Protein 5IX9 (pdb70)

Sequence (76 aa):
GNAIGFITKLDGSVTVQSINGQERVLKLGDPIFFGETVLTGGSGSVTIAFVDGTDVVIGGDSIVEMTDEIYNTGDNGNAIGFITKLDGSVTVQSINGQERVLKLGDPIFFGETVLTGGSGSVTIAFVDGTDVVIGGDSIVEMTDEIYNTGDNGNAIGFITKLDGSVTVQSINGQERVLKLGDPIFFGETVLTGGSGSVTIAFVDGTDVVIGGDSIVEMTDEIYNTGDNGNAIGFITKLDGSVTVQSINGQERVLKLGDPIFFGETVLTGGSGSVTIAFVDGTDVVIGGDSIVEMTDEIYNTGDNGNAIGFITKLDGSVTVQSINGQERVLKLGDPIFFGETVLTGGSGSVTIAFVDGTDVVIGGDSIVEMTDEIYNTGDNGNAIGFITKLDGSVTVQSINGQERVLKLGDPIFFGETVLTGGSGSVTIAFVDGTDVVIGGDSIVEMTDEIYNTGDNGNAIGFITKLDGSVTVQSINGQERVLKLGDPIFFGETVLTGGSGSVTIAFVDGTDVVIGGDSIVEMTDEIYNTGDNGNAIGFITKLDGSVTVQSINGQERVLKLGDPIFFGETVLTGGSGSVTIAFVDGTDVVIGGDSIVEMTDEIYNTGDNGNAIGFITKLDGSVTVQSINGQERVLKLGDPIFFGETVLTGGSGSVTIAFVDGTDVVIGGDSIVEMTDEIYNTGDNGNAIGFITKLDGSVTVQSINGQERVLKLGDPIFFGETVLTGGSGSVTIAFVDGTDVVIGGDSIVEMTDEIYNTGDNGNAIGFITKLDGSVTVQSINGQERVLKLGDPIFFGETVLTGGSGSVTIAFVDGTDVVIGGDSIVEMTDEIYNTGDNGNAIGFITKLDGSVTVQSINGQERVLKLGDPIFFGETVLTGGSGSVTIAFVDGTDVVIGGDSIVEMTDEIYNTGDNGNAIGFITKLDGSVTVQSINGQERVLKLGDPIFFGETVLTGGSGSVTIAFVDGTDVVIGGDSIVEMTDEIYNTGDNGNAIGFITKLDGSVTVQSINGQERVLKLGDPIFFGETVLTGGSGSVTIAFVDGTDVVIGGDSIVEMTDEIYNTGDNGNAIGFITKLDGSVTVQSINGQERVLKLGDPIFFGETVLTGGSGSVTIAFVDGTDVVIGGDSIVEMTDEIYNTGDNGNAIGFITKLDGSVTVQSINGQERVLKLGDPIFFGETVLTGGSGSVTIAFVDGTDVVIGGDSIVEMTDEIYNTGDNGNAIGFITKLDGSVTVQSINGQERVLKLGDPIFFGETVLTGGSGSVTIAFVDGTDVVIGGDSIVEMTDEIYNTGDNGNAIGFITKLDGSVTVQSINGQERVLKLGDPIFFGETVLTGGSGSVTIAFVDGTDVVIGGDSIVEMTDEIYNTGDNGNAIGFITKLDGSVTVQSINGQERVLKLGDPIFFGETVLTGGSGSVTIAFVDGTDVVIGGDSIVEMTDEIYNTGDNGNAIGFITKLDGSVTVQSINGQERVLKLGDPIFFGETVLTGGSGSVTIAFVDGTDVVIGGDSIVEMTDEIYNTGDN

Foldseek 3Di:
DDFFWFWQDWDAFKWKQAPVRDIDGHDHRDTDDAFIKMAAADQTKTWTQTPLRRIDMAGHRGIGTRYCVNVVHDND

InterPro domains:
  IPR013783 Immunoglobulin-like fold [G3DSA:2.60.40.10] (187-290)
  IPR013783 Immunoglobulin-like fold [G3DSA:2.60.40.10] (291-393)
  IPR013783 Immunoglobulin-like fold [G3DSA:2.60.40.10] (394-494)
  IPR013783 Immunoglobulin-like fold [G3DSA:2.60.40.10] (497-598)
  IPR047777 LapA-like, retention module [NF033682] (15-150)
  IPR049826 Ig-like Ice domain [NF012196] (190-263)
  IPR049826 Ig-like Ice domain [NF012196] (267-366)
  IPR049826 Ig-like Ice domain [NF012196] (369-468)
  IPR049826 Ig-like Ice domain [NF012196] (473-572)

Radius of gyration: 11.15 Å; Cα contacts (8 Å, |Δi|>4): 189; chains: 1; bounding box: 34×25×19 Å

Secondary structure (DSSP, 8-state):
--EEEEEEEEEEEEEEE-TTS-EEE--TTPEEETT-EEEEEEEEEEEEEETTS---EE-SS-EEE--TTTS--S--

B-factor: mean 0.63, std 0.87, range [0.08, 7.51]

Structure (mmCIF, N/CA/C/O backbone):
data_5IX9
#
_entry.id   5IX9
#
loop_
_atom_site.group_PDB
_atom_site.id
_atom_site.type_symbol
_atom_site.label_atom_id
_atom_site.label_alt_id
_atom_site.label_comp_id
_atom_site.label_asym_id
_atom_site.label_entity_id
_atom_site.label_seq_id
_atom_site.pdbx_PDB_ins_code
_atom_site.Cartn_x
_atom_site.Cartn_y
_atom_site.Cartn_z
_atom_site.occupancy
_atom_site.B_iso_or_equiv
_atom_site.auth_seq_id
_atom_site.auth_comp_id
_atom_site.auth_asym_id
_atom_site.auth_atom_id
_atom_site.pdbx_PDB_model_num
ATOM 1 N N . GLY A 1 12 ? 7.680 10.967 -7.101 1.00 1.49 1 GLY A N 1
ATOM 2 C CA . GLY A 1 12 ? 7.801 9.841 -6.146 1.00 1.01 1 GLY A CA 1
ATOM 3 C C . GLY A 1 12 ? 8.209 8.562 -6.838 1.00 0.96 1 GLY A C 1
ATOM 4 O O . GLY A 1 12 ? 7.805 8.314 -7.974 1.00 1.71 1 GLY A O 1
ATOM 8 N N . ASN A 1 13 ? 9.012 7.752 -6.165 1.00 0.45 2 ASN A N 1
ATOM 9 C CA . ASN A 1 13 ? 9.480 6.497 -6.736 1.00 0.32 2 ASN A CA 1
ATOM 10 C C . ASN A 1 13 ? 8.671 5.345 -6.176 1.00 0.22 2 ASN A C 1
ATOM 11 O O . ASN A 1 13 ? 8.257 5.369 -5.014 1.00 0.22 2 ASN A O 1
ATOM 22 N N . ALA A 1 14 ? 8.435 4.346 -7.009 1.00 0.18 3 ALA A N 1
ATOM 23 C CA . ALA A 1 14 ? 7.656 3.193 -6.610 1.00 0.14 3 ALA A CA 1
ATOM 24 C C . ALA A 1 14 ? 8.489 2.269 -5.737 1.00 0.15 3 ALA A C 1
ATOM 25 O O . ALA A 1 14 ? 9.474 1.682 -6.184 1.00 0.24 3 ALA A O 1
ATOM 32 N N . ILE A 1 15 ? 8.076 2.151 -4.491 1.00 0.10 4 ILE A N 1
ATOM 33 C CA . ILE A 1 15 ? 8.841 1.446 -3.481 1.00 0.10 4 ILE A CA 1
ATOM 34 C C . ILE A 1 15 ? 8.398 -0.010 -3.361 1.00 0.09 4 ILE A C 1
ATOM 35 O O . ILE A 1 15 ? 9.082 -0.832 -2.750 1.00 0.11 4 ILE A O 1
ATOM 51 N N . GLY A 1 16 ? 7.248 -0.322 -3.935 1.00 0.09 5 GLY A N 1
ATOM 52 C CA . GLY A 1 16 ? 6.740 -1.677 -3.886 1.00 0.09 5 GLY A CA 1
ATOM 53 C C . GLY A 1 16 ? 5.571 -1.870 -4.812 1.00 0.08 5 GLY A C 1
ATOM 54 O O . GLY A 1 16 ? 5.130 -0.923 -5.459 1.00 0.10 5 GLY A O 1
ATOM 58 N N . PHE A 1 17 ? 5.069 -3.090 -4.877 1.00 0.08 6 PHE A N 1
ATOM 59 C CA . PHE A 1 17 ? 4.014 -3.435 -5.814 1.00 0.08 6 PHE A CA 1
ATOM 60 C C . PHE A 1 17 ? 3.044 -4.430 -5.194 1.00 0.09 6 PHE A C 1
ATOM 61 O O . PHE A 1 17 ? 3.415 -5.220 -4.326 1.00 0.10 6 PHE A O 1
ATOM 78 N N . ILE A 1 18 ? 1.803 -4.378 -5.639 1.00 0.09 7 ILE A N 1
ATOM 79 C CA . ILE A 1 18 ? 0.751 -5.236 -5.092 1.00 0.09 7 ILE A CA 1
ATOM 80 C C . ILE A 1 18 ? 0.831 -6.645 -5.656 1.00 0.11 7 ILE A C 1
ATOM 81 O O . ILE A 1 18 ? 0.792 -6.838 -6.871 1.00 0.14 7 ILE A O 1
ATOM 97 N N . THR A 1 19 ? 0.923 -7.624 -4.769 1.00 0.12 8 THR A N 1
ATOM 98 C CA . THR A 1 19 ? 0.961 -9.023 -5.174 1.00 0.15 8 THR A CA 1
ATOM 99 C C . THR A 1 19 ? -0.295 -9.756 -4.708 1.00 0.16 8 THR A C 1
ATOM 100 O O . THR A 1 19 ? -0.722 -10.743 -5.311 1.00 0.20 8 THR A O 1
ATOM 111 N N . LYS A 1 20 ? -0.888 -9.249 -3.640 1.00 0.15 9 LYS A N 1
ATOM 112 C CA . LYS A 1 20 ? -2.158 -9.753 -3.135 1.00 0.17 9 LYS A CA 1
ATOM 113 C C . LYS A 1 20 ? -3.028 -8.576 -2.740 1.00 0.14 9 LYS A C 1
ATOM 114 O O . LYS A 1 20 ? -2.534 -7.596 -2.197 1.00 0.17 9 LYS A O 1
ATOM 133 N N . LEU A 1 21 ? -4.306 -8.657 -3.041 1.00 0.13 10 LEU A N 1
ATOM 134 C CA . LEU A 1 21 ? -5.230 -7.604 -2.689 1.00 0.13 10 LEU A CA 1
ATOM 135 C C . LEU A 1 21 ? -6.625 -8.169 -2.518 1.00 0.13 10 LEU A C 1
ATOM 136 O O . LEU A 1 21 ? -7.015 -9.106 -3.215 1.00 0.17 10 LEU A O 1
ATOM 152 N N . ASP A 1 22 ? -7.362 -7.607 -1.580 1.00 0.14 11 ASP A N 1
ATOM 153 C CA . ASP A 1 22 ? -8.725 -8.039 -1.323 1.00 0.16 11 ASP A CA 1
ATOM 154 C C . ASP A 1 22 ? -9.530 -6.921 -0.684 1.00 0.16 11 ASP A C 1
ATOM 155 O O . ASP A 1 22 ? -8.964 -6.015 -0.068 1.00 0.19 11 ASP A O 1
ATOM 164 N N . GLY A 1 23 ? -10.846 -6.990 -0.841 1.00 0.23 12 GLY A N 1
ATOM 165 C CA . GLY A 1 23 ? -11.733 -6.032 -0.214 1.00 0.23 12 GLY A CA 1
ATOM 166 C C . GLY A 1 23 ? -11.686 -4.670 -0.873 1.00 0.20 12 GLY A C 1
ATOM 167 O O . GLY A 1 23 ? -11.328 -4.548 -2.044 1.00 0.27 12 GLY A O 1
ATOM 171 N N . SER A 1 24 ? -12.038 -3.645 -0.115 1.00 0.18 13 SER A N 1
ATOM 172 C CA . SER A 1 24 ? -12.043 -2.287 -0.624 1.00 0.18 13 SER A CA 1
ATOM 173 C C . SER A 1 24 ? -10.773 -1.583 -0.180 1.00 0.15 13 SER A C 1
ATOM 174 O O . SER A 1 24 ? -10.449 -1.569 1.009 1.00 0.19 13 SER A O 1
ATOM 182 N N . VAL A 1 25 ? -10.041 -1.028 -1.132 1.00 0.13 14 VAL A N 1
ATOM 183 C CA . VAL A 1 25 ? -8.773 -0.385 -0.828 1.00 0.12 14 VAL A CA 1
ATOM 184 C C . VAL A 1 25 ? -8.591 0.904 -1.632 1.00 0.11 14 VAL A C 1
ATOM 185 O O . VAL A 1 25 ? -9.156 1.074 -2.715 1.00 0.13 14 VAL A O 1
ATOM 198 N N . THR A 1 26 ? -7.815 1.802 -1.061 1.00 0.10 15 THR A N 1
ATOM 199 C CA . THR A 1 26 ? -7.488 3.084 -1.661 1.00 0.10 15 THR A CA 1
ATOM 200 C C . THR A 1 26 ? -6.123 3.531 -1.160 1.00 0.10 15 THR A C 1
ATOM 201 O O . THR A 1 26 ? -5.656 3.034 -0.143 1.00 0.10 15 THR A O 1
ATOM 212 N N . VAL A 1 27 ? -5.461 4.418 -1.877 1.00 0.10 16 VAL A N 1
ATOM 213 C CA . VAL A 1 27 ? -4.206 4.970 -1.402 1.00 0.11 16 VAL A CA 1
ATOM 214 C C . VAL A 1 27 ? -4.211 6.487 -1.556 1.00 0.11 16 VAL A C 1
ATOM 215 O O . VAL A 1 27 ? -4.601 7.019 -2.587 1.00 0.12 16 VAL A O 1
ATOM 228 N N . GLN A 1 28 ? -3.829 7.176 -0.507 1.00 0.12 17 GLN A N 1
ATOM 229 C CA . GLN A 1 28 ? -3.755 8.620 -0.531 1.00 0.12 17 GLN A CA 1
ATOM 230 C C . GLN A 1 28 ? -2.331 9.047 -0.803 1.00 0.13 17 GLN A C 1
ATOM 231 O O . GLN A 1 28 ? -1.498 9.070 0.101 1.00 0.13 17 GLN A O 1
ATOM 245 N N . SER A 1 29 ? -2.057 9.380 -2.049 1.00 0.16 18 SER A N 1
ATOM 246 C CA . SER A 1 29 ? -0.728 9.800 -2.454 1.00 0.21 18 SER A CA 1
ATOM 247 C C . SER A 1 29 ? -0.343 11.080 -1.711 1.00 0.24 18 SER A C 1
ATOM 248 O O . SER A 1 29 ? -1.175 11.681 -1.041 1.00 0.25 18 SER A O 1
ATOM 256 N N . ILE A 1 30 ? 0.913 11.499 -1.842 1.00 0.29 19 ILE A N 1
ATOM 257 C CA . ILE A 1 30 ? 1.458 12.586 -1.017 1.00 0.33 19 ILE A CA 1
ATOM 258 C C . ILE A 1 30 ? 0.808 13.947 -1.282 1.00 0.40 19 ILE A C 1
ATOM 259 O O . ILE A 1 30 ? 1.160 14.938 -0.644 1.00 0.59 19 ILE A O 1
ATOM 275 N N . ASN A 1 31 ? -0.128 13.999 -2.222 1.00 0.40 20 ASN A N 1
ATOM 276 C CA . ASN A 1 31 ? -0.912 15.210 -2.454 1.00 0.46 20 ASN A CA 1
ATOM 277 C C . ASN A 1 31 ? -2.253 15.097 -1.745 1.00 0.40 20 ASN A C 1
ATOM 278 O O . ASN A 1 31 ? -3.074 16.010 -1.783 1.00 0.49 20 ASN A O 1
ATOM 289 N N . GLY A 1 32 ? -2.466 13.950 -1.116 1.00 0.31 21 GLY A N 1
ATOM 290 C CA . GLY A 1 32 ? -3.723 13.669 -0.456 1.00 0.29 21 GLY A CA 1
ATOM 291 C C . GLY A 1 32 ? -4.741 13.167 -1.446 1.00 0.27 21 GLY A C 1
ATOM 292 O O . GLY A 1 32 ? -5.938 13.121 -1.171 1.00 0.32 21 GLY A O 1
ATOM 296 N N . GLN A 1 33 ? -4.241 12.793 -2.612 1.00 0.26 22 GLN A N 1
ATOM 297 C CA . GLN A 1 33 ? -5.068 12.273 -3.677 1.00 0.25 22 GLN A CA 1
ATOM 298 C C . GLN A 1 33 ? -5.303 10.785 -3.490 1.00 0.19 22 GLN A C 1
ATOM 299 O O . GLN A 1 33 ? -4.357 9.995 -3.487 1.00 0.18 22 GLN A O 1
ATOM 313 N N . GLU A 1 34 ? -6.560 10.409 -3.321 1.00 0.21 23 GLU A N 1
ATOM 314 C CA . GLU A 1 34 ? -6.907 9.022 -3.093 1.00 0.16 23 GLU A CA 1
ATOM 315 C C . GLU A 1 34 ? -7.057 8.287 -4.415 1.00 0.19 23 GLU A C 1
ATOM 316 O O . GLU A 1 34 ? -7.942 8.589 -5.219 1.00 0.28 23 GLU A O 1
ATOM 328 N N . ARG A 1 35 ? -6.159 7.352 -4.635 1.00 0.21 24 ARG A N 1
ATOM 329 C CA . ARG A 1 35 ? -6.167 6.511 -5.816 1.00 0.30 24 ARG A CA 1
ATOM 330 C C . ARG A 1 35 ? -6.639 5.115 -5.439 1.00 0.27 24 ARG A C 1
ATOM 331 O O . ARG A 1 35 ? -6.273 4.599 -4.387 1.00 0.33 24 ARG A O 1
ATOM 352 N N . VAL A 1 36 ? -7.467 4.515 -6.276 1.00 0.26 25 VAL A N 1
ATOM 353 C CA . VAL A 1 36 ? -7.922 3.159 -6.018 1.00 0.25 25 VAL A CA 1
ATOM 354 C C . VAL A 1 36 ? -6.806 2.186 -6.347 1.00 0.23 25 VAL A C 1
ATOM 355 O O . VAL A 1 36 ? -6.061 2.384 -7.308 1.00 0.32 25 VAL A O 1
ATOM 368 N N . LEU A 1 37 ? -6.668 1.157 -5.542 1.00 0.16 26 LEU A N 1
ATOM 369 C CA . LEU A 1 37 ? -5.613 0.192 -5.766 1.00 0.15 26 LEU A CA 1
ATOM 370 C C . LEU A 1 37 ? -6.157 -1.114 -6.304 1.00 0.15 26 LEU A C 1
ATOM 371 O O . LEU A 1 37 ? -7.264 -1.540 -5.964 1.00 0.28 26 LEU A O 1
ATOM 387 N N . LYS A 1 38 ? -5.366 -1.721 -7.165 1.00 0.30 27 LYS A N 1
ATOM 388 C CA . LYS A 1 38 ? -5.673 -3.008 -7.754 1.00 0.27 27 LYS A CA 1
ATOM 389 C C . LYS A 1 38 ? -4.399 -3.832 -7.754 1.00 0.21 27 LYS A C 1
ATOM 390 O O . LYS A 1 38 ? -3.326 -3.289 -7.493 1.00 0.26 27 LYS A O 1
ATOM 409 N N . LEU A 1 39 ? -4.485 -5.121 -8.046 1.00 0.19 28 LEU A N 1
ATOM 410 C CA . LEU A 1 39 ? -3.284 -5.942 -8.051 1.00 0.16 28 LEU A CA 1
ATOM 411 C C . LEU A 1 39 ? -2.310 -5.421 -9.090 1.00 0.18 28 LEU A C 1
ATOM 412 O O . LEU A 1 39 ? -2.711 -5.030 -10.191 1.00 0.21 28 LEU A O 1
ATOM 428 N N . GLY A 1 40 ? -1.040 -5.424 -8.750 1.00 0.19 29 GLY A N 1
ATOM 429 C CA . GLY A 1 40 ? -0.042 -4.999 -9.692 1.00 0.21 29 GLY A CA 1
ATOM 430 C C . GLY A 1 40 ? 0.126 -3.493 -9.741 1.00 0.19 29 GLY A C 1
ATOM 431 O O . GLY A 1 40 ? 0.808 -2.976 -10.628 1.00 0.24 29 GLY A O 1
ATOM 435 N N . ASP A 1 41 ? -0.499 -2.775 -8.808 1.00 0.19 30 ASP A N 1
ATOM 436 C CA . ASP A 1 41 ? -0.314 -1.330 -8.746 1.00 0.16 30 ASP A CA 1
ATOM 437 C C . ASP A 1 41 ? 0.966 -1.015 -7.989 1.00 0.13 30 ASP A C 1
ATOM 438 O O . ASP A 1 41 ? 1.392 -1.780 -7.117 1.00 0.16 30 ASP A O 1
ATOM 447 N N . PRO A 1 42 ? 1.629 0.079 -8.366 1.00 0.12 31 PRO A N 1
ATOM 448 C CA . PRO A 1 42 ? 2.842 0.523 -7.709 1.00 0.12 31 PRO A CA 1
ATOM 449 C C . PRO A 1 42 ? 2.579 1.357 -6.464 1.00 0.13 31 PRO A C 1
ATOM 450 O O . PRO A 1 42 ? 1.800 2.311 -6.483 1.00 0.22 31 PRO A O 1
ATOM 461 N N . ILE A 1 43 ? 3.253 0.998 -5.391 1.00 0.10 32 ILE A N 1
ATOM 462 C CA . ILE A 1 43 ? 3.200 1.754 -4.160 1.00 0.11 32 ILE A CA 1
ATOM 463 C C . ILE A 1 43 ? 4.380 2.699 -4.105 1.00 0.11 32 ILE A C 1
ATOM 464 O O . ILE A 1 43 ? 5.496 2.328 -4.450 1.00 0.12 32 ILE A O 1
ATOM 480 N N . PHE A 1 44 ? 4.127 3.911 -3.678 1.00 0.12 33 PHE A N 1
ATOM 481 C CA . PHE A 1 44 ? 5.150 4.938 -3.628 1.00 0.13 33 PHE A CA 1
ATOM 482 C C . PHE A 1 44 ? 5.345 5.399 -2.189 1.00 0.12 33 PHE A C 1
ATOM 483 O O . PHE A 1 44 ? 4.457 5.239 -1.347 1.00 0.14 33 PHE A O 1
ATOM 500 N N . PHE A 1 45 ? 6.512 5.957 -1.910 1.00 0.11 34 PHE A N 1
ATOM 501 C CA . PHE A 1 45 ? 6.871 6.334 -0.551 1.00 0.11 34 PHE A CA 1
ATOM 502 C C . PHE A 1 45 ? 6.107 7.579 -0.124 1.00 0.11 34 PHE A C 1
ATOM 503 O O . PHE A 1 45 ? 6.278 8.650 -0.708 1.00 0.18 34 PHE A O 1
ATOM 520 N N . GLY A 1 46 ? 5.258 7.432 0.885 1.00 0.10 35 GLY A N 1
ATOM 521 C CA . GLY A 1 46 ? 4.542 8.572 1.415 1.00 0.12 35 GLY A CA 1
ATOM 522 C C . GLY A 1 46 ? 3.034 8.473 1.260 1.00 0.10 35 GLY A C 1
ATOM 523 O O . GLY A 1 46 ? 2.309 9.344 1.749 1.00 0.17 35 GLY A O 1
ATOM 527 N N . GLU A 1 47 ? 2.541 7.427 0.597 1.00 0.12 36 GLU A N 1
ATOM 528 C CA . GLU A 1 47 ? 1.101 7.321 0.367 1.00 0.11 36 GLU A CA 1
ATOM 529 C C . GLU A 1 47 ? 0.404 6.685 1.560 1.00 0.11 36 GLU A C 1
ATOM 530 O O . GLU A 1 47 ? 0.974 5.858 2.266 1.00 0.16 36 GLU A O 1
ATOM 542 N N . THR A 1 48 ? -0.833 7.087 1.772 1.00 0.11 37 THR A N 1
ATOM 543 C CA . THR A 1 48 ? -1.631 6.615 2.889 1.00 0.12 37 THR A CA 1
ATOM 544 C C . THR A 1 48 ? -2.668 5.600 2.422 1.00 0.11 37 THR A C 1
ATOM 545 O O . THR A 1 48 ? -3.646 5.963 1.787 1.00 0.12 37 THR A O 1
ATOM 556 N N . VAL A 1 49 ? -2.473 4.338 2.749 1.00 0.12 38 VAL A N 1
ATOM 557 C CA . VAL A 1 49 ? -3.373 3.304 2.271 1.00 0.12 38 VAL A CA 1
ATOM 558 C C . VAL A 1 49 ? -4.624 3.236 3.142 1.00 0.13 38 VAL A C 1
ATOM 559 O O . VAL A 1 49 ? -4.546 3.251 4.372 1.00 0.16 38 VAL A O 1
ATOM 572 N N . LEU A 1 50 ? -5.765 3.176 2.482 1.00 0.15 39 LEU A N 1
ATOM 573 C CA . LEU A 1 50 ? -7.060 3.170 3.136 1.00 0.15 39 LEU A CA 1
ATOM 574 C C . LEU A 1 50 ? -7.832 1.920 2.747 1.00 0.17 39 LEU A C 1
ATOM 575 O O . LEU A 1 50 ? -8.288 1.797 1.610 1.00 0.27 39 LEU A O 1
ATOM 591 N N . THR A 1 51 ? -7.964 0.991 3.672 1.00 0.14 40 THR A N 1
ATOM 592 C CA . THR A 1 51 ? -8.706 -0.227 3.407 1.00 0.16 40 THR A CA 1
ATOM 593 C C . THR A 1 51 ? -10.061 -0.161 4.086 1.00 0.18 40 THR A C 1
ATOM 594 O O . THR A 1 51 ? -10.223 0.522 5.095 1.00 0.22 40 THR A O 1
ATOM 605 N N . GLY A 1 52 ? -11.030 -0.850 3.525 1.00 0.22 41 GLY A N 1
ATOM 606 C CA . GLY A 1 52 ? -12.354 -0.867 4.096 1.00 0.27 41 GLY A CA 1
ATOM 607 C C . GLY A 1 52 ? -12.893 -2.269 4.245 1.00 0.43 41 GLY A C 1
ATOM 608 O O . GLY A 1 52 ? -12.751 -3.087 3.336 1.00 0.90 41 GLY A O 1
ATOM 612 N N . GLY A 1 53 ? -13.482 -2.542 5.402 1.00 0.55 42 GLY A N 1
ATOM 613 C CA . GLY A 1 53 ? -14.098 -3.829 5.667 1.00 0.61 42 GLY A CA 1
ATOM 614 C C . GLY A 1 53 ? -13.149 -5.000 5.497 1.00 0.85 42 GLY A C 1
ATOM 615 O O . GLY A 1 53 ? -12.229 -5.184 6.293 1.00 1.79 42 GLY A O 1
ATOM 619 N N . SER A 1 54 ? -13.353 -5.772 4.437 1.00 0.67 43 SER A N 1
ATOM 620 C CA . SER A 1 54 ? -12.599 -6.998 4.216 1.00 0.80 43 SER A CA 1
ATOM 621 C C . SER A 1 54 ? -11.335 -6.730 3.397 1.00 0.74 43 SER A C 1
ATOM 622 O O . SER A 1 54 ? -10.859 -7.598 2.666 1.00 1.24 43 SER A O 1
ATOM 630 N N . GLY A 1 55 ? -10.803 -5.523 3.524 1.00 0.41 44 GLY A N 1
ATOM 631 C CA . GLY A 1 55 ? -9.581 -5.167 2.829 1.00 0.35 44 GLY A CA 1
ATOM 632 C C . GLY A 1 55 ? -8.382 -5.968 3.318 1.00 0.44 44 GLY A C 1
ATOM 633 O O . GLY A 1 55 ? -8.212 -6.166 4.518 1.00 0.89 44 GLY A O 1
ATOM 637 N N . SER A 1 56 ? -7.586 -6.481 2.390 1.00 0.22 45 SER A N 1
ATOM 638 C CA . SER A 1 56 ? -6.328 -7.144 2.718 1.00 0.25 45 SER A CA 1
ATOM 639 C C . SER A 1 56 ? -5.375 -7.007 1.540 1.00 0.27 45 SER A C 1
ATOM 640 O O . SER A 1 56 ? -5.693 -7.420 0.433 1.00 0.49 45 SER A O 1
ATOM 648 N N . VAL A 1 57 ? -4.219 -6.418 1.765 1.00 0.15 46 VAL A N 1
ATOM 649 C CA . VAL A 1 57 ? -3.306 -6.123 0.666 1.00 0.13 46 VAL A CA 1
ATOM 650 C C . VAL A 1 57 ? -1.885 -6.540 1.007 1.00 0.14 46 VAL A C 1
ATOM 651 O O . VAL A 1 57 ? -1.429 -6.352 2.130 1.00 0.25 46 VAL A O 1
ATOM 664 N N . THR A 1 58 ? -1.199 -7.104 0.032 1.00 0.14 47 THR A N 1
ATOM 665 C CA . THR A 1 58 ? 0.196 -7.457 0.169 1.00 0.14 47 THR A CA 1
ATOM 666 C C . THR A 1 58 ? 1.040 -6.607 -0.765 1.00 0.12 47 THR A C 1
ATOM 667 O O . THR A 1 58 ? 0.966 -6.741 -1.990 1.00 0.12 47 THR A O 1
ATOM 678 N N . ILE A 1 59 ? 1.819 -5.722 -0.180 1.00 0.10 48 ILE A N 1
ATOM 679 C CA . ILE A 1 59 ? 2.705 -4.867 -0.939 1.00 0.10 48 ILE A CA 1
ATOM 680 C C . ILE A 1 59 ? 4.119 -5.407 -0.895 1.00 0.10 48 ILE A C 1
ATOM 681 O O . ILE A 1 59 ? 4.825 -5.267 0.103 1.00 0.13 48 ILE A O 1
ATOM 697 N N . ALA A 1 60 ? 4.512 -6.049 -1.973 1.00 0.09 49 ALA A N 1
ATOM 698 C CA . ALA A 1 60 ? 5.850 -6.580 -2.092 1.00 0.10 49 ALA A CA 1
ATOM 699 C C . ALA A 1 60 ? 6.810 -5.455 -2.440 1.00 0.09 49 ALA A C 1
ATOM 700 O O . ALA A 1 60 ? 6.787 -4.925 -3.553 1.00 0.11 49 ALA A O 1
ATOM 707 N N . PHE A 1 61 ? 7.625 -5.071 -1.474 1.00 0.09 50 PHE A N 1
ATOM 708 C CA . PHE A 1 61 ? 8.551 -3.967 -1.649 1.00 0.10 50 PHE A CA 1
ATOM 709 C C . PHE A 1 61 ? 9.675 -4.337 -2.592 1.00 0.12 50 PHE A C 1
ATOM 710 O O . PHE A 1 61 ? 10.093 -5.495 -2.678 1.00 0.16 50 PHE A O 1
ATOM 727 N N . VAL A 1 62 ? 10.167 -3.330 -3.286 1.00 0.11 51 VAL A N 1
ATOM 728 C CA . VAL A 1 62 ? 11.126 -3.516 -4.356 1.00 0.14 51 VAL A CA 1
ATOM 729 C C . VAL A 1 62 ? 12.533 -3.775 -3.798 1.00 0.16 51 VAL A C 1
ATOM 730 O O . VAL A 1 62 ? 13.495 -3.948 -4.548 1.00 0.25 51 VAL A O 1
ATOM 743 N N . ASP A 1 63 ? 12.637 -3.806 -2.472 1.00 0.17 52 ASP A N 1
ATOM 744 C CA . ASP A 1 63 ? 13.897 -4.129 -1.805 1.00 0.21 52 ASP A CA 1
ATOM 745 C C . ASP A 1 63 ? 14.003 -5.630 -1.553 1.00 0.24 52 ASP A C 1
ATOM 746 O O . ASP A 1 63 ? 15.097 -6.168 -1.384 1.00 0.33 52 ASP A O 1
ATOM 755 N N . GLY A 1 64 ? 12.859 -6.305 -1.541 1.00 0.21 53 GLY A N 1
ATOM 756 C CA . GLY A 1 64 ? 12.846 -7.733 -1.288 1.00 0.26 53 GLY A CA 1
ATOM 757 C C . GLY A 1 64 ? 11.874 -8.127 -0.192 1.00 0.24 53 GLY A C 1
ATOM 758 O O . GLY A 1 64 ? 11.501 -9.295 -0.079 1.00 0.27 53 GLY A O 1
ATOM 762 N N . THR A 1 65 ? 11.467 -7.160 0.617 1.00 0.22 54 THR A N 1
ATOM 763 C CA . THR A 1 65 ? 10.511 -7.406 1.690 1.00 0.22 54 THR A CA 1
ATOM 764 C C . THR A 1 65 ? 9.077 -7.332 1.176 1.00 0.19 54 THR A C 1
ATOM 765 O O . THR A 1 65 ? 8.844 -6.959 0.027 1.00 0.25 54 THR A O 1
ATOM 776 N N . ASP A 1 66 ? 8.122 -7.706 2.018 1.00 0.21 55 ASP A N 1
ATOM 777 C CA . ASP A 1 66 ? 6.708 -7.585 1.679 1.00 0.19 55 ASP A CA 1
ATOM 778 C C . ASP A 1 66 ? 5.979 -6.890 2.820 1.00 0.25 55 ASP A C 1
ATOM 779 O O . ASP A 1 66 ? 6.598 -6.497 3.810 1.00 0.44 55 ASP A O 1
ATOM 788 N N . VAL A 1 67 ? 4.673 -6.741 2.681 1.00 0.16 56 VAL A N 1
ATOM 789 C CA . VAL A 1 67 ? 3.860 -6.113 3.710 1.00 0.21 56 VAL A CA 1
ATOM 790 C C . VAL A 1 67 ? 2.406 -6.501 3.527 1.00 0.22 56 VAL A C 1
ATOM 791 O O . VAL A 1 67 ? 1.971 -6.779 2.412 1.00 0.30 56 VAL A O 1
ATOM 804 N N . VAL A 1 68 ? 1.665 -6.529 4.617 1.00 0.17 57 VAL A N 1
ATOM 805 C CA . VAL A 1 68 ? 0.255 -6.861 4.559 1.00 0.20 57 VAL A CA 1
ATOM 806 C C . VAL A 1 68 ? -0.579 -5.812 5.290 1.00 0.21 57 VAL A C 1
ATOM 807 O O . VAL A 1 68 ? -0.258 -5.402 6.408 1.00 0.30 57 VAL A O 1
ATOM 820 N N . ILE A 1 69 ? -1.628 -5.353 4.630 1.00 0.18 58 ILE A N 1
ATOM 821 C CA . ILE A 1 69 ? -2.506 -4.344 5.191 1.00 0.22 58 ILE A CA 1
ATOM 822 C C . ILE A 1 69 ? -3.830 -4.977 5.588 1.00 0.29 58 ILE A C 1
ATOM 823 O O . ILE A 1 69 ? -4.376 -5.797 4.848 1.00 0.32 58 ILE A O 1
ATOM 839 N N . GLY A 1 70 ? -4.332 -4.597 6.756 1.00 0.35 59 GLY A N 1
ATOM 840 C CA . GLY A 1 70 ? -5.578 -5.148 7.245 1.00 0.43 59 GLY A CA 1
ATOM 841 C C . GLY A 1 70 ? -6.789 -4.494 6.616 1.00 0.50 59 GLY A C 1
ATOM 842 O O . GLY A 1 70 ? -6.673 -3.793 5.613 1.00 1.02 59 GLY A O 1
ATOM 846 N N . GLY A 1 71 ? -7.950 -4.696 7.221 1.00 0.35 60 GLY A N 1
ATOM 847 C CA . GLY A 1 71 ? -9.188 -4.222 6.640 1.00 0.36 60 GLY A CA 1
ATOM 848 C C . GLY A 1 71 ? -9.820 -3.150 7.485 1.00 0.33 60 GLY A C 1
ATOM 849 O O . GLY A 1 71 ? -9.765 -3.219 8.716 1.00 0.40 60 GLY A O 1
ATOM 853 N N . ASP A 1 72 ? -10.417 -2.158 6.825 1.00 0.28 61 ASP A N 1
ATOM 854 C CA . ASP A 1 72 ? -10.933 -0.972 7.505 1.00 0.31 61 ASP A CA 1
ATOM 855 C C . ASP A 1 72 ? -9.801 -0.311 8.292 1.00 0.29 61 ASP A C 1
ATOM 856 O O . ASP A 1 72 ? -10.004 0.311 9.331 1.00 0.43 61 ASP A O 1
ATOM 865 N N . SER A 1 73 ? -8.593 -0.474 7.767 1.00 0.22 62 SER A N 1
ATOM 866 C CA . SER A 1 73 ? -7.396 0.060 8.387 1.00 0.26 62 SER A CA 1
ATOM 867 C C . SER A 1 73 ? -6.797 1.173 7.534 1.00 0.22 62 SER A C 1
ATOM 868 O O . SER A 1 73 ? -7.121 1.308 6.352 1.00 0.23 62 SER A O 1
ATOM 876 N N . ILE A 1 74 ? -5.923 1.959 8.142 1.00 0.20 63 ILE A N 1
ATOM 877 C CA . ILE A 1 74 ? -5.250 3.050 7.449 1.00 0.19 63 ILE A CA 1
ATOM 878 C C . ILE A 1 74 ? -3.790 3.120 7.888 1.00 0.24 63 ILE A C 1
ATOM 879 O O . ILE A 1 74 ? -3.496 3.152 9.083 1.00 0.38 63 ILE A O 1
ATOM 895 N N . VAL A 1 75 ? -2.883 3.132 6.924 1.00 0.15 64 VAL A N 1
ATOM 896 C CA . VAL A 1 75 ? -1.460 3.140 7.218 1.00 0.18 64 VAL A CA 1
ATOM 897 C C . VAL A 1 75 ? -0.710 3.900 6.130 1.00 0.15 64 VAL A C 1
ATOM 898 O O . VAL A 1 75 ? -1.087 3.850 4.961 1.00 0.13 64 VAL A O 1
ATOM 911 N N . GLU A 1 76 ? 0.326 4.624 6.512 1.00 0.18 65 GLU A N 1
ATOM 912 C CA . GLU A 1 76 ? 1.076 5.409 5.552 1.00 0.16 65 GLU A CA 1
ATOM 913 C C . GLU A 1 76 ? 2.389 4.718 5.215 1.00 0.13 65 GLU A C 1
ATOM 914 O O . GLU A 1 76 ? 3.104 4.252 6.104 1.00 0.15 65 GLU A O 1
ATOM 926 N N . MET A 1 77 ? 2.687 4.650 3.925 1.00 0.12 66 MET A N 1
ATOM 927 C CA . MET A 1 77 ? 3.886 3.978 3.438 1.00 0.14 66 MET A CA 1
ATOM 928 C C . MET A 1 77 ? 5.132 4.762 3.835 1.00 0.13 66 MET A C 1
ATOM 929 O O . MET A 1 77 ? 5.597 5.629 3.094 1.00 0.17 66 MET A O 1
ATOM 943 N N . THR A 1 78 ? 5.658 4.450 5.008 1.00 0.13 67 THR A N 1
ATOM 944 C CA . THR A 1 78 ? 6.793 5.160 5.562 1.00 0.14 67 THR A CA 1
ATOM 945 C C . THR A 1 78 ? 8.009 4.244 5.703 1.00 0.15 67 THR A C 1
ATOM 946 O O . THR A 1 78 ? 8.044 3.157 5.127 1.00 0.16 67 THR A O 1
ATOM 957 N N . ASP A 1 79 ? 8.996 4.684 6.472 1.00 0.18 68 ASP A N 1
ATOM 958 C CA . ASP A 1 79 ? 10.226 3.921 6.660 1.00 0.23 68 ASP A CA 1
ATOM 959 C C . ASP A 1 79 ? 9.972 2.654 7.467 1.00 0.25 68 ASP A C 1
ATOM 960 O O . ASP A 1 79 ? 10.503 1.590 7.149 1.00 0.34 68 ASP A O 1
ATOM 969 N N . GLU A 1 80 ? 9.146 2.766 8.506 1.00 0.29 69 GLU A N 1
ATOM 970 C CA . GLU A 1 80 ? 8.779 1.609 9.315 1.00 0.39 69 GLU A CA 1
ATOM 971 C C . GLU A 1 80 ? 8.059 0.578 8.464 1.00 0.35 69 GLU A C 1
ATOM 972 O O . GLU A 1 80 ? 8.130 -0.628 8.711 1.00 0.49 69 GLU A O 1
ATOM 984 N N . ILE A 1 81 ? 7.371 1.082 7.462 1.00 0.21 70 ILE A N 1
ATOM 985 C CA . ILE A 1 81 ? 6.683 0.265 6.489 1.00 0.18 70 ILE A CA 1
ATOM 986 C C . ILE A 1 81 ? 7.676 -0.394 5.535 1.00 0.18 70 ILE A C 1
ATOM 987 O O . ILE A 1 81 ? 7.675 -1.611 5.347 1.00 0.24 70 ILE A O 1
ATOM 1003 N N . TYR A 1 82 ? 8.528 0.422 4.952 1.00 0.16 71 TYR A N 1
ATOM 1004 C CA . TYR A 1 82 ? 9.478 -0.044 3.963 1.00 0.17 71 TYR A CA 1
ATOM 1005 C C . TYR A 1 82 ? 10.877 -0.120 4.565 1.00 0.27 71 TYR A C 1
ATOM 1006 O O . TYR A 1 82 ? 11.707 0.772 4.374 1.00 0.31 71 TYR A O 1
ATOM 1024 N N . ASN A 1 83 ? 11.120 -1.191 5.306 1.00 0.40 72 ASN A N 1
ATOM 1025 C CA . ASN A 1 83 ? 12.429 -1.446 5.882 1.00 0.53 72 ASN A CA 1
ATOM 1026 C C . ASN A 1 83 ? 13.363 -1.994 4.815 1.00 0.46 72 ASN A C 1
ATOM 1027 O O . ASN A 1 83 ? 13.231 -3.142 4.388 1.00 0.61 72 ASN A O 1
ATOM 1038 N N . THR A 1 84 ? 14.290 -1.164 4.371 1.00 0.40 73 THR A N 1
ATOM 1039 C CA . THR A 1 84 ? 15.219 -1.544 3.326 1.00 0.42 73 THR A CA 1
ATOM 1040 C C . THR A 1 84 ? 16.374 -2.363 3.891 1.00 0.58 73 THR A C 1
ATOM 1041 O O . THR A 1 84 ? 16.969 -2.001 4.908 1.00 0.69 73 THR A O 1
ATOM 1052 N N . GLY A 1 85 ? 16.668 -3.481 3.237 1.00 0.69 74 GLY A N 1
ATOM 1053 C CA . GLY A 1 85 ? 17.726 -4.355 3.695 1.00 0.90 74 GLY A CA 1
ATOM 1054 C C . GLY A 1 85 ? 19.082 -3.938 3.173 1.00 1.46 74 GLY A C 1
ATOM 1055 O O . GLY A 1 85 ? 20.070 -3.976 3.904 1.00 1.91 74 GLY A O 1
ATOM 1059 N N . ASP A 1 86 ? 19.133 -3.532 1.910 1.00 2.07 75 ASP A N 1
ATOM 1060 C CA . ASP A 1 86 ? 20.388 -3.099 1.307 1.00 3.16 75 ASP A CA 1
ATOM 1061 C C . ASP A 1 86 ? 20.681 -1.654 1.685 1.00 3.74 75 ASP A C 1
ATOM 1062 O O . ASP A 1 86 ? 21.460 -1.388 2.600 1.00 4.38 75 ASP A O 1
ATOM 1071 N N . ASN A 1 87 ? 20.031 -0.723 0.999 1.00 4.05 76 ASN A N 1
ATOM 1072 C CA . ASN A 1 87 ? 20.190 0.693 1.281 1.00 5.07 76 ASN A CA 1
ATOM 1073 C C . ASN A 1 87 ? 19.137 1.495 0.539 1.00 5.95 76 ASN A C 1
ATOM 1074 O O . ASN A 1 87 ? 19.483 2.181 -0.444 1.00 6.53 76 ASN A O 1
ATOM 1085 N N . GLY A 1 12 ? 9.894 10.359 -4.032 1.00 1.49 1 GLY A N 2
ATOM 1086 C CA . GLY A 1 12 ? 8.733 9.484 -4.319 1.00 1.01 1 GLY A CA 2
ATOM 1087 C C . GLY A 1 12 ? 9.163 8.103 -4.768 1.00 0.96 1 GLY A C 2
ATOM 1088 O O . GLY A 1 12 ? 9.653 7.312 -3.957 1.00 1.71 1 GLY A O 2
ATOM 1092 N N . ASN A 1 13 ? 8.982 7.827 -6.064 1.00 0.45 2 ASN A N 2
ATOM 1093 C CA . ASN A 1 13 ? 9.345 6.541 -6.676 1.00 0.32 2 ASN A CA 2
ATOM 1094 C C . ASN A 1 13 ? 8.440 5.416 -6.195 1.00 0.22 2 ASN A C 2
ATOM 1095 O O . ASN A 1 13 ? 7.946 5.428 -5.065 1.00 0.22 2 ASN A O 2
ATOM 1106 N N . ALA A 1 14 ? 8.204 4.452 -7.070 1.00 0.18 3 ALA A N 2
ATOM 1107 C CA . ALA A 1 14 ? 7.411 3.290 -6.719 1.00 0.14 3 ALA A CA 2
ATOM 1108 C C . ALA A 1 14 ? 8.255 2.322 -5.907 1.00 0.15 3 ALA A C 2
ATOM 1109 O O . ALA A 1 14 ? 9.180 1.692 -6.421 1.00 0.24 3 ALA A O 2
ATOM 1116 N N . ILE A 1 15 ? 7.926 2.218 -4.636 1.00 0.10 4 ILE A N 2
ATOM 1117 C CA . ILE A 1 15 ? 8.745 1.505 -3.671 1.00 0.10 4 ILE A CA 2
ATOM 1118 C C . ILE A 1 15 ? 8.317 0.048 -3.521 1.00 0.09 4 ILE A C 2
ATOM 1119 O O . ILE A 1 15 ? 9.036 -0.767 -2.939 1.00 0.11 4 ILE A O 2
ATOM 1135 N N . GLY A 1 16 ? 7.146 -0.276 -4.039 1.00 0.09 5 GLY A N 2
ATOM 1136 C CA . GLY A 1 16 ? 6.647 -1.632 -3.947 1.00 0.09 5 GLY A CA 2
ATOM 1137 C C . GLY A 1 16 ? 5.463 -1.845 -4.845 1.00 0.08 5 GLY A C 2
ATOM 1138 O O . GLY A 1 16 ? 5.006 -0.907 -5.494 1.00 0.10 5 GLY A O 2
ATOM 1142 N N . PHE A 1 17 ? 4.969 -3.070 -4.891 1.00 0.08 6 PHE A N 2
ATOM 1143 C CA . PHE A 1 17 ? 3.894 -3.419 -5.804 1.00 0.08 6 PHE A CA 2
ATOM 1144 C C . PHE A 1 17 ? 2.940 -4.415 -5.164 1.00 0.09 6 PHE A C 2
ATOM 1145 O O . PHE A 1 17 ? 3.332 -5.212 -4.312 1.00 0.10 6 PHE A O 2
ATOM 1162 N N . ILE A 1 18 ? 1.689 -4.353 -5.575 1.00 0.09 7 ILE A N 2
ATOM 1163 C CA . ILE A 1 18 ? 0.652 -5.215 -5.017 1.00 0.09 7 ILE A CA 2
ATOM 1164 C C . ILE A 1 18 ? 0.735 -6.617 -5.608 1.00 0.11 7 ILE A C 2
ATOM 1165 O O . ILE A 1 18 ? 0.671 -6.788 -6.822 1.00 0.14 7 ILE A O 2
ATOM 1181 N N . THR A 1 19 ? 0.873 -7.617 -4.751 1.00 0.12 8 THR A N 2
ATOM 1182 C CA . THR A 1 19 ? 0.931 -9.001 -5.208 1.00 0.15 8 THR A CA 2
ATOM 1183 C C . THR A 1 19 ? -0.267 -9.791 -4.695 1.00 0.16 8 THR A C 2
ATOM 1184 O O . THR A 1 19 ? -0.634 -10.827 -5.251 1.00 0.20 8 THR A O 2
ATOM 1195 N N . LYS A 1 20 ? -0.871 -9.286 -3.634 1.00 0.15 9 LYS A N 2
ATOM 1196 C CA . LYS A 1 20 ? -2.119 -9.826 -3.125 1.00 0.17 9 LYS A CA 2
ATOM 1197 C C . LYS A 1 20 ? -2.993 -8.669 -2.681 1.00 0.14 9 LYS A C 2
ATOM 1198 O O . LYS A 1 20 ? -2.497 -7.701 -2.120 1.00 0.17 9 LYS A O 2
ATOM 1217 N N . LEU A 1 21 ? -4.278 -8.746 -2.957 1.00 0.13 10 LEU A N 2
ATOM 1218 C CA . LEU A 1 21 ? -5.184 -7.683 -2.587 1.00 0.13 10 LEU A CA 2
ATOM 1219 C C . LEU A 1 21 ? -6.585 -8.229 -2.403 1.00 0.13 10 LEU A C 2
ATOM 1220 O O . LEU A 1 21 ? -6.983 -9.174 -3.086 1.00 0.17 10 LEU A O 2
ATOM 1236 N N . ASP A 1 22 ? -7.321 -7.649 -1.474 1.00 0.14 11 ASP A N 2
ATOM 1237 C CA . ASP A 1 22 ? -8.680 -8.086 -1.214 1.00 0.16 11 ASP A CA 2
ATOM 1238 C C . ASP A 1 22 ? -9.549 -6.913 -0.795 1.00 0.16 11 ASP A C 2
ATOM 1239 O O . ASP A 1 22 ? -9.042 -5.924 -0.271 1.00 0.19 11 ASP A O 2
ATOM 1248 N N . GLY A 1 23 ? -10.845 -7.028 -1.048 1.00 0.23 12 GLY A N 2
ATOM 1249 C CA . GLY A 1 23 ? -11.803 -6.067 -0.537 1.00 0.23 12 GLY A CA 2
ATOM 1250 C C . GLY A 1 23 ? -11.686 -4.694 -1.167 1.00 0.20 12 GLY A C 2
ATOM 1251 O O . GLY A 1 23 ? -11.295 -4.562 -2.328 1.00 0.27 12 GLY A O 2
ATOM 1255 N N . SER A 1 24 ? -12.024 -3.674 -0.394 1.00 0.18 13 SER A N 2
ATOM 1256 C CA . SER A 1 24 ? -12.013 -2.311 -0.865 1.00 0.18 13 SER A CA 2
ATOM 1257 C C . SER A 1 24 ? -10.749 -1.610 -0.395 1.00 0.15 13 SER A C 2
ATOM 1258 O O . SER A 1 24 ? -10.454 -1.595 0.801 1.00 0.19 13 SER A O 2
ATOM 1266 N N . VAL A 1 25 ? -9.988 -1.057 -1.325 1.00 0.13 14 VAL A N 2
ATOM 1267 C CA . VAL A 1 25 ? -8.753 -0.377 -0.972 1.00 0.12 14 VAL A CA 2
ATOM 1268 C C . VAL A 1 25 ? -8.602 0.947 -1.723 1.00 0.11 14 VAL A C 2
ATOM 1269 O O . VAL A 1 25 ? -9.125 1.129 -2.824 1.00 0.13 14 VAL A O 2
ATOM 1282 N N . THR A 1 26 ? -7.885 1.855 -1.099 1.00 0.10 15 THR A N 2
ATOM 1283 C CA . THR A 1 26 ? -7.613 3.175 -1.640 1.00 0.10 15 THR A CA 2
ATOM 1284 C C . THR A 1 26 ? -6.268 3.648 -1.114 1.00 0.10 15 THR A C 2
ATOM 1285 O O . THR A 1 26 ? -5.799 3.143 -0.102 1.00 0.10 15 THR A O 2
ATOM 1296 N N . VAL A 1 27 ? -5.627 4.575 -1.799 1.00 0.10 16 VAL A N 2
ATOM 1297 C CA . VAL A 1 27 ? -4.399 5.144 -1.278 1.00 0.11 16 VAL A CA 2
ATOM 1298 C C . VAL A 1 27 ? -4.385 6.659 -1.442 1.00 0.11 16 VAL A C 2
ATOM 1299 O O . VAL A 1 27 ? -4.774 7.192 -2.479 1.00 0.12 16 VAL A O 2
ATOM 1312 N N . GLN A 1 28 ? -3.980 7.337 -0.386 1.00 0.12 17 GLN A N 2
ATOM 1313 C CA . GLN A 1 28 ? -3.849 8.781 -0.373 1.00 0.12 17 GLN A CA 2
ATOM 1314 C C . GLN A 1 28 ? -2.396 9.161 -0.567 1.00 0.13 17 GLN A C 2
ATOM 1315 O O . GLN A 1 28 ? -1.605 9.067 0.363 1.00 0.13 17 GLN A O 2
ATOM 1329 N N . SER A 1 29 ? -2.046 9.588 -1.768 1.00 0.16 18 SER A N 2
ATOM 1330 C CA . SER A 1 29 ? -0.657 9.876 -2.095 1.00 0.21 18 SER A CA 2
ATOM 1331 C C . SER A 1 29 ? -0.094 10.996 -1.214 1.00 0.24 18 SER A C 2
ATOM 1332 O O . SER A 1 29 ? -0.812 11.552 -0.382 1.00 0.25 18 SER A O 2
ATOM 1340 N N . ILE A 1 30 ? 1.174 11.342 -1.394 1.00 0.29 19 ILE A N 2
ATOM 1341 C CA . ILE A 1 30 ? 1.774 12.429 -0.620 1.00 0.33 19 ILE A CA 2
ATOM 1342 C C . ILE A 1 30 ? 1.030 13.742 -0.846 1.00 0.40 19 ILE A C 2
ATOM 1343 O O . ILE A 1 30 ? 1.048 14.636 -0.001 1.00 0.59 19 ILE A O 2
ATOM 1359 N N . ASN A 1 31 ? 0.364 13.839 -1.987 1.00 0.40 20 ASN A N 2
ATOM 1360 C CA . ASN A 1 31 ? -0.438 15.008 -2.320 1.00 0.46 20 ASN A CA 2
ATOM 1361 C C . ASN A 1 31 ? -1.763 14.971 -1.576 1.00 0.40 20 ASN A C 2
ATOM 1362 O O . ASN A 1 31 ? -2.462 15.976 -1.470 1.00 0.49 20 ASN A O 2
ATOM 1373 N N . GLY A 1 32 ? -2.103 13.799 -1.069 1.00 0.31 21 GLY A N 2
ATOM 1374 C CA . GLY A 1 32 ? -3.372 13.615 -0.395 1.00 0.29 21 GLY A CA 2
ATOM 1375 C C . GLY A 1 32 ? -4.420 13.114 -1.351 1.00 0.27 21 GLY A C 2
ATOM 1376 O O . GLY A 1 32 ? -5.602 13.016 -1.013 1.00 0.32 21 GLY A O 2
ATOM 1380 N N . GLN A 1 33 ? -3.975 12.793 -2.557 1.00 0.26 22 GLN A N 2
ATOM 1381 C CA . GLN A 1 33 ? -4.855 12.304 -3.598 1.00 0.25 22 GLN A CA 2
ATOM 1382 C C . GLN A 1 33 ? -5.198 10.840 -3.368 1.00 0.19 22 GLN A C 2
ATOM 1383 O O . GLN A 1 33 ? -4.320 9.978 -3.392 1.00 0.18 22 GLN A O 2
ATOM 1397 N N . GLU A 1 34 ? -6.470 10.572 -3.130 1.00 0.21 23 GLU A N 2
ATOM 1398 C CA . GLU A 1 34 ? -6.941 9.210 -2.964 1.00 0.16 23 GLU A CA 2
ATOM 1399 C C . GLU A 1 34 ? -7.165 8.566 -4.324 1.00 0.19 23 GLU A C 2
ATOM 1400 O O . GLU A 1 34 ? -7.965 9.045 -5.129 1.00 0.28 23 GLU A O 2
ATOM 1412 N N . ARG A 1 35 ? -6.429 7.505 -4.585 1.00 0.21 24 ARG A N 2
ATOM 1413 C CA . ARG A 1 35 ? -6.617 6.728 -5.792 1.00 0.30 24 ARG A CA 2
ATOM 1414 C C . ARG A 1 35 ? -6.969 5.305 -5.408 1.00 0.27 24 ARG A C 2
ATOM 1415 O O . ARG A 1 35 ? -6.856 4.925 -4.243 1.00 0.33 24 ARG A O 2
ATOM 1436 N N . VAL A 1 36 ? -7.377 4.524 -6.381 1.00 0.26 25 VAL A N 2
ATOM 1437 C CA . VAL A 1 36 ? -7.774 3.154 -6.120 1.00 0.25 25 VAL A CA 2
ATOM 1438 C C . VAL A 1 36 ? -6.611 2.228 -6.405 1.00 0.23 25 VAL A C 2
ATOM 1439 O O . VAL A 1 36 ? -5.815 2.472 -7.313 1.00 0.32 25 VAL A O 2
ATOM 1452 N N . LEU A 1 37 ? -6.493 1.184 -5.617 1.00 0.16 26 LEU A N 2
ATOM 1453 C CA . LEU A 1 37 ? -5.420 0.234 -5.807 1.00 0.15 26 LEU A CA 2
ATOM 1454 C C . LEU A 1 37 ? -5.955 -1.102 -6.259 1.00 0.15 26 LEU A C 2
ATOM 1455 O O . LEU A 1 37 ? -7.138 -1.402 -6.096 1.00 0.28 26 LEU A O 2
ATOM 1471 N N . LYS A 1 38 ? -5.073 -1.897 -6.832 1.00 0.30 27 LYS A N 2
ATOM 1472 C CA . LYS A 1 38 ? -5.424 -3.218 -7.336 1.00 0.27 27 LYS A CA 2
ATOM 1473 C C . LYS A 1 38 ? -4.166 -4.051 -7.455 1.00 0.21 27 LYS A C 2
ATOM 1474 O O . LYS A 1 38 ? -3.078 -3.555 -7.181 1.00 0.26 27 LYS A O 2
ATOM 1493 N N . LEU A 1 39 ? -4.294 -5.310 -7.843 1.00 0.19 28 LEU A N 2
ATOM 1494 C CA . LEU A 1 39 ? -3.117 -6.153 -7.959 1.00 0.16 28 LEU A CA 2
ATOM 1495 C C . LEU A 1 39 ? -2.178 -5.591 -9.010 1.00 0.18 28 LEU A C 2
ATOM 1496 O O . LEU A 1 39 ? -2.622 -5.055 -10.030 1.00 0.21 28 LEU A O 2
ATOM 1512 N N . GLY A 1 40 ? -0.890 -5.706 -8.764 1.00 0.19 29 GLY A N 2
ATOM 1513 C CA . GLY A 1 40 ? 0.075 -5.240 -9.724 1.00 0.21 29 GLY A CA 2
ATOM 1514 C C . GLY A 1 40 ? 0.200 -3.731 -9.731 1.00 0.19 29 GLY A C 2
ATOM 1515 O O . GLY A 1 40 ? 0.880 -3.162 -10.585 1.00 0.24 29 GLY A O 2
ATOM 1519 N N . ASP A 1 41 ? -0.467 -3.073 -8.788 1.00 0.19 30 ASP A N 2
ATOM 1520 C CA . ASP A 1 41 ? -0.391 -1.624 -8.677 1.00 0.16 30 ASP A CA 2
ATOM 1521 C C . ASP A 1 41 ? 0.819 -1.208 -7.853 1.00 0.13 30 ASP A C 2
ATOM 1522 O O . ASP A 1 41 ? 1.218 -1.891 -6.909 1.00 0.16 30 ASP A O 2
ATOM 1531 N N . PRO A 1 42 ? 1.448 -0.114 -8.271 1.00 0.12 31 PRO A N 2
ATOM 1532 C CA . PRO A 1 42 ? 2.637 0.431 -7.623 1.00 0.12 31 PRO A CA 2
ATOM 1533 C C . PRO A 1 42 ? 2.336 1.236 -6.366 1.00 0.13 31 PRO A C 2
ATOM 1534 O O . PRO A 1 42 ? 1.439 2.075 -6.345 1.00 0.22 31 PRO A O 2
ATOM 1545 N N . ILE A 1 43 ? 3.113 0.979 -5.331 1.00 0.10 32 ILE A N 2
ATOM 1546 C CA . ILE A 1 43 ? 3.062 1.757 -4.110 1.00 0.11 32 ILE A CA 2
ATOM 1547 C C . ILE A 1 43 ? 4.207 2.749 -4.102 1.00 0.11 32 ILE A C 2
ATOM 1548 O O . ILE A 1 43 ? 5.331 2.410 -4.461 1.00 0.12 32 ILE A O 2
ATOM 1564 N N . PHE A 1 44 ? 3.919 3.963 -3.699 1.00 0.12 33 PHE A N 2
ATOM 1565 C CA . PHE A 1 44 ? 4.915 5.017 -3.669 1.00 0.13 33 PHE A CA 2
ATOM 1566 C C . PHE A 1 44 ? 5.149 5.477 -2.235 1.00 0.12 33 PHE A C 2
ATOM 1567 O O . PHE A 1 44 ? 4.272 5.349 -1.375 1.00 0.14 33 PHE A O 2
ATOM 1584 N N . PHE A 1 45 ? 6.345 5.989 -1.975 1.00 0.11 34 PHE A N 2
ATOM 1585 C CA . PHE A 1 45 ? 6.752 6.350 -0.623 1.00 0.11 34 PHE A CA 2
ATOM 1586 C C . PHE A 1 45 ? 6.009 7.588 -0.146 1.00 0.11 34 PHE A C 2
ATOM 1587 O O . PHE A 1 45 ? 6.192 8.681 -0.685 1.00 0.18 34 PHE A O 2
ATOM 1604 N N . GLY A 1 46 ? 5.180 7.415 0.869 1.00 0.10 35 GLY A N 2
ATOM 1605 C CA . GLY A 1 46 ? 4.451 8.533 1.418 1.00 0.12 35 GLY A CA 2
ATOM 1606 C C . GLY A 1 46 ? 2.955 8.433 1.208 1.00 0.10 35 GLY A C 2
ATOM 1607 O O . GLY A 1 46 ? 2.214 9.325 1.621 1.00 0.17 35 GLY A O 2
ATOM 1611 N N . GLU A 1 47 ? 2.491 7.361 0.575 1.00 0.12 36 GLU A N 2
ATOM 1612 C CA . GLU A 1 47 ? 1.060 7.220 0.338 1.00 0.11 36 GLU A CA 2
ATOM 1613 C C . GLU A 1 47 ? 0.375 6.620 1.558 1.00 0.11 36 GLU A C 2
ATOM 1614 O O . GLU A 1 47 ? 0.956 5.823 2.283 1.00 0.16 36 GLU A O 2
ATOM 1626 N N . THR A 1 48 ? -0.857 7.023 1.769 1.00 0.11 37 THR A N 2
ATOM 1627 C CA . THR A 1 48 ? -1.640 6.594 2.910 1.00 0.12 37 THR A CA 2
ATOM 1628 C C . THR A 1 48 ? -2.710 5.603 2.479 1.00 0.11 37 THR A C 2
ATOM 1629 O O . THR A 1 48 ? -3.695 5.983 1.858 1.00 0.12 37 THR A O 2
ATOM 1640 N N . VAL A 1 49 ? -2.523 4.340 2.804 1.00 0.12 38 VAL A N 2
ATOM 1641 C CA . VAL A 1 49 ? -3.430 3.313 2.323 1.00 0.12 38 VAL A CA 2
ATOM 1642 C C . VAL A 1 49 ? -4.679 3.244 3.187 1.00 0.13 38 VAL A C 2
ATOM 1643 O O . VAL A 1 49 ? -4.603 3.116 4.408 1.00 0.16 38 VAL A O 2
ATOM 1656 N N . LEU A 1 50 ? -5.819 3.349 2.530 1.00 0.15 39 LEU A N 2
ATOM 1657 C CA . LEU A 1 50 ? -7.117 3.288 3.175 1.00 0.15 39 LEU A CA 2
ATOM 1658 C C . LEU A 1 50 ? -7.841 2.035 2.733 1.00 0.17 39 LEU A C 2
ATOM 1659 O O . LEU A 1 50 ? -8.301 1.950 1.592 1.00 0.27 39 LEU A O 2
ATOM 1675 N N . THR A 1 51 ? -7.931 1.057 3.608 1.00 0.14 40 THR A N 2
ATOM 1676 C CA . THR A 1 51 ? -8.640 -0.157 3.278 1.00 0.16 40 THR A CA 2
ATOM 1677 C C . THR A 1 51 ? -10.015 -0.148 3.925 1.00 0.18 40 THR A C 2
ATOM 1678 O O . THR A 1 51 ? -10.253 0.566 4.901 1.00 0.22 40 THR A O 2
ATOM 1689 N N . GLY A 1 52 ? -10.913 -0.924 3.362 1.00 0.22 41 GLY A N 2
ATOM 1690 C CA . GLY A 1 52 ? -12.247 -1.033 3.895 1.00 0.27 41 GLY A CA 2
ATOM 1691 C C . GLY A 1 52 ? -12.750 -2.454 3.849 1.00 0.43 41 GLY A C 2
ATOM 1692 O O . GLY A 1 52 ? -12.498 -3.176 2.882 1.00 0.90 41 GLY A O 2
ATOM 1696 N N . GLY A 1 53 ? -13.443 -2.857 4.901 1.00 0.55 42 GLY A N 2
ATOM 1697 C CA . GLY A 1 53 ? -13.968 -4.203 4.985 1.00 0.61 42 GLY A CA 2
ATOM 1698 C C . GLY A 1 53 ? -12.878 -5.253 4.977 1.00 0.85 42 GLY A C 2
ATOM 1699 O O . GLY A 1 53 ? -11.991 -5.235 5.827 1.00 1.79 42 GLY A O 2
ATOM 1703 N N . SER A 1 54 ? -12.922 -6.154 4.007 1.00 0.67 43 SER A N 2
ATOM 1704 C CA . SER A 1 54 ? -11.949 -7.233 3.927 1.00 0.80 43 SER A CA 2
ATOM 1705 C C . SER A 1 54 ? -10.705 -6.789 3.161 1.00 0.74 43 SER A C 2
ATOM 1706 O O . SER A 1 54 ? -10.000 -7.613 2.582 1.00 1.24 43 SER A O 2
ATOM 1714 N N . GLY A 1 55 ? -10.453 -5.483 3.161 1.00 0.41 44 GLY A N 2
ATOM 1715 C CA . GLY A 1 55 ? -9.310 -4.932 2.458 1.00 0.35 44 GLY A CA 2
ATOM 1716 C C . GLY A 1 55 ? -7.988 -5.506 2.943 1.00 0.44 44 GLY A C 2
ATOM 1717 O O . GLY A 1 55 ? -7.414 -5.019 3.905 1.00 0.89 44 GLY A O 2
ATOM 1721 N N . SER A 1 56 ? -7.506 -6.537 2.264 1.00 0.22 45 SER A N 2
ATOM 1722 C CA . SER A 1 56 ? -6.295 -7.239 2.670 1.00 0.25 45 SER A CA 2
ATOM 1723 C C . SER A 1 56 ? -5.270 -7.153 1.555 1.00 0.27 45 SER A C 2
ATOM 1724 O O . SER A 1 56 ? -5.452 -7.736 0.492 1.00 0.49 45 SER A O 2
ATOM 1732 N N . VAL A 1 57 ? -4.197 -6.440 1.793 1.00 0.15 46 VAL A N 2
ATOM 1733 C CA . VAL A 1 57 ? -3.274 -6.108 0.720 1.00 0.13 46 VAL A CA 2
ATOM 1734 C C . VAL A 1 57 ? -1.845 -6.511 1.056 1.00 0.14 46 VAL A C 2
ATOM 1735 O O . VAL A 1 57 ? -1.338 -6.200 2.127 1.00 0.25 46 VAL A O 2
ATOM 1748 N N . THR A 1 58 ? -1.211 -7.203 0.129 1.00 0.14 47 THR A N 2
ATOM 1749 C CA . THR A 1 58 ? 0.183 -7.573 0.248 1.00 0.14 47 THR A CA 2
ATOM 1750 C C . THR A 1 58 ? 1.019 -6.731 -0.696 1.00 0.12 47 THR A C 2
ATOM 1751 O O . THR A 1 58 ? 0.946 -6.884 -1.920 1.00 0.12 47 THR A O 2
ATOM 1762 N N . ILE A 1 59 ? 1.783 -5.828 -0.126 1.00 0.10 48 ILE A N 2
ATOM 1763 C CA . ILE A 1 59 ? 2.665 -4.986 -0.900 1.00 0.10 48 ILE A CA 2
ATOM 1764 C C . ILE A 1 59 ? 4.071 -5.551 -0.885 1.00 0.10 48 ILE A C 2
ATOM 1765 O O . ILE A 1 59 ? 4.772 -5.487 0.125 1.00 0.13 48 ILE A O 2
ATOM 1781 N N . ALA A 1 60 ? 4.456 -6.138 -1.999 1.00 0.09 49 ALA A N 2
ATOM 1782 C CA . ALA A 1 60 ? 5.797 -6.648 -2.155 1.00 0.10 49 ALA A CA 2
ATOM 1783 C C . ALA A 1 60 ? 6.729 -5.497 -2.488 1.00 0.09 49 ALA A C 2
ATOM 1784 O O . ALA A 1 60 ? 6.703 -4.966 -3.600 1.00 0.11 49 ALA A O 2
ATOM 1791 N N . PHE A 1 61 ? 7.522 -5.088 -1.518 1.00 0.09 50 PHE A N 2
ATOM 1792 C CA . PHE A 1 61 ? 8.423 -3.969 -1.701 1.00 0.10 50 PHE A CA 2
ATOM 1793 C C . PHE A 1 61 ? 9.562 -4.340 -2.623 1.00 0.12 50 PHE A C 2
ATOM 1794 O O . PHE A 1 61 ? 10.035 -5.476 -2.636 1.00 0.16 50 PHE A O 2
ATOM 1811 N N . VAL A 1 62 ? 10.003 -3.352 -3.377 1.00 0.11 51 VAL A N 2
ATOM 1812 C CA . VAL A 1 62 ? 10.967 -3.545 -4.442 1.00 0.14 51 VAL A CA 2
ATOM 1813 C C . VAL A 1 62 ? 12.374 -3.820 -3.888 1.00 0.16 51 VAL A C 2
ATOM 1814 O O . VAL A 1 62 ? 13.339 -3.963 -4.640 1.00 0.25 51 VAL A O 2
ATOM 1827 N N . ASP A 1 63 ? 12.478 -3.888 -2.563 1.00 0.17 52 ASP A N 2
ATOM 1828 C CA . ASP A 1 63 ? 13.746 -4.201 -1.903 1.00 0.21 52 ASP A CA 2
ATOM 1829 C C . ASP A 1 63 ? 13.836 -5.695 -1.606 1.00 0.24 52 ASP A C 2
ATOM 1830 O O . ASP A 1 63 ? 14.923 -6.243 -1.430 1.00 0.33 52 ASP A O 2
ATOM 1839 N N . GLY A 1 64 ? 12.683 -6.354 -1.573 1.00 0.21 53 GLY A N 2
ATOM 1840 C CA . GLY A 1 64 ? 12.649 -7.770 -1.260 1.00 0.26 53 GLY A CA 2
ATOM 1841 C C . GLY A 1 64 ? 11.726 -8.087 -0.100 1.00 0.24 53 GLY A C 2
ATOM 1842 O O . GLY A 1 64 ? 11.332 -9.237 0.092 1.00 0.27 53 GLY A O 2
ATOM 1846 N N . THR A 1 65 ? 11.383 -7.070 0.676 1.00 0.22 54 THR A N 2
ATOM 1847 C CA . THR A 1 65 ? 10.479 -7.233 1.806 1.00 0.22 54 THR A CA 2
ATOM 1848 C C . THR A 1 65 ? 9.023 -7.192 1.348 1.00 0.19 54 THR A C 2
ATOM 1849 O O . THR A 1 65 ? 8.717 -6.628 0.300 1.00 0.25 54 THR A O 2
ATOM 1860 N N . ASP A 1 66 ? 8.129 -7.799 2.122 1.00 0.21 55 ASP A N 2
ATOM 1861 C CA . ASP A 1 66 ? 6.704 -7.797 1.787 1.00 0.19 55 ASP A CA 2
ATOM 1862 C C . ASP A 1 66 ? 5.886 -7.420 3.010 1.00 0.25 55 ASP A C 2
ATOM 1863 O O . ASP A 1 66 ? 6.226 -7.803 4.131 1.00 0.44 55 ASP A O 2
ATOM 1872 N N . VAL A 1 67 ? 4.814 -6.675 2.805 1.00 0.16 56 VAL A N 2
ATOM 1873 C CA . VAL A 1 67 ? 3.940 -6.285 3.893 1.00 0.21 56 VAL A CA 2
ATOM 1874 C C . VAL A 1 67 ? 2.508 -6.698 3.632 1.00 0.22 56 VAL A C 2
ATOM 1875 O O . VAL A 1 67 ? 2.151 -7.084 2.519 1.00 0.30 56 VAL A O 2
ATOM 1888 N N . VAL A 1 68 ? 1.695 -6.595 4.663 1.00 0.17 57 VAL A N 2
ATOM 1889 C CA . VAL A 1 68 ? 0.284 -6.911 4.553 1.00 0.20 57 VAL A CA 2
ATOM 1890 C C . VAL A 1 68 ? -0.548 -5.887 5.320 1.00 0.21 57 VAL A C 2
ATOM 1891 O O . VAL A 1 68 ? -0.218 -5.515 6.448 1.00 0.30 57 VAL A O 2
ATOM 1904 N N . ILE A 1 69 ? -1.599 -5.402 4.684 1.00 0.18 58 ILE A N 2
ATOM 1905 C CA . ILE A 1 69 ? -2.473 -4.412 5.284 1.00 0.22 58 ILE A CA 2
ATOM 1906 C C . ILE A 1 69 ? -3.790 -5.059 5.687 1.00 0.29 58 ILE A C 2
ATOM 1907 O O . ILE A 1 69 ? -4.351 -5.855 4.931 1.00 0.32 58 ILE A O 2
ATOM 1923 N N . GLY A 1 70 ? -4.267 -4.728 6.880 1.00 0.35 59 GLY A N 2
ATOM 1924 C CA . GLY A 1 70 ? -5.538 -5.252 7.336 1.00 0.43 59 GLY A CA 2
ATOM 1925 C C . GLY A 1 70 ? -6.698 -4.468 6.770 1.00 0.50 59 GLY A C 2
ATOM 1926 O O . GLY A 1 70 ? -6.496 -3.481 6.070 1.00 1.02 59 GLY A O 2
ATOM 1930 N N . GLY A 1 71 ? -7.906 -4.883 7.105 1.00 0.35 60 GLY A N 2
ATOM 1931 C CA . GLY A 1 71 ? -9.088 -4.314 6.502 1.00 0.36 60 GLY A CA 2
ATOM 1932 C C . GLY A 1 71 ? -9.661 -3.210 7.344 1.00 0.33 60 GLY A C 2
ATOM 1933 O O . GLY A 1 71 ? -9.515 -3.222 8.569 1.00 0.40 60 GLY A O 2
ATOM 1937 N N . ASP A 1 72 ? -10.318 -2.259 6.688 1.00 0.28 61 ASP A N 2
ATOM 1938 C CA . ASP A 1 72 ? -10.76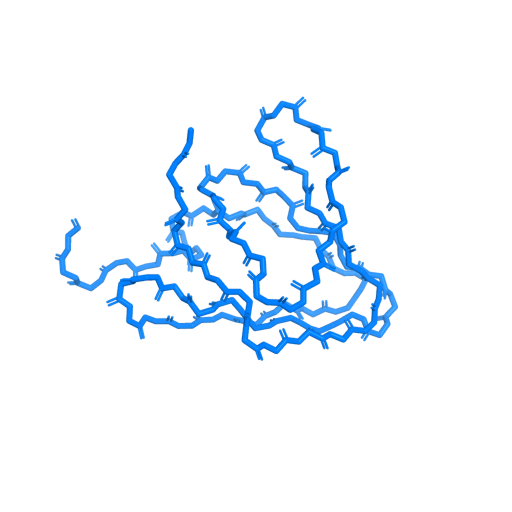9 -1.028 7.338 1.00 0.31 61 ASP A CA 2
ATOM 1939 C C . ASP A 1 72 ? -9.611 -0.366 8.099 1.00 0.29 61 ASP A C 2
ATOM 1940 O O . ASP A 1 72 ? -9.812 0.323 9.098 1.00 0.43 61 ASP A O 2
ATOM 1949 N N . SER A 1 73 ? -8.397 -0.593 7.617 1.00 0.22 62 SER A N 2
ATOM 1950 C CA . SER A 1 73 ? -7.213 -0.019 8.232 1.00 0.26 62 SER A CA 2
ATOM 1951 C C . SER A 1 73 ? -6.680 1.142 7.399 1.00 0.22 62 SER A C 2
ATOM 1952 O O . SER A 1 73 ? -7.007 1.282 6.219 1.00 0.23 62 SER A O 2
ATOM 1960 N N . ILE A 1 74 ? -5.858 1.967 8.027 1.00 0.20 63 ILE A N 2
ATOM 1961 C CA . ILE A 1 74 ? -5.230 3.101 7.366 1.00 0.19 63 ILE A CA 2
ATOM 1962 C C . ILE A 1 74 ? -3.779 3.214 7.818 1.00 0.24 63 ILE A C 2
ATOM 1963 O O . ILE A 1 74 ? -3.499 3.306 9.014 1.00 0.38 63 ILE A O 2
ATOM 1979 N N . VAL A 1 75 ? -2.857 3.187 6.868 1.00 0.15 64 VAL A N 2
ATOM 1980 C CA . VAL A 1 75 ? -1.440 3.250 7.188 1.00 0.18 64 VAL A CA 2
ATOM 1981 C C . VAL A 1 75 ? -0.668 3.986 6.095 1.00 0.15 64 VAL A C 2
ATOM 1982 O O . VAL A 1 75 ? -0.921 3.797 4.904 1.00 0.13 64 VAL A O 2
ATOM 1995 N N . GLU A 1 76 ? 0.249 4.850 6.504 1.00 0.18 65 GLU A N 2
ATOM 1996 C CA . GLU A 1 76 ? 1.061 5.604 5.565 1.00 0.16 65 GLU A CA 2
ATOM 1997 C C . GLU A 1 76 ? 2.352 4.855 5.258 1.00 0.13 65 GLU A C 2
ATOM 1998 O O . GLU A 1 76 ? 3.036 4.374 6.166 1.00 0.15 65 GLU A O 2
ATOM 2010 N N . MET A 1 77 ? 2.663 4.746 3.973 1.00 0.12 66 MET A N 2
ATOM 2011 C CA . MET A 1 77 ? 3.850 4.034 3.510 1.00 0.14 66 MET A CA 2
ATOM 2012 C C . MET A 1 77 ? 5.112 4.823 3.841 1.00 0.13 66 MET A C 2
ATOM 2013 O O . MET A 1 77 ? 5.575 5.635 3.041 1.00 0.17 66 MET A O 2
ATOM 2027 N N . THR A 1 78 ? 5.658 4.579 5.021 1.00 0.13 67 THR A N 2
ATOM 2028 C CA . THR A 1 78 ? 6.840 5.280 5.478 1.00 0.14 67 THR A CA 2
ATOM 2029 C C . THR A 1 78 ? 8.039 4.342 5.538 1.00 0.15 67 THR A C 2
ATOM 2030 O O . THR A 1 78 ? 7.987 3.229 5.012 1.00 0.16 67 THR A O 2
ATOM 2041 N N . ASP A 1 79 ? 9.107 4.779 6.189 1.00 0.18 68 ASP A N 2
ATOM 2042 C CA . ASP A 1 79 ? 10.306 3.959 6.333 1.00 0.23 68 ASP A CA 2
ATOM 2043 C C . ASP A 1 79 ? 10.053 2.833 7.333 1.00 0.25 68 ASP A C 2
ATOM 2044 O O . ASP A 1 79 ? 10.648 1.757 7.242 1.00 0.34 68 ASP A O 2
ATOM 2053 N N . GLU A 1 80 ? 9.143 3.077 8.276 1.00 0.29 69 GLU A N 2
ATOM 2054 C CA . GLU A 1 80 ? 8.718 2.048 9.216 1.00 0.39 69 GLU A CA 2
ATOM 2055 C C . GLU A 1 80 ? 7.992 0.938 8.471 1.00 0.35 69 GLU A C 2
ATOM 2056 O O . GLU A 1 80 ? 8.010 -0.229 8.864 1.00 0.49 69 GLU A O 2
ATOM 2068 N N . ILE A 1 81 ? 7.354 1.334 7.390 1.00 0.21 70 ILE A N 2
ATOM 2069 C CA . ILE A 1 81 ? 6.660 0.420 6.507 1.00 0.18 70 ILE A CA 2
ATOM 2070 C C . ILE A 1 81 ? 7.641 -0.266 5.560 1.00 0.18 70 ILE A C 2
ATOM 2071 O O . ILE A 1 81 ? 7.703 -1.497 5.484 1.00 0.24 70 ILE A O 2
ATOM 2087 N N . TYR A 1 82 ? 8.411 0.542 4.862 1.00 0.16 71 TYR A N 2
ATOM 2088 C CA . TYR A 1 82 ? 9.366 0.056 3.884 1.00 0.17 71 TYR A CA 2
ATOM 2089 C C . TYR A 1 82 ? 10.752 -0.005 4.505 1.00 0.27 71 TYR A C 2
ATOM 2090 O O . TYR A 1 82 ? 11.577 0.882 4.310 1.00 0.31 71 TYR A O 2
ATOM 2108 N N . ASN A 1 83 ? 10.990 -1.055 5.268 1.00 0.40 72 ASN A N 2
ATOM 2109 C CA . ASN A 1 83 ? 12.285 -1.264 5.893 1.00 0.53 72 ASN A CA 2
ATOM 2110 C C . ASN A 1 83 ? 13.256 -1.866 4.885 1.00 0.46 72 ASN A C 2
ATOM 2111 O O . ASN A 1 83 ? 13.240 -3.072 4.634 1.00 0.61 72 ASN A O 2
ATOM 2122 N N . THR A 1 84 ? 14.086 -1.019 4.300 1.00 0.40 73 THR A N 2
ATOM 2123 C CA . THR A 1 84 ? 15.041 -1.452 3.297 1.00 0.42 73 THR A CA 2
ATOM 2124 C C . THR A 1 84 ? 16.164 -2.274 3.921 1.00 0.58 73 THR A C 2
ATOM 2125 O O . THR A 1 84 ? 16.696 -1.922 4.976 1.00 0.69 73 THR A O 2
ATOM 2136 N N . GLY A 1 85 ? 16.504 -3.381 3.278 1.00 0.69 74 GLY A N 2
ATOM 2137 C CA . GLY A 1 85 ? 17.583 -4.210 3.764 1.00 0.90 74 GLY A CA 2
ATOM 2138 C C . GLY A 1 85 ? 17.207 -5.675 3.838 1.00 1.46 74 GLY A C 2
ATOM 2139 O O . GLY A 1 85 ? 17.528 -6.349 4.816 1.00 1.91 74 GLY A O 2
ATOM 2143 N N . ASP A 1 86 ? 16.512 -6.165 2.817 1.00 2.07 75 ASP A N 2
ATOM 2144 C CA . ASP A 1 86 ? 16.180 -7.588 2.737 1.00 3.16 75 ASP A CA 2
ATOM 2145 C C . ASP A 1 86 ? 17.448 -8.410 2.563 1.00 3.74 75 ASP A C 2
ATOM 2146 O O . ASP A 1 86 ? 17.581 -9.504 3.115 1.00 4.38 75 ASP A O 2
ATOM 2155 N N . ASN A 1 87 ? 18.380 -7.872 1.793 1.00 4.05 76 ASN A N 2
ATOM 2156 C CA . ASN A 1 87 ? 19.674 -8.489 1.614 1.00 5.07 76 ASN A CA 2
ATOM 2157 C C . ASN A 1 87 ? 20.652 -7.939 2.643 1.00 5.95 76 ASN A C 2
ATOM 2158 O O . ASN A 1 87 ? 20.826 -8.577 3.702 1.00 6.53 76 ASN A O 2
ATOM 2169 N N . GLY A 1 12 ? 9.906 10.011 -3.218 1.00 1.49 1 GLY A N 3
ATOM 2170 C CA . GLY A 1 12 ? 8.831 9.315 -3.963 1.00 1.01 1 GLY A CA 3
ATOM 2171 C C . GLY A 1 12 ? 9.282 7.966 -4.469 1.00 0.96 1 GLY A C 3
ATOM 2172 O O . GLY A 1 12 ? 9.745 7.138 -3.684 1.00 1.71 1 GLY A O 3
ATOM 2176 N N . ASN A 1 13 ? 9.150 7.754 -5.781 1.00 0.45 2 ASN A N 3
ATOM 2177 C CA . ASN A 1 13 ? 9.556 6.504 -6.436 1.00 0.32 2 ASN A CA 3
ATOM 2178 C C . ASN A 1 13 ? 8.640 5.356 -6.033 1.00 0.22 2 ASN A C 3
ATOM 2179 O O . ASN A 1 13 ? 8.039 5.365 -4.956 1.00 0.22 2 ASN A O 3
ATOM 2190 N N . ALA A 1 14 ? 8.518 4.375 -6.910 1.00 0.18 3 ALA A N 3
ATOM 2191 C CA . ALA A 1 14 ? 7.725 3.201 -6.611 1.00 0.14 3 ALA A CA 3
ATOM 2192 C C . ALA A 1 14 ? 8.536 2.233 -5.769 1.00 0.15 3 ALA A C 3
ATOM 2193 O O . ALA A 1 14 ? 9.493 1.618 -6.239 1.00 0.24 3 ALA A O 3
ATOM 2200 N N . ILE A 1 15 ? 8.139 2.117 -4.519 1.00 0.10 4 ILE A N 3
ATOM 2201 C CA . ILE A 1 15 ? 8.903 1.386 -3.527 1.00 0.10 4 ILE A CA 3
ATOM 2202 C C . ILE A 1 15 ? 8.415 -0.053 -3.384 1.00 0.09 4 ILE A C 3
ATOM 2203 O O . ILE A 1 15 ? 9.071 -0.883 -2.756 1.00 0.11 4 ILE A O 3
ATOM 2219 N N . GLY A 1 16 ? 7.260 -0.339 -3.960 1.00 0.09 5 GLY A N 3
ATOM 2220 C CA . GLY A 1 16 ? 6.726 -1.684 -3.917 1.00 0.09 5 GLY A CA 3
ATOM 2221 C C . GLY A 1 16 ? 5.581 -1.857 -4.871 1.00 0.08 5 GLY A C 3
ATOM 2222 O O . GLY A 1 16 ? 5.206 -0.916 -5.565 1.00 0.10 5 GLY A O 3
ATOM 2226 N N . PHE A 1 17 ? 5.031 -3.056 -4.920 1.00 0.08 6 PHE A N 3
ATOM 2227 C CA . PHE A 1 17 ? 3.966 -3.367 -5.857 1.00 0.08 6 PHE A CA 3
ATOM 2228 C C . PHE A 1 17 ? 2.969 -4.328 -5.231 1.00 0.09 6 PHE A C 3
ATOM 2229 O O . PHE A 1 17 ? 3.319 -5.112 -4.348 1.00 0.10 6 PHE A O 3
ATOM 2246 N N . ILE A 1 18 ? 1.727 -4.263 -5.680 1.00 0.09 7 ILE A N 3
ATOM 2247 C CA . ILE A 1 18 ? 0.683 -5.138 -5.158 1.00 0.09 7 ILE A CA 3
ATOM 2248 C C . ILE A 1 18 ? 0.768 -6.520 -5.790 1.00 0.11 7 ILE A C 3
ATOM 2249 O O . ILE A 1 18 ? 0.700 -6.657 -7.013 1.00 0.14 7 ILE A O 3
ATOM 2265 N N . THR A 1 19 ? 0.914 -7.539 -4.957 1.00 0.12 8 THR A N 3
ATOM 2266 C CA . THR A 1 19 ? 0.993 -8.909 -5.439 1.00 0.15 8 THR A CA 3
ATOM 2267 C C . THR A 1 19 ? -0.191 -9.729 -4.946 1.00 0.16 8 THR A C 3
ATOM 2268 O O . THR A 1 19 ? -0.544 -10.753 -5.529 1.00 0.20 8 THR A O 3
ATOM 2279 N N . LYS A 1 20 ? -0.802 -9.259 -3.872 1.00 0.15 9 LYS A N 3
ATOM 2280 C CA . LYS A 1 20 ? -2.030 -9.841 -3.363 1.00 0.17 9 LYS A CA 3
ATOM 2281 C C . LYS A 1 20 ? -2.920 -8.715 -2.870 1.00 0.14 9 LYS A C 3
ATOM 2282 O O . LYS A 1 20 ? -2.421 -7.714 -2.360 1.00 0.17 9 LYS A O 3
ATOM 2301 N N . LEU A 1 21 ? -4.216 -8.860 -3.035 1.00 0.13 10 LEU A N 3
ATOM 2302 C CA . LEU A 1 21 ? -5.144 -7.815 -2.654 1.00 0.13 10 LEU A CA 3
ATOM 2303 C C . LEU A 1 21 ? -6.545 -8.376 -2.450 1.00 0.13 10 LEU A C 3
ATOM 2304 O O . LEU A 1 21 ? -6.945 -9.332 -3.113 1.00 0.17 10 LEU A O 3
ATOM 2320 N N . ASP A 1 22 ? -7.271 -7.788 -1.509 1.00 0.14 11 ASP A N 3
ATOM 2321 C CA . ASP A 1 22 ? -8.633 -8.216 -1.209 1.00 0.16 11 ASP A CA 3
ATOM 2322 C C . ASP A 1 22 ? -9.447 -7.067 -0.629 1.00 0.16 11 ASP A C 3
ATOM 2323 O O . ASP A 1 22 ? -8.892 -6.160 -0.001 1.00 0.19 11 ASP A O 3
ATOM 2332 N N . GLY A 1 23 ? -10.755 -7.111 -0.839 1.00 0.23 12 GLY A N 3
ATOM 2333 C CA . GLY A 1 23 ? -11.646 -6.156 -0.214 1.00 0.23 12 GLY A CA 3
ATOM 2334 C C . GLY A 1 23 ? -11.609 -4.794 -0.868 1.00 0.20 12 GLY A C 3
ATOM 2335 O O . GLY A 1 23 ? -11.268 -4.664 -2.046 1.00 0.27 12 GLY A O 3
ATOM 2339 N N . SER A 1 24 ? -11.948 -3.774 -0.095 1.00 0.18 13 SER A N 3
ATOM 2340 C CA . SER A 1 24 ? -12.022 -2.424 -0.598 1.00 0.18 13 SER A CA 3
ATOM 2341 C C . SER A 1 24 ? -10.800 -1.640 -0.150 1.00 0.15 13 SER A C 3
ATOM 2342 O O . SER A 1 24 ? -10.538 -1.525 1.050 1.00 0.19 13 SER A O 3
ATOM 2350 N N . VAL A 1 25 ? -10.036 -1.129 -1.106 1.00 0.13 14 VAL A N 3
ATOM 2351 C CA . VAL A 1 25 ? -8.805 -0.428 -0.783 1.00 0.12 14 VAL A CA 3
ATOM 2352 C C . VAL A 1 25 ? -8.631 0.828 -1.639 1.00 0.11 14 VAL A C 3
ATOM 2353 O O . VAL A 1 25 ? -9.132 0.923 -2.762 1.00 0.13 14 VAL A O 3
ATOM 2366 N N . THR A 1 26 ? -7.926 1.783 -1.074 1.00 0.10 15 THR A N 3
ATOM 2367 C CA . THR A 1 26 ? -7.605 3.042 -1.726 1.00 0.10 15 THR A CA 3
ATOM 2368 C C . THR A 1 26 ? -6.279 3.542 -1.180 1.00 0.10 15 THR A C 3
ATOM 2369 O O . THR A 1 26 ? -5.851 3.093 -0.124 1.00 0.10 15 THR A O 3
ATOM 2380 N N . VAL A 1 27 ? -5.597 4.419 -1.892 1.00 0.10 16 VAL A N 3
ATOM 2381 C CA . VAL A 1 27 ? -4.388 5.010 -1.346 1.00 0.11 16 VAL A CA 3
ATOM 2382 C C . VAL A 1 27 ? -4.384 6.521 -1.542 1.00 0.11 16 VAL A C 3
ATOM 2383 O O . VAL A 1 27 ? -4.773 7.027 -2.593 1.00 0.12 16 VAL A O 3
ATOM 2396 N N . GLN A 1 28 ? -3.988 7.222 -0.501 1.00 0.12 17 GLN A N 3
ATOM 2397 C CA . GLN A 1 28 ? -3.880 8.668 -0.519 1.00 0.12 17 GLN A CA 3
ATOM 2398 C C . GLN A 1 28 ? -2.436 9.072 -0.699 1.00 0.13 17 GLN A C 3
ATOM 2399 O O . GLN A 1 28 ? -1.656 9.018 0.244 1.00 0.13 17 GLN A O 3
ATOM 2413 N N . SER A 1 29 ? -2.076 9.473 -1.902 1.00 0.16 18 SER A N 3
ATOM 2414 C CA . SER A 1 29 ? -0.703 9.849 -2.181 1.00 0.21 18 SER A CA 3
ATOM 2415 C C . SER A 1 29 ? -0.299 11.067 -1.343 1.00 0.24 18 SER A C 3
ATOM 2416 O O . SER A 1 29 ? -1.153 11.660 -0.687 1.00 0.25 18 SER A O 3
ATOM 2424 N N . ILE A 1 30 ? 0.974 11.443 -1.358 1.00 0.29 19 ILE A N 3
ATOM 2425 C CA . ILE A 1 30 ? 1.463 12.512 -0.475 1.00 0.33 19 ILE A CA 3
ATOM 2426 C C . ILE A 1 30 ? 0.665 13.811 -0.619 1.00 0.40 19 ILE A C 3
ATOM 2427 O O . ILE A 1 30 ? 0.469 14.537 0.354 1.00 0.59 19 ILE A O 3
ATOM 2443 N N . ASN A 1 31 ? 0.188 14.088 -1.825 1.00 0.40 20 ASN A N 3
ATOM 2444 C CA . ASN A 1 31 ? -0.587 15.298 -2.081 1.00 0.46 20 ASN A CA 3
ATOM 2445 C C . ASN A 1 31 ? -2.042 15.137 -1.636 1.00 0.40 20 ASN A C 3
ATOM 2446 O O . ASN A 1 31 ? -2.828 16.082 -1.690 1.00 0.49 20 ASN A O 3
ATOM 2457 N N . GLY A 1 32 ? -2.396 13.935 -1.200 1.00 0.31 21 GLY A N 3
ATOM 2458 C CA . GLY A 1 32 ? -3.714 13.694 -0.641 1.00 0.29 21 GLY A CA 3
ATOM 2459 C C . GLY A 1 32 ? -4.676 13.138 -1.659 1.00 0.27 21 GLY A C 3
ATOM 2460 O O . GLY A 1 32 ? -5.889 13.113 -1.437 1.00 0.32 21 GLY A O 3
ATOM 2464 N N . GLN A 1 33 ? -4.137 12.677 -2.770 1.00 0.26 22 GLN A N 3
ATOM 2465 C CA . GLN A 1 33 ? -4.952 12.149 -3.847 1.00 0.25 22 GLN A CA 3
ATOM 2466 C C . GLN A 1 33 ? -5.247 10.673 -3.626 1.00 0.19 22 GLN A C 3
ATOM 2467 O O . GLN A 1 33 ? -4.337 9.845 -3.595 1.00 0.18 22 GLN A O 3
ATOM 2481 N N . GLU A 1 34 ? -6.521 10.358 -3.460 1.00 0.21 23 GLU A N 3
ATOM 2482 C CA . GLU A 1 34 ? -6.955 8.987 -3.252 1.00 0.16 23 GLU A CA 3
ATOM 2483 C C . GLU A 1 34 ? -7.124 8.276 -4.588 1.00 0.19 23 GLU A C 3
ATOM 2484 O O . GLU A 1 34 ? -7.941 8.679 -5.420 1.00 0.28 23 GLU A O 3
ATOM 2496 N N . ARG A 1 35 ? -6.337 7.233 -4.802 1.00 0.21 24 ARG A N 3
ATOM 2497 C CA . ARG A 1 35 ? -6.444 6.434 -6.013 1.00 0.30 24 ARG A CA 3
ATOM 2498 C C . ARG A 1 35 ? -6.796 5.004 -5.653 1.00 0.27 24 ARG A C 3
ATOM 2499 O O . ARG A 1 35 ? -6.720 4.611 -4.487 1.00 0.33 24 ARG A O 3
ATOM 2520 N N . VAL A 1 36 ? -7.157 4.229 -6.654 1.00 0.26 25 VAL A N 3
ATOM 2521 C CA . VAL A 1 36 ? -7.594 2.864 -6.430 1.00 0.25 25 VAL A CA 3
ATOM 2522 C C . VAL A 1 36 ? -6.433 1.905 -6.594 1.00 0.23 25 VAL A C 3
ATOM 2523 O O . VAL A 1 36 ? -5.640 2.018 -7.534 1.00 0.32 25 VAL A O 3
ATOM 2536 N N . LEU A 1 37 ? -6.321 0.975 -5.673 1.00 0.16 26 LEU A N 3
ATOM 2537 C CA . LEU A 1 37 ? -5.270 -0.016 -5.746 1.00 0.15 26 LEU A CA 3
ATOM 2538 C C . LEU A 1 37 ? -5.825 -1.335 -6.234 1.00 0.15 26 LEU A C 3
ATOM 2539 O O . LEU A 1 37 ? -6.729 -1.915 -5.635 1.00 0.28 26 LEU A O 3
ATOM 2555 N N . LYS A 1 38 ? -5.311 -1.756 -7.360 1.00 0.30 27 LYS A N 3
ATOM 2556 C CA . LYS A 1 38 ? -5.613 -3.040 -7.940 1.00 0.27 27 LYS A CA 3
ATOM 2557 C C . LYS A 1 38 ? -4.345 -3.866 -7.915 1.00 0.21 27 LYS A C 3
ATOM 2558 O O . LYS A 1 38 ? -3.296 -3.367 -7.496 1.00 0.26 27 LYS A O 3
ATOM 2577 N N . LEU A 1 39 ? -4.409 -5.108 -8.344 1.00 0.19 28 LEU A N 3
ATOM 2578 C CA . LEU A 1 39 ? -3.203 -5.912 -8.354 1.00 0.16 28 LEU A CA 3
ATOM 2579 C C . LEU A 1 39 ? -2.241 -5.363 -9.384 1.00 0.18 28 LEU A C 3
ATOM 2580 O O . LEU A 1 39 ? -2.634 -5.057 -10.512 1.00 0.21 28 LEU A O 3
ATOM 2596 N N . GLY A 1 40 ? -0.989 -5.242 -9.007 1.00 0.19 29 GLY A N 3
ATOM 2597 C CA . GLY A 1 40 ? -0.007 -4.780 -9.944 1.00 0.21 29 GLY A CA 3
ATOM 2598 C C . GLY A 1 40 ? 0.252 -3.296 -9.828 1.00 0.19 29 GLY A C 3
ATOM 2599 O O . GLY A 1 40 ? 1.214 -2.788 -10.405 1.00 0.24 29 GLY A O 3
ATOM 2603 N N . ASP A 1 41 ? -0.605 -2.586 -9.090 1.00 0.19 30 ASP A N 3
ATOM 2604 C CA . ASP A 1 41 ? -0.370 -1.167 -8.855 1.00 0.16 30 ASP A CA 3
ATOM 2605 C C . ASP A 1 41 ? 0.854 -0.986 -7.982 1.00 0.13 30 ASP A C 3
ATOM 2606 O O . ASP A 1 41 ? 1.091 -1.754 -7.047 1.00 0.16 30 ASP A O 3
ATOM 2615 N N . PRO A 1 42 ? 1.658 0.021 -8.296 1.00 0.12 31 PRO A N 3
ATOM 2616 C CA . PRO A 1 42 ? 2.880 0.315 -7.567 1.00 0.12 31 PRO A CA 3
ATOM 2617 C C . PRO A 1 42 ? 2.618 1.202 -6.356 1.00 0.13 31 PRO A C 3
ATOM 2618 O O . PRO A 1 42 ? 1.748 2.066 -6.387 1.00 0.22 31 PRO A O 3
ATOM 2629 N N . ILE A 1 43 ? 3.357 0.971 -5.289 1.00 0.10 32 ILE A N 3
ATOM 2630 C CA . ILE A 1 43 ? 3.264 1.790 -4.101 1.00 0.11 32 ILE A CA 3
ATOM 2631 C C . ILE A 1 43 ? 4.412 2.779 -4.073 1.00 0.11 32 ILE A C 3
ATOM 2632 O O . ILE A 1 43 ? 5.541 2.435 -4.407 1.00 0.12 32 ILE A O 3
ATOM 2648 N N . PHE A 1 44 ? 4.117 3.998 -3.684 1.00 0.12 33 PHE A N 3
ATOM 2649 C CA . PHE A 1 44 ? 5.118 5.046 -3.630 1.00 0.13 33 PHE A CA 3
ATOM 2650 C C . PHE A 1 44 ? 5.337 5.478 -2.185 1.00 0.12 33 PHE A C 3
ATOM 2651 O O . PHE A 1 44 ? 4.427 5.400 -1.356 1.00 0.14 33 PHE A O 3
ATOM 2668 N N . PHE A 1 45 ? 6.554 5.914 -1.884 1.00 0.11 34 PHE A N 3
ATOM 2669 C CA . PHE A 1 45 ? 6.922 6.270 -0.518 1.00 0.11 34 PHE A CA 3
ATOM 2670 C C . PHE A 1 45 ? 6.184 7.529 -0.073 1.00 0.11 34 PHE A C 3
ATOM 2671 O O . PHE A 1 45 ? 6.467 8.629 -0.555 1.00 0.18 34 PHE A O 3
ATOM 2688 N N . GLY A 1 46 ? 5.241 7.363 0.843 1.00 0.10 35 GLY A N 3
ATOM 2689 C CA . GLY A 1 46 ? 4.520 8.501 1.371 1.00 0.12 35 GLY A CA 3
ATOM 2690 C C . GLY A 1 46 ? 3.013 8.395 1.213 1.00 0.10 35 GLY A C 3
ATOM 2691 O O . GLY A 1 46 ? 2.282 9.262 1.691 1.00 0.17 35 GLY A O 3
ATOM 2695 N N . GLU A 1 47 ? 2.529 7.344 0.554 1.00 0.12 36 GLU A N 3
ATOM 2696 C CA . GLU A 1 47 ? 1.092 7.224 0.326 1.00 0.11 36 GLU A CA 3
ATOM 2697 C C . GLU A 1 47 ? 0.392 6.643 1.549 1.00 0.11 36 GLU A C 3
ATOM 2698 O O . GLU A 1 47 ? 0.972 5.876 2.309 1.00 0.16 36 GLU A O 3
ATOM 2710 N N . THR A 1 48 ? -0.856 7.027 1.725 1.00 0.11 37 THR A N 3
ATOM 2711 C CA . THR A 1 48 ? -1.654 6.616 2.863 1.00 0.12 37 THR A CA 3
ATOM 2712 C C . THR A 1 48 ? -2.728 5.623 2.439 1.00 0.11 37 THR A C 3
ATOM 2713 O O . THR A 1 48 ? -3.706 5.997 1.803 1.00 0.12 37 THR A O 3
ATOM 2724 N N . VAL A 1 49 ? -2.560 4.366 2.799 1.00 0.12 38 VAL A N 3
ATOM 2725 C CA . VAL A 1 49 ? -3.486 3.339 2.357 1.00 0.12 38 VAL A CA 3
ATOM 2726 C C . VAL A 1 49 ? -4.757 3.362 3.190 1.00 0.13 38 VAL A C 3
ATOM 2727 O O . VAL A 1 49 ? -4.718 3.500 4.411 1.00 0.16 38 VAL A O 3
ATOM 2740 N N . LEU A 1 50 ? -5.874 3.230 2.506 1.00 0.15 39 LEU A N 3
ATOM 2741 C CA . LEU A 1 50 ? -7.186 3.282 3.116 1.00 0.15 39 LEU A CA 3
ATOM 2742 C C . LEU A 1 50 ? -7.949 2.006 2.798 1.00 0.17 39 LEU A C 3
ATOM 2743 O O . LEU A 1 50 ? -8.498 1.859 1.706 1.00 0.27 39 LEU A O 3
ATOM 2759 N N . THR A 1 51 ? -7.971 1.075 3.729 1.00 0.14 40 THR A N 3
ATOM 2760 C CA . THR A 1 51 ? -8.684 -0.170 3.511 1.00 0.16 40 THR A CA 3
ATOM 2761 C C . THR A 1 51 ? -10.025 -0.136 4.221 1.00 0.18 40 THR A C 3
ATOM 2762 O O . THR A 1 51 ? -10.209 0.589 5.199 1.00 0.22 40 THR A O 3
ATOM 2773 N N . GLY A 1 52 ? -10.960 -0.898 3.698 1.00 0.22 41 GLY A N 3
ATOM 2774 C CA . GLY A 1 52 ? -12.272 -0.989 4.290 1.00 0.27 41 GLY A CA 3
ATOM 2775 C C . GLY A 1 52 ? -12.571 -2.389 4.769 1.00 0.43 41 GLY A C 3
ATOM 2776 O O . GLY A 1 52 ? -11.651 -3.145 5.086 1.00 0.90 41 GLY A O 3
ATOM 2780 N N . GLY A 1 53 ? -13.846 -2.738 4.808 1.00 0.55 42 GLY A N 3
ATOM 2781 C CA . GLY A 1 53 ? -14.246 -4.047 5.281 1.00 0.61 42 GLY A CA 3
ATOM 2782 C C . GLY A 1 53 ? -13.676 -5.162 4.432 1.00 0.85 42 GLY A C 3
ATOM 2783 O O . GLY A 1 53 ? -13.750 -5.112 3.201 1.00 1.79 42 GLY A O 3
ATOM 2787 N N . SER A 1 54 ? -13.087 -6.153 5.097 1.00 0.67 43 SER A N 3
ATOM 2788 C CA . SER A 1 54 ? -12.466 -7.296 4.433 1.00 0.80 43 SER A CA 3
ATOM 2789 C C . SER A 1 54 ? -11.281 -6.855 3.575 1.00 0.74 43 SER A C 3
ATOM 2790 O O . SER A 1 54 ? -10.853 -7.569 2.670 1.00 1.24 43 SER A O 3
ATOM 2798 N N . GLY A 1 55 ? -10.754 -5.671 3.864 1.00 0.41 44 GLY A N 3
ATOM 2799 C CA . GLY A 1 55 ? -9.599 -5.182 3.149 1.00 0.35 44 GLY A CA 3
ATOM 2800 C C . GLY A 1 55 ? -8.346 -5.960 3.510 1.00 0.44 44 GLY A C 3
ATOM 2801 O O . GLY A 1 55 ? -8.102 -6.237 4.683 1.00 0.89 44 GLY A O 3
ATOM 2805 N N . SER A 1 56 ? -7.590 -6.366 2.504 1.00 0.22 45 SER A N 3
ATOM 2806 C CA . SER A 1 56 ? -6.316 -7.041 2.708 1.00 0.25 45 SER A CA 3
ATOM 2807 C C . SER A 1 56 ? -5.418 -6.777 1.512 1.00 0.27 45 SER A C 3
ATOM 2808 O O . SER A 1 56 ? -5.868 -6.847 0.380 1.00 0.49 45 SER A O 3
ATOM 2816 N N . VAL A 1 57 ? -4.165 -6.445 1.749 1.00 0.15 46 VAL A N 3
ATOM 2817 C CA . VAL A 1 57 ? -3.264 -6.112 0.648 1.00 0.13 46 VAL A CA 3
ATOM 2818 C C . VAL A 1 57 ? -1.849 -6.570 0.947 1.00 0.14 46 VAL A C 3
ATOM 2819 O O . VAL A 1 57 ? -1.327 -6.319 2.027 1.00 0.25 46 VAL A O 3
ATOM 2832 N N . THR A 1 58 ? -1.236 -7.234 -0.015 1.00 0.14 47 THR A N 3
ATOM 2833 C CA . THR A 1 58 ? 0.154 -7.622 0.085 1.00 0.14 47 THR A CA 3
ATOM 2834 C C . THR A 1 58 ? 1.001 -6.754 -0.828 1.00 0.12 47 THR A C 3
ATOM 2835 O O . THR A 1 58 ? 0.961 -6.890 -2.057 1.00 0.12 47 THR A O 3
ATOM 2846 N N . ILE A 1 59 ? 1.735 -5.840 -0.227 1.00 0.10 48 ILE A N 3
ATOM 2847 C CA . ILE A 1 59 ? 2.627 -4.979 -0.967 1.00 0.10 48 ILE A CA 3
ATOM 2848 C C . ILE A 1 59 ? 4.031 -5.539 -0.939 1.00 0.10 48 ILE A C 3
ATOM 2849 O O . ILE A 1 59 ? 4.732 -5.457 0.070 1.00 0.13 48 ILE A O 3
ATOM 2865 N N . ALA A 1 60 ? 4.417 -6.139 -2.043 1.00 0.09 49 ALA A N 3
ATOM 2866 C CA . ALA A 1 60 ? 5.753 -6.666 -2.188 1.00 0.10 49 ALA A CA 3
ATOM 2867 C C . ALA A 1 60 ? 6.709 -5.526 -2.494 1.00 0.09 49 ALA A C 3
ATOM 2868 O O . ALA A 1 60 ? 6.704 -4.979 -3.599 1.00 0.11 49 ALA A O 3
ATOM 2875 N N . PHE A 1 61 ? 7.504 -5.153 -1.508 1.00 0.09 50 PHE A N 3
ATOM 2876 C CA . PHE A 1 61 ? 8.424 -4.046 -1.654 1.00 0.10 50 PHE A CA 3
ATOM 2877 C C . PHE A 1 61 ? 9.570 -4.413 -2.574 1.00 0.12 50 PHE A C 3
ATOM 2878 O O . PHE A 1 61 ? 10.016 -5.562 -2.624 1.00 0.16 50 PHE A O 3
ATOM 2895 N N . VAL A 1 62 ? 10.033 -3.414 -3.298 1.00 0.11 51 VAL A N 3
ATOM 2896 C CA . VAL A 1 62 ? 10.980 -3.605 -4.375 1.00 0.14 51 VAL A CA 3
ATOM 2897 C C . VAL A 1 62 ? 12.370 -3.969 -3.843 1.00 0.16 51 VAL A C 3
ATOM 2898 O O . VAL A 1 62 ? 13.238 -4.411 -4.598 1.00 0.25 51 VAL A O 3
ATOM 2911 N N . ASP A 1 63 ? 12.563 -3.804 -2.536 1.00 0.17 52 ASP A N 3
ATOM 2912 C CA . ASP A 1 63 ? 13.833 -4.145 -1.899 1.00 0.21 52 ASP A CA 3
ATOM 2913 C C . ASP A 1 63 ? 13.932 -5.647 -1.663 1.00 0.24 52 ASP A C 3
ATOM 2914 O O . ASP A 1 63 ? 15.025 -6.195 -1.524 1.00 0.33 52 ASP A O 3
ATOM 2923 N N . GLY A 1 64 ? 12.784 -6.316 -1.640 1.00 0.21 53 GLY A N 3
ATOM 2924 C CA . GLY A 1 64 ? 12.770 -7.745 -1.403 1.00 0.26 53 GLY A CA 3
ATOM 2925 C C . GLY A 1 64 ? 11.846 -8.141 -0.270 1.00 0.24 53 GLY A C 3
ATOM 2926 O O . GLY A 1 64 ? 11.604 -9.326 -0.045 1.00 0.27 53 GLY A O 3
ATOM 2930 N N . THR A 1 65 ? 11.335 -7.152 0.453 1.00 0.22 54 THR A N 3
ATOM 2931 C CA . THR A 1 65 ? 10.412 -7.405 1.547 1.00 0.22 54 THR A CA 3
ATOM 2932 C C . THR A 1 65 ? 8.967 -7.394 1.054 1.00 0.19 54 THR A C 3
ATOM 2933 O O . THR A 1 65 ? 8.707 -7.118 -0.117 1.00 0.25 54 THR A O 3
ATOM 2944 N N . ASP A 1 66 ? 8.031 -7.707 1.940 1.00 0.21 55 ASP A N 3
ATOM 2945 C CA . ASP A 1 66 ? 6.614 -7.666 1.606 1.00 0.19 55 ASP A CA 3
ATOM 2946 C C . ASP A 1 66 ? 5.801 -7.378 2.856 1.00 0.25 55 ASP A C 3
ATOM 2947 O O . ASP A 1 66 ? 6.197 -7.746 3.963 1.00 0.44 55 ASP A O 3
ATOM 2956 N N . VAL A 1 67 ? 4.683 -6.698 2.683 1.00 0.16 56 VAL A N 3
ATOM 2957 C CA . VAL A 1 67 ? 3.821 -6.353 3.793 1.00 0.21 56 VAL A CA 3
ATOM 2958 C C . VAL A 1 67 ? 2.389 -6.744 3.519 1.00 0.22 56 VAL A C 3
ATOM 2959 O O . VAL A 1 67 ? 2.014 -7.017 2.380 1.00 0.30 56 VAL A O 3
ATOM 2972 N N . VAL A 1 68 ? 1.595 -6.743 4.568 1.00 0.17 57 VAL A N 3
ATOM 2973 C CA . VAL A 1 68 ? 0.186 -7.054 4.447 1.00 0.20 57 VAL A CA 3
ATOM 2974 C C . VAL A 1 68 ? -0.648 -6.066 5.254 1.00 0.21 57 VAL A C 3
ATOM 2975 O O . VAL A 1 68 ? -0.376 -5.804 6.430 1.00 0.30 57 VAL A O 3
ATOM 2988 N N . ILE A 1 69 ? -1.637 -5.491 4.596 1.00 0.18 58 ILE A N 3
ATOM 2989 C CA . ILE A 1 69 ? -2.505 -4.510 5.214 1.00 0.22 58 ILE A CA 3
ATOM 2990 C C . ILE A 1 69 ? -3.823 -5.158 5.610 1.00 0.29 58 ILE A C 3
ATOM 2991 O O . ILE A 1 69 ? -4.356 -5.990 4.873 1.00 0.32 58 ILE A O 3
ATOM 3007 N N . GLY A 1 70 ? -4.328 -4.790 6.778 1.00 0.35 59 GLY A N 3
ATOM 3008 C CA . GLY A 1 70 ? -5.595 -5.316 7.235 1.00 0.43 59 GLY A CA 3
ATOM 3009 C C . GLY A 1 70 ? -6.766 -4.518 6.699 1.00 0.50 59 GLY A C 3
ATOM 3010 O O . GLY A 1 70 ? -6.636 -3.803 5.704 1.00 1.02 59 GLY A O 3
ATOM 3014 N N . GLY A 1 71 ? -7.895 -4.601 7.376 1.00 0.35 60 GLY A N 3
ATOM 3015 C CA . GLY A 1 71 ? -9.108 -4.002 6.874 1.00 0.36 60 GLY A CA 3
ATOM 3016 C C . GLY A 1 71 ? -9.577 -2.874 7.755 1.00 0.33 60 GLY A C 3
ATOM 3017 O O . GLY A 1 71 ? -9.353 -2.899 8.968 1.00 0.40 60 GLY A O 3
ATOM 3021 N N . ASP A 1 72 ? -10.221 -1.889 7.143 1.00 0.28 61 ASP A N 3
ATOM 3022 C CA . ASP A 1 72 ? -10.636 -0.675 7.845 1.00 0.31 61 ASP A CA 3
ATOM 3023 C C . ASP A 1 72 ? -9.415 -0.006 8.487 1.00 0.29 61 ASP A C 3
ATOM 3024 O O . ASP A 1 72 ? -9.509 0.686 9.500 1.00 0.43 61 ASP A O 3
ATOM 3033 N N . SER A 1 73 ? -8.256 -0.237 7.882 1.00 0.22 62 SER A N 3
ATOM 3034 C CA . SER A 1 73 ? -7.014 0.327 8.377 1.00 0.26 62 SER A CA 3
ATOM 3035 C C . SER A 1 73 ? -6.558 1.480 7.490 1.00 0.22 62 SER A C 3
ATOM 3036 O O . SER A 1 73 ? -6.956 1.577 6.324 1.00 0.23 62 SER A O 3
ATOM 3044 N N . ILE A 1 74 ? -5.737 2.351 8.052 1.00 0.20 63 ILE A N 3
ATOM 3045 C CA . ILE A 1 74 ? -5.221 3.509 7.343 1.00 0.19 63 ILE A CA 3
ATOM 3046 C C . ILE A 1 74 ? -3.781 3.751 7.763 1.00 0.24 63 ILE A C 3
ATOM 3047 O O . ILE A 1 74 ? -3.519 4.205 8.878 1.00 0.38 63 ILE A O 3
ATOM 3063 N N . VAL A 1 75 ? -2.852 3.431 6.884 1.00 0.15 64 VAL A N 3
ATOM 3064 C CA . VAL A 1 75 ? -1.442 3.524 7.211 1.00 0.18 64 VAL A CA 3
ATOM 3065 C C . VAL A 1 75 ? -0.666 4.211 6.110 1.00 0.15 64 VAL A C 3
ATOM 3066 O O . VAL A 1 75 ? -0.987 4.078 4.930 1.00 0.13 64 VAL A O 3
ATOM 3079 N N . GLU A 1 76 ? 0.355 4.946 6.501 1.00 0.18 65 GLU A N 3
ATOM 3080 C CA . GLU A 1 76 ? 1.165 5.670 5.542 1.00 0.16 65 GLU A CA 3
ATOM 3081 C C . GLU A 1 76 ? 2.442 4.903 5.243 1.00 0.13 65 GLU A C 3
ATOM 3082 O O . GLU A 1 76 ? 3.131 4.444 6.157 1.00 0.15 65 GLU A O 3
ATOM 3094 N N . MET A 1 77 ? 2.732 4.759 3.959 1.00 0.12 66 MET A N 3
ATOM 3095 C CA . MET A 1 77 ? 3.906 4.024 3.501 1.00 0.14 66 MET A CA 3
ATOM 3096 C C . MET A 1 77 ? 5.179 4.774 3.875 1.00 0.13 66 MET A C 3
ATOM 3097 O O . MET A 1 77 ? 5.681 5.593 3.107 1.00 0.17 66 MET A O 3
ATOM 3111 N N . THR A 1 78 ? 5.687 4.484 5.062 1.00 0.13 67 THR A N 3
ATOM 3112 C CA . THR A 1 78 ? 6.835 5.180 5.605 1.00 0.14 67 THR A CA 3
ATOM 3113 C C . THR A 1 78 ? 8.015 4.231 5.796 1.00 0.15 67 THR A C 3
ATOM 3114 O O . THR A 1 78 ? 8.003 3.108 5.291 1.00 0.16 67 THR A O 3
ATOM 3125 N N . ASP A 1 79 ? 9.026 4.683 6.527 1.00 0.18 68 ASP A N 3
ATOM 3126 C CA . ASP A 1 79 ? 10.213 3.874 6.801 1.00 0.23 68 ASP A CA 3
ATOM 3127 C C . ASP A 1 79 ? 9.847 2.644 7.624 1.00 0.25 68 ASP A C 3
ATOM 3128 O O . ASP A 1 79 ? 10.366 1.552 7.398 1.00 0.34 68 ASP A O 3
ATOM 3137 N N . GLU A 1 80 ? 8.926 2.828 8.564 1.00 0.29 69 GLU A N 3
ATOM 3138 C CA . GLU A 1 80 ? 8.432 1.733 9.395 1.00 0.39 69 GLU A CA 3
ATOM 3139 C C . GLU A 1 80 ? 7.735 0.685 8.541 1.00 0.35 69 GLU A C 3
ATOM 3140 O O . GLU A 1 80 ? 7.708 -0.501 8.870 1.00 0.49 69 GLU A O 3
ATOM 3152 N N . ILE A 1 81 ? 7.182 1.145 7.444 1.00 0.21 70 ILE A N 3
ATOM 3153 C CA . ILE A 1 81 ? 6.500 0.290 6.496 1.00 0.18 70 ILE A CA 3
ATOM 3154 C C . ILE A 1 81 ? 7.494 -0.387 5.560 1.00 0.18 70 ILE A C 3
ATOM 3155 O O . ILE A 1 81 ? 7.486 -1.607 5.393 1.00 0.24 70 ILE A O 3
ATOM 3171 N N . TYR A 1 82 ? 8.353 0.415 4.968 1.00 0.16 71 TYR A N 3
ATOM 3172 C CA . TYR A 1 82 ? 9.320 -0.071 4.005 1.00 0.17 71 TYR A CA 3
ATOM 3173 C C . TYR A 1 82 ? 10.689 -0.172 4.655 1.00 0.27 71 TYR A C 3
ATOM 3174 O O . TYR A 1 82 ? 11.510 0.742 4.559 1.00 0.31 71 TYR A O 3
ATOM 3192 N N . ASN A 1 83 ? 10.914 -1.282 5.338 1.00 0.40 72 ASN A N 3
ATOM 3193 C CA . ASN A 1 83 ? 12.209 -1.558 5.943 1.00 0.53 72 ASN A CA 3
ATOM 3194 C C . ASN A 1 83 ? 13.227 -1.893 4.859 1.00 0.46 72 ASN A C 3
ATOM 3195 O O . ASN A 1 83 ? 13.286 -3.022 4.371 1.00 0.61 72 ASN A O 3
ATOM 3206 N N . THR A 1 84 ? 14.012 -0.902 4.476 1.00 0.40 73 THR A N 3
ATOM 3207 C CA . THR A 1 84 ? 15.006 -1.076 3.434 1.00 0.42 73 THR A CA 3
ATOM 3208 C C . THR A 1 84 ? 16.262 -1.740 3.986 1.00 0.58 73 THR A C 3
ATOM 3209 O O . THR A 1 84 ? 16.819 -1.297 4.993 1.00 0.69 73 THR A O 3
ATOM 3220 N N . GLY A 1 85 ? 16.693 -2.809 3.336 1.00 0.69 74 GLY A N 3
ATOM 3221 C CA . GLY A 1 85 ? 17.864 -3.525 3.787 1.00 0.90 74 GLY A CA 3
ATOM 3222 C C . GLY A 1 85 ? 18.690 -4.040 2.633 1.00 1.46 74 GLY A C 3
ATOM 3223 O O . GLY A 1 85 ? 18.706 -5.240 2.359 1.00 1.91 74 GLY A O 3
ATOM 3227 N N . ASP A 1 86 ? 19.367 -3.131 1.949 1.00 2.07 75 ASP A N 3
ATOM 3228 C CA . ASP A 1 86 ? 20.201 -3.490 0.812 1.00 3.16 75 ASP A CA 3
ATOM 3229 C C . ASP A 1 86 ? 21.583 -3.922 1.284 1.00 3.74 75 ASP A C 3
ATOM 3230 O O . ASP A 1 86 ? 22.460 -3.089 1.524 1.00 4.38 75 ASP A O 3
ATOM 3239 N N . ASN A 1 87 ? 21.761 -5.222 1.445 1.00 4.05 76 ASN A N 3
ATOM 3240 C CA . ASN A 1 87 ? 23.027 -5.776 1.879 1.00 5.07 76 ASN A CA 3
ATOM 3241 C C . ASN A 1 87 ? 24.040 -5.741 0.743 1.00 5.95 76 ASN A C 3
ATOM 3242 O O . ASN A 1 87 ? 23.803 -6.414 -0.284 1.00 6.53 76 ASN A O 3
ATOM 3253 N N . GLY A 1 12 ? 9.428 10.719 -4.504 1.00 1.49 1 GLY A N 4
ATOM 3254 C CA . GLY A 1 12 ? 9.104 9.333 -4.098 1.00 1.01 1 GLY A CA 4
ATOM 3255 C C . GLY A 1 12 ? 8.934 8.418 -5.288 1.00 0.96 1 GLY A C 4
ATOM 3256 O O . GLY A 1 12 ? 8.103 8.666 -6.162 1.00 1.71 1 GLY A O 4
ATOM 3260 N N . ASN A 1 13 ? 9.730 7.366 -5.332 1.00 0.45 2 ASN A N 4
ATOM 3261 C CA . ASN A 1 13 ? 9.627 6.373 -6.390 1.00 0.32 2 ASN A CA 4
ATOM 3262 C C . ASN A 1 13 ? 8.759 5.219 -5.939 1.00 0.22 2 ASN A C 4
ATOM 3263 O O . ASN A 1 13 ? 8.309 5.180 -4.792 1.00 0.22 2 ASN A O 4
ATOM 3274 N N . ALA A 1 14 ? 8.503 4.298 -6.850 1.00 0.18 3 ALA A N 4
ATOM 3275 C CA . ALA A 1 14 ? 7.700 3.133 -6.540 1.00 0.14 3 ALA A CA 4
ATOM 3276 C C . ALA A 1 14 ? 8.492 2.172 -5.671 1.00 0.15 3 ALA A C 4
ATOM 3277 O O . ALA A 1 14 ? 9.442 1.534 -6.123 1.00 0.24 3 ALA A O 4
ATOM 3284 N N . ILE A 1 15 ? 8.081 2.082 -4.422 1.00 0.10 4 ILE A N 4
ATOM 3285 C CA . ILE A 1 15 ? 8.823 1.368 -3.403 1.00 0.10 4 ILE A CA 4
ATOM 3286 C C . ILE A 1 15 ? 8.371 -0.081 -3.299 1.00 0.09 4 ILE A C 4
ATOM 3287 O O . ILE A 1 15 ? 9.030 -0.906 -2.670 1.00 0.11 4 ILE A O 4
ATOM 3303 N N . GLY A 1 16 ? 7.241 -0.381 -3.907 1.00 0.09 5 GLY A N 4
ATOM 3304 C CA . GLY A 1 16 ? 6.726 -1.727 -3.885 1.00 0.09 5 GLY A CA 4
ATOM 3305 C C . GLY A 1 16 ? 5.559 -1.882 -4.814 1.00 0.08 5 GLY A C 4
ATOM 3306 O O . GLY A 1 16 ? 5.147 -0.919 -5.455 1.00 0.10 5 GLY A O 4
ATOM 3310 N N . PHE A 1 17 ? 5.029 -3.086 -4.893 1.00 0.08 6 PHE A N 4
ATOM 3311 C CA . PHE A 1 17 ? 3.976 -3.392 -5.840 1.00 0.08 6 PHE A CA 4
ATOM 3312 C C . PHE A 1 17 ? 2.997 -4.389 -5.241 1.00 0.09 6 PHE A C 4
ATOM 3313 O O . PHE A 1 17 ? 3.367 -5.208 -4.399 1.00 0.10 6 PHE A O 4
ATOM 3330 N N . ILE A 1 18 ? 1.752 -4.307 -5.670 1.00 0.09 7 ILE A N 4
ATOM 3331 C CA . ILE A 1 18 ? 0.691 -5.143 -5.116 1.00 0.09 7 ILE A CA 4
ATOM 3332 C C . ILE A 1 18 ? 0.756 -6.564 -5.659 1.00 0.11 7 ILE A C 4
ATOM 3333 O O . ILE A 1 18 ? 0.726 -6.775 -6.872 1.00 0.14 7 ILE A O 4
ATOM 3349 N N . THR A 1 19 ? 0.838 -7.535 -4.764 1.00 0.12 8 THR A N 4
ATOM 3350 C CA . THR A 1 19 ? 0.830 -8.933 -5.162 1.00 0.15 8 THR A CA 4
ATOM 3351 C C . THR A 1 19 ? -0.404 -9.645 -4.612 1.00 0.16 8 THR A C 4
ATOM 3352 O O . THR A 1 19 ? -0.836 -10.668 -5.148 1.00 0.20 8 THR A O 4
ATOM 3363 N N . LYS A 1 20 ? -0.973 -9.086 -3.551 1.00 0.15 9 LYS A N 4
ATOM 3364 C CA . LYS A 1 20 ? -2.263 -9.536 -3.042 1.00 0.17 9 LYS A CA 4
ATOM 3365 C C . LYS A 1 20 ? -3.127 -8.344 -2.753 1.00 0.14 9 LYS A C 4
ATOM 3366 O O . LYS A 1 20 ? -2.633 -7.309 -2.318 1.00 0.17 9 LYS A O 4
ATOM 3385 N N . LEU A 1 21 ? -4.405 -8.488 -2.993 1.00 0.13 10 LEU A N 4
ATOM 3386 C CA . LEU A 1 21 ? -5.343 -7.429 -2.714 1.00 0.13 10 LEU A CA 4
ATOM 3387 C C . LEU A 1 21 ? -6.734 -7.996 -2.519 1.00 0.13 10 LEU A C 4
ATOM 3388 O O . LEU A 1 21 ? -7.133 -8.940 -3.205 1.00 0.17 10 LEU A O 4
ATOM 3404 N N . ASP A 1 22 ? -7.459 -7.424 -1.575 1.00 0.14 11 ASP A N 4
ATOM 3405 C CA . ASP A 1 22 ? -8.789 -7.906 -1.249 1.00 0.16 11 ASP A CA 4
ATOM 3406 C C . ASP A 1 22 ? -9.631 -6.795 -0.644 1.00 0.16 11 ASP A C 4
ATOM 3407 O O . ASP A 1 22 ? -9.094 -5.816 -0.120 1.00 0.19 11 ASP A O 4
ATOM 3416 N N . GLY A 1 23 ? -10.945 -6.965 -0.710 1.00 0.23 12 GLY A N 4
ATOM 3417 C CA . GLY A 1 23 ? -11.856 -6.030 -0.087 1.00 0.23 12 GLY A CA 4
ATOM 3418 C C . GLY A 1 23 ? -11.868 -4.677 -0.760 1.00 0.20 12 GLY A C 4
ATOM 3419 O O . GLY A 1 23 ? -11.803 -4.581 -1.990 1.00 0.27 12 GLY A O 4
ATOM 3423 N N . SER A 1 24 ? -11.945 -3.636 0.046 1.00 0.18 13 SER A N 4
ATOM 3424 C CA . SER A 1 24 ? -11.996 -2.278 -0.456 1.00 0.18 13 SER A CA 4
ATOM 3425 C C . SER A 1 24 ? -10.716 -1.553 -0.074 1.00 0.15 13 SER A C 4
ATOM 3426 O O . SER A 1 24 ? -10.362 -1.496 1.105 1.00 0.19 13 SER A O 4
ATOM 3434 N N . VAL A 1 25 ? -10.001 -1.031 -1.063 1.00 0.13 14 VAL A N 4
ATOM 3435 C CA . VAL A 1 25 ? -8.731 -0.371 -0.798 1.00 0.12 14 VAL A CA 4
ATOM 3436 C C . VAL A 1 25 ? -8.604 0.934 -1.582 1.00 0.11 14 VAL A C 4
ATOM 3437 O O . VAL A 1 25 ? -9.188 1.105 -2.655 1.00 0.13 14 VAL A O 4
ATOM 3450 N N . THR A 1 26 ? -7.835 1.840 -1.019 1.00 0.10 15 THR A N 4
ATOM 3451 C CA . THR A 1 26 ? -7.575 3.147 -1.596 1.00 0.10 15 THR A CA 4
ATOM 3452 C C . THR A 1 26 ? -6.204 3.620 -1.144 1.00 0.10 15 THR A C 4
ATOM 3453 O O . THR A 1 26 ? -5.689 3.123 -0.147 1.00 0.10 15 THR A O 4
ATOM 3464 N N . VAL A 1 27 ? -5.596 4.542 -1.866 1.00 0.10 16 VAL A N 4
ATOM 3465 C CA . VAL A 1 27 ? -4.350 5.126 -1.397 1.00 0.11 16 VAL A CA 4
ATOM 3466 C C . VAL A 1 27 ? -4.347 6.634 -1.597 1.00 0.11 16 VAL A C 4
ATOM 3467 O O . VAL A 1 27 ? -4.776 7.141 -2.631 1.00 0.12 16 VAL A O 4
ATOM 3480 N N . GLN A 1 28 ? -3.900 7.330 -0.572 1.00 0.12 17 GLN A N 4
ATOM 3481 C CA . GLN A 1 28 ? -3.771 8.773 -0.589 1.00 0.12 17 GLN A CA 4
ATOM 3482 C C . GLN A 1 28 ? -2.316 9.153 -0.772 1.00 0.13 17 GLN A C 4
ATOM 3483 O O . GLN A 1 28 ? -1.542 9.126 0.180 1.00 0.13 17 GLN A O 4
ATOM 3497 N N . SER A 1 29 ? -1.943 9.497 -1.993 1.00 0.16 18 SER A N 4
ATOM 3498 C CA . SER A 1 29 ? -0.563 9.852 -2.292 1.00 0.21 18 SER A CA 4
ATOM 3499 C C . SER A 1 29 ? -0.128 11.071 -1.474 1.00 0.24 18 SER A C 4
ATOM 3500 O O . SER A 1 29 ? -0.950 11.662 -0.775 1.00 0.25 18 SER A O 4
ATOM 3508 N N . ILE A 1 30 ? 1.137 11.456 -1.544 1.00 0.29 19 ILE A N 4
ATOM 3509 C CA . ILE A 1 30 ? 1.634 12.547 -0.700 1.00 0.33 19 ILE A CA 4
ATOM 3510 C C . ILE A 1 30 ? 0.879 13.855 -0.948 1.00 0.40 19 ILE A C 4
ATOM 3511 O O . ILE A 1 30 ? 0.750 14.693 -0.052 1.00 0.59 19 ILE A O 4
ATOM 3527 N N . ASN A 1 31 ? 0.363 14.009 -2.159 1.00 0.40 20 ASN A N 4
ATOM 3528 C CA . ASN A 1 31 ? -0.425 15.183 -2.522 1.00 0.46 20 ASN A CA 4
ATOM 3529 C C . ASN A 1 31 ? -1.845 15.085 -1.960 1.00 0.40 20 ASN A C 4
ATOM 3530 O O . ASN A 1 31 ? -2.615 16.042 -2.021 1.00 0.49 20 ASN A O 4
ATOM 3541 N N . GLY A 1 32 ? -2.186 13.919 -1.428 1.00 0.31 21 GLY A N 4
ATOM 3542 C CA . GLY A 1 32 ? -3.472 13.732 -0.777 1.00 0.29 21 GLY A CA 4
ATOM 3543 C C . GLY A 1 32 ? -4.497 13.121 -1.698 1.00 0.27 21 GLY A C 4
ATOM 3544 O O . GLY A 1 32 ? -5.655 12.937 -1.322 1.00 0.32 21 GLY A O 4
ATOM 3548 N N . GLN A 1 33 ? -4.069 12.797 -2.905 1.00 0.26 22 GLN A N 4
ATOM 3549 C CA . GLN A 1 33 ? -4.954 12.212 -3.894 1.00 0.25 22 GLN A CA 4
ATOM 3550 C C . GLN A 1 33 ? -5.243 10.753 -3.581 1.00 0.19 22 GLN A C 4
ATOM 3551 O O . GLN A 1 33 ? -4.324 9.936 -3.482 1.00 0.18 22 GLN A O 4
ATOM 3565 N N . GLU A 1 34 ? -6.518 10.437 -3.423 1.00 0.21 23 GLU A N 4
ATOM 3566 C CA . GLU A 1 34 ? -6.950 9.075 -3.165 1.00 0.16 23 GLU A CA 4
ATOM 3567 C C . GLU A 1 34 ? -7.290 8.375 -4.473 1.00 0.19 23 GLU A C 4
ATOM 3568 O O . GLU A 1 34 ? -8.111 8.859 -5.254 1.00 0.28 23 GLU A O 4
ATOM 3580 N N . ARG A 1 35 ? -6.634 7.254 -4.725 1.00 0.21 24 ARG A N 4
ATOM 3581 C CA . ARG A 1 35 ? -6.939 6.446 -5.894 1.00 0.30 24 ARG A CA 4
ATOM 3582 C C . ARG A 1 35 ? -7.301 5.043 -5.459 1.00 0.27 24 ARG A C 4
ATOM 3583 O O . ARG A 1 35 ? -7.055 4.654 -4.314 1.00 0.33 24 ARG A O 4
ATOM 3604 N N . VAL A 1 36 ? -7.864 4.281 -6.374 1.00 0.26 25 VAL A N 4
ATOM 3605 C CA . VAL A 1 36 ? -8.199 2.898 -6.088 1.00 0.25 25 VAL A CA 4
ATOM 3606 C C . VAL A 1 36 ? -7.019 2.019 -6.442 1.00 0.23 25 VAL A C 4
ATOM 3607 O O . VAL A 1 36 ? -6.390 2.192 -7.489 1.00 0.32 25 VAL A O 4
ATOM 3620 N N . LEU A 1 37 ? -6.694 1.107 -5.557 1.00 0.16 26 LEU A N 4
ATOM 3621 C CA . LEU A 1 37 ? -5.563 0.234 -5.784 1.00 0.15 26 LEU A CA 4
ATOM 3622 C C . LEU A 1 37 ? -6.005 -1.091 -6.349 1.00 0.15 26 LEU A C 4
ATOM 3623 O O . LEU A 1 37 ? -7.136 -1.532 -6.135 1.00 0.28 26 LEU A O 4
ATOM 3639 N N . LYS A 1 38 ? -5.102 -1.713 -7.079 1.00 0.30 27 LYS A N 4
ATOM 3640 C CA . LYS A 1 38 ? -5.392 -2.963 -7.760 1.00 0.27 27 LYS A CA 4
ATOM 3641 C C . LYS A 1 38 ? -4.177 -3.850 -7.664 1.00 0.21 27 LYS A C 4
ATOM 3642 O O . LYS A 1 38 ? -3.160 -3.440 -7.117 1.00 0.26 27 LYS A O 4
ATOM 3661 N N . LEU A 1 39 ? -4.256 -5.051 -8.194 1.00 0.19 28 LEU A N 4
ATOM 3662 C CA . LEU A 1 39 ? -3.098 -5.916 -8.167 1.00 0.16 28 LEU A CA 4
ATOM 3663 C C . LEU A 1 39 ? -2.066 -5.397 -9.145 1.00 0.18 28 LEU A C 4
ATOM 3664 O O . LEU A 1 39 ? -2.416 -4.869 -10.200 1.00 0.21 28 LEU A O 4
ATOM 3680 N N . GLY A 1 40 ? -0.804 -5.527 -8.796 1.00 0.19 29 GLY A N 4
ATOM 3681 C CA . GLY A 1 40 ? 0.243 -5.091 -9.684 1.00 0.21 29 GLY A CA 4
ATOM 3682 C C . GLY A 1 40 ? 0.456 -3.591 -9.631 1.00 0.19 29 GLY A C 4
ATOM 3683 O O . GLY A 1 40 ? 1.389 -3.070 -10.248 1.00 0.24 29 GLY A O 4
ATOM 3687 N N . ASP A 1 41 ? -0.407 -2.892 -8.896 1.00 0.19 30 ASP A N 4
ATOM 3688 C CA . ASP A 1 41 ? -0.294 -1.447 -8.761 1.00 0.16 30 ASP A CA 4
ATOM 3689 C C . ASP A 1 41 ? 0.917 -1.093 -7.911 1.00 0.13 30 ASP A C 4
ATOM 3690 O O . ASP A 1 41 ? 1.282 -1.815 -6.982 1.00 0.16 30 ASP A O 4
ATOM 3699 N N . PRO A 1 42 ? 1.588 -0.009 -8.283 1.00 0.12 31 PRO A N 4
ATOM 3700 C CA . PRO A 1 42 ? 2.831 0.424 -7.659 1.00 0.12 31 PRO A CA 4
ATOM 3701 C C . PRO A 1 42 ? 2.620 1.324 -6.440 1.00 0.13 31 PRO A C 4
ATOM 3702 O O . PRO A 1 42 ? 1.907 2.323 -6.500 1.00 0.22 31 PRO A O 4
ATOM 3713 N N . ILE A 1 43 ? 3.261 0.972 -5.344 1.00 0.10 32 ILE A N 4
ATOM 3714 C CA . ILE A 1 43 ? 3.203 1.767 -4.135 1.00 0.11 32 ILE A CA 4
ATOM 3715 C C . ILE A 1 43 ? 4.375 2.725 -4.096 1.00 0.11 32 ILE A C 4
ATOM 3716 O O . ILE A 1 43 ? 5.498 2.352 -4.415 1.00 0.12 32 ILE A O 4
ATOM 3732 N N . PHE A 1 44 ? 4.106 3.949 -3.708 1.00 0.12 33 PHE A N 4
ATOM 3733 C CA . PHE A 1 44 ? 5.130 4.977 -3.644 1.00 0.13 33 PHE A CA 4
ATOM 3734 C C . PHE A 1 44 ? 5.337 5.409 -2.194 1.00 0.12 33 PHE A C 4
ATOM 3735 O O . PHE A 1 44 ? 4.422 5.324 -1.372 1.00 0.14 33 PHE A O 4
ATOM 3752 N N . PHE A 1 45 ? 6.548 5.853 -1.881 1.00 0.11 34 PHE A N 4
ATOM 3753 C CA . PHE A 1 45 ? 6.896 6.226 -0.514 1.00 0.11 34 PHE A CA 4
ATOM 3754 C C . PHE A 1 45 ? 6.154 7.489 -0.101 1.00 0.11 34 PHE A C 4
ATOM 3755 O O . PHE A 1 45 ? 6.388 8.567 -0.650 1.00 0.18 34 PHE A O 4
ATOM 3772 N N . GLY A 1 46 ? 5.261 7.353 0.866 1.00 0.10 35 GLY A N 4
ATOM 3773 C CA . GLY A 1 46 ? 4.543 8.503 1.365 1.00 0.12 35 GLY A CA 4
ATOM 3774 C C . GLY A 1 46 ? 3.046 8.423 1.147 1.00 0.10 35 GLY A C 4
ATOM 3775 O O . GLY A 1 46 ? 2.322 9.342 1.523 1.00 0.17 35 GLY A O 4
ATOM 3779 N N . GLU A 1 47 ? 2.558 7.341 0.549 1.00 0.12 36 GLU A N 4
ATOM 3780 C CA . GLU A 1 47 ? 1.128 7.245 0.279 1.00 0.11 36 GLU A CA 4
ATOM 3781 C C . GLU A 1 47 ? 0.393 6.631 1.461 1.00 0.11 36 GLU A C 4
ATOM 3782 O O . GLU A 1 47 ? 0.926 5.785 2.173 1.00 0.16 36 GLU A O 4
ATOM 3794 N N . THR A 1 48 ? -0.825 7.083 1.665 1.00 0.11 37 THR A N 4
ATOM 3795 C CA . THR A 1 48 ? -1.640 6.661 2.787 1.00 0.12 37 THR A CA 4
ATOM 3796 C C . THR A 1 48 ? -2.704 5.664 2.343 1.00 0.11 37 THR A C 4
ATOM 3797 O O . THR A 1 48 ? -3.674 6.033 1.693 1.00 0.12 37 THR A O 4
ATOM 3808 N N . VAL A 1 49 ? -2.536 4.408 2.704 1.00 0.12 38 VAL A N 4
ATOM 3809 C CA . VAL A 1 49 ? -3.449 3.372 2.248 1.00 0.12 38 VAL A CA 4
ATOM 3810 C C . VAL A 1 49 ? -4.682 3.305 3.139 1.00 0.13 38 VAL A C 4
ATOM 3811 O O . VAL A 1 49 ? -4.580 3.259 4.366 1.00 0.16 38 VAL A O 4
ATOM 3824 N N . LEU A 1 50 ? -5.838 3.314 2.502 1.00 0.15 39 LEU A N 4
ATOM 3825 C CA . LEU A 1 50 ? -7.117 3.260 3.186 1.00 0.15 39 LEU A CA 4
ATOM 3826 C C . LEU A 1 50 ? -7.835 1.969 2.821 1.00 0.17 39 LEU A C 4
ATOM 3827 O O . LEU A 1 50 ? -8.271 1.800 1.682 1.00 0.27 39 LEU A O 4
ATOM 3843 N N . THR A 1 51 ? -7.939 1.055 3.766 1.00 0.14 40 THR A N 4
ATOM 3844 C CA . THR A 1 51 ? -8.631 -0.198 3.521 1.00 0.16 40 THR A CA 4
ATOM 3845 C C . THR A 1 51 ? -9.954 -0.209 4.260 1.00 0.18 40 THR A C 4
ATOM 3846 O O . THR A 1 51 ? -10.082 0.376 5.336 1.00 0.22 40 THR A O 4
ATOM 3857 N N . GLY A 1 52 ? -10.940 -0.850 3.674 1.00 0.22 41 GLY A N 4
ATOM 3858 C CA . GLY A 1 52 ? -12.237 -0.938 4.293 1.00 0.27 41 GLY A CA 4
ATOM 3859 C C . GLY A 1 52 ? -12.700 -2.367 4.420 1.00 0.43 41 GLY A C 4
ATOM 3860 O O . GLY A 1 52 ? -12.351 -3.207 3.588 1.00 0.90 41 GLY A O 4
ATOM 3864 N N . GLY A 1 53 ? -13.453 -2.640 5.475 1.00 0.55 42 GLY A N 4
ATOM 3865 C CA . GLY A 1 53 ? -14.014 -3.958 5.694 1.00 0.61 42 GLY A CA 4
ATOM 3866 C C . GLY A 1 53 ? -12.978 -5.066 5.709 1.00 0.85 42 GLY A C 4
ATOM 3867 O O . GLY A 1 53 ? -12.130 -5.129 6.601 1.00 1.79 42 GLY A O 4
ATOM 3871 N N . SER A 1 54 ? -13.038 -5.922 4.701 1.00 0.67 43 SER A N 4
ATOM 3872 C CA . SER A 1 54 ? -12.175 -7.091 4.626 1.00 0.80 43 SER A CA 4
ATOM 3873 C C . SER A 1 54 ? -10.966 -6.818 3.732 1.00 0.74 43 SER A C 4
ATOM 3874 O O . SER A 1 54 ? -10.487 -7.704 3.023 1.00 1.24 43 SER A O 4
ATOM 3882 N N . GLY A 1 55 ? -10.495 -5.578 3.765 1.00 0.41 44 GLY A N 4
ATOM 3883 C CA . GLY A 1 55 ? -9.316 -5.201 3.013 1.00 0.35 44 GLY A CA 4
ATOM 3884 C C . GLY A 1 55 ? -8.100 -6.030 3.394 1.00 0.44 44 GLY A C 4
ATOM 3885 O O . GLY A 1 55 ? -7.856 -6.272 4.573 1.00 0.89 44 GLY A O 4
ATOM 3889 N N . SER A 1 56 ? -7.369 -6.513 2.401 1.00 0.22 45 SER A N 4
ATOM 3890 C CA . SER A 1 56 ? -6.121 -7.231 2.628 1.00 0.25 45 SER A CA 4
ATOM 3891 C C . SER A 1 56 ? -5.218 -7.068 1.420 1.00 0.27 45 SER A C 4
ATOM 3892 O O . SER A 1 56 ? -5.614 -7.373 0.305 1.00 0.49 45 SER A O 4
ATOM 3900 N N . VAL A 1 57 ? -4.015 -6.585 1.635 1.00 0.15 46 VAL A N 4
ATOM 3901 C CA . VAL A 1 57 ? -3.127 -6.251 0.525 1.00 0.13 46 VAL A CA 4
ATOM 3902 C C . VAL A 1 57 ? -1.695 -6.630 0.844 1.00 0.14 46 VAL A C 4
ATOM 3903 O O . VAL A 1 57 ? -1.166 -6.253 1.884 1.00 0.25 46 VAL A O 4
ATOM 3916 N N . THR A 1 58 ? -1.077 -7.370 -0.052 1.00 0.14 47 THR A N 4
ATOM 3917 C CA . THR A 1 58 ? 0.326 -7.690 0.064 1.00 0.14 47 THR A CA 4
ATOM 3918 C C . THR A 1 58 ? 1.130 -6.795 -0.863 1.00 0.12 47 THR A C 4
ATOM 3919 O O . THR A 1 58 ? 1.066 -6.924 -2.086 1.00 0.12 47 THR A O 4
ATOM 3930 N N . ILE A 1 59 ? 1.844 -5.861 -0.272 1.00 0.10 48 ILE A N 4
ATOM 3931 C CA . ILE A 1 59 ? 2.714 -4.981 -1.018 1.00 0.10 48 ILE A CA 4
ATOM 3932 C C . ILE A 1 59 ? 4.131 -5.519 -1.004 1.00 0.10 48 ILE A C 4
ATOM 3933 O O . ILE A 1 59 ? 4.849 -5.406 -0.008 1.00 0.13 48 ILE A O 4
ATOM 3949 N N . ALA A 1 60 ? 4.511 -6.140 -2.101 1.00 0.09 49 ALA A N 4
ATOM 3950 C CA . ALA A 1 60 ? 5.849 -6.665 -2.252 1.00 0.10 49 ALA A CA 4
ATOM 3951 C C . ALA A 1 60 ? 6.797 -5.532 -2.597 1.00 0.09 49 ALA A C 4
ATOM 3952 O O . ALA A 1 60 ? 6.822 -5.046 -3.731 1.00 0.11 49 ALA A O 4
ATOM 3959 N N . PHE A 1 61 ? 7.550 -5.096 -1.603 1.00 0.09 50 PHE A N 4
ATOM 3960 C CA . PHE A 1 61 ? 8.471 -3.988 -1.768 1.00 0.10 50 PHE A CA 4
ATOM 3961 C C . PHE A 1 61 ? 9.585 -4.340 -2.732 1.00 0.12 50 PHE A C 4
ATOM 3962 O O . PHE A 1 61 ? 9.958 -5.505 -2.891 1.00 0.16 50 PHE A O 4
ATOM 3979 N N . VAL A 1 62 ? 10.111 -3.312 -3.362 1.00 0.11 51 VAL A N 4
ATOM 3980 C CA . VAL A 1 62 ? 11.073 -3.461 -4.431 1.00 0.14 51 VAL A CA 4
ATOM 3981 C C . VAL A 1 62 ? 12.473 -3.750 -3.872 1.00 0.16 51 VAL A C 4
ATOM 3982 O O . VAL A 1 62 ? 13.424 -3.982 -4.618 1.00 0.25 51 VAL A O 4
ATOM 3995 N N . ASP A 1 63 ? 12.574 -3.749 -2.544 1.00 0.17 52 ASP A N 4
ATOM 3996 C CA . ASP A 1 63 ? 13.825 -4.062 -1.852 1.00 0.21 52 ASP A CA 4
ATOM 3997 C C . ASP A 1 63 ? 13.968 -5.568 -1.666 1.00 0.24 52 ASP A C 4
ATOM 3998 O O . ASP A 1 63 ? 15.069 -6.085 -1.487 1.00 0.33 52 ASP A O 4
ATOM 4007 N N . GLY A 1 64 ? 12.844 -6.269 -1.721 1.00 0.21 53 GLY A N 4
ATOM 4008 C CA . GLY A 1 64 ? 12.849 -7.696 -1.480 1.00 0.26 53 GLY A CA 4
ATOM 4009 C C . GLY A 1 64 ? 11.983 -8.078 -0.296 1.00 0.24 53 GLY A C 4
ATOM 4010 O O . GLY A 1 64 ? 11.704 -9.253 -0.074 1.00 0.27 53 GLY A O 4
ATOM 4014 N N . THR A 1 65 ? 11.562 -7.083 0.468 1.00 0.22 54 THR A N 4
ATOM 4015 C CA . THR A 1 65 ? 10.673 -7.304 1.596 1.00 0.22 54 THR A CA 4
ATOM 4016 C C . THR A 1 65 ? 9.213 -7.254 1.148 1.00 0.19 54 THR A C 4
ATOM 4017 O O . THR A 1 65 ? 8.904 -6.684 0.105 1.00 0.25 54 THR A O 4
ATOM 4028 N N . ASP A 1 66 ? 8.322 -7.869 1.916 1.00 0.21 55 ASP A N 4
ATOM 4029 C CA . ASP A 1 66 ? 6.895 -7.830 1.598 1.00 0.19 55 ASP A CA 4
ATOM 4030 C C . ASP A 1 66 ? 6.119 -7.292 2.791 1.00 0.25 55 ASP A C 4
ATOM 4031 O O . ASP A 1 66 ? 6.615 -7.304 3.918 1.00 0.44 55 ASP A O 4
ATOM 4040 N N . VAL A 1 67 ? 4.908 -6.822 2.543 1.00 0.16 56 VAL A N 4
ATOM 4041 C CA . VAL A 1 67 ? 4.070 -6.263 3.596 1.00 0.21 56 VAL A CA 4
ATOM 4042 C C . VAL A 1 67 ? 2.614 -6.629 3.355 1.00 0.22 56 VAL A C 4
ATOM 4043 O O . VAL A 1 67 ? 2.217 -6.883 2.223 1.00 0.30 56 VAL A O 4
ATOM 4056 N N . VAL A 1 68 ? 1.827 -6.668 4.415 1.00 0.17 57 VAL A N 4
ATOM 4057 C CA . VAL A 1 68 ? 0.414 -6.966 4.284 1.00 0.20 57 VAL A CA 4
ATOM 4058 C C . VAL A 1 68 ? -0.421 -5.971 5.085 1.00 0.21 57 VAL A C 4
ATOM 4059 O O . VAL A 1 68 ? -0.105 -5.651 6.233 1.00 0.30 57 VAL A O 4
ATOM 4072 N N . ILE A 1 69 ? -1.461 -5.452 4.456 1.00 0.18 58 ILE A N 4
ATOM 4073 C CA . ILE A 1 69 ? -2.337 -4.483 5.090 1.00 0.22 58 ILE A CA 4
ATOM 4074 C C . ILE A 1 69 ? -3.618 -5.159 5.556 1.00 0.29 58 ILE A C 4
ATOM 4075 O O . ILE A 1 69 ? -4.115 -6.077 4.899 1.00 0.32 58 ILE A O 4
ATOM 4091 N N . GLY A 1 70 ? -4.133 -4.720 6.698 1.00 0.35 59 GLY A N 4
ATOM 4092 C CA . GLY A 1 70 ? -5.382 -5.249 7.200 1.00 0.43 59 GLY A CA 4
ATOM 4093 C C . GLY A 1 70 ? -6.579 -4.528 6.616 1.00 0.50 59 GLY A C 4
ATOM 4094 O O . GLY A 1 70 ? -6.449 -3.787 5.643 1.00 1.02 59 GLY A O 4
ATOM 4098 N N . GLY A 1 71 ? -7.736 -4.716 7.227 1.00 0.35 60 GLY A N 4
ATOM 4099 C CA . GLY A 1 71 ? -8.960 -4.171 6.694 1.00 0.36 60 GLY A CA 4
ATOM 4100 C C . GLY A 1 71 ? -9.550 -3.144 7.623 1.00 0.33 60 GLY A C 4
ATOM 4101 O O . GLY A 1 71 ? -9.312 -3.197 8.831 1.00 0.40 60 GLY A O 4
ATOM 4105 N N . ASP A 1 72 ? -10.306 -2.202 7.063 1.00 0.28 61 ASP A N 4
ATOM 4106 C CA . ASP A 1 72 ? -10.821 -1.065 7.826 1.00 0.31 61 ASP A CA 4
ATOM 4107 C C . ASP A 1 72 ? -9.655 -0.300 8.462 1.00 0.29 61 ASP A C 4
ATOM 4108 O O . ASP A 1 72 ? -9.809 0.403 9.460 1.00 0.43 61 ASP A O 4
ATOM 4117 N N . SER A 1 73 ? -8.477 -0.443 7.866 1.00 0.22 62 SER A N 4
ATOM 4118 C CA . SER A 1 73 ? -7.268 0.156 8.404 1.00 0.26 62 SER A CA 4
ATOM 4119 C C . SER A 1 73 ? -6.776 1.298 7.525 1.00 0.22 62 SER A C 4
ATOM 4120 O O . SER A 1 73 ? -7.140 1.403 6.354 1.00 0.23 62 SER A O 4
ATOM 4128 N N . ILE A 1 74 ? -5.947 2.146 8.108 1.00 0.20 63 ILE A N 4
ATOM 4129 C CA . ILE A 1 74 ? -5.340 3.262 7.396 1.00 0.19 63 ILE A CA 4
ATOM 4130 C C . ILE A 1 74 ? -3.886 3.409 7.831 1.00 0.24 63 ILE A C 4
ATOM 4131 O O . ILE A 1 74 ? -3.598 3.512 9.026 1.00 0.38 63 ILE A O 4
ATOM 4147 N N . VAL A 1 75 ? -2.975 3.399 6.874 1.00 0.15 64 VAL A N 4
ATOM 4148 C CA . VAL A 1 75 ? -1.556 3.452 7.185 1.00 0.18 64 VAL A CA 4
ATOM 4149 C C . VAL A 1 75 ? -0.783 4.175 6.086 1.00 0.15 64 VAL A C 4
ATOM 4150 O O . VAL A 1 75 ? -1.083 4.030 4.902 1.00 0.13 64 VAL A O 4
ATOM 4163 N N . GLU A 1 76 ? 0.196 4.977 6.482 1.00 0.18 65 GLU A N 4
ATOM 4164 C CA . GLU A 1 76 ? 1.027 5.691 5.530 1.00 0.16 65 GLU A CA 4
ATOM 4165 C C . GLU A 1 76 ? 2.308 4.910 5.260 1.00 0.13 65 GLU A C 4
ATOM 4166 O O . GLU A 1 76 ? 2.963 4.431 6.189 1.00 0.15 65 GLU A O 4
ATOM 4178 N N . MET A 1 77 ? 2.639 4.769 3.981 1.00 0.12 66 MET A N 4
ATOM 4179 C CA . MET A 1 77 ? 3.823 4.023 3.556 1.00 0.14 66 MET A CA 4
ATOM 4180 C C . MET A 1 77 ? 5.095 4.781 3.929 1.00 0.13 66 MET A C 4
ATOM 4181 O O . MET A 1 77 ? 5.605 5.581 3.148 1.00 0.17 66 MET A O 4
ATOM 4195 N N . THR A 1 78 ? 5.596 4.516 5.127 1.00 0.13 67 THR A N 4
ATOM 4196 C CA . THR A 1 78 ? 6.765 5.202 5.648 1.00 0.14 67 THR A CA 4
ATOM 4197 C C . THR A 1 78 ? 7.917 4.227 5.882 1.00 0.15 67 THR A C 4
ATOM 4198 O O . THR A 1 78 ? 7.885 3.093 5.399 1.00 0.16 67 THR A O 4
ATOM 4209 N N . ASP A 1 79 ? 8.924 4.664 6.630 1.00 0.18 68 ASP A N 4
ATOM 4210 C CA . ASP A 1 79 ? 10.077 3.821 6.949 1.00 0.23 68 ASP A CA 4
ATOM 4211 C C . ASP A 1 79 ? 9.658 2.625 7.798 1.00 0.25 68 ASP A C 4
ATOM 4212 O O . ASP A 1 79 ? 10.177 1.518 7.634 1.00 0.34 68 ASP A O 4
ATOM 4221 N N . GLU A 1 80 ? 8.699 2.852 8.691 1.00 0.29 69 GLU A N 4
ATOM 4222 C CA . GLU A 1 80 ? 8.184 1.798 9.560 1.00 0.39 69 GLU A CA 4
ATOM 4223 C C . GLU A 1 80 ? 7.461 0.739 8.736 1.00 0.35 69 GLU A C 4
ATOM 4224 O O . GLU A 1 80 ? 7.300 -0.407 9.156 1.00 0.49 69 GLU A O 4
ATOM 4236 N N . ILE A 1 81 ? 7.030 1.147 7.562 1.00 0.21 70 ILE A N 4
ATOM 4237 C CA . ILE A 1 81 ? 6.385 0.265 6.615 1.00 0.18 70 ILE A CA 4
ATOM 4238 C C . ILE A 1 81 ? 7.413 -0.435 5.731 1.00 0.18 70 ILE A C 4
ATOM 4239 O O . ILE A 1 81 ? 7.475 -1.663 5.675 1.00 0.24 70 ILE A O 4
ATOM 4255 N N . TYR A 1 82 ? 8.226 0.360 5.065 1.00 0.16 71 TYR A N 4
ATOM 4256 C CA . TYR A 1 82 ? 9.162 -0.145 4.083 1.00 0.17 71 TYR A CA 4
ATOM 4257 C C . TYR A 1 82 ? 10.527 -0.357 4.719 1.00 0.27 71 TYR A C 4
ATOM 4258 O O . TYR A 1 82 ? 11.386 0.528 4.705 1.00 0.31 71 TYR A O 4
ATOM 4276 N N . ASN A 1 83 ? 10.691 -1.527 5.309 1.00 0.40 72 ASN A N 4
ATOM 4277 C CA . ASN A 1 83 ? 11.987 -1.962 5.809 1.00 0.53 72 ASN A CA 4
ATOM 4278 C C . ASN A 1 83 ? 12.957 -2.140 4.642 1.00 0.46 72 ASN A C 4
ATOM 4279 O O . ASN A 1 83 ? 12.885 -3.128 3.904 1.00 0.61 72 ASN A O 4
ATOM 4290 N N . THR A 1 84 ? 13.843 -1.173 4.469 1.00 0.40 73 THR A N 4
ATOM 4291 C CA . THR A 1 84 ? 14.776 -1.177 3.356 1.00 0.42 73 THR A CA 4
ATOM 4292 C C . THR A 1 84 ? 16.117 -1.779 3.760 1.00 0.58 73 THR A C 4
ATOM 4293 O O . THR A 1 84 ? 16.603 -1.555 4.872 1.00 0.69 73 THR A O 4
ATOM 4304 N N . GLY A 1 85 ? 16.704 -2.549 2.856 1.00 0.69 74 GLY A N 4
ATOM 4305 C CA . GLY A 1 85 ? 17.997 -3.142 3.113 1.00 0.90 74 GLY A CA 4
ATOM 4306 C C . GLY A 1 85 ? 19.103 -2.377 2.425 1.00 1.46 74 GLY A C 4
ATOM 4307 O O . GLY A 1 85 ? 20.281 -2.577 2.716 1.00 1.91 74 GLY A O 4
ATOM 4311 N N . ASP A 1 86 ? 18.716 -1.493 1.512 1.00 2.07 75 ASP A N 4
ATOM 4312 C CA . ASP A 1 86 ? 19.675 -0.674 0.782 1.00 3.16 75 ASP A CA 4
ATOM 4313 C C . ASP A 1 86 ? 20.184 0.462 1.659 1.00 3.74 75 ASP A C 4
ATOM 4314 O O . ASP A 1 86 ? 21.247 1.022 1.399 1.00 4.38 75 ASP A O 4
ATOM 4323 N N . ASN A 1 87 ? 19.414 0.783 2.700 1.00 4.05 76 ASN A N 4
ATOM 4324 C CA . ASN A 1 87 ? 19.753 1.854 3.635 1.00 5.07 76 ASN A CA 4
ATOM 4325 C C . ASN A 1 87 ? 19.808 3.198 2.923 1.00 5.95 76 ASN A C 4
ATOM 4326 O O . ASN A 1 87 ? 18.737 3.808 2.735 1.00 6.53 76 ASN A O 4
ATOM 4337 N N . GLY A 1 12 ? 8.811 10.933 -5.216 1.00 1.49 1 GLY A N 5
ATOM 4338 C CA . GLY A 1 12 ? 8.086 9.705 -4.814 1.00 1.01 1 GLY A CA 5
ATOM 4339 C C . GLY A 1 12 ? 8.216 8.607 -5.844 1.00 0.96 1 GLY A C 5
ATOM 4340 O O . GLY A 1 12 ? 7.508 8.605 -6.850 1.00 1.71 1 GLY A O 5
ATOM 4344 N N . ASN A 1 13 ? 9.126 7.677 -5.601 1.00 0.45 2 ASN A N 5
ATOM 4345 C CA . ASN A 1 13 ? 9.341 6.562 -6.515 1.00 0.32 2 ASN A CA 5
ATOM 4346 C C . ASN A 1 13 ? 8.566 5.348 -6.035 1.00 0.22 2 ASN A C 5
ATOM 4347 O O . ASN A 1 13 ? 8.196 5.264 -4.860 1.00 0.22 2 ASN A O 5
ATOM 4358 N N . ALA A 1 14 ? 8.299 4.424 -6.947 1.00 0.18 3 ALA A N 5
ATOM 4359 C CA . ALA A 1 14 ? 7.541 3.230 -6.618 1.00 0.14 3 ALA A CA 5
ATOM 4360 C C . ALA A 1 14 ? 8.384 2.278 -5.781 1.00 0.15 3 ALA A C 5
ATOM 4361 O O . ALA A 1 14 ? 9.369 1.709 -6.254 1.00 0.24 3 ALA A O 5
ATOM 4368 N N . ILE A 1 15 ? 7.976 2.120 -4.537 1.00 0.10 4 ILE A N 5
ATOM 4369 C CA . ILE A 1 15 ? 8.750 1.394 -3.545 1.00 0.10 4 ILE A CA 5
ATOM 4370 C C . ILE A 1 15 ? 8.299 -0.057 -3.421 1.00 0.09 4 ILE A C 5
ATOM 4371 O O . ILE A 1 15 ? 8.999 -0.891 -2.849 1.00 0.11 4 ILE A O 5
ATOM 4387 N N . GLY A 1 16 ? 7.125 -0.350 -3.948 1.00 0.09 5 GLY A N 5
ATOM 4388 C CA . GLY A 1 16 ? 6.583 -1.685 -3.841 1.00 0.09 5 GLY A CA 5
ATOM 4389 C C . GLY A 1 16 ? 5.443 -1.901 -4.790 1.00 0.08 5 GLY A C 5
ATOM 4390 O O . GLY A 1 16 ? 5.031 -0.974 -5.485 1.00 0.10 5 GLY A O 5
ATOM 4394 N N . PHE A 1 17 ? 4.935 -3.117 -4.824 1.00 0.08 6 PHE A N 5
ATOM 4395 C CA . PHE A 1 17 ? 3.908 -3.486 -5.778 1.00 0.08 6 PHE A CA 5
ATOM 4396 C C . PHE A 1 17 ? 2.937 -4.476 -5.163 1.00 0.09 6 PHE A C 5
ATOM 4397 O O . PHE A 1 17 ? 3.311 -5.293 -4.324 1.00 0.10 6 PHE A O 5
ATOM 4414 N N . ILE A 1 18 ? 1.693 -4.389 -5.585 1.00 0.09 7 ILE A N 5
ATOM 4415 C CA . ILE A 1 18 ? 0.641 -5.239 -5.041 1.00 0.09 7 ILE A CA 5
ATOM 4416 C C . ILE A 1 18 ? 0.713 -6.641 -5.632 1.00 0.11 7 ILE A C 5
ATOM 4417 O O . ILE A 1 18 ? 0.652 -6.811 -6.848 1.00 0.14 7 ILE A O 5
ATOM 4433 N N . THR A 1 19 ? 0.835 -7.640 -4.777 1.00 0.12 8 THR A N 5
ATOM 4434 C CA . THR A 1 19 ? 0.878 -9.022 -5.230 1.00 0.15 8 THR A CA 5
ATOM 4435 C C . THR A 1 19 ? -0.367 -9.774 -4.783 1.00 0.16 8 THR A C 5
ATOM 4436 O O . THR A 1 19 ? -0.768 -10.765 -5.390 1.00 0.20 8 THR A O 5
ATOM 4447 N N . LYS A 1 20 ? -0.983 -9.276 -3.726 1.00 0.15 9 LYS A N 5
ATOM 4448 C CA . LYS A 1 20 ? -2.234 -9.820 -3.238 1.00 0.17 9 LYS A CA 5
ATOM 4449 C C . LYS A 1 20 ? -3.116 -8.672 -2.775 1.00 0.14 9 LYS A C 5
ATOM 4450 O O . LYS A 1 20 ? -2.625 -7.721 -2.180 1.00 0.17 9 LYS A O 5
ATOM 4469 N N . LEU A 1 21 ? -4.396 -8.736 -3.079 1.00 0.13 10 LEU A N 5
ATOM 4470 C CA . LEU A 1 21 ? -5.306 -7.672 -2.710 1.00 0.13 10 LEU A CA 5
ATOM 4471 C C . LEU A 1 21 ? -6.702 -8.219 -2.468 1.00 0.13 10 LEU A C 5
ATOM 4472 O O . LEU A 1 21 ? -7.130 -9.165 -3.129 1.00 0.17 10 LEU A O 5
ATOM 4488 N N . ASP A 1 22 ? -7.399 -7.629 -1.508 1.00 0.14 11 ASP A N 5
ATOM 4489 C CA . ASP A 1 22 ? -8.732 -8.078 -1.140 1.00 0.16 11 ASP A CA 5
ATOM 4490 C C . ASP A 1 22 ? -9.541 -6.923 -0.564 1.00 0.16 11 ASP A C 5
ATOM 4491 O O . ASP A 1 22 ? -8.973 -5.978 -0.014 1.00 0.19 11 ASP A O 5
ATOM 4500 N N . GLY A 1 23 ? -10.857 -7.002 -0.691 1.00 0.23 12 GLY A N 5
ATOM 4501 C CA . GLY A 1 23 ? -11.727 -6.024 -0.069 1.00 0.23 12 GLY A CA 5
ATOM 4502 C C . GLY A 1 23 ? -11.720 -4.686 -0.776 1.00 0.20 12 GLY A C 5
ATOM 4503 O O . GLY A 1 23 ? -11.507 -4.617 -1.986 1.00 0.27 12 GLY A O 5
ATOM 4507 N N . SER A 1 24 ? -11.939 -3.622 -0.019 1.00 0.18 13 SER A N 5
ATOM 4508 C CA . SER A 1 24 ? -12.009 -2.283 -0.579 1.00 0.18 13 SER A CA 5
ATOM 4509 C C . SER A 1 24 ? -10.761 -1.507 -0.185 1.00 0.15 13 SER A C 5
ATOM 4510 O O . SER A 1 24 ? -10.444 -1.400 1.000 1.00 0.19 13 SER A O 5
ATOM 4518 N N . VAL A 1 25 ? -10.036 -0.990 -1.170 1.00 0.13 14 VAL A N 5
ATOM 4519 C CA . VAL A 1 25 ? -8.775 -0.313 -0.893 1.00 0.12 14 VAL A CA 5
ATOM 4520 C C . VAL A 1 25 ? -8.626 0.985 -1.689 1.00 0.11 14 VAL A C 5
ATOM 4521 O O . VAL A 1 25 ? -9.181 1.148 -2.777 1.00 0.13 14 VAL A O 5
ATOM 4534 N N . THR A 1 26 ? -7.865 1.894 -1.112 1.00 0.10 15 THR A N 5
ATOM 4535 C CA . THR A 1 26 ? -7.583 3.204 -1.687 1.00 0.10 15 THR A CA 5
ATOM 4536 C C . THR A 1 26 ? -6.216 3.667 -1.205 1.00 0.10 15 THR A C 5
ATOM 4537 O O . THR A 1 26 ? -5.721 3.159 -0.204 1.00 0.10 15 THR A O 5
ATOM 4548 N N . VAL A 1 27 ? -5.583 4.592 -1.907 1.00 0.10 16 VAL A N 5
ATOM 4549 C CA . VAL A 1 27 ? -4.345 5.171 -1.402 1.00 0.11 16 VAL A CA 5
ATOM 4550 C C . VAL A 1 27 ? -4.341 6.684 -1.579 1.00 0.11 16 VAL A C 5
ATOM 4551 O O . VAL A 1 27 ? -4.812 7.202 -2.588 1.00 0.12 16 VAL A O 5
ATOM 4564 N N . GLN A 1 28 ? -3.845 7.370 -0.565 1.00 0.12 17 GLN A N 5
ATOM 4565 C CA . GLN A 1 28 ? -3.714 8.814 -0.577 1.00 0.12 17 GLN A CA 5
ATOM 4566 C C . GLN A 1 28 ? -2.255 9.203 -0.708 1.00 0.13 17 GLN A C 5
ATOM 4567 O O . GLN A 1 28 ? -1.512 9.151 0.264 1.00 0.13 17 GLN A O 5
ATOM 4581 N N . SER A 1 29 ? -1.845 9.595 -1.899 1.00 0.16 18 SER A N 5
ATOM 4582 C CA . SER A 1 29 ? -0.461 9.986 -2.118 1.00 0.21 18 SER A CA 5
ATOM 4583 C C . SER A 1 29 ? -0.144 11.232 -1.283 1.00 0.24 18 SER A C 5
ATOM 4584 O O . SER A 1 29 ? -1.056 11.805 -0.697 1.00 0.25 18 SER A O 5
ATOM 4592 N N . ILE A 1 30 ? 1.113 11.663 -1.218 1.00 0.29 19 ILE A N 5
ATOM 4593 C CA . ILE A 1 30 ? 1.479 12.749 -0.299 1.00 0.33 19 ILE A CA 5
ATOM 4594 C C . ILE A 1 30 ? 0.679 14.028 -0.555 1.00 0.40 19 ILE A C 5
ATOM 4595 O O . ILE A 1 30 ? 0.415 14.796 0.369 1.00 0.59 19 ILE A O 5
ATOM 4611 N N . ASN A 1 31 ? 0.282 14.245 -1.803 1.00 0.40 20 ASN A N 5
ATOM 4612 C CA . ASN A 1 31 ? -0.571 15.384 -2.151 1.00 0.46 20 ASN A CA 5
ATOM 4613 C C . ASN A 1 31 ? -1.931 15.269 -1.474 1.00 0.40 20 ASN A C 5
ATOM 4614 O O . ASN A 1 31 ? -2.592 16.269 -1.200 1.00 0.49 20 ASN A O 5
ATOM 4625 N N . GLY A 1 32 ? -2.326 14.038 -1.195 1.00 0.31 21 GLY A N 5
ATOM 4626 C CA . GLY A 1 32 ? -3.644 13.769 -0.659 1.00 0.29 21 GLY A CA 5
ATOM 4627 C C . GLY A 1 32 ? -4.555 13.149 -1.698 1.00 0.27 21 GLY A C 5
ATOM 4628 O O . GLY A 1 32 ? -5.769 13.072 -1.509 1.00 0.32 21 GLY A O 5
ATOM 4632 N N . GLN A 1 33 ? -3.962 12.704 -2.799 1.00 0.26 22 GLN A N 5
ATOM 4633 C CA . GLN A 1 33 ? -4.717 12.103 -3.892 1.00 0.25 22 GLN A CA 5
ATOM 4634 C C . GLN A 1 33 ? -5.119 10.677 -3.553 1.00 0.19 22 GLN A C 5
ATOM 4635 O O . GLN A 1 33 ? -4.259 9.817 -3.380 1.00 0.18 22 GLN A O 5
ATOM 4649 N N . GLU A 1 34 ? -6.418 10.433 -3.467 1.00 0.21 23 GLU A N 5
ATOM 4650 C CA . GLU A 1 34 ? -6.932 9.093 -3.226 1.00 0.16 23 GLU A CA 5
ATOM 4651 C C . GLU A 1 34 ? -7.257 8.401 -4.545 1.00 0.19 23 GLU A C 5
ATOM 4652 O O . GLU A 1 34 ? -8.104 8.866 -5.312 1.00 0.28 23 GLU A O 5
ATOM 4664 N N . ARG A 1 35 ? -6.568 7.304 -4.818 1.00 0.21 24 ARG A N 5
ATOM 4665 C CA . ARG A 1 35 ? -6.858 6.500 -5.994 1.00 0.30 24 ARG A CA 5
ATOM 4666 C C . ARG A 1 35 ? -7.239 5.100 -5.559 1.00 0.27 24 ARG A C 5
ATOM 4667 O O . ARG A 1 35 ? -7.020 4.720 -4.408 1.00 0.33 24 ARG A O 5
ATOM 4688 N N . VAL A 1 36 ? -7.783 4.334 -6.480 1.00 0.26 25 VAL A N 5
ATOM 4689 C CA . VAL A 1 36 ? -8.148 2.961 -6.185 1.00 0.25 25 VAL A CA 5
ATOM 4690 C C . VAL A 1 36 ? -6.985 2.046 -6.518 1.00 0.23 25 VAL A C 5
ATOM 4691 O O . VAL A 1 36 ? -6.375 2.153 -7.586 1.00 0.32 25 VAL A O 5
ATOM 4704 N N . LEU A 1 37 ? -6.660 1.174 -5.593 1.00 0.16 26 LEU A N 5
ATOM 4705 C CA . LEU A 1 37 ? -5.541 0.280 -5.789 1.00 0.15 26 LEU A CA 5
ATOM 4706 C C . LEU A 1 37 ? -5.996 -1.038 -6.356 1.00 0.15 26 LEU A C 5
ATOM 4707 O O . LEU A 1 37 ? -7.154 -1.432 -6.208 1.00 0.28 26 LEU A O 5
ATOM 4723 N N . LYS A 1 38 ? -5.073 -1.713 -7.007 1.00 0.30 27 LYS A N 5
ATOM 4724 C CA . LYS A 1 38 ? -5.388 -2.925 -7.742 1.00 0.27 27 LYS A CA 5
ATOM 4725 C C . LYS A 1 38 ? -4.234 -3.882 -7.594 1.00 0.21 27 LYS A C 5
ATOM 4726 O O . LYS A 1 38 ? -3.231 -3.542 -6.976 1.00 0.26 27 LYS A O 5
ATOM 4745 N N . LEU A 1 39 ? -4.348 -5.063 -8.158 1.00 0.19 28 LEU A N 5
ATOM 4746 C CA . LEU A 1 39 ? -3.219 -5.963 -8.131 1.00 0.16 28 LEU A CA 5
ATOM 4747 C C . LEU A 1 39 ? -2.177 -5.466 -9.108 1.00 0.18 28 LEU A C 5
ATOM 4748 O O . LEU A 1 39 ? -2.516 -4.958 -10.181 1.00 0.21 28 LEU A O 5
ATOM 4764 N N . GLY A 1 40 ? -0.922 -5.596 -8.738 1.00 0.19 29 GLY A N 5
ATOM 4765 C CA . GLY A 1 40 ? 0.134 -5.174 -9.618 1.00 0.21 29 GLY A CA 5
ATOM 4766 C C . GLY A 1 40 ? 0.313 -3.670 -9.616 1.00 0.19 29 GLY A C 5
ATOM 4767 O O . GLY A 1 40 ? 1.109 -3.135 -10.388 1.00 0.24 29 GLY A O 5
ATOM 4771 N N . ASP A 1 41 ? -0.426 -2.983 -8.750 1.00 0.19 30 ASP A N 5
ATOM 4772 C CA . ASP A 1 41 ? -0.315 -1.536 -8.650 1.00 0.16 30 ASP A CA 5
ATOM 4773 C C . ASP A 1 41 ? 0.893 -1.145 -7.812 1.00 0.13 30 ASP A C 5
ATOM 4774 O O . ASP A 1 41 ? 1.233 -1.797 -6.824 1.00 0.16 30 ASP A O 5
ATOM 4783 N N . PRO A 1 42 ? 1.589 -0.113 -8.270 1.00 0.12 31 PRO A N 5
ATOM 4784 C CA . PRO A 1 42 ? 2.783 0.408 -7.620 1.00 0.12 31 PRO A CA 5
ATOM 4785 C C . PRO A 1 42 ? 2.482 1.251 -6.392 1.00 0.13 31 PRO A C 5
ATOM 4786 O O . PRO A 1 42 ? 1.673 2.173 -6.436 1.00 0.22 31 PRO A O 5
ATOM 4797 N N . ILE A 1 43 ? 3.168 0.941 -5.315 1.00 0.10 32 ILE A N 5
ATOM 4798 C CA . ILE A 1 43 ? 3.092 1.726 -4.103 1.00 0.11 32 ILE A CA 5
ATOM 4799 C C . ILE A 1 43 ? 4.262 2.684 -4.062 1.00 0.11 32 ILE A C 5
ATOM 4800 O O . ILE A 1 43 ? 5.387 2.308 -4.376 1.00 0.12 32 ILE A O 5
ATOM 4816 N N . PHE A 1 44 ? 3.991 3.913 -3.695 1.00 0.12 33 PHE A N 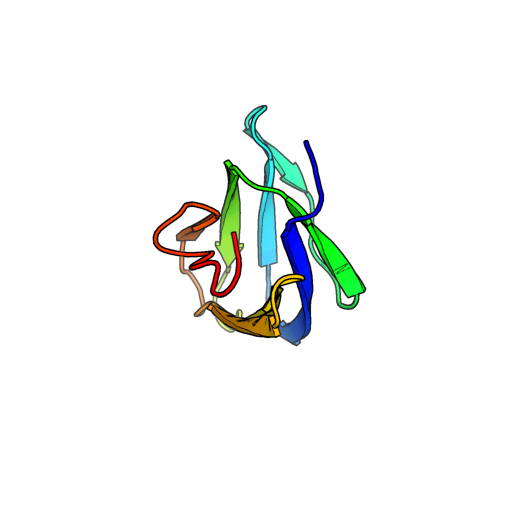5
ATOM 4817 C CA . PHE A 1 44 ? 5.017 4.935 -3.646 1.00 0.13 33 PHE A CA 5
ATOM 4818 C C . PHE A 1 44 ? 5.227 5.398 -2.209 1.00 0.12 33 PHE A C 5
ATOM 4819 O O . PHE A 1 44 ? 4.316 5.330 -1.381 1.00 0.14 33 PHE A O 5
ATOM 4836 N N . PHE A 1 45 ? 6.442 5.841 -1.915 1.00 0.11 34 PHE A N 5
ATOM 4837 C CA . PHE A 1 45 ? 6.808 6.232 -0.559 1.00 0.11 34 PHE A CA 5
ATOM 4838 C C . PHE A 1 45 ? 6.053 7.486 -0.143 1.00 0.11 34 PHE A C 5
ATOM 4839 O O . PHE A 1 45 ? 6.193 8.540 -0.766 1.00 0.18 34 PHE A O 5
ATOM 4856 N N . GLY A 1 46 ? 5.254 7.366 0.903 1.00 0.10 35 GLY A N 5
ATOM 4857 C CA . GLY A 1 46 ? 4.530 8.509 1.410 1.00 0.12 35 GLY A CA 5
ATOM 4858 C C . GLY A 1 46 ? 3.039 8.431 1.157 1.00 0.10 35 GLY A C 5
ATOM 4859 O O . GLY A 1 46 ? 2.302 9.347 1.523 1.00 0.17 35 GLY A O 5
ATOM 4863 N N . GLU A 1 47 ? 2.569 7.353 0.541 1.00 0.12 36 GLU A N 5
ATOM 4864 C CA . GLU A 1 47 ? 1.146 7.247 0.253 1.00 0.11 36 GLU A CA 5
ATOM 4865 C C . GLU A 1 47 ? 0.409 6.610 1.420 1.00 0.11 36 GLU A C 5
ATOM 4866 O O . GLU A 1 47 ? 0.944 5.760 2.123 1.00 0.16 36 GLU A O 5
ATOM 4878 N N . THR A 1 48 ? -0.812 7.053 1.621 1.00 0.11 37 THR A N 5
ATOM 4879 C CA . THR A 1 48 ? -1.622 6.639 2.749 1.00 0.12 37 THR A CA 5
ATOM 4880 C C . THR A 1 48 ? -2.688 5.645 2.311 1.00 0.11 37 THR A C 5
ATOM 4881 O O . THR A 1 48 ? -3.666 6.018 1.676 1.00 0.12 37 THR A O 5
ATOM 4892 N N . VAL A 1 49 ? -2.507 4.389 2.659 1.00 0.12 38 VAL A N 5
ATOM 4893 C CA . VAL A 1 49 ? -3.408 3.352 2.190 1.00 0.12 38 VAL A CA 5
ATOM 4894 C C . VAL A 1 49 ? -4.656 3.286 3.056 1.00 0.13 38 VAL A C 5
ATOM 4895 O O . VAL A 1 49 ? -4.580 3.109 4.272 1.00 0.16 38 VAL A O 5
ATOM 4908 N N . LEU A 1 50 ? -5.794 3.446 2.411 1.00 0.15 39 LEU A N 5
ATOM 4909 C CA . LEU A 1 50 ? -7.081 3.381 3.070 1.00 0.15 39 LEU A CA 5
ATOM 4910 C C . LEU A 1 50 ? -7.763 2.068 2.720 1.00 0.17 39 LEU A C 5
ATOM 4911 O O . LEU A 1 50 ? -8.172 1.859 1.579 1.00 0.27 39 LEU A O 5
ATOM 4927 N N . THR A 1 51 ? -7.858 1.174 3.685 1.00 0.14 40 THR A N 5
ATOM 4928 C CA . THR A 1 51 ? -8.509 -0.103 3.464 1.00 0.16 40 THR A CA 5
ATOM 4929 C C . THR A 1 51 ? -9.849 -0.131 4.175 1.00 0.18 40 THR A C 5
ATOM 4930 O O . THR A 1 51 ? -10.022 0.507 5.216 1.00 0.22 40 THR A O 5
ATOM 4941 N N . GLY A 1 52 ? -10.799 -0.850 3.608 1.00 0.22 41 GLY A N 5
ATOM 4942 C CA . GLY A 1 52 ? -12.092 -0.988 4.232 1.00 0.27 41 GLY A CA 5
ATOM 4943 C C . GLY A 1 52 ? -12.616 -2.399 4.139 1.00 0.43 41 GLY A C 5
ATOM 4944 O O . GLY A 1 52 ? -12.471 -3.050 3.102 1.00 0.90 41 GLY A O 5
ATOM 4948 N N . GLY A 1 53 ? -13.204 -2.867 5.231 1.00 0.55 42 GLY A N 5
ATOM 4949 C CA . GLY A 1 53 ? -13.773 -4.197 5.280 1.00 0.61 42 GLY A CA 5
ATOM 4950 C C . GLY A 1 53 ? -12.779 -5.281 4.926 1.00 0.85 42 GLY A C 5
ATOM 4951 O O . GLY A 1 53 ? -12.866 -5.886 3.854 1.00 1.79 42 GLY A O 5
ATOM 4955 N N . SER A 1 54 ? -11.829 -5.515 5.829 1.00 0.67 43 SER A N 5
ATOM 4956 C CA . SER A 1 54 ? -10.812 -6.543 5.641 1.00 0.80 43 SER A CA 5
ATOM 4957 C C . SER A 1 54 ? -10.075 -6.374 4.312 1.00 0.74 43 SER A C 5
ATOM 4958 O O . SER A 1 54 ? -9.791 -7.351 3.620 1.00 1.24 43 SER A O 5
ATOM 4966 N N . GLY A 1 55 ? -9.799 -5.124 3.953 1.00 0.41 44 GLY A N 5
ATOM 4967 C CA . GLY A 1 55 ? -8.962 -4.843 2.803 1.00 0.35 44 GLY A CA 5
ATOM 4968 C C . GLY A 1 55 ? -7.575 -5.440 2.968 1.00 0.44 44 GLY A C 5
ATOM 4969 O O . GLY A 1 55 ? -6.703 -4.837 3.591 1.00 0.89 44 GLY A O 5
ATOM 4973 N N . SER A 1 56 ? -7.372 -6.615 2.394 1.00 0.22 45 SER A N 5
ATOM 4974 C CA . SER A 1 56 ? -6.162 -7.389 2.626 1.00 0.25 45 SER A CA 5
ATOM 4975 C C . SER A 1 56 ? -5.228 -7.232 1.449 1.00 0.27 45 SER A C 5
ATOM 4976 O O . SER A 1 56 ? -5.487 -7.736 0.366 1.00 0.49 45 SER A O 5
ATOM 4984 N N . VAL A 1 57 ? -4.145 -6.533 1.665 1.00 0.15 46 VAL A N 5
ATOM 4985 C CA . VAL A 1 57 ? -3.284 -6.135 0.571 1.00 0.13 46 VAL A CA 5
ATOM 4986 C C . VAL A 1 57 ? -1.832 -6.462 0.866 1.00 0.14 46 VAL A C 5
ATOM 4987 O O . VAL A 1 57 ? -1.256 -5.973 1.833 1.00 0.25 46 VAL A O 5
ATOM 5000 N N . THR A 1 58 ? -1.258 -7.293 0.025 1.00 0.14 47 THR A N 5
ATOM 5001 C CA . THR A 1 58 ? 0.136 -7.650 0.127 1.00 0.14 47 THR A CA 5
ATOM 5002 C C . THR A 1 58 ? 0.965 -6.761 -0.785 1.00 0.12 47 THR A C 5
ATOM 5003 O O . THR A 1 58 ? 0.961 -6.917 -2.009 1.00 0.12 47 THR A O 5
ATOM 5014 N N . ILE A 1 59 ? 1.645 -5.815 -0.179 1.00 0.10 48 ILE A N 5
ATOM 5015 C CA . ILE A 1 59 ? 2.520 -4.921 -0.893 1.00 0.10 48 ILE A CA 5
ATOM 5016 C C . ILE A 1 59 ? 3.939 -5.451 -0.848 1.00 0.10 48 ILE A C 5
ATOM 5017 O O . ILE A 1 59 ? 4.640 -5.309 0.153 1.00 0.13 48 ILE A O 5
ATOM 5033 N N . ALA A 1 60 ? 4.336 -6.091 -1.924 1.00 0.09 49 ALA A N 5
ATOM 5034 C CA . ALA A 1 60 ? 5.673 -6.621 -2.035 1.00 0.10 49 ALA A CA 5
ATOM 5035 C C . ALA A 1 60 ? 6.625 -5.510 -2.439 1.00 0.09 49 ALA A C 5
ATOM 5036 O O . ALA A 1 60 ? 6.566 -5.003 -3.562 1.00 0.11 49 ALA A O 5
ATOM 5043 N N . PHE A 1 61 ? 7.480 -5.116 -1.516 1.00 0.09 50 PHE A N 5
ATOM 5044 C CA . PHE A 1 61 ? 8.387 -4.008 -1.741 1.00 0.10 50 PHE A CA 5
ATOM 5045 C C . PHE A 1 61 ? 9.498 -4.397 -2.692 1.00 0.12 50 PHE A C 5
ATOM 5046 O O . PHE A 1 61 ? 9.899 -5.560 -2.777 1.00 0.16 50 PHE A O 5
ATOM 5063 N N . VAL A 1 62 ? 9.994 -3.397 -3.393 1.00 0.11 51 VAL A N 5
ATOM 5064 C CA . VAL A 1 62 ? 10.974 -3.581 -4.444 1.00 0.14 51 VAL A CA 5
ATOM 5065 C C . VAL A 1 62 ? 12.344 -3.937 -3.851 1.00 0.16 51 VAL A C 5
ATOM 5066 O O . VAL A 1 62 ? 13.296 -4.250 -4.567 1.00 0.25 51 VAL A O 5
ATOM 5079 N N . ASP A 1 63 ? 12.413 -3.890 -2.528 1.00 0.17 52 ASP A N 5
ATOM 5080 C CA . ASP A 1 63 ? 13.604 -4.270 -1.775 1.00 0.21 52 ASP A CA 5
ATOM 5081 C C . ASP A 1 63 ? 13.707 -5.785 -1.647 1.00 0.24 52 ASP A C 5
ATOM 5082 O O . ASP A 1 63 ? 14.787 -6.339 -1.434 1.00 0.33 52 ASP A O 5
ATOM 5091 N N . GLY A 1 64 ? 12.576 -6.455 -1.807 1.00 0.21 53 GLY A N 5
ATOM 5092 C CA . GLY A 1 64 ? 12.520 -7.881 -1.573 1.00 0.26 53 GLY A CA 5
ATOM 5093 C C . GLY A 1 64 ? 11.739 -8.196 -0.319 1.00 0.24 53 GLY A C 5
ATOM 5094 O O . GLY A 1 64 ? 11.395 -9.348 -0.051 1.00 0.27 53 GLY A O 5
ATOM 5098 N N . THR A 1 65 ? 11.469 -7.157 0.454 1.00 0.22 54 THR A N 5
ATOM 5099 C CA . THR A 1 65 ? 10.647 -7.262 1.645 1.00 0.22 54 THR A CA 5
ATOM 5100 C C . THR A 1 65 ? 9.170 -7.187 1.267 1.00 0.19 54 THR A C 5
ATOM 5101 O O . THR A 1 65 ? 8.823 -6.632 0.229 1.00 0.25 54 THR A O 5
ATOM 5112 N N . ASP A 1 66 ? 8.299 -7.758 2.087 1.00 0.21 55 ASP A N 5
ATOM 5113 C CA . ASP A 1 66 ? 6.872 -7.751 1.783 1.00 0.19 55 ASP A CA 5
ATOM 5114 C C . ASP A 1 66 ? 6.082 -7.196 2.956 1.00 0.25 55 ASP A C 5
ATOM 5115 O O . ASP A 1 66 ? 6.549 -7.217 4.097 1.00 0.44 55 ASP A O 5
ATOM 5124 N N . VAL A 1 67 ? 4.894 -6.697 2.667 1.00 0.16 56 VAL A N 5
ATOM 5125 C CA . VAL A 1 67 ? 4.008 -6.165 3.687 1.00 0.21 56 VAL A CA 5
ATOM 5126 C C . VAL A 1 67 ? 2.580 -6.585 3.392 1.00 0.22 56 VAL A C 5
ATOM 5127 O O . VAL A 1 67 ? 2.224 -6.817 2.239 1.00 0.30 56 VAL A O 5
ATOM 5140 N N . VAL A 1 68 ? 1.769 -6.700 4.424 1.00 0.17 57 VAL A N 5
ATOM 5141 C CA . VAL A 1 68 ? 0.383 -7.083 4.248 1.00 0.20 57 VAL A CA 5
ATOM 5142 C C . VAL A 1 68 ? -0.534 -6.227 5.113 1.00 0.21 57 VAL A C 5
ATOM 5143 O O . VAL A 1 68 ? -0.263 -5.987 6.291 1.00 0.30 57 VAL A O 5
ATOM 5156 N N . ILE A 1 69 ? -1.602 -5.739 4.507 1.00 0.18 58 ILE A N 5
ATOM 5157 C CA . ILE A 1 69 ? -2.584 -4.937 5.208 1.00 0.22 58 ILE A CA 5
ATOM 5158 C C . ILE A 1 69 ? -3.786 -5.803 5.564 1.00 0.29 58 ILE A C 5
ATOM 5159 O O . ILE A 1 69 ? -4.215 -6.632 4.765 1.00 0.32 58 ILE A O 5
ATOM 5175 N N . GLY A 1 70 ? -4.300 -5.624 6.774 1.00 0.35 59 GLY A N 5
ATOM 5176 C CA . GLY A 1 70 ? -5.434 -6.406 7.230 1.00 0.43 59 GLY A CA 5
ATOM 5177 C C . GLY A 1 70 ? -6.741 -5.911 6.656 1.00 0.50 59 GLY A C 5
ATOM 5178 O O . GLY A 1 70 ? -7.533 -6.685 6.121 1.00 1.02 59 GLY A O 5
ATOM 5182 N N . GLY A 1 71 ? -6.969 -4.619 6.796 1.00 0.35 60 GLY A N 5
ATOM 5183 C CA . GLY A 1 71 ? -8.149 -3.996 6.235 1.00 0.36 60 GLY A CA 5
ATOM 5184 C C . GLY A 1 71 ? -8.825 -3.095 7.233 1.00 0.33 60 GLY A C 5
ATOM 5185 O O . GLY A 1 71 ? -8.430 -3.091 8.400 1.00 0.40 60 GLY A O 5
ATOM 5189 N N . ASP A 1 72 ? -9.845 -2.339 6.779 1.00 0.28 61 ASP A N 5
ATOM 5190 C CA . ASP A 1 72 ? -10.472 -1.287 7.594 1.00 0.31 61 ASP A CA 5
ATOM 5191 C C . ASP A 1 72 ? -9.420 -0.548 8.417 1.00 0.29 61 ASP A C 5
ATOM 5192 O O . ASP A 1 72 ? -9.572 -0.318 9.619 1.00 0.43 61 ASP A O 5
ATOM 5201 N N . SER A 1 73 ? -8.343 -0.183 7.733 1.00 0.22 62 SER A N 5
ATOM 5202 C CA . SER A 1 73 ? -7.200 0.458 8.348 1.00 0.26 62 SER A CA 5
ATOM 5203 C C . SER A 1 73 ? -6.691 1.574 7.450 1.00 0.22 62 SER A C 5
ATOM 5204 O O . SER A 1 73 ? -7.023 1.628 6.264 1.00 0.23 62 SER A O 5
ATOM 5212 N N . ILE A 1 74 ? -5.887 2.456 8.014 1.00 0.20 63 ILE A N 5
ATOM 5213 C CA . ILE A 1 74 ? -5.306 3.557 7.267 1.00 0.19 63 ILE A CA 5
ATOM 5214 C C . ILE A 1 74 ? -3.863 3.764 7.707 1.00 0.24 63 ILE A C 5
ATOM 5215 O O . ILE A 1 74 ? -3.602 4.131 8.854 1.00 0.38 63 ILE A O 5
ATOM 5231 N N . VAL A 1 75 ? -2.928 3.516 6.804 1.00 0.15 64 VAL A N 5
ATOM 5232 C CA . VAL A 1 75 ? -1.514 3.578 7.145 1.00 0.18 64 VAL A CA 5
ATOM 5233 C C . VAL A 1 75 ? -0.714 4.252 6.031 1.00 0.15 64 VAL A C 5
ATOM 5234 O O . VAL A 1 75 ? -1.009 4.082 4.849 1.00 0.13 64 VAL A O 5
ATOM 5247 N N . GLU A 1 76 ? 0.278 5.039 6.419 1.00 0.18 65 GLU A N 5
ATOM 5248 C CA . GLU A 1 76 ? 1.112 5.740 5.461 1.00 0.16 65 GLU A CA 5
ATOM 5249 C C . GLU A 1 76 ? 2.387 4.951 5.189 1.00 0.13 65 GLU A C 5
ATOM 5250 O O . GLU A 1 76 ? 3.054 4.485 6.118 1.00 0.15 65 GLU A O 5
ATOM 5262 N N . MET A 1 77 ? 2.702 4.793 3.912 1.00 0.12 66 MET A N 5
ATOM 5263 C CA . MET A 1 77 ? 3.873 4.038 3.481 1.00 0.14 66 MET A CA 5
ATOM 5264 C C . MET A 1 77 ? 5.154 4.797 3.807 1.00 0.13 66 MET A C 5
ATOM 5265 O O . MET A 1 77 ? 5.654 5.571 2.990 1.00 0.17 66 MET A O 5
ATOM 5279 N N . THR A 1 78 ? 5.681 4.571 5.001 1.00 0.13 67 THR A N 5
ATOM 5280 C CA . THR A 1 78 ? 6.896 5.230 5.447 1.00 0.14 67 THR A CA 5
ATOM 5281 C C . THR A 1 78 ? 7.993 4.203 5.704 1.00 0.15 67 THR A C 5
ATOM 5282 O O . THR A 1 78 ? 7.893 3.071 5.239 1.00 0.16 67 THR A O 5
ATOM 5293 N N . ASP A 1 79 ? 9.030 4.583 6.443 1.00 0.18 68 ASP A N 5
ATOM 5294 C CA . ASP A 1 79 ? 10.126 3.660 6.740 1.00 0.23 68 ASP A CA 5
ATOM 5295 C C . ASP A 1 79 ? 9.664 2.591 7.725 1.00 0.25 68 ASP A C 5
ATOM 5296 O O . ASP A 1 79 ? 10.157 1.465 7.716 1.00 0.34 68 ASP A O 5
ATOM 5305 N N . GLU A 1 80 ? 8.692 2.946 8.562 1.00 0.29 69 GLU A N 5
ATOM 5306 C CA . GLU A 1 80 ? 8.099 1.997 9.495 1.00 0.39 69 GLU A CA 5
ATOM 5307 C C . GLU A 1 80 ? 7.381 0.897 8.727 1.00 0.35 69 GLU A C 5
ATOM 5308 O O . GLU A 1 80 ? 7.180 -0.214 9.217 1.00 0.49 69 GLU A O 5
ATOM 5320 N N . ILE A 1 81 ? 7.000 1.237 7.516 1.00 0.21 70 ILE A N 5
ATOM 5321 C CA . ILE A 1 81 ? 6.385 0.310 6.596 1.00 0.18 70 ILE A CA 5
ATOM 5322 C C . ILE A 1 81 ? 7.443 -0.359 5.720 1.00 0.18 70 ILE A C 5
ATOM 5323 O O . ILE A 1 81 ? 7.531 -1.586 5.641 1.00 0.24 70 ILE A O 5
ATOM 5339 N N . TYR A 1 82 ? 8.251 0.469 5.087 1.00 0.16 71 TYR A N 5
ATOM 5340 C CA . TYR A 1 82 ? 9.243 0.013 4.132 1.00 0.17 71 TYR A CA 5
ATOM 5341 C C . TYR A 1 82 ? 10.650 0.218 4.680 1.00 0.27 71 TYR A C 5
ATOM 5342 O O . TYR A 1 82 ? 11.379 1.116 4.254 1.00 0.31 71 TYR A O 5
ATOM 5360 N N . ASN A 1 83 ? 11.017 -0.604 5.646 1.00 0.40 72 ASN A N 5
ATOM 5361 C CA . ASN A 1 83 ? 12.382 -0.629 6.129 1.00 0.53 72 ASN A CA 5
ATOM 5362 C C . ASN A 1 83 ? 13.185 -1.603 5.282 1.00 0.46 72 ASN A C 5
ATOM 5363 O O . ASN A 1 83 ? 13.049 -2.821 5.422 1.00 0.61 72 ASN A O 5
ATOM 5374 N N . THR A 1 84 ? 13.985 -1.057 4.381 1.00 0.40 73 THR A N 5
ATOM 5375 C CA . THR A 1 84 ? 14.719 -1.854 3.407 1.00 0.42 73 THR A CA 5
ATOM 5376 C C . THR A 1 84 ? 15.682 -2.834 4.070 1.00 0.58 73 THR A C 5
ATOM 5377 O O . THR A 1 84 ? 16.360 -2.500 5.046 1.00 0.69 73 THR A O 5
ATOM 5388 N N . GLY A 1 85 ? 15.724 -4.045 3.539 1.00 0.69 74 GLY A N 5
ATOM 5389 C CA . GLY A 1 85 ? 16.609 -5.060 4.063 1.00 0.90 74 GLY A CA 5
ATOM 5390 C C . GLY A 1 85 ? 17.845 -5.230 3.206 1.00 1.46 74 GLY A C 5
ATOM 5391 O O . GLY A 1 85 ? 18.856 -5.763 3.663 1.00 1.91 74 GLY A O 5
ATOM 5395 N N . ASP A 1 86 ? 17.768 -4.772 1.963 1.00 2.07 75 ASP A N 5
ATOM 5396 C CA . ASP A 1 86 ? 18.892 -4.867 1.041 1.00 3.16 75 ASP A CA 5
ATOM 5397 C C . ASP A 1 86 ? 19.463 -3.484 0.753 1.00 3.74 75 ASP A C 5
ATOM 5398 O O . ASP A 1 86 ? 19.157 -2.870 -0.270 1.00 4.38 75 ASP A O 5
ATOM 5407 N N . ASN A 1 87 ? 20.274 -2.986 1.673 1.00 4.05 76 ASN A N 5
ATOM 5408 C CA . ASN A 1 87 ? 20.939 -1.709 1.489 1.00 5.07 76 ASN A CA 5
ATOM 5409 C C . ASN A 1 87 ? 21.968 -1.822 0.375 1.00 5.95 76 ASN A C 5
ATOM 5410 O O . ASN A 1 87 ? 21.835 -1.111 -0.642 1.00 6.53 76 ASN A O 5
ATOM 5421 N N . GLY A 1 12 ? 7.104 10.561 -5.493 1.00 1.49 1 GLY A N 6
ATOM 5422 C CA . GLY A 1 12 ? 8.417 9.897 -5.333 1.00 1.01 1 GLY A CA 6
ATOM 5423 C C . GLY A 1 12 ? 8.545 8.685 -6.228 1.00 0.96 1 GLY A C 6
ATOM 5424 O O . GLY A 1 12 ? 7.874 8.596 -7.255 1.00 1.71 1 GLY A O 6
ATOM 5428 N N . ASN A 1 13 ? 9.398 7.748 -5.840 1.00 0.45 2 ASN A N 6
ATOM 5429 C CA . ASN A 1 13 ? 9.615 6.538 -6.622 1.00 0.32 2 ASN A CA 6
ATOM 5430 C C . ASN A 1 13 ? 8.742 5.409 -6.115 1.00 0.22 2 ASN A C 6
ATOM 5431 O O . ASN A 1 13 ? 8.322 5.405 -4.955 1.00 0.22 2 ASN A O 6
ATOM 5442 N N . ALA A 1 14 ? 8.463 4.462 -6.995 1.00 0.18 3 ALA A N 6
ATOM 5443 C CA . ALA A 1 14 ? 7.680 3.296 -6.641 1.00 0.14 3 ALA A CA 6
ATOM 5444 C C . ALA A 1 14 ? 8.513 2.355 -5.789 1.00 0.15 3 ALA A C 6
ATOM 5445 O O . ALA A 1 14 ? 9.502 1.785 -6.247 1.00 0.24 3 ALA A O 6
ATOM 5452 N N . ILE A 1 15 ? 8.103 2.207 -4.548 1.00 0.10 4 ILE A N 6
ATOM 5453 C CA . ILE A 1 15 ? 8.878 1.492 -3.551 1.00 0.10 4 ILE A CA 6
ATOM 5454 C C . ILE A 1 15 ? 8.427 0.042 -3.415 1.00 0.09 4 ILE A C 6
ATOM 5455 O O . ILE A 1 15 ? 9.129 -0.791 -2.834 1.00 0.11 4 ILE A O 6
ATOM 5471 N N . GLY A 1 16 ? 7.258 -0.256 -3.948 1.00 0.09 5 GLY A N 6
ATOM 5472 C CA . GLY A 1 16 ? 6.728 -1.600 -3.878 1.00 0.09 5 GLY A CA 6
ATOM 5473 C C . GLY A 1 16 ? 5.557 -1.778 -4.801 1.00 0.08 5 GLY A C 6
ATOM 5474 O O . GLY A 1 16 ? 5.122 -0.823 -5.439 1.00 0.10 5 GLY A O 6
ATOM 5478 N N . PHE A 1 17 ? 5.047 -2.992 -4.880 1.00 0.08 6 PHE A N 6
ATOM 5479 C CA . PHE A 1 17 ? 3.987 -3.309 -5.821 1.00 0.08 6 PHE A CA 6
ATOM 5480 C C . PHE A 1 17 ? 3.009 -4.302 -5.222 1.00 0.09 6 PHE A C 6
ATOM 5481 O O . PHE A 1 17 ? 3.377 -5.138 -4.398 1.00 0.10 6 PHE A O 6
ATOM 5498 N N . ILE A 1 18 ? 1.760 -4.192 -5.631 1.00 0.09 7 ILE A N 6
ATOM 5499 C CA . ILE A 1 18 ? 0.704 -5.059 -5.127 1.00 0.09 7 ILE A CA 6
ATOM 5500 C C . ILE A 1 18 ? 0.791 -6.445 -5.751 1.00 0.11 7 ILE A C 6
ATOM 5501 O O . ILE A 1 18 ? 0.755 -6.589 -6.972 1.00 0.14 7 ILE A O 6
ATOM 5517 N N . THR A 1 19 ? 0.902 -7.455 -4.909 1.00 0.12 8 THR A N 6
ATOM 5518 C CA . THR A 1 19 ? 0.960 -8.831 -5.375 1.00 0.15 8 THR A CA 6
ATOM 5519 C C . THR A 1 19 ? -0.265 -9.600 -4.909 1.00 0.16 8 THR A C 6
ATOM 5520 O O . THR A 1 19 ? -0.694 -10.567 -5.541 1.00 0.20 8 THR A O 6
ATOM 5531 N N . LYS A 1 20 ? -0.832 -9.148 -3.806 1.00 0.15 9 LYS A N 6
ATOM 5532 C CA . LYS A 1 20 ? -2.093 -9.672 -3.327 1.00 0.17 9 LYS A CA 6
ATOM 5533 C C . LYS A 1 20 ? -2.965 -8.510 -2.891 1.00 0.14 9 LYS A C 6
ATOM 5534 O O . LYS A 1 20 ? -2.457 -7.504 -2.398 1.00 0.17 9 LYS A O 6
ATOM 5553 N N . LEU A 1 21 ? -4.257 -8.639 -3.086 1.00 0.13 10 LEU A N 6
ATOM 5554 C CA . LEU A 1 21 ? -5.181 -7.576 -2.761 1.00 0.13 10 LEU A CA 6
ATOM 5555 C C . LEU A 1 21 ? -6.581 -8.128 -2.572 1.00 0.13 10 LEU A C 6
ATOM 5556 O O . LEU A 1 21 ? -7.005 -9.040 -3.285 1.00 0.17 10 LEU A O 6
ATOM 5572 N N . ASP A 1 22 ? -7.283 -7.585 -1.597 1.00 0.14 11 ASP A N 6
ATOM 5573 C CA . ASP A 1 22 ? -8.642 -8.000 -1.310 1.00 0.16 11 ASP A CA 6
ATOM 5574 C C . ASP A 1 22 ? -9.437 -6.886 -0.692 1.00 0.16 11 ASP A C 6
ATOM 5575 O O . ASP A 1 22 ? -8.902 -6.050 0.037 1.00 0.19 11 ASP A O 6
ATOM 5584 N N . GLY A 1 23 ? -10.709 -6.871 -1.012 1.00 0.23 12 GLY A N 6
ATOM 5585 C CA . GLY A 1 23 ? -11.622 -6.028 -0.309 1.00 0.23 12 GLY A CA 6
ATOM 5586 C C . GLY A 1 23 ? -11.652 -4.612 -0.840 1.00 0.20 12 GLY A C 6
ATOM 5587 O O . GLY A 1 23 ? -11.378 -4.376 -2.017 1.00 0.27 12 GLY A O 6
ATOM 5591 N N . SER A 1 24 ? -11.985 -3.673 0.027 1.00 0.18 13 SER A N 6
ATOM 5592 C CA . SER A 1 24 ? -12.055 -2.277 -0.341 1.00 0.18 13 SER A CA 6
ATOM 5593 C C . SER A 1 24 ? -10.741 -1.590 -0.003 1.00 0.15 13 SER A C 6
ATOM 5594 O O . SER A 1 24 ? -10.335 -1.567 1.160 1.00 0.19 13 SER A O 6
ATOM 5602 N N . VAL A 1 25 ? -10.064 -1.060 -1.012 1.00 0.13 14 VAL A N 6
ATOM 5603 C CA . VAL A 1 25 ? -8.772 -0.426 -0.795 1.00 0.12 14 VAL A CA 6
ATOM 5604 C C . VAL A 1 25 ? -8.652 0.887 -1.564 1.00 0.11 14 VAL A C 6
ATOM 5605 O O . VAL A 1 25 ? -9.268 1.083 -2.613 1.00 0.13 14 VAL A O 6
ATOM 5618 N N . THR A 1 26 ? -7.855 1.776 -1.009 1.00 0.10 15 THR A N 6
ATOM 5619 C CA . THR A 1 26 ? -7.586 3.083 -1.582 1.00 0.10 15 THR A CA 6
ATOM 5620 C C . THR A 1 26 ? -6.210 3.539 -1.137 1.00 0.10 15 THR A C 6
ATOM 5621 O O . THR A 1 26 ? -5.686 3.020 -0.158 1.00 0.10 15 THR A O 6
ATOM 5632 N N . VAL A 1 27 ? -5.601 4.465 -1.851 1.00 0.10 16 VAL A N 6
ATOM 5633 C CA . VAL A 1 27 ? -4.340 5.020 -1.390 1.00 0.11 16 VAL A CA 6
ATOM 5634 C C . VAL A 1 27 ? -4.306 6.538 -1.561 1.00 0.11 16 VAL A C 6
ATOM 5635 O O . VAL A 1 27 ? -4.711 7.072 -2.590 1.00 0.12 16 VAL A O 6
ATOM 5648 N N . GLN A 1 28 ? -3.865 7.211 -0.511 1.00 0.12 17 GLN A N 6
ATOM 5649 C CA . GLN A 1 28 ? -3.737 8.660 -0.483 1.00 0.12 17 GLN A CA 6
ATOM 5650 C C . GLN A 1 28 ? -2.280 9.051 -0.657 1.00 0.13 17 GLN A C 6
ATOM 5651 O O . GLN A 1 28 ? -1.510 9.002 0.293 1.00 0.13 17 GLN A O 6
ATOM 5665 N N . SER A 1 29 ? -1.907 9.441 -1.862 1.00 0.16 18 SER A N 6
ATOM 5666 C CA . SER A 1 29 ? -0.516 9.768 -2.157 1.00 0.21 18 SER A CA 6
ATOM 5667 C C . SER A 1 29 ? -0.033 10.960 -1.329 1.00 0.24 18 SER A C 6
ATOM 5668 O O . SER A 1 29 ? -0.804 11.535 -0.558 1.00 0.25 18 SER A O 6
ATOM 5676 N N . ILE A 1 30 ? 1.226 11.349 -1.493 1.00 0.29 19 ILE A N 6
ATOM 5677 C CA . ILE A 1 30 ? 1.774 12.473 -0.735 1.00 0.33 19 ILE A CA 6
ATOM 5678 C C . ILE A 1 30 ? 0.985 13.758 -0.982 1.00 0.40 19 ILE A C 6
ATOM 5679 O O . ILE A 1 30 ? 0.906 14.624 -0.114 1.00 0.59 19 ILE A O 6
ATOM 5695 N N . ASN A 1 31 ? 0.375 13.861 -2.159 1.00 0.40 20 ASN A N 6
ATOM 5696 C CA . ASN A 1 31 ? -0.432 15.031 -2.498 1.00 0.46 20 ASN A CA 6
ATOM 5697 C C . ASN A 1 31 ? -1.774 14.985 -1.776 1.00 0.40 20 ASN A C 6
ATOM 5698 O O . ASN A 1 31 ? -2.516 15.965 -1.757 1.00 0.49 20 ASN A O 6
ATOM 5709 N N . GLY A 1 32 ? -2.081 13.835 -1.190 1.00 0.31 21 GLY A N 6
ATOM 5710 C CA . GLY A 1 32 ? -3.345 13.658 -0.503 1.00 0.29 21 GLY A CA 6
ATOM 5711 C C . GLY A 1 32 ? -4.412 13.199 -1.460 1.00 0.27 21 GLY A C 6
ATOM 5712 O O . GLY A 1 32 ? -5.606 13.356 -1.212 1.00 0.32 21 GLY A O 6
ATOM 5716 N N . GLN A 1 33 ? -3.962 12.632 -2.566 1.00 0.26 22 GLN A N 6
ATOM 5717 C CA . GLN A 1 33 ? -4.851 12.155 -3.602 1.00 0.25 22 GLN A CA 6
ATOM 5718 C C . GLN A 1 33 ? -5.179 10.687 -3.384 1.00 0.19 22 GLN A C 6
ATOM 5719 O O . GLN A 1 33 ? -4.281 9.848 -3.338 1.00 0.18 22 GLN A O 6
ATOM 5733 N N . GLU A 1 34 ? -6.459 10.388 -3.235 1.00 0.21 23 GLU A N 6
ATOM 5734 C CA . GLU A 1 34 ? -6.906 9.024 -3.005 1.00 0.16 23 GLU A CA 6
ATOM 5735 C C . GLU A 1 34 ? -7.278 8.344 -4.318 1.00 0.19 23 GLU A C 6
ATOM 5736 O O . GLU A 1 34 ? -8.202 8.773 -5.017 1.00 0.28 23 GLU A O 6
ATOM 5748 N N . ARG A 1 35 ? -6.546 7.294 -4.654 1.00 0.21 24 ARG A N 6
ATOM 5749 C CA . ARG A 1 35 ? -6.835 6.513 -5.847 1.00 0.30 24 ARG A CA 6
ATOM 5750 C C . ARG A 1 35 ? -7.157 5.084 -5.460 1.00 0.27 24 ARG A C 6
ATOM 5751 O O . ARG A 1 35 ? -6.945 4.677 -4.316 1.00 0.33 24 ARG A O 6
ATOM 5772 N N . VAL A 1 36 ? -7.648 4.326 -6.420 1.00 0.26 25 VAL A N 6
ATOM 5773 C CA . VAL A 1 36 ? -7.960 2.927 -6.190 1.00 0.25 25 VAL A CA 6
ATOM 5774 C C . VAL A 1 36 ? -6.737 2.072 -6.488 1.00 0.23 25 VAL A C 6
ATOM 5775 O O . VAL A 1 36 ? -5.961 2.371 -7.402 1.00 0.32 25 VAL A O 6
ATOM 5788 N N . LEU A 1 37 ? -6.550 1.033 -5.702 1.00 0.16 26 LEU A N 6
ATOM 5789 C CA . LEU A 1 37 ? -5.440 0.124 -5.908 1.00 0.15 26 LEU A CA 6
ATOM 5790 C C . LEU A 1 37 ? -5.926 -1.206 -6.458 1.00 0.15 26 LEU A C 6
ATOM 5791 O O . LEU A 1 37 ? -6.849 -1.815 -5.918 1.00 0.28 26 LEU A O 6
ATOM 5807 N N . LYS A 1 38 ? -5.328 -1.622 -7.557 1.00 0.30 27 LYS A N 6
ATOM 5808 C CA . LYS A 1 38 ? -5.558 -2.943 -8.108 1.00 0.27 27 LYS A CA 6
ATOM 5809 C C . LYS A 1 38 ? -4.300 -3.775 -7.921 1.00 0.21 27 LYS A C 6
ATOM 5810 O O . LYS A 1 38 ? -3.308 -3.286 -7.375 1.00 0.26 27 LYS A O 6
ATOM 5829 N N . LEU A 1 39 ? -4.327 -5.021 -8.359 1.00 0.19 28 LEU A N 6
ATOM 5830 C CA . LEU A 1 39 ? -3.126 -5.837 -8.312 1.00 0.16 28 LEU A CA 6
ATOM 5831 C C . LEU A 1 39 ? -2.115 -5.315 -9.311 1.00 0.18 28 LEU A C 6
ATOM 5832 O O . LEU A 1 39 ? -2.482 -4.828 -10.382 1.00 0.21 28 LEU A O 6
ATOM 5848 N N . GLY A 1 40 ? -0.846 -5.417 -8.968 1.00 0.19 29 GLY A N 6
ATOM 5849 C CA . GLY A 1 40 ? 0.187 -4.989 -9.879 1.00 0.21 29 GLY A CA 6
ATOM 5850 C C . GLY A 1 40 ? 0.380 -3.485 -9.869 1.00 0.19 29 GLY A C 6
ATOM 5851 O O . GLY A 1 40 ? 1.190 -2.953 -10.631 1.00 0.24 29 GLY A O 6
ATOM 5855 N N . ASP A 1 41 ? -0.370 -2.793 -9.018 1.00 0.19 30 ASP A N 6
ATOM 5856 C CA . ASP A 1 41 ? -0.241 -1.346 -8.897 1.00 0.16 30 ASP A CA 6
ATOM 5857 C C . ASP A 1 41 ? 0.967 -0.984 -8.054 1.00 0.13 30 ASP A C 6
ATOM 5858 O O . ASP A 1 41 ? 1.298 -1.675 -7.086 1.00 0.16 30 ASP A O 6
ATOM 5867 N N . PRO A 1 42 ? 1.652 0.094 -8.436 1.00 0.12 31 PRO A N 6
ATOM 5868 C CA . PRO A 1 42 ? 2.825 0.584 -7.723 1.00 0.12 31 PRO A CA 6
ATOM 5869 C C . PRO A 1 42 ? 2.477 1.341 -6.450 1.00 0.13 31 PRO A C 6
ATOM 5870 O O . PRO A 1 42 ? 1.527 2.124 -6.415 1.00 0.22 31 PRO A O 6
ATOM 5881 N N . ILE A 1 43 ? 3.252 1.088 -5.410 1.00 0.10 32 ILE A N 6
ATOM 5882 C CA . ILE A 1 43 ? 3.183 1.855 -4.187 1.00 0.11 32 ILE A CA 6
ATOM 5883 C C . ILE A 1 43 ? 4.362 2.800 -4.136 1.00 0.11 32 ILE A C 6
ATOM 5884 O O . ILE A 1 43 ? 5.489 2.413 -4.434 1.00 0.12 32 ILE A O 6
ATOM 5900 N N . PHE A 1 44 ? 4.098 4.028 -3.768 1.00 0.12 33 PHE A N 6
ATOM 5901 C CA . PHE A 1 44 ? 5.129 5.045 -3.709 1.00 0.13 33 PHE A CA 6
ATOM 5902 C C . PHE A 1 44 ? 5.340 5.488 -2.267 1.00 0.12 33 PHE A C 6
ATOM 5903 O O . PHE A 1 44 ? 4.453 5.349 -1.421 1.00 0.14 33 PHE A O 6
ATOM 5920 N N . PHE A 1 45 ? 6.529 6.001 -1.984 1.00 0.11 34 PHE A N 6
ATOM 5921 C CA . PHE A 1 45 ? 6.897 6.378 -0.628 1.00 0.11 34 PHE A CA 6
ATOM 5922 C C . PHE A 1 45 ? 6.131 7.622 -0.201 1.00 0.11 34 PHE A C 6
ATOM 5923 O O . PHE A 1 45 ? 6.377 8.718 -0.710 1.00 0.18 34 PHE A O 6
ATOM 5940 N N . GLY A 1 46 ? 5.201 7.448 0.723 1.00 0.10 35 GLY A N 6
ATOM 5941 C CA . GLY A 1 46 ? 4.443 8.572 1.219 1.00 0.12 35 GLY A CA 6
ATOM 5942 C C . GLY A 1 46 ? 2.945 8.418 1.033 1.00 0.10 35 GLY A C 6
ATOM 5943 O O . GLY A 1 46 ? 2.184 9.308 1.415 1.00 0.17 35 GLY A O 6
ATOM 5947 N N . GLU A 1 47 ? 2.502 7.305 0.459 1.00 0.12 36 GLU A N 6
ATOM 5948 C CA . GLU A 1 47 ? 1.073 7.124 0.221 1.00 0.11 36 GLU A CA 6
ATOM 5949 C C . GLU A 1 47 ? 0.397 6.520 1.445 1.00 0.11 36 GLU A C 6
ATOM 5950 O O . GLU A 1 47 ? 0.999 5.757 2.188 1.00 0.16 36 GLU A O 6
ATOM 5962 N N . THR A 1 48 ? -0.849 6.888 1.647 1.00 0.11 37 THR A N 6
ATOM 5963 C CA . THR A 1 48 ? -1.621 6.444 2.789 1.00 0.12 37 THR A CA 6
ATOM 5964 C C . THR A 1 48 ? -2.682 5.443 2.355 1.00 0.11 37 THR A C 6
ATOM 5965 O O . THR A 1 48 ? -3.659 5.811 1.712 1.00 0.12 37 THR A O 6
ATOM 5976 N N . VAL A 1 49 ? -2.501 4.181 2.700 1.00 0.12 38 VAL A N 6
ATOM 5977 C CA . VAL A 1 49 ? -3.410 3.147 2.233 1.00 0.12 38 VAL A CA 6
ATOM 5978 C C . VAL A 1 49 ? -4.640 3.070 3.128 1.00 0.13 38 VAL A C 6
ATOM 5979 O O . VAL A 1 49 ? -4.531 3.016 4.353 1.00 0.16 38 VAL A O 6
ATOM 5992 N N . LEU A 1 50 ? -5.800 3.079 2.497 1.00 0.15 39 LEU A N 6
ATOM 5993 C CA . LEU A 1 50 ? -7.073 3.042 3.191 1.00 0.15 39 LEU A CA 6
ATOM 5994 C C . LEU A 1 50 ? -7.833 1.777 2.819 1.00 0.17 39 LEU A C 6
ATOM 5995 O O . LEU A 1 50 ? -8.315 1.647 1.695 1.00 0.27 39 LEU A O 6
ATOM 6011 N N . THR A 1 51 ? -7.922 0.843 3.747 1.00 0.14 40 THR A N 6
ATOM 6012 C CA . THR A 1 51 ? -8.695 -0.364 3.524 1.00 0.16 40 THR A CA 6
ATOM 6013 C C . THR A 1 51 ? -10.037 -0.236 4.226 1.00 0.18 40 THR A C 6
ATOM 6014 O O . THR A 1 51 ? -10.165 0.493 5.210 1.00 0.22 40 THR A O 6
ATOM 6025 N N . GLY A 1 52 ? -11.035 -0.925 3.716 1.00 0.22 41 GLY A N 6
ATOM 6026 C CA . GLY A 1 52 ? -12.357 -0.835 4.286 1.00 0.27 41 GLY A CA 6
ATOM 6027 C C . GLY A 1 52 ? -12.967 -2.190 4.540 1.00 0.43 41 GLY A C 6
ATOM 6028 O O . GLY A 1 52 ? -12.994 -3.035 3.645 1.00 0.90 41 GLY A O 6
ATOM 6032 N N . GLY A 1 53 ? -13.447 -2.383 5.762 1.00 0.55 42 GLY A N 6
ATOM 6033 C CA . GLY A 1 53 ? -14.045 -3.644 6.153 1.00 0.61 42 GLY A CA 6
ATOM 6034 C C . GLY A 1 53 ? -13.124 -4.818 5.913 1.00 0.85 42 GLY A C 6
ATOM 6035 O O . GLY A 1 53 ? -12.106 -4.969 6.588 1.00 1.79 42 GLY A O 6
ATOM 6039 N N . SER A 1 54 ? -13.460 -5.626 4.925 1.00 0.67 43 SER A N 6
ATOM 6040 C CA . SER A 1 54 ? -12.685 -6.807 4.607 1.00 0.80 43 SER A CA 6
ATOM 6041 C C . SER A 1 54 ? -11.633 -6.497 3.543 1.00 0.74 43 SER A C 6
ATOM 6042 O O . SER A 1 54 ? -11.720 -6.970 2.416 1.00 1.24 43 SER A O 6
ATOM 6050 N N . GLY A 1 55 ? -10.660 -5.675 3.915 1.00 0.41 44 GLY A N 6
ATOM 6051 C CA . GLY A 1 55 ? -9.549 -5.350 3.036 1.00 0.35 44 GLY A CA 6
ATOM 6052 C C . GLY A 1 55 ? -8.295 -6.134 3.399 1.00 0.44 44 GLY A C 6
ATOM 6053 O O . GLY A 1 55 ? -7.950 -6.220 4.573 1.00 0.89 44 GLY A O 6
ATOM 6057 N N . SER A 1 56 ? -7.630 -6.738 2.419 1.00 0.22 45 SER A N 6
ATOM 6058 C CA . SER A 1 56 ? -6.371 -7.434 2.676 1.00 0.25 45 SER A CA 6
ATOM 6059 C C . SER A 1 56 ? -5.408 -7.227 1.516 1.00 0.27 45 SER A C 6
ATOM 6060 O O . SER A 1 56 ? -5.601 -7.764 0.434 1.00 0.49 45 SER A O 6
ATOM 6068 N N . VAL A 1 57 ? -4.362 -6.470 1.745 1.00 0.15 46 VAL A N 6
ATOM 6069 C CA . VAL A 1 57 ? -3.446 -6.112 0.671 1.00 0.13 46 VAL A CA 6
ATOM 6070 C C . VAL A 1 57 ? -2.034 -6.583 0.987 1.00 0.14 46 VAL A C 6
ATOM 6071 O O . VAL A 1 57 ? -1.614 -6.573 2.138 1.00 0.25 46 VAL A O 6
ATOM 6084 N N . THR A 1 58 ? -1.320 -7.010 -0.037 1.00 0.14 47 THR A N 6
ATOM 6085 C CA . THR A 1 58 ? 0.067 -7.400 0.100 1.00 0.14 47 THR A CA 6
ATOM 6086 C C . THR A 1 58 ? 0.936 -6.546 -0.804 1.00 0.12 47 THR A C 6
ATOM 6087 O O . THR A 1 58 ? 0.863 -6.642 -2.033 1.00 0.12 47 THR A O 6
ATOM 6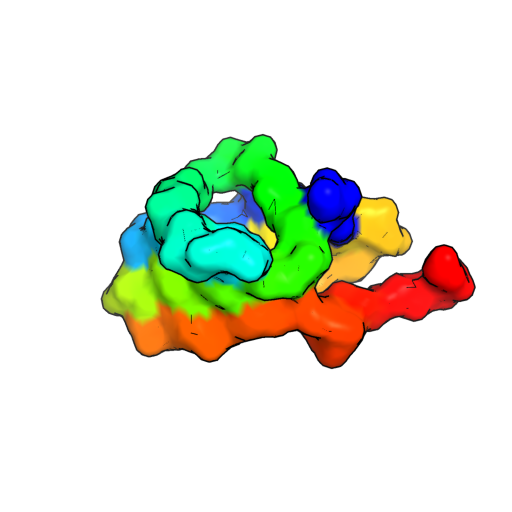098 N N . ILE A 1 59 ? 1.735 -5.696 -0.194 1.00 0.10 48 ILE A N 6
ATOM 6099 C CA . ILE A 1 59 ? 2.632 -4.844 -0.935 1.00 0.10 48 ILE A CA 6
ATOM 6100 C C . ILE A 1 59 ? 4.029 -5.427 -0.927 1.00 0.10 48 ILE A C 6
ATOM 6101 O O . ILE A 1 59 ? 4.732 -5.389 0.085 1.00 0.13 48 ILE A O 6
ATOM 6117 N N . ALA A 1 60 ? 4.404 -5.997 -2.051 1.00 0.09 49 ALA A N 6
ATOM 6118 C CA . ALA A 1 60 ? 5.724 -6.555 -2.215 1.00 0.10 49 ALA A CA 6
ATOM 6119 C C . ALA A 1 60 ? 6.708 -5.442 -2.515 1.00 0.09 49 ALA A C 6
ATOM 6120 O O . ALA A 1 60 ? 6.772 -4.941 -3.640 1.00 0.11 49 ALA A O 6
ATOM 6127 N N . PHE A 1 61 ? 7.449 -5.035 -1.503 1.00 0.09 50 PHE A N 6
ATOM 6128 C CA . PHE A 1 61 ? 8.402 -3.956 -1.651 1.00 0.10 50 PHE A CA 6
ATOM 6129 C C . PHE A 1 61 ? 9.549 -4.375 -2.533 1.00 0.12 50 PHE A C 6
ATOM 6130 O O . PHE A 1 61 ? 9.980 -5.531 -2.527 1.00 0.16 50 PHE A O 6
ATOM 6147 N N . VAL A 1 62 ? 10.050 -3.409 -3.276 1.00 0.11 51 VAL A N 6
ATOM 6148 C CA . VAL A 1 62 ? 11.065 -3.637 -4.283 1.00 0.14 51 VAL A CA 6
ATOM 6149 C C . VAL A 1 62 ? 12.419 -3.968 -3.635 1.00 0.16 51 VAL A C 6
ATOM 6150 O O . VAL A 1 62 ? 13.422 -4.172 -4.313 1.00 0.25 51 VAL A O 6
ATOM 6163 N N . ASP A 1 63 ? 12.416 -4.020 -2.307 1.00 0.17 52 ASP A N 6
ATOM 6164 C CA . ASP A 1 63 ? 13.584 -4.406 -1.516 1.00 0.21 52 ASP A CA 6
ATOM 6165 C C . ASP A 1 63 ? 13.648 -5.923 -1.366 1.00 0.24 52 ASP A C 6
ATOM 6166 O O . ASP A 1 63 ? 14.704 -6.494 -1.104 1.00 0.33 52 ASP A O 6
ATOM 6175 N N . GLY A 1 64 ? 12.509 -6.570 -1.557 1.00 0.21 53 GLY A N 6
ATOM 6176 C CA . GLY A 1 64 ? 12.423 -7.999 -1.348 1.00 0.26 53 GLY A CA 6
ATOM 6177 C C . GLY A 1 64 ? 11.556 -8.327 -0.153 1.00 0.24 53 GLY A C 6
ATOM 6178 O O . GLY A 1 64 ? 11.186 -9.479 0.067 1.00 0.27 53 GLY A O 6
ATOM 6182 N N . THR A 1 65 ? 11.244 -7.299 0.620 1.00 0.22 54 THR A N 6
ATOM 6183 C CA . THR A 1 65 ? 10.356 -7.423 1.759 1.00 0.22 54 THR A CA 6
ATOM 6184 C C . THR A 1 65 ? 8.903 -7.307 1.317 1.00 0.19 54 THR A C 6
ATOM 6185 O O . THR A 1 65 ? 8.607 -6.665 0.310 1.00 0.25 54 THR A O 6
ATOM 6196 N N . ASP A 1 66 ? 7.997 -7.934 2.052 1.00 0.21 55 ASP A N 6
ATOM 6197 C CA . ASP A 1 66 ? 6.582 -7.893 1.702 1.00 0.19 55 ASP A CA 6
ATOM 6198 C C . ASP A 1 66 ? 5.751 -7.577 2.930 1.00 0.25 55 ASP A C 6
ATOM 6199 O O . ASP A 1 66 ? 6.017 -8.093 4.016 1.00 0.44 55 ASP A O 6
ATOM 6208 N N . VAL A 1 67 ? 4.746 -6.736 2.758 1.00 0.16 56 VAL A N 6
ATOM 6209 C CA . VAL A 1 67 ? 3.873 -6.360 3.851 1.00 0.21 56 VAL A CA 6
ATOM 6210 C C . VAL A 1 67 ? 2.445 -6.773 3.585 1.00 0.22 56 VAL A C 6
ATOM 6211 O O . VAL A 1 67 ? 2.070 -7.075 2.450 1.00 0.30 56 VAL A O 6
ATOM 6224 N N . VAL A 1 68 ? 1.651 -6.765 4.633 1.00 0.17 57 VAL A N 6
ATOM 6225 C CA . VAL A 1 68 ? 0.241 -7.079 4.522 1.00 0.20 57 VAL A CA 6
ATOM 6226 C C . VAL A 1 68 ? -0.589 -6.055 5.286 1.00 0.21 57 VAL A C 6
ATOM 6227 O O . VAL A 1 68 ? -0.242 -5.658 6.399 1.00 0.30 57 VAL A O 6
ATOM 6240 N N . ILE A 1 69 ? -1.663 -5.600 4.664 1.00 0.18 58 ILE A N 6
ATOM 6241 C CA . ILE A 1 69 ? -2.532 -4.608 5.267 1.00 0.22 58 ILE A CA 6
ATOM 6242 C C . ILE A 1 69 ? -3.857 -5.243 5.659 1.00 0.29 58 ILE A C 6
ATOM 6243 O O . ILE A 1 69 ? -4.444 -6.001 4.878 1.00 0.32 58 ILE A O 6
ATOM 6259 N N . GLY A 1 70 ? -4.312 -4.955 6.872 1.00 0.35 59 GLY A N 6
ATOM 6260 C CA . GLY A 1 70 ? -5.598 -5.443 7.325 1.00 0.43 59 GLY A CA 6
ATOM 6261 C C . GLY A 1 70 ? -6.740 -4.624 6.763 1.00 0.50 59 GLY A C 6
ATOM 6262 O O . GLY A 1 70 ? -6.526 -3.776 5.899 1.00 1.02 59 GLY A O 6
ATOM 6266 N N . GLY A 1 71 ? -7.943 -4.844 7.269 1.00 0.35 60 GLY A N 6
ATOM 6267 C CA . GLY A 1 71 ? -9.114 -4.219 6.699 1.00 0.36 60 GLY A CA 6
ATOM 6268 C C . GLY A 1 71 ? -9.673 -3.150 7.602 1.00 0.33 60 GLY A C 6
ATOM 6269 O O . GLY A 1 71 ? -9.537 -3.243 8.823 1.00 0.40 60 GLY A O 6
ATOM 6273 N N . ASP A 1 72 ? -10.295 -2.135 7.002 1.00 0.28 61 ASP A N 6
ATOM 6274 C CA . ASP A 1 72 ? -10.774 -0.966 7.748 1.00 0.31 61 ASP A CA 6
ATOM 6275 C C . ASP A 1 72 ? -9.589 -0.266 8.418 1.00 0.29 61 ASP A C 6
ATOM 6276 O O . ASP A 1 72 ? -9.738 0.494 9.374 1.00 0.43 61 ASP A O 6
ATOM 6285 N N . SER A 1 73 ? -8.400 -0.534 7.893 1.00 0.22 62 SER A N 6
ATOM 6286 C CA . SER A 1 73 ? -7.175 0.013 8.449 1.00 0.26 62 SER A CA 6
ATOM 6287 C C . SER A 1 73 ? -6.619 1.111 7.550 1.00 0.22 62 SER A C 6
ATOM 6288 O O . SER A 1 73 ? -6.935 1.180 6.360 1.00 0.23 62 SER A O 6
ATOM 6296 N N . ILE A 1 74 ? -5.785 1.962 8.128 1.00 0.20 63 ILE A N 6
ATOM 6297 C CA . ILE A 1 74 ? -5.171 3.066 7.406 1.00 0.19 63 ILE A CA 6
ATOM 6298 C C . ILE A 1 74 ? -3.718 3.229 7.843 1.00 0.24 63 ILE A C 6
ATOM 6299 O O . ILE A 1 74 ? -3.433 3.367 9.036 1.00 0.38 63 ILE A O 6
ATOM 6315 N N . VAL A 1 75 ? -2.803 3.193 6.888 1.00 0.15 64 VAL A N 6
ATOM 6316 C CA . VAL A 1 75 ? -1.384 3.302 7.197 1.00 0.18 64 VAL A CA 6
ATOM 6317 C C . VAL A 1 75 ? -0.637 4.022 6.074 1.00 0.15 64 VAL A C 6
ATOM 6318 O O . VAL A 1 75 ? -0.972 3.875 4.898 1.00 0.13 64 VAL A O 6
ATOM 6331 N N . GLU A 1 76 ? 0.354 4.819 6.445 1.00 0.18 65 GLU A N 6
ATOM 6332 C CA . GLU A 1 76 ? 1.130 5.571 5.476 1.00 0.16 65 GLU A CA 6
ATOM 6333 C C . GLU A 1 76 ? 2.449 4.863 5.179 1.00 0.13 65 GLU A C 6
ATOM 6334 O O . GLU A 1 76 ? 3.142 4.404 6.090 1.00 0.15 65 GLU A O 6
ATOM 6346 N N . MET A 1 77 ? 2.772 4.765 3.896 1.00 0.12 66 MET A N 6
ATOM 6347 C CA . MET A 1 77 ? 3.970 4.069 3.438 1.00 0.14 66 MET A CA 6
ATOM 6348 C C . MET A 1 77 ? 5.220 4.890 3.734 1.00 0.13 66 MET A C 6
ATOM 6349 O O . MET A 1 77 ? 5.662 5.683 2.903 1.00 0.17 66 MET A O 6
ATOM 6363 N N . THR A 1 78 ? 5.788 4.694 4.913 1.00 0.13 67 THR A N 6
ATOM 6364 C CA . THR A 1 78 ? 6.993 5.399 5.309 1.00 0.14 67 THR A CA 6
ATOM 6365 C C . THR A 1 78 ? 8.118 4.405 5.574 1.00 0.15 67 THR A C 6
ATOM 6366 O O . THR A 1 78 ? 8.013 3.239 5.191 1.00 0.16 67 THR A O 6
ATOM 6377 N N . ASP A 1 79 ? 9.178 4.851 6.236 1.00 0.18 68 ASP A N 6
ATOM 6378 C CA . ASP A 1 79 ? 10.287 3.964 6.589 1.00 0.23 68 ASP A CA 6
ATOM 6379 C C . ASP A 1 79 ? 9.818 2.950 7.624 1.00 0.25 68 ASP A C 6
ATOM 6380 O O . ASP A 1 79 ? 10.327 1.831 7.703 1.00 0.34 68 ASP A O 6
ATOM 6389 N N . GLU A 1 80 ? 8.809 3.351 8.390 1.00 0.29 69 GLU A N 6
ATOM 6390 C CA . GLU A 1 80 ? 8.204 2.492 9.397 1.00 0.39 69 GLU A CA 6
ATOM 6391 C C . GLU A 1 80 ? 7.569 1.280 8.730 1.00 0.35 69 GLU A C 6
ATOM 6392 O O . GLU A 1 80 ? 7.418 0.218 9.332 1.00 0.49 69 GLU A O 6
ATOM 6404 N N . ILE A 1 81 ? 7.206 1.467 7.477 1.00 0.21 70 ILE A N 6
ATOM 6405 C CA . ILE A 1 81 ? 6.629 0.423 6.662 1.00 0.18 70 ILE A CA 6
ATOM 6406 C C . ILE A 1 81 ? 7.699 -0.235 5.796 1.00 0.18 70 ILE A C 6
ATOM 6407 O O . ILE A 1 81 ? 7.902 -1.450 5.840 1.00 0.24 70 ILE A O 6
ATOM 6423 N N . TYR A 1 82 ? 8.388 0.587 5.029 1.00 0.16 71 TYR A N 6
ATOM 6424 C CA . TYR A 1 82 ? 9.361 0.117 4.067 1.00 0.17 71 TYR A CA 6
ATOM 6425 C C . TYR A 1 82 ? 10.760 0.179 4.663 1.00 0.27 71 TYR A C 6
ATOM 6426 O O . TYR A 1 82 ? 11.505 1.137 4.451 1.00 0.31 71 TYR A O 6
ATOM 6444 N N . ASN A 1 83 ? 11.091 -0.845 5.423 1.00 0.40 72 ASN A N 6
ATOM 6445 C CA . ASN A 1 83 ? 12.420 -0.984 5.993 1.00 0.53 72 ASN A CA 6
ATOM 6446 C C . ASN A 1 83 ? 13.350 -1.671 4.995 1.00 0.46 72 ASN A C 6
ATOM 6447 O O . ASN A 1 83 ? 13.331 -2.895 4.854 1.00 0.61 72 ASN A O 6
ATOM 6458 N N . THR A 1 84 ? 14.142 -0.874 4.287 1.00 0.40 73 THR A N 6
ATOM 6459 C CA . THR A 1 84 ? 15.071 -1.395 3.295 1.00 0.42 73 THR A CA 6
ATOM 6460 C C . THR A 1 84 ? 16.198 -2.173 3.966 1.00 0.58 73 THR A C 6
ATOM 6461 O O . THR A 1 84 ? 16.891 -1.649 4.838 1.00 0.69 73 THR A O 6
ATOM 6472 N N . GLY A 1 85 ? 16.373 -3.421 3.561 1.00 0.69 74 GLY A N 6
ATOM 6473 C CA . GLY A 1 85 ? 17.381 -4.259 4.173 1.00 0.90 74 GLY A CA 6
ATOM 6474 C C . GLY A 1 85 ? 18.606 -4.403 3.300 1.00 1.46 74 GLY A C 6
ATOM 6475 O O . GLY A 1 85 ? 19.737 -4.350 3.790 1.00 1.91 74 GLY A O 6
ATOM 6479 N N . ASP A 1 86 ? 18.385 -4.582 2.008 1.00 2.07 75 ASP A N 6
ATOM 6480 C CA . ASP A 1 86 ? 19.483 -4.742 1.064 1.00 3.16 75 ASP A CA 6
ATOM 6481 C C . ASP A 1 86 ? 19.258 -3.899 -0.184 1.00 3.74 75 ASP A C 6
ATOM 6482 O O . ASP A 1 86 ? 20.085 -3.893 -1.098 1.00 4.38 75 ASP A O 6
ATOM 6491 N N . ASN A 1 87 ? 18.132 -3.197 -0.224 1.00 4.05 76 ASN A N 6
ATOM 6492 C CA . ASN A 1 87 ? 17.824 -2.307 -1.328 1.00 5.07 76 ASN A CA 6
ATOM 6493 C C . ASN A 1 87 ? 18.814 -1.152 -1.382 1.00 5.95 76 ASN A C 6
ATOM 6494 O O . ASN A 1 87 ? 18.799 -0.311 -0.460 1.00 6.53 76 ASN A O 6
ATOM 6505 N N . GLY A 1 12 ? 9.548 10.757 -6.532 1.00 1.49 1 GLY A N 7
ATOM 6506 C CA . GLY A 1 12 ? 8.462 9.792 -6.241 1.00 1.01 1 GLY A CA 7
ATOM 6507 C C . GLY A 1 12 ? 8.726 8.433 -6.854 1.00 0.96 1 GLY A C 7
ATOM 6508 O O . GLY A 1 12 ? 8.329 8.171 -7.989 1.00 1.71 1 GLY A O 7
ATOM 6512 N N . ASN A 1 13 ? 9.399 7.565 -6.109 1.00 0.45 2 ASN A N 7
ATOM 6513 C CA . ASN A 1 13 ? 9.717 6.227 -6.596 1.00 0.32 2 ASN A CA 7
ATOM 6514 C C . ASN A 1 13 ? 8.711 5.222 -6.076 1.00 0.22 2 ASN A C 7
ATOM 6515 O O . ASN A 1 13 ? 8.223 5.339 -4.949 1.00 0.22 2 ASN A O 7
ATOM 6526 N N . ALA A 1 14 ? 8.404 4.239 -6.903 1.00 0.18 3 ALA A N 7
ATOM 6527 C CA . ALA A 1 14 ? 7.538 3.157 -6.493 1.00 0.14 3 ALA A CA 7
ATOM 6528 C C . ALA A 1 14 ? 8.330 2.171 -5.647 1.00 0.15 3 ALA A C 7
ATOM 6529 O O . ALA A 1 14 ? 9.198 1.454 -6.146 1.00 0.24 3 ALA A O 7
ATOM 6536 N N . ILE A 1 15 ? 8.025 2.156 -4.366 1.00 0.10 4 ILE A N 7
ATOM 6537 C CA . ILE A 1 15 ? 8.798 1.417 -3.387 1.00 0.10 4 ILE A CA 7
ATOM 6538 C C . ILE A 1 15 ? 8.289 -0.011 -3.231 1.00 0.09 4 ILE A C 7
ATOM 6539 O O . ILE A 1 15 ? 8.936 -0.848 -2.603 1.00 0.11 4 ILE A O 7
ATOM 6555 N N . GLY A 1 16 ? 7.122 -0.277 -3.788 1.00 0.09 5 GLY A N 7
ATOM 6556 C CA . GLY A 1 16 ? 6.550 -1.601 -3.713 1.00 0.09 5 GLY A CA 7
ATOM 6557 C C . GLY A 1 16 ? 5.440 -1.779 -4.707 1.00 0.08 5 GLY A C 7
ATOM 6558 O O . GLY A 1 16 ? 5.058 -0.829 -5.385 1.00 0.10 5 GLY A O 7
ATOM 6562 N N . PHE A 1 17 ? 4.929 -2.991 -4.807 1.00 0.08 6 PHE A N 7
ATOM 6563 C CA . PHE A 1 17 ? 3.898 -3.306 -5.778 1.00 0.08 6 PHE A CA 7
ATOM 6564 C C . PHE A 1 17 ? 2.930 -4.323 -5.207 1.00 0.09 6 PHE A C 7
ATOM 6565 O O . PHE A 1 17 ? 3.300 -5.156 -4.382 1.00 0.10 6 PHE A O 7
ATOM 6582 N N . ILE A 1 18 ? 1.693 -4.245 -5.650 1.00 0.09 7 ILE A N 7
ATOM 6583 C CA . ILE A 1 18 ? 0.645 -5.128 -5.152 1.00 0.09 7 ILE A CA 7
ATOM 6584 C C . ILE A 1 18 ? 0.756 -6.512 -5.782 1.00 0.11 7 ILE A C 7
ATOM 6585 O O . ILE A 1 18 ? 0.754 -6.644 -7.006 1.00 0.14 7 ILE A O 7
ATOM 6601 N N . THR A 1 19 ? 0.849 -7.538 -4.949 1.00 0.12 8 THR A N 7
ATOM 6602 C CA . THR A 1 19 ? 0.934 -8.907 -5.441 1.00 0.15 8 THR A CA 7
ATOM 6603 C C . THR A 1 19 ? -0.264 -9.729 -4.972 1.00 0.16 8 THR A C 7
ATOM 6604 O O . THR A 1 19 ? -0.557 -10.801 -5.508 1.00 0.20 8 THR A O 7
ATOM 6615 N N . LYS A 1 20 ? -0.951 -9.215 -3.967 1.00 0.15 9 LYS A N 7
ATOM 6616 C CA . LYS A 1 20 ? -2.205 -9.788 -3.512 1.00 0.17 9 LYS A CA 7
ATOM 6617 C C . LYS A 1 20 ? -3.096 -8.660 -3.023 1.00 0.14 9 LYS A C 7
ATOM 6618 O O . LYS A 1 20 ? -2.614 -7.729 -2.389 1.00 0.17 9 LYS A O 7
ATOM 6637 N N . LEU A 1 21 ? -4.374 -8.712 -3.343 1.00 0.13 10 LEU A N 7
ATOM 6638 C CA . LEU A 1 21 ? -5.282 -7.654 -2.947 1.00 0.13 10 LEU A CA 7
ATOM 6639 C C . LEU A 1 21 ? -6.688 -8.195 -2.751 1.00 0.13 10 LEU A C 7
ATOM 6640 O O . LEU A 1 21 ? -7.091 -9.155 -3.406 1.00 0.17 10 LEU A O 7
ATOM 6656 N N . ASP A 1 22 ? -7.416 -7.592 -1.825 1.00 0.14 11 ASP A N 7
ATOM 6657 C CA . ASP A 1 22 ? -8.771 -8.015 -1.518 1.00 0.16 11 ASP A CA 7
ATOM 6658 C C . ASP A 1 22 ? -9.545 -6.876 -0.870 1.00 0.16 11 ASP A C 7
ATOM 6659 O O . ASP A 1 22 ? -8.950 -5.988 -0.256 1.00 0.19 11 ASP A O 7
ATOM 6668 N N . GLY A 1 23 ? -10.861 -6.907 -1.008 1.00 0.23 12 GLY A N 7
ATOM 6669 C CA . GLY A 1 23 ? -11.709 -5.969 -0.304 1.00 0.23 12 GLY A CA 7
ATOM 6670 C C . GLY A 1 23 ? -11.699 -4.580 -0.904 1.00 0.20 12 GLY A C 7
ATOM 6671 O O . GLY A 1 23 ? -11.382 -4.395 -2.083 1.00 0.27 12 GLY A O 7
ATOM 6675 N N . SER A 1 24 ? -12.051 -3.605 -0.082 1.00 0.18 13 SER A N 7
ATOM 6676 C CA . SER A 1 24 ? -12.122 -2.225 -0.502 1.00 0.18 13 SER A CA 7
ATOM 6677 C C . SER A 1 24 ? -10.871 -1.480 -0.060 1.00 0.15 13 SER A C 7
ATOM 6678 O O . SER A 1 24 ? -10.613 -1.343 1.138 1.00 0.19 13 SER A O 7
ATOM 6686 N N . VAL A 1 25 ? -10.080 -1.027 -1.024 1.00 0.13 14 VAL A N 7
ATOM 6687 C CA . VAL A 1 25 ? -8.818 -0.379 -0.717 1.00 0.12 14 VAL A CA 7
ATOM 6688 C C . VAL A 1 25 ? -8.637 0.907 -1.519 1.00 0.11 14 VAL A C 7
ATOM 6689 O O . VAL A 1 25 ? -9.181 1.066 -2.612 1.00 0.13 14 VAL A O 7
ATOM 6702 N N . THR A 1 26 ? -7.874 1.814 -0.946 1.00 0.10 15 THR A N 7
ATOM 6703 C CA . THR A 1 26 ? -7.596 3.116 -1.531 1.00 0.10 15 THR A CA 7
ATOM 6704 C C . THR A 1 26 ? -6.233 3.593 -1.055 1.00 0.10 15 THR A C 7
ATOM 6705 O O . THR A 1 26 ? -5.733 3.102 -0.050 1.00 0.10 15 THR A O 7
ATOM 6716 N N . VAL A 1 27 ? -5.611 4.508 -1.775 1.00 0.10 16 VAL A N 7
ATOM 6717 C CA . VAL A 1 27 ? -4.380 5.108 -1.287 1.00 0.11 16 VAL A CA 7
ATOM 6718 C C . VAL A 1 27 ? -4.404 6.621 -1.470 1.00 0.11 16 VAL A C 7
ATOM 6719 O O . VAL A 1 27 ? -4.906 7.127 -2.471 1.00 0.12 16 VAL A O 7
ATOM 6732 N N . GLN A 1 28 ? -3.902 7.317 -0.466 1.00 0.12 17 GLN A N 7
ATOM 6733 C CA . GLN A 1 28 ? -3.757 8.761 -0.495 1.00 0.12 17 GLN A CA 7
ATOM 6734 C C . GLN A 1 28 ? -2.298 9.113 -0.721 1.00 0.13 17 GLN A C 7
ATOM 6735 O O . GLN A 1 28 ? -1.500 9.077 0.209 1.00 0.13 17 GLN A O 7
ATOM 6749 N N . SER A 1 29 ? -1.952 9.442 -1.952 1.00 0.16 18 SER A N 7
ATOM 6750 C CA . SER A 1 29 ? -0.563 9.716 -2.301 1.00 0.21 18 SER A CA 7
ATOM 6751 C C . SER A 1 29 ? -0.044 10.943 -1.553 1.00 0.24 18 SER A C 7
ATOM 6752 O O . SER A 1 29 ? -0.777 11.566 -0.785 1.00 0.25 18 SER A O 7
ATOM 6760 N N . ILE A 1 30 ? 1.208 11.312 -1.789 1.00 0.29 19 ILE A N 7
ATOM 6761 C CA . ILE A 1 30 ? 1.781 12.486 -1.137 1.00 0.33 19 ILE A CA 7
ATOM 6762 C C . ILE A 1 30 ? 1.153 13.777 -1.656 1.00 0.40 19 ILE A C 7
ATOM 6763 O O . ILE A 1 30 ? 1.469 14.866 -1.186 1.00 0.59 19 ILE A O 7
ATOM 6779 N N . ASN A 1 31 ? 0.265 13.650 -2.635 1.00 0.40 20 ASN A N 7
ATOM 6780 C CA . ASN A 1 31 ? -0.508 14.788 -3.110 1.00 0.46 20 ASN A CA 7
ATOM 6781 C C . ASN A 1 31 ? -1.843 14.832 -2.384 1.00 0.40 20 ASN A C 7
ATOM 6782 O O . ASN A 1 31 ? -2.621 15.771 -2.539 1.00 0.49 20 ASN A O 7
ATOM 6793 N N . GLY A 1 32 ? -2.104 13.790 -1.602 1.00 0.31 21 GLY A N 7
ATOM 6794 C CA . GLY A 1 32 ? -3.349 13.689 -0.864 1.00 0.29 21 GLY A CA 7
ATOM 6795 C C . GLY A 1 32 ? -4.454 13.177 -1.745 1.00 0.27 21 GLY A C 7
ATOM 6796 O O . GLY A 1 32 ? -5.639 13.342 -1.453 1.00 0.32 21 GLY A O 7
ATOM 6800 N N . GLN A 1 33 ? -4.050 12.544 -2.828 1.00 0.26 22 GLN A N 7
ATOM 6801 C CA . GLN A 1 33 ? -4.975 12.040 -3.815 1.00 0.25 22 GLN A CA 7
ATOM 6802 C C . GLN A 1 33 ? -5.339 10.594 -3.527 1.00 0.19 22 GLN A C 7
ATOM 6803 O O . GLN A 1 33 ? -4.462 9.734 -3.435 1.00 0.18 22 GLN A O 7
ATOM 6817 N N . GLU A 1 34 ? -6.633 10.339 -3.378 1.00 0.21 23 GLU A N 7
ATOM 6818 C CA . GLU A 1 34 ? -7.128 8.991 -3.139 1.00 0.16 23 GLU A CA 7
ATOM 6819 C C . GLU A 1 34 ? -7.410 8.289 -4.459 1.00 0.19 23 GLU A C 7
ATOM 6820 O O . GLU A 1 34 ? -8.240 8.741 -5.248 1.00 0.28 23 GLU A O 7
ATOM 6832 N N . ARG A 1 35 ? -6.710 7.198 -4.704 1.00 0.21 24 ARG A N 7
ATOM 6833 C CA . ARG A 1 35 ? -6.983 6.374 -5.868 1.00 0.30 24 ARG A CA 7
ATOM 6834 C C . ARG A 1 35 ? -7.320 4.970 -5.423 1.00 0.27 24 ARG A C 7
ATOM 6835 O O . ARG A 1 35 ? -7.080 4.602 -4.271 1.00 0.33 24 ARG A O 7
ATOM 6856 N N . VAL A 1 36 ? -7.853 4.187 -6.336 1.00 0.26 25 VAL A N 7
ATOM 6857 C CA . VAL A 1 36 ? -8.175 2.807 -6.035 1.00 0.25 25 VAL A CA 7
ATOM 6858 C C . VAL A 1 36 ? -6.977 1.938 -6.351 1.00 0.23 25 VAL A C 7
ATOM 6859 O O . VAL A 1 36 ? -6.322 2.111 -7.382 1.00 0.32 25 VAL A O 7
ATOM 6872 N N . LEU A 1 37 ? -6.667 1.035 -5.456 1.00 0.16 26 LEU A N 7
ATOM 6873 C CA . LEU A 1 37 ? -5.537 0.159 -5.661 1.00 0.15 26 LEU A CA 7
ATOM 6874 C C . LEU A 1 37 ? -5.976 -1.155 -6.257 1.00 0.15 26 LEU A C 7
ATOM 6875 O O . LEU A 1 37 ? -7.077 -1.639 -5.994 1.00 0.28 26 LEU A O 7
ATOM 6891 N N . LYS A 1 38 ? -5.108 -1.714 -7.077 1.00 0.30 27 LYS A N 7
ATOM 6892 C CA . LYS A 1 38 ? -5.404 -2.945 -7.793 1.00 0.27 27 LYS A CA 7
ATOM 6893 C C . LYS A 1 38 ? -4.176 -3.831 -7.756 1.00 0.21 27 LYS A C 7
ATOM 6894 O O . LYS A 1 38 ? -3.121 -3.391 -7.310 1.00 0.26 27 LYS A O 7
ATOM 6913 N N . LEU A 1 39 ? -4.286 -5.068 -8.212 1.00 0.19 28 LEU A N 7
ATOM 6914 C CA . LEU A 1 39 ? -3.114 -5.918 -8.244 1.00 0.16 28 LEU A CA 7
ATOM 6915 C C . LEU A 1 39 ? -2.118 -5.357 -9.234 1.00 0.18 28 LEU A C 7
ATOM 6916 O O . LEU A 1 39 ? -2.498 -4.898 -10.312 1.00 0.21 28 LEU A O 7
ATOM 6932 N N . GLY A 1 40 ? -0.852 -5.386 -8.873 1.00 0.19 29 GLY A N 7
ATOM 6933 C CA . GLY A 1 40 ? 0.159 -4.896 -9.769 1.00 0.21 29 GLY A CA 7
ATOM 6934 C C . GLY A 1 40 ? 0.311 -3.389 -9.703 1.00 0.19 29 GLY A C 7
ATOM 6935 O O . GLY A 1 40 ? 1.133 -2.812 -10.420 1.00 0.24 29 GLY A O 7
ATOM 6939 N N . ASP A 1 41 ? -0.480 -2.744 -8.848 1.00 0.19 30 ASP A N 7
ATOM 6940 C CA . ASP A 1 41 ? -0.396 -1.299 -8.682 1.00 0.16 30 ASP A CA 7
ATOM 6941 C C . ASP A 1 41 ? 0.817 -0.929 -7.837 1.00 0.13 30 ASP A C 7
ATOM 6942 O O . ASP A 1 41 ? 1.190 -1.637 -6.900 1.00 0.16 30 ASP A O 7
ATOM 6951 N N . PRO A 1 42 ? 1.483 0.153 -8.230 1.00 0.12 31 PRO A N 7
ATOM 6952 C CA . PRO A 1 42 ? 2.703 0.626 -7.589 1.00 0.12 31 PRO A CA 7
ATOM 6953 C C . PRO A 1 42 ? 2.461 1.412 -6.314 1.00 0.13 31 PRO A C 7
ATOM 6954 O O . PRO A 1 42 ? 1.691 2.361 -6.289 1.00 0.22 31 PRO A O 7
ATOM 6965 N N . ILE A 1 43 ? 3.155 1.025 -5.269 1.00 0.10 32 ILE A N 7
ATOM 6966 C CA . ILE A 1 43 ? 3.129 1.755 -4.021 1.00 0.11 32 ILE A CA 7
ATOM 6967 C C . ILE A 1 43 ? 4.331 2.669 -3.955 1.00 0.11 32 ILE A C 7
ATOM 6968 O O . ILE A 1 43 ? 5.450 2.254 -4.234 1.00 0.12 32 ILE A O 7
ATOM 6984 N N . PHE A 1 44 ? 4.091 3.902 -3.587 1.00 0.12 33 PHE A N 7
ATOM 6985 C CA . PHE A 1 44 ? 5.137 4.907 -3.523 1.00 0.13 33 PHE A CA 7
ATOM 6986 C C . PHE A 1 44 ? 5.367 5.319 -2.078 1.00 0.12 33 PHE A C 7
ATOM 6987 O O . PHE A 1 44 ? 4.508 5.112 -1.216 1.00 0.14 33 PHE A O 7
ATOM 7004 N N . PHE A 1 45 ? 6.529 5.892 -1.810 1.00 0.11 34 PHE A N 7
ATOM 7005 C CA . PHE A 1 45 ? 6.894 6.245 -0.448 1.00 0.11 34 PHE A CA 7
ATOM 7006 C C . PHE A 1 45 ? 6.120 7.475 -0.000 1.00 0.11 34 PHE A C 7
ATOM 7007 O O . PHE A 1 45 ? 6.279 8.559 -0.563 1.00 0.18 34 PHE A O 7
ATOM 7024 N N . GLY A 1 46 ? 5.281 7.301 1.006 1.00 0.10 35 GLY A N 7
ATOM 7025 C CA . GLY A 1 46 ? 4.532 8.414 1.538 1.00 0.12 35 GLY A CA 7
ATOM 7026 C C . GLY A 1 46 ? 3.057 8.362 1.194 1.00 0.10 35 GLY A C 7
ATOM 7027 O O . GLY A 1 46 ? 2.339 9.331 1.430 1.00 0.17 35 GLY A O 7
ATOM 7031 N N . GLU A 1 47 ? 2.583 7.252 0.637 1.00 0.12 36 GLU A N 7
ATOM 7032 C CA . GLU A 1 47 ? 1.163 7.146 0.334 1.00 0.11 36 GLU A CA 7
ATOM 7033 C C . GLU A 1 47 ? 0.415 6.545 1.512 1.00 0.11 36 GLU A C 7
ATOM 7034 O O . GLU A 1 47 ? 0.898 5.630 2.173 1.00 0.16 36 GLU A O 7
ATOM 7046 N N . THR A 1 48 ? -0.753 7.087 1.768 1.00 0.11 37 THR A N 7
ATOM 7047 C CA . THR A 1 48 ? -1.568 6.689 2.897 1.00 0.12 37 THR A CA 7
ATOM 7048 C C . THR A 1 48 ? -2.643 5.700 2.464 1.00 0.11 37 THR A C 7
ATOM 7049 O O . THR A 1 48 ? -3.621 6.079 1.831 1.00 0.12 37 THR A O 7
ATOM 7060 N N . VAL A 1 49 ? -2.469 4.440 2.811 1.00 0.12 38 VAL A N 7
ATOM 7061 C CA . VAL A 1 49 ? -3.378 3.407 2.344 1.00 0.12 38 VAL A CA 7
ATOM 7062 C C . VAL A 1 49 ? -4.626 3.354 3.212 1.00 0.13 38 VAL A C 7
ATOM 7063 O O . VAL A 1 49 ? -4.547 3.233 4.433 1.00 0.16 38 VAL A O 7
ATOM 7076 N N . LEU A 1 50 ? -5.769 3.456 2.558 1.00 0.15 39 LEU A N 7
ATOM 7077 C CA . LEU A 1 50 ? -7.056 3.420 3.219 1.00 0.15 39 LEU A CA 7
ATOM 7078 C C . LEU A 1 50 ? -7.775 2.124 2.872 1.00 0.17 39 LEU A C 7
ATOM 7079 O O . LEU A 1 50 ? -8.258 1.962 1.754 1.00 0.27 39 LEU A O 7
ATOM 7095 N N . THR A 1 51 ? -7.824 1.193 3.805 1.00 0.14 40 THR A N 7
ATOM 7096 C CA . THR A 1 51 ? -8.517 -0.062 3.572 1.00 0.16 40 THR A CA 7
ATOM 7097 C C . THR A 1 51 ? -9.779 -0.120 4.409 1.00 0.18 40 THR A C 7
ATOM 7098 O O . THR A 1 51 ? -9.809 0.380 5.532 1.00 0.22 40 THR A O 7
ATOM 7109 N N . GLY A 1 52 ? -10.825 -0.707 3.862 1.00 0.22 41 GLY A N 7
ATOM 7110 C CA . GLY A 1 52 ? -12.054 -0.849 4.602 1.00 0.27 41 GLY A CA 7
ATOM 7111 C C . GLY A 1 52 ? -12.459 -2.294 4.734 1.00 0.43 41 GLY A C 7
ATOM 7112 O O . GLY A 1 52 ? -12.108 -3.109 3.885 1.00 0.90 41 GLY A O 7
ATOM 7116 N N . GLY A 1 53 ? -13.176 -2.610 5.805 1.00 0.55 42 GLY A N 7
ATOM 7117 C CA . GLY A 1 53 ? -13.629 -3.970 6.040 1.00 0.61 42 GLY A CA 7
ATOM 7118 C C . GLY A 1 53 ? -12.503 -4.984 6.004 1.00 0.85 42 GLY A C 7
ATOM 7119 O O . GLY A 1 53 ? -11.617 -4.968 6.858 1.00 1.79 42 GLY A O 7
ATOM 7123 N N . SER A 1 54 ? -12.532 -5.853 5.003 1.00 0.67 43 SER A N 7
ATOM 7124 C CA . SER A 1 54 ? -11.529 -6.895 4.864 1.00 0.80 43 SER A CA 7
ATOM 7125 C C . SER A 1 54 ? -10.524 -6.533 3.768 1.00 0.74 43 SER A C 7
ATOM 7126 O O . SER A 1 54 ? -10.055 -7.401 3.032 1.00 1.24 43 SER A O 7
ATOM 7134 N N . GLY A 1 55 ? -10.220 -5.241 3.661 1.00 0.41 44 GLY A N 7
ATOM 7135 C CA . GLY A 1 55 ? -9.244 -4.768 2.691 1.00 0.35 44 GLY A CA 7
ATOM 7136 C C . GLY A 1 55 ? -7.856 -5.337 2.936 1.00 0.44 44 GLY A C 7
ATOM 7137 O O . GLY A 1 55 ? -7.076 -4.777 3.706 1.00 0.89 44 GLY A O 7
ATOM 7141 N N . SER A 1 56 ? -7.546 -6.434 2.262 1.00 0.22 45 SER A N 7
ATOM 7142 C CA . SER A 1 56 ? -6.300 -7.153 2.470 1.00 0.25 45 SER A CA 7
ATOM 7143 C C . SER A 1 56 ? -5.401 -6.976 1.267 1.00 0.27 45 SER A C 7
ATOM 7144 O O . SER A 1 56 ? -5.793 -7.262 0.148 1.00 0.49 45 SER A O 7
ATOM 7152 N N . VAL A 1 57 ? -4.202 -6.501 1.494 1.00 0.15 46 VAL A N 7
ATOM 7153 C CA . VAL A 1 57 ? -3.332 -6.122 0.391 1.00 0.13 46 VAL A CA 7
ATOM 7154 C C . VAL A 1 57 ? -1.885 -6.468 0.687 1.00 0.14 46 VAL A C 7
ATOM 7155 O O . VAL A 1 57 ? -1.304 -5.984 1.655 1.00 0.25 46 VAL A O 7
ATOM 7168 N N . THR A 1 58 ? -1.318 -7.305 -0.154 1.00 0.14 47 THR A N 7
ATOM 7169 C CA . THR A 1 58 ? 0.077 -7.662 -0.064 1.00 0.14 47 THR A CA 7
ATOM 7170 C C . THR A 1 58 ? 0.906 -6.734 -0.934 1.00 0.12 47 THR A C 7
ATOM 7171 O O . THR A 1 58 ? 0.915 -6.840 -2.165 1.00 0.12 47 THR A O 7
ATOM 7182 N N . ILE A 1 59 ? 1.570 -5.807 -0.281 1.00 0.10 48 ILE A N 7
ATOM 7183 C CA . ILE A 1 59 ? 2.457 -4.877 -0.938 1.00 0.10 48 ILE A CA 7
ATOM 7184 C C . ILE A 1 59 ? 3.877 -5.404 -0.879 1.00 0.10 48 ILE A C 7
ATOM 7185 O O . ILE A 1 59 ? 4.556 -5.298 0.146 1.00 0.13 48 ILE A O 7
ATOM 7201 N N . ALA A 1 60 ? 4.303 -6.001 -1.971 1.00 0.09 49 ALA A N 7
ATOM 7202 C CA . ALA A 1 60 ? 5.645 -6.526 -2.075 1.00 0.10 49 ALA A CA 7
ATOM 7203 C C . ALA A 1 60 ? 6.608 -5.396 -2.387 1.00 0.09 49 ALA A C 7
ATOM 7204 O O . ALA A 1 60 ? 6.613 -4.860 -3.497 1.00 0.11 49 ALA A O 7
ATOM 7211 N N . PHE A 1 61 ? 7.403 -5.020 -1.402 1.00 0.09 50 PHE A N 7
ATOM 7212 C CA . PHE A 1 61 ? 8.326 -3.912 -1.556 1.00 0.10 50 PHE A CA 7
ATOM 7213 C C . PHE A 1 61 ? 9.462 -4.279 -2.489 1.00 0.12 50 PHE A C 7
ATOM 7214 O O . PHE A 1 61 ? 9.935 -5.416 -2.510 1.00 0.16 50 PHE A O 7
ATOM 7231 N N . VAL A 1 62 ? 9.908 -3.285 -3.235 1.00 0.11 51 VAL A N 7
ATOM 7232 C CA . VAL A 1 62 ? 10.872 -3.467 -4.304 1.00 0.14 51 VAL A CA 7
ATOM 7233 C C . VAL A 1 62 ? 12.273 -3.791 -3.759 1.00 0.16 51 VAL A C 7
ATOM 7234 O O . VAL A 1 62 ? 13.225 -3.962 -4.520 1.00 0.25 51 VAL A O 7
ATOM 7247 N N . ASP A 1 63 ? 12.388 -3.886 -2.435 1.00 0.17 52 ASP A N 7
ATOM 7248 C CA . ASP A 1 63 ? 13.675 -4.161 -1.794 1.00 0.21 52 ASP A CA 7
ATOM 7249 C C . ASP A 1 63 ? 13.792 -5.636 -1.424 1.00 0.24 52 ASP A C 7
ATOM 7250 O O . ASP A 1 63 ? 14.884 -6.134 -1.153 1.00 0.33 52 ASP A O 7
ATOM 7259 N N . GLY A 1 64 ? 12.663 -6.333 -1.409 1.00 0.21 53 GLY A N 7
ATOM 7260 C CA . GLY A 1 64 ? 12.667 -7.732 -1.023 1.00 0.26 53 GLY A CA 7
ATOM 7261 C C . GLY A 1 64 ? 11.759 -8.007 0.160 1.00 0.24 53 GLY A C 7
ATOM 7262 O O . GLY A 1 64 ? 11.437 -9.157 0.451 1.00 0.27 53 GLY A O 7
ATOM 7266 N N . THR A 1 65 ? 11.351 -6.949 0.846 1.00 0.22 54 THR A N 7
ATOM 7267 C CA . THR A 1 65 ? 10.424 -7.066 1.961 1.00 0.22 54 THR A CA 7
ATOM 7268 C C . THR A 1 65 ? 8.985 -7.090 1.455 1.00 0.19 54 THR A C 7
ATOM 7269 O O . THR A 1 65 ? 8.703 -6.585 0.369 1.00 0.25 54 THR A O 7
ATOM 7280 N N . ASP A 1 66 ? 8.078 -7.690 2.221 1.00 0.21 55 ASP A N 7
ATOM 7281 C CA . ASP A 1 66 ? 6.679 -7.771 1.811 1.00 0.19 55 ASP A CA 7
ATOM 7282 C C . ASP A 1 66 ? 5.767 -7.391 2.966 1.00 0.25 55 ASP A C 7
ATOM 7283 O O . ASP A 1 66 ? 5.992 -7.792 4.111 1.00 0.44 55 ASP A O 7
ATOM 7292 N N . VAL A 1 67 ? 4.736 -6.624 2.661 1.00 0.16 56 VAL A N 7
ATOM 7293 C CA . VAL A 1 67 ? 3.786 -6.180 3.666 1.00 0.21 56 VAL A CA 7
ATOM 7294 C C . VAL A 1 67 ? 2.380 -6.601 3.283 1.00 0.22 56 VAL A C 7
ATOM 7295 O O . VAL A 1 67 ? 2.068 -6.738 2.109 1.00 0.30 56 VAL A O 7
ATOM 7308 N N . VAL A 1 68 ? 1.544 -6.825 4.277 1.00 0.17 57 VAL A N 7
ATOM 7309 C CA . VAL A 1 68 ? 0.167 -7.205 4.027 1.00 0.20 57 VAL A CA 7
ATOM 7310 C C . VAL A 1 68 ? -0.779 -6.426 4.929 1.00 0.21 57 VAL A C 7
ATOM 7311 O O . VAL A 1 68 ? -0.573 -6.323 6.141 1.00 0.30 57 VAL A O 7
ATOM 7324 N N . ILE A 1 69 ? -1.793 -5.843 4.321 1.00 0.18 58 ILE A N 7
ATOM 7325 C CA . ILE A 1 69 ? -2.786 -5.081 5.046 1.00 0.22 58 ILE A CA 7
ATOM 7326 C C . ILE A 1 69 ? -3.971 -5.975 5.381 1.00 0.29 58 ILE A C 7
ATOM 7327 O O . ILE A 1 69 ? -4.379 -6.797 4.565 1.00 0.32 58 ILE A O 7
ATOM 7343 N N . GLY A 1 70 ? -4.495 -5.828 6.592 1.00 0.35 59 GLY A N 7
ATOM 7344 C CA . GLY A 1 70 ? -5.598 -6.655 7.038 1.00 0.43 59 GLY A CA 7
ATOM 7345 C C . GLY A 1 70 ? -6.943 -6.130 6.584 1.00 0.50 59 GLY A C 7
ATOM 7346 O O . GLY A 1 70 ? -7.708 -6.838 5.926 1.00 1.02 59 GLY A O 7
ATOM 7350 N N . GLY A 1 71 ? -7.238 -4.895 6.953 1.00 0.35 60 GLY A N 7
ATOM 7351 C CA . GLY A 1 71 ? -8.482 -4.273 6.543 1.00 0.36 60 GLY A CA 7
ATOM 7352 C C . GLY A 1 71 ? -8.965 -3.261 7.555 1.00 0.33 60 GLY A C 7
ATOM 7353 O O . GLY A 1 71 ? -8.573 -3.324 8.721 1.00 0.40 60 GLY A O 7
ATOM 7357 N N . ASP A 1 72 ? -9.817 -2.334 7.108 1.00 0.28 61 ASP A N 7
ATOM 7358 C CA . ASP A 1 72 ? -10.305 -1.245 7.959 1.00 0.31 61 ASP A CA 7
ATOM 7359 C C . ASP A 1 72 ? -9.132 -0.515 8.623 1.00 0.29 61 ASP A C 7
ATOM 7360 O O . ASP A 1 72 ? -9.160 -0.192 9.809 1.00 0.43 61 ASP A O 7
ATOM 7369 N N . SER A 1 73 ? -8.094 -0.262 7.840 1.00 0.22 62 SER A N 7
ATOM 7370 C CA . SER A 1 73 ? -6.888 0.359 8.352 1.00 0.26 62 SER A CA 7
ATOM 7371 C C . SER A 1 73 ? -6.495 1.546 7.487 1.00 0.22 62 SER A C 7
ATOM 7372 O O . SER A 1 73 ? -6.892 1.642 6.324 1.00 0.23 62 SER A O 7
ATOM 7380 N N . ILE A 1 74 ? -5.721 2.441 8.068 1.00 0.20 63 ILE A N 7
ATOM 7381 C CA . ILE A 1 74 ? -5.207 3.604 7.364 1.00 0.19 63 ILE A CA 7
ATOM 7382 C C . ILE A 1 74 ? -3.768 3.850 7.791 1.00 0.24 63 ILE A C 7
ATOM 7383 O O . ILE A 1 74 ? -3.510 4.286 8.914 1.00 0.38 63 ILE A O 7
ATOM 7399 N N . VAL A 1 75 ? -2.834 3.549 6.909 1.00 0.15 64 VAL A N 7
ATOM 7400 C CA . VAL A 1 75 ? -1.423 3.633 7.244 1.00 0.18 64 VAL A CA 7
ATOM 7401 C C . VAL A 1 75 ? -0.636 4.310 6.129 1.00 0.15 64 VAL A C 7
ATOM 7402 O O . VAL A 1 75 ? -0.905 4.098 4.947 1.00 0.13 64 VAL A O 7
ATOM 7415 N N . GLU A 1 76 ? 0.319 5.143 6.509 1.00 0.18 65 GLU A N 7
ATOM 7416 C CA . GLU A 1 76 ? 1.161 5.824 5.546 1.00 0.16 65 GLU A CA 7
ATOM 7417 C C . GLU A 1 76 ? 2.413 4.998 5.283 1.00 0.13 65 GLU A C 7
ATOM 7418 O O . GLU A 1 76 ? 3.081 4.561 6.222 1.00 0.15 65 GLU A O 7
ATOM 7430 N N . MET A 1 77 ? 2.697 4.756 4.010 1.00 0.12 66 MET A N 7
ATOM 7431 C CA . MET A 1 77 ? 3.872 3.981 3.612 1.00 0.14 66 MET A CA 7
ATOM 7432 C C . MET A 1 77 ? 5.149 4.734 3.970 1.00 0.13 66 MET A C 7
ATOM 7433 O O . MET A 1 77 ? 5.671 5.508 3.167 1.00 0.17 66 MET A O 7
ATOM 7447 N N . THR A 1 78 ? 5.639 4.499 5.177 1.00 0.13 67 THR A N 7
ATOM 7448 C CA . THR A 1 78 ? 6.777 5.228 5.704 1.00 0.14 67 THR A CA 7
ATOM 7449 C C . THR A 1 78 ? 8.007 4.340 5.827 1.00 0.15 67 THR A C 7
ATOM 7450 O O . THR A 1 78 ? 8.044 3.230 5.291 1.00 0.16 67 THR A O 7
ATOM 7461 N N . ASP A 1 79 ? 9.004 4.830 6.549 1.00 0.18 68 ASP A N 7
ATOM 7462 C CA . ASP A 1 79 ? 10.235 4.082 6.775 1.00 0.23 68 ASP A CA 7
ATOM 7463 C C . ASP A 1 79 ? 9.963 2.869 7.656 1.00 0.25 68 ASP A C 7
ATOM 7464 O O . ASP A 1 79 ? 10.580 1.818 7.488 1.00 0.34 68 ASP A O 7
ATOM 7473 N N . GLU A 1 80 ? 9.016 3.017 8.579 1.00 0.29 69 GLU A N 7
ATOM 7474 C CA . GLU A 1 80 ? 8.633 1.929 9.472 1.00 0.39 69 GLU A CA 7
ATOM 7475 C C . GLU A 1 80 ? 7.893 0.854 8.693 1.00 0.35 69 GLU A C 7
ATOM 7476 O O . GLU A 1 80 ? 7.882 -0.320 9.061 1.00 0.49 69 GLU A O 7
ATOM 7488 N N . ILE A 1 81 ? 7.287 1.284 7.606 1.00 0.21 70 ILE A N 7
ATOM 7489 C CA . ILE A 1 81 ? 6.591 0.401 6.699 1.00 0.18 70 ILE A CA 7
ATOM 7490 C C . ILE A 1 81 ? 7.567 -0.307 5.766 1.00 0.18 70 ILE A C 7
ATOM 7491 O O . ILE A 1 81 ? 7.586 -1.534 5.673 1.00 0.24 70 ILE A O 7
ATOM 7507 N N . TYR A 1 82 ? 8.383 0.482 5.100 1.00 0.16 71 TYR A N 7
ATOM 7508 C CA . TYR A 1 82 ? 9.305 -0.028 4.107 1.00 0.17 71 TYR A CA 7
ATOM 7509 C C . TYR A 1 82 ? 10.716 -0.085 4.677 1.00 0.27 71 TYR A C 7
ATOM 7510 O O . TYR A 1 82 ? 11.521 0.827 4.482 1.00 0.31 71 TYR A O 7
ATOM 7528 N N . ASN A 1 83 ? 10.995 -1.153 5.408 1.00 0.40 72 ASN A N 7
ATOM 7529 C CA . ASN A 1 83 ? 12.338 -1.393 5.916 1.00 0.53 72 ASN A CA 7
ATOM 7530 C C . ASN A 1 83 ? 13.250 -1.837 4.778 1.00 0.46 72 ASN A C 7
ATOM 7531 O O . ASN A 1 83 ? 13.065 -2.913 4.202 1.00 0.61 72 ASN A O 7
ATOM 7542 N N . THR A 1 84 ? 14.214 -0.998 4.445 1.00 0.40 73 THR A N 7
ATOM 7543 C CA . THR A 1 84 ? 15.139 -1.282 3.364 1.00 0.42 73 THR A CA 7
ATOM 7544 C C . THR A 1 84 ? 16.404 -1.950 3.890 1.00 0.58 73 THR A C 7
ATOM 7545 O O . THR A 1 84 ? 16.902 -1.590 4.958 1.00 0.69 73 THR A O 7
ATOM 7556 N N . GLY A 1 85 ? 16.912 -2.925 3.149 1.00 0.69 74 GLY A N 7
ATOM 7557 C CA . GLY A 1 85 ? 18.134 -3.599 3.543 1.00 0.90 74 GLY A CA 7
ATOM 7558 C C . GLY A 1 85 ? 17.905 -4.624 4.635 1.00 1.46 74 GLY A C 7
ATOM 7559 O O . GLY A 1 85 ? 18.776 -4.854 5.475 1.00 1.91 74 GLY A O 7
ATOM 7563 N N . ASP A 1 86 ? 16.731 -5.241 4.622 1.00 2.07 75 ASP A N 7
ATOM 7564 C CA . ASP A 1 86 ? 16.376 -6.243 5.624 1.00 3.16 75 ASP A CA 7
ATOM 7565 C C . ASP A 1 86 ? 17.019 -7.588 5.305 1.00 3.74 75 ASP A C 7
ATOM 7566 O O . ASP A 1 86 ? 17.565 -8.244 6.190 1.00 4.38 75 ASP A O 7
ATOM 7575 N N . ASN A 1 87 ? 16.945 -7.977 4.033 1.00 4.05 76 ASN A N 7
ATOM 7576 C CA . ASN A 1 87 ? 17.496 -9.249 3.557 1.00 5.07 76 ASN A CA 7
ATOM 7577 C C . ASN A 1 87 ? 16.684 -10.419 4.093 1.00 5.95 76 ASN A C 7
ATOM 7578 O O . ASN A 1 87 ? 15.718 -10.820 3.415 1.00 6.53 76 ASN A O 7
ATOM 7589 N N . GLY A 1 12 ? 7.624 11.249 -5.512 1.00 1.49 1 GLY A N 8
ATOM 7590 C CA . GLY A 1 12 ? 7.955 9.950 -4.885 1.00 1.01 1 GLY A CA 8
ATOM 7591 C C . GLY A 1 12 ? 8.183 8.866 -5.912 1.00 0.96 1 GLY A C 8
ATOM 7592 O O . GLY A 1 12 ? 7.606 8.900 -7.001 1.00 1.71 1 GLY A O 8
ATOM 7596 N N . ASN A 1 13 ? 9.028 7.906 -5.573 1.00 0.45 2 ASN A N 8
ATOM 7597 C CA . ASN A 1 13 ? 9.327 6.794 -6.462 1.00 0.32 2 ASN A CA 8
ATOM 7598 C C . ASN A 1 13 ? 8.578 5.553 -6.011 1.00 0.22 2 ASN A C 8
ATOM 7599 O O . ASN A 1 13 ? 8.129 5.471 -4.865 1.00 0.22 2 ASN A O 8
ATOM 7610 N N . ALA A 1 14 ? 8.428 4.596 -6.917 1.00 0.18 3 ALA A N 8
ATOM 7611 C CA . ALA A 1 14 ? 7.711 3.372 -6.616 1.00 0.14 3 ALA A CA 8
ATOM 7612 C C . ALA A 1 14 ? 8.573 2.449 -5.774 1.00 0.15 3 ALA A C 8
ATOM 7613 O O . ALA A 1 14 ? 9.628 1.986 -6.205 1.00 0.24 3 ALA A O 8
ATOM 7620 N N . ILE A 1 15 ? 8.107 2.194 -4.571 1.00 0.10 4 ILE A N 8
ATOM 7621 C CA . ILE A 1 15 ? 8.882 1.474 -3.575 1.00 0.10 4 ILE A CA 8
ATOM 7622 C C . ILE A 1 15 ? 8.438 0.020 -3.454 1.00 0.09 4 ILE A C 8
ATOM 7623 O O . ILE A 1 15 ? 9.133 -0.810 -2.868 1.00 0.11 4 ILE A O 8
ATOM 7639 N N . GLY A 1 16 ? 7.279 -0.284 -4.007 1.00 0.09 5 GLY A N 8
ATOM 7640 C CA . GLY A 1 16 ? 6.764 -1.632 -3.951 1.00 0.09 5 GLY A CA 8
ATOM 7641 C C . GLY A 1 16 ? 5.600 -1.813 -4.881 1.00 0.08 5 GLY A C 8
ATOM 7642 O O . GLY A 1 16 ? 5.198 -0.869 -5.559 1.00 0.10 5 GLY A O 8
ATOM 7646 N N . PHE A 1 17 ? 5.058 -3.015 -4.924 1.00 0.08 6 PHE A N 8
ATOM 7647 C CA . PHE A 1 17 ? 3.989 -3.332 -5.853 1.00 0.08 6 PHE A CA 8
ATOM 7648 C C . PHE A 1 17 ? 2.994 -4.285 -5.216 1.00 0.09 6 PHE A C 8
ATOM 7649 O O . PHE A 1 17 ? 3.340 -5.056 -4.321 1.00 0.10 6 PHE A O 8
ATOM 7666 N N . ILE A 1 18 ? 1.755 -4.223 -5.669 1.00 0.09 7 ILE A N 8
ATOM 7667 C CA . ILE A 1 18 ? 0.707 -5.082 -5.139 1.00 0.09 7 ILE A CA 8
ATOM 7668 C C . ILE A 1 18 ? 0.779 -6.471 -5.755 1.00 0.11 7 ILE A C 8
ATOM 7669 O O . ILE A 1 18 ? 0.652 -6.626 -6.969 1.00 0.14 7 ILE A O 8
ATOM 7685 N N . THR A 1 19 ? 0.968 -7.476 -4.916 1.00 0.12 8 THR A N 8
ATOM 7686 C CA . THR A 1 19 ? 1.049 -8.851 -5.383 1.00 0.15 8 THR A CA 8
ATOM 7687 C C . THR A 1 19 ? -0.143 -9.656 -4.886 1.00 0.16 8 THR A C 8
ATOM 7688 O O . THR A 1 19 ? -0.468 -10.713 -5.423 1.00 0.20 8 THR A O 8
ATOM 7699 N N . LYS A 1 20 ? -0.791 -9.136 -3.861 1.00 0.15 9 LYS A N 8
ATOM 7700 C CA . LYS A 1 20 ? -2.033 -9.699 -3.368 1.00 0.17 9 LYS A CA 8
ATOM 7701 C C . LYS A 1 20 ? -2.916 -8.560 -2.896 1.00 0.14 9 LYS A C 8
ATOM 7702 O O . LYS A 1 20 ? -2.414 -7.561 -2.387 1.00 0.17 9 LYS A O 8
ATOM 7721 N N . LEU A 1 21 ? -4.211 -8.692 -3.078 1.00 0.13 10 LEU A N 8
ATOM 7722 C CA . LEU A 1 21 ? -5.128 -7.636 -2.705 1.00 0.13 10 LEU A CA 8
ATOM 7723 C C . LEU A 1 21 ? -6.535 -8.171 -2.542 1.00 0.13 10 LEU A C 8
ATOM 7724 O O . LEU A 1 21 ? -6.975 -9.034 -3.306 1.00 0.17 10 LEU A O 8
ATOM 7740 N N . ASP A 1 22 ? -7.239 -7.644 -1.558 1.00 0.14 11 ASP A N 8
ATOM 7741 C CA . ASP A 1 22 ? -8.597 -8.080 -1.286 1.00 0.16 11 ASP A CA 8
ATOM 7742 C C . ASP A 1 22 ? -9.428 -6.955 -0.677 1.00 0.16 11 ASP A C 8
ATOM 7743 O O . ASP A 1 22 ? -8.890 -6.049 -0.035 1.00 0.19 11 ASP A O 8
ATOM 7752 N N . GLY A 1 23 ? -10.736 -7.019 -0.888 1.00 0.23 12 GLY A N 8
ATOM 7753 C CA . GLY A 1 23 ? -11.649 -6.073 -0.274 1.00 0.23 12 GLY A CA 8
ATOM 7754 C C . GLY A 1 23 ? -11.585 -4.692 -0.894 1.00 0.20 12 GLY A C 8
ATOM 7755 O O . GLY A 1 23 ? -11.199 -4.538 -2.056 1.00 0.27 12 GLY A O 8
ATOM 7759 N N . SER A 1 24 ? -11.964 -3.691 -0.117 1.00 0.18 13 SER A N 8
ATOM 7760 C CA . SER A 1 24 ? -11.977 -2.318 -0.589 1.00 0.18 13 SER A CA 8
ATOM 7761 C C . SER A 1 24 ? -10.714 -1.607 -0.142 1.00 0.15 13 SER A C 8
ATOM 7762 O O . SER A 1 24 ? -10.440 -1.504 1.057 1.00 0.19 13 SER A O 8
ATOM 7770 N N . VAL A 1 25 ? -9.935 -1.134 -1.102 1.00 0.13 14 VAL A N 8
ATOM 7771 C CA . VAL A 1 25 ? -8.706 -0.437 -0.790 1.00 0.12 14 VAL A CA 8
ATOM 7772 C C . VAL A 1 25 ? -8.604 0.863 -1.581 1.00 0.11 14 VAL A C 8
ATOM 7773 O O . VAL A 1 25 ? -9.197 1.012 -2.652 1.00 0.13 14 VAL A O 8
ATOM 7786 N N . THR A 1 26 ? -7.880 1.798 -1.010 1.00 0.10 15 THR A N 8
ATOM 7787 C CA . THR A 1 26 ? -7.626 3.094 -1.610 1.00 0.10 15 THR A CA 8
ATOM 7788 C C . THR A 1 26 ? -6.279 3.582 -1.126 1.00 0.10 15 THR A C 8
ATOM 7789 O O . THR A 1 26 ? -5.779 3.088 -0.123 1.00 0.10 15 THR A O 8
ATOM 7800 N N . VAL A 1 27 ? -5.661 4.502 -1.834 1.00 0.10 16 VAL A N 8
ATOM 7801 C CA . VAL A 1 27 ? -4.436 5.088 -1.330 1.00 0.11 16 VAL A CA 8
ATOM 7802 C C . VAL A 1 27 ? -4.451 6.602 -1.498 1.00 0.11 16 VAL A C 8
ATOM 7803 O O . VAL A 1 27 ? -4.793 7.124 -2.558 1.00 0.12 16 VAL A O 8
ATOM 7816 N N . GLN A 1 28 ? -4.133 7.291 -0.420 1.00 0.12 17 GLN A N 8
ATOM 7817 C CA . GLN A 1 28 ? -4.002 8.733 -0.424 1.00 0.12 17 GLN A CA 8
ATOM 7818 C C . GLN A 1 28 ? -2.546 9.101 -0.602 1.00 0.13 17 GLN A C 8
ATOM 7819 O O . GLN A 1 28 ? -1.775 9.088 0.355 1.00 0.13 17 GLN A O 8
ATOM 7833 N N . SER A 1 29 ? -2.177 9.423 -1.823 1.00 0.16 18 SER A N 8
ATOM 7834 C CA . SER A 1 29 ? -0.796 9.732 -2.145 1.00 0.21 18 SER A CA 8
ATOM 7835 C C . SER A 1 29 ? -0.332 10.987 -1.402 1.00 0.24 18 SER A C 8
ATOM 7836 O O . SER A 1 29 ? -1.130 11.618 -0.716 1.00 0.25 18 SER A O 8
ATOM 7844 N N . ILE A 1 30 ? 0.934 11.363 -1.535 1.00 0.29 19 ILE A N 8
ATOM 7845 C CA . ILE A 1 30 ? 1.480 12.474 -0.746 1.00 0.33 19 ILE A CA 8
ATOM 7846 C C . ILE A 1 30 ? 0.696 13.778 -0.939 1.00 0.40 19 ILE A C 8
ATOM 7847 O O . ILE A 1 30 ? 0.640 14.611 -0.035 1.00 0.59 19 ILE A O 8
ATOM 7863 N N . ASN A 1 31 ? 0.076 13.945 -2.100 1.00 0.40 20 ASN A N 8
ATOM 7864 C CA . ASN A 1 31 ? -0.702 15.152 -2.377 1.00 0.46 20 ASN A CA 8
ATOM 7865 C C . ASN A 1 31 ? -2.107 15.044 -1.787 1.00 0.40 20 ASN A C 8
ATOM 7866 O O . ASN A 1 31 ? -2.916 15.959 -1.918 1.00 0.49 20 ASN A O 8
ATOM 7877 N N . GLY A 1 32 ? -2.395 13.910 -1.163 1.00 0.31 21 GLY A N 8
ATOM 7878 C CA . GLY A 1 32 ? -3.694 13.698 -0.552 1.00 0.29 21 GLY A CA 8
ATOM 7879 C C . GLY A 1 32 ? -4.661 13.092 -1.534 1.00 0.27 21 GLY A C 8
ATOM 7880 O O . GLY A 1 32 ? -5.853 12.959 -1.259 1.00 0.32 21 GLY A O 8
ATOM 7884 N N . GLN A 1 33 ? -4.127 12.717 -2.682 1.00 0.26 22 GLN A N 8
ATOM 7885 C CA . GLN A 1 33 ? -4.922 12.166 -3.759 1.00 0.25 22 GLN A CA 8
ATOM 7886 C C . GLN A 1 33 ? -5.246 10.701 -3.507 1.00 0.19 22 GLN A C 8
ATOM 7887 O O . GLN A 1 33 ? -4.352 9.859 -3.456 1.00 0.18 22 GLN A O 8
ATOM 7901 N N . GLU A 1 34 ? -6.526 10.412 -3.339 1.00 0.21 23 GLU A N 8
ATOM 7902 C CA . GLU A 1 34 ? -6.987 9.049 -3.113 1.00 0.16 23 GLU A CA 8
ATOM 7903 C C . GLU A 1 34 ? -7.256 8.348 -4.441 1.00 0.19 23 GLU A C 8
ATOM 7904 O O . GLU A 1 34 ? -8.189 8.701 -5.168 1.00 0.28 23 GLU A O 8
ATOM 7916 N N . ARG A 1 35 ? -6.425 7.367 -4.754 1.00 0.21 24 ARG A N 8
ATOM 7917 C CA . ARG A 1 35 ? -6.607 6.561 -5.952 1.00 0.30 24 ARG A CA 8
ATOM 7918 C C . ARG A 1 35 ? -6.975 5.145 -5.550 1.00 0.27 24 ARG A C 8
ATOM 7919 O O . ARG A 1 35 ? -6.894 4.788 -4.372 1.00 0.33 24 ARG A O 8
ATOM 7940 N N . VAL A 1 36 ? -7.357 4.337 -6.520 1.00 0.26 25 VAL A N 8
ATOM 7941 C CA . VAL A 1 36 ? -7.746 2.967 -6.238 1.00 0.25 25 VAL A CA 8
ATOM 7942 C C . VAL A 1 36 ? -6.588 2.034 -6.533 1.00 0.23 25 VAL A C 8
ATOM 7943 O O . VAL A 1 36 ? -5.831 2.244 -7.485 1.00 0.32 25 VAL A O 8
ATOM 7956 N N . LEU A 1 37 ? -6.435 1.028 -5.703 1.00 0.16 26 LEU A N 8
ATOM 7957 C CA . LEU A 1 37 ? -5.370 0.069 -5.875 1.00 0.15 26 LEU A CA 8
ATOM 7958 C C . LEU A 1 37 ? -5.927 -1.276 -6.307 1.00 0.15 26 LEU A C 8
ATOM 7959 O O . LEU A 1 37 ? -6.868 -1.793 -5.707 1.00 0.28 26 LEU A O 8
ATOM 7975 N N . LYS A 1 38 ? -5.374 -1.806 -7.375 1.00 0.30 27 LYS A N 8
ATOM 7976 C CA . LYS A 1 38 ? -5.662 -3.156 -7.811 1.00 0.27 27 LYS A CA 8
ATOM 7977 C C . LYS A 1 38 ? -4.384 -3.963 -7.715 1.00 0.21 27 LYS A C 8
ATOM 7978 O O . LYS A 1 38 ? -3.375 -3.465 -7.212 1.00 0.26 27 LYS A O 8
ATOM 7997 N N . LEU A 1 39 ? -4.407 -5.191 -8.185 1.00 0.19 28 LEU A N 8
ATOM 7998 C CA . LEU A 1 39 ? -3.189 -5.979 -8.199 1.00 0.16 28 LEU A CA 8
ATOM 7999 C C . LEU A 1 39 ? -2.234 -5.411 -9.230 1.00 0.18 28 LEU A C 8
ATOM 8000 O O . LEU A 1 39 ? -2.655 -4.948 -10.293 1.00 0.21 28 LEU A O 8
ATOM 8016 N N . GLY A 1 40 ? -0.952 -5.442 -8.923 1.00 0.19 29 GLY A N 8
ATOM 8017 C CA . GLY A 1 40 ? 0.033 -4.981 -9.868 1.00 0.21 29 GLY A CA 8
ATOM 8018 C C . GLY A 1 40 ? 0.210 -3.477 -9.850 1.00 0.19 29 GLY A C 8
ATOM 8019 O O . GLY A 1 40 ? 1.044 -2.943 -10.583 1.00 0.24 29 GLY A O 8
ATOM 8023 N N . ASP A 1 41 ? -0.578 -2.783 -9.035 1.00 0.19 30 ASP A N 8
ATOM 8024 C CA . ASP A 1 41 ? -0.392 -1.348 -8.866 1.00 0.16 30 ASP A CA 8
ATOM 8025 C C . ASP A 1 41 ? 0.852 -1.092 -8.045 1.00 0.13 30 ASP A C 8
ATOM 8026 O O . ASP A 1 41 ? 1.178 -1.852 -7.131 1.00 0.16 30 ASP A O 8
ATOM 8035 N N . PRO A 1 42 ? 1.576 -0.030 -8.376 1.00 0.12 31 PRO A N 8
ATOM 8036 C CA . PRO A 1 42 ? 2.802 0.336 -7.687 1.00 0.12 31 PRO A CA 8
ATOM 8037 C C . PRO A 1 42 ? 2.544 1.225 -6.472 1.00 0.13 31 PRO A C 8
ATOM 8038 O O . PRO A 1 42 ? 1.671 2.093 -6.498 1.00 0.22 31 PRO A O 8
ATOM 8049 N N . ILE A 1 43 ? 3.297 0.996 -5.411 1.00 0.10 32 ILE A N 8
ATOM 8050 C CA . ILE A 1 43 ? 3.212 1.810 -4.216 1.00 0.11 32 ILE A CA 8
ATOM 8051 C C . ILE A 1 43 ? 4.358 2.802 -4.192 1.00 0.11 32 ILE A C 8
ATOM 8052 O O . ILE A 1 43 ? 5.485 2.464 -4.544 1.00 0.12 32 ILE A O 8
ATOM 8068 N N . PHE A 1 44 ? 4.062 4.013 -3.786 1.00 0.12 33 PHE A N 8
ATOM 8069 C CA . PHE A 1 44 ? 5.058 5.066 -3.716 1.00 0.13 33 PHE A CA 8
ATOM 8070 C C . PHE A 1 44 ? 5.259 5.487 -2.264 1.00 0.12 33 PHE A C 8
ATOM 8071 O O . PHE A 1 44 ? 4.339 5.389 -1.447 1.00 0.14 33 PHE A O 8
ATOM 8088 N N . PHE A 1 45 ? 6.465 5.932 -1.944 1.00 0.11 34 PHE A N 8
ATOM 8089 C CA . PHE A 1 45 ? 6.806 6.306 -0.577 1.00 0.11 34 PHE A CA 8
ATOM 8090 C C . PHE A 1 45 ? 6.049 7.561 -0.168 1.00 0.11 34 PHE A C 8
ATOM 8091 O O . PHE A 1 45 ? 6.277 8.637 -0.721 1.00 0.18 34 PHE A O 8
ATOM 8108 N N . GLY A 1 46 ? 5.140 7.418 0.784 1.00 0.10 35 GLY A N 8
ATOM 8109 C CA . GLY A 1 46 ? 4.401 8.562 1.266 1.00 0.12 35 GLY A CA 8
ATOM 8110 C C . GLY A 1 46 ? 2.903 8.440 1.068 1.00 0.10 35 GLY A C 8
ATOM 8111 O O . GLY A 1 46 ? 2.155 9.338 1.455 1.00 0.17 35 GLY A O 8
ATOM 8115 N N . GLU A 1 47 ? 2.444 7.345 0.470 1.00 0.12 36 GLU A N 8
ATOM 8116 C CA . GLU A 1 47 ? 1.014 7.186 0.230 1.00 0.11 36 GLU A CA 8
ATOM 8117 C C . GLU A 1 47 ? 0.320 6.597 1.449 1.00 0.11 36 GLU A C 8
ATOM 8118 O O . GLU A 1 47 ? 0.903 5.821 2.196 1.00 0.16 36 GLU A O 8
ATOM 8130 N N . THR A 1 48 ? -0.925 6.978 1.634 1.00 0.11 37 THR A N 8
ATOM 8131 C CA . THR A 1 48 ? -1.706 6.564 2.784 1.00 0.12 37 THR A CA 8
ATOM 8132 C C . THR A 1 48 ? -2.752 5.537 2.380 1.00 0.11 37 THR A C 8
ATOM 8133 O O . THR A 1 48 ? -3.758 5.878 1.769 1.00 0.12 37 THR A O 8
ATOM 8144 N N . VAL A 1 49 ? -2.531 4.285 2.727 1.00 0.12 38 VAL A N 8
ATOM 8145 C CA . VAL A 1 49 ? -3.420 3.230 2.276 1.00 0.12 38 VAL A CA 8
ATOM 8146 C C . VAL A 1 49 ? -4.655 3.152 3.158 1.00 0.13 38 VAL A C 8
ATOM 8147 O O . VAL A 1 49 ? -4.563 3.050 4.381 1.00 0.16 38 VAL A O 8
ATOM 8160 N N . LEU A 1 50 ? -5.802 3.212 2.511 1.00 0.15 39 LEU A N 8
ATOM 8161 C CA . LEU A 1 50 ? -7.089 3.213 3.177 1.00 0.15 39 LEU A CA 8
ATOM 8162 C C . LEU A 1 50 ? -7.856 1.948 2.821 1.00 0.17 39 LEU A C 8
ATOM 8163 O O . LEU A 1 50 ? -8.423 1.847 1.731 1.00 0.27 39 LEU A O 8
ATOM 8179 N N . THR A 1 51 ? -7.854 0.979 3.716 1.00 0.14 40 THR A N 8
ATOM 8180 C CA . THR A 1 51 ? -8.610 -0.238 3.500 1.00 0.16 40 THR A CA 8
ATOM 8181 C C . THR A 1 51 ? -9.924 -0.154 4.259 1.00 0.18 40 THR A C 8
ATOM 8182 O O . THR A 1 51 ? -10.023 0.557 5.259 1.00 0.22 40 THR A O 8
ATOM 8193 N N . GLY A 1 52 ? -10.929 -0.852 3.776 1.00 0.22 41 GLY A N 8
ATOM 8194 C CA . GLY A 1 52 ? -12.219 -0.821 4.427 1.00 0.27 41 GLY A CA 8
ATOM 8195 C C . GLY A 1 52 ? -12.732 -2.199 4.758 1.00 0.43 41 GLY A C 8
ATOM 8196 O O . GLY A 1 52 ? -12.613 -3.115 3.946 1.00 0.90 41 GLY A O 8
ATOM 8200 N N . GLY A 1 53 ? -13.282 -2.342 5.961 1.00 0.55 42 GLY A N 8
ATOM 8201 C CA . GLY A 1 53 ? -13.868 -3.598 6.397 1.00 0.61 42 GLY A CA 8
ATOM 8202 C C . GLY A 1 53 ? -12.939 -4.789 6.247 1.00 0.85 42 GLY A C 8
ATOM 8203 O O . GLY A 1 53 ? -12.010 -4.964 7.036 1.00 1.79 42 GLY A O 8
ATOM 8207 N N . SER A 1 54 ? -13.181 -5.592 5.221 1.00 0.67 43 SER A N 8
ATOM 8208 C CA . SER A 1 54 ? -12.429 -6.820 5.006 1.00 0.80 43 SER A CA 8
ATOM 8209 C C . SER A 1 54 ? -11.279 -6.612 4.018 1.00 0.74 43 SER A C 8
ATOM 8210 O O . SER A 1 54 ? -10.852 -7.549 3.344 1.00 1.24 43 SER A O 8
ATOM 8218 N N . GLY A 1 55 ? -10.790 -5.380 3.935 1.00 0.41 44 GLY A N 8
ATOM 8219 C CA . GLY A 1 55 ? -9.666 -5.075 3.066 1.00 0.35 44 GLY A CA 8
ATOM 8220 C C . GLY A 1 55 ? -8.412 -5.865 3.425 1.00 0.44 44 GLY A C 8
ATOM 8221 O O . GLY A 1 55 ? -8.173 -6.162 4.595 1.00 0.89 44 GLY A O 8
ATOM 8225 N N . SER A 1 56 ? -7.640 -6.243 2.417 1.00 0.22 45 SER A N 8
ATOM 8226 C CA . SER A 1 56 ? -6.362 -6.919 2.612 1.00 0.25 45 SER A CA 8
ATOM 8227 C C . SER A 1 56 ? -5.449 -6.580 1.443 1.00 0.27 45 SER A C 8
ATOM 8228 O O . SER A 1 56 ? -5.909 -6.501 0.310 1.00 0.49 45 SER A O 8
ATOM 8236 N N . VAL A 1 57 ? -4.174 -6.342 1.700 1.00 0.15 46 VAL A N 8
ATOM 8237 C CA . VAL A 1 57 ? -3.246 -6.004 0.622 1.00 0.13 46 VAL A CA 8
ATOM 8238 C C . VAL A 1 57 ? -1.849 -6.512 0.929 1.00 0.14 46 VAL A C 8
ATOM 8239 O O . VAL A 1 57 ? -1.350 -6.336 2.030 1.00 0.25 46 VAL A O 8
ATOM 8252 N N . THR A 1 58 ? -1.223 -7.133 -0.051 1.00 0.14 47 THR A N 8
ATOM 8253 C CA . THR A 1 58 ? 0.161 -7.537 0.060 1.00 0.14 47 THR A CA 8
ATOM 8254 C C . THR A 1 58 ? 1.020 -6.681 -0.852 1.00 0.12 47 THR A C 8
ATOM 8255 O O . THR A 1 58 ? 0.959 -6.800 -2.080 1.00 0.12 47 THR A O 8
ATOM 8266 N N . ILE A 1 59 ? 1.791 -5.805 -0.248 1.00 0.10 48 ILE A N 8
ATOM 8267 C CA . ILE A 1 59 ? 2.691 -4.951 -0.984 1.00 0.10 48 ILE A CA 8
ATOM 8268 C C . ILE A 1 59 ? 4.094 -5.519 -0.941 1.00 0.10 48 ILE A C 8
ATOM 8269 O O . ILE A 1 59 ? 4.776 -5.458 0.084 1.00 0.13 48 ILE A O 8
ATOM 8285 N N . ALA A 1 60 ? 4.499 -6.109 -2.047 1.00 0.09 49 ALA A N 8
ATOM 8286 C CA . ALA A 1 60 ? 5.837 -6.632 -2.171 1.00 0.10 49 ALA A CA 8
ATOM 8287 C C . ALA A 1 60 ? 6.792 -5.490 -2.471 1.00 0.09 49 ALA A C 8
ATOM 8288 O O . ALA A 1 60 ? 6.781 -4.927 -3.566 1.00 0.11 49 ALA A O 8
ATOM 8295 N N . PHE A 1 61 ? 7.589 -5.128 -1.484 1.00 0.09 50 PHE A N 8
ATOM 8296 C CA . PHE A 1 61 ? 8.513 -4.022 -1.625 1.00 0.10 50 PHE A CA 8
ATOM 8297 C C . PHE A 1 61 ? 9.680 -4.404 -2.502 1.00 0.12 50 PHE A C 8
ATOM 8298 O O . PHE A 1 61 ? 10.139 -5.546 -2.500 1.00 0.16 50 PHE A O 8
ATOM 8315 N N . VAL A 1 62 ? 10.164 -3.425 -3.234 1.00 0.11 51 VAL A N 8
ATOM 8316 C CA . VAL A 1 62 ? 11.139 -3.653 -4.277 1.00 0.14 51 VAL A CA 8
ATOM 8317 C C . VAL A 1 62 ? 12.546 -3.867 -3.693 1.00 0.16 51 VAL A C 8
ATOM 8318 O O . VAL A 1 62 ? 13.511 -4.070 -4.427 1.00 0.25 51 VAL A O 8
ATOM 8331 N N . ASP A 1 63 ? 12.645 -3.830 -2.365 1.00 0.17 52 ASP A N 8
ATOM 8332 C CA . ASP A 1 63 ? 13.893 -4.157 -1.669 1.00 0.21 52 ASP A CA 8
ATOM 8333 C C . ASP A 1 63 ? 13.979 -5.662 -1.434 1.00 0.24 52 ASP A C 8
ATOM 8334 O O . ASP A 1 63 ? 15.060 -6.219 -1.265 1.00 0.33 52 ASP A O 8
ATOM 8343 N N . GLY A 1 64 ? 12.826 -6.322 -1.453 1.00 0.21 53 GLY A N 8
ATOM 8344 C CA . GLY A 1 64 ? 12.786 -7.753 -1.218 1.00 0.26 53 GLY A CA 8
ATOM 8345 C C . GLY A 1 64 ? 11.836 -8.139 -0.099 1.00 0.24 53 GLY A C 8
ATOM 8346 O O . GLY A 1 64 ? 11.511 -9.313 0.068 1.00 0.27 53 GLY A O 8
ATOM 8350 N N . THR A 1 65 ? 11.388 -7.153 0.667 1.00 0.22 54 THR A N 8
ATOM 8351 C CA . THR A 1 65 ? 10.463 -7.392 1.768 1.00 0.22 54 THR A CA 8
ATOM 8352 C C . THR A 1 65 ? 9.012 -7.356 1.285 1.00 0.19 54 THR A C 8
ATOM 8353 O O . THR A 1 65 ? 8.731 -6.868 0.195 1.00 0.25 54 THR A O 8
ATOM 8364 N N . ASP A 1 66 ? 8.092 -7.892 2.085 1.00 0.21 55 ASP A N 8
ATOM 8365 C CA . ASP A 1 66 ? 6.667 -7.848 1.748 1.00 0.19 55 ASP A CA 8
ATOM 8366 C C . ASP A 1 66 ? 5.863 -7.428 2.968 1.00 0.25 55 ASP A C 8
ATOM 8367 O O . ASP A 1 66 ? 6.238 -7.737 4.102 1.00 0.44 55 ASP A O 8
ATOM 8376 N N . VAL A 1 67 ? 4.767 -6.721 2.740 1.00 0.16 56 VAL A N 8
ATOM 8377 C CA . VAL A 1 67 ? 3.860 -6.338 3.805 1.00 0.21 56 VAL A CA 8
ATOM 8378 C C . VAL A 1 67 ? 2.444 -6.722 3.479 1.00 0.22 56 VAL A C 8
ATOM 8379 O O . VAL A 1 67 ? 2.096 -6.953 2.324 1.00 0.30 56 VAL A O 8
ATOM 8392 N N . VAL A 1 68 ? 1.634 -6.772 4.513 1.00 0.17 57 VAL A N 8
ATOM 8393 C CA . VAL A 1 68 ? 0.227 -7.089 4.368 1.00 0.20 57 VAL A CA 8
ATOM 8394 C C . VAL A 1 68 ? -0.614 -6.132 5.198 1.00 0.21 57 VAL A C 8
ATOM 8395 O O . VAL A 1 68 ? -0.416 -5.991 6.405 1.00 0.30 57 VAL A O 8
ATOM 8408 N N . ILE A 1 69 ? -1.539 -5.468 4.533 1.00 0.18 58 ILE A N 8
ATOM 8409 C CA . ILE A 1 69 ? -2.390 -4.485 5.171 1.00 0.22 58 ILE A CA 8
ATOM 8410 C C . ILE A 1 69 ? -3.718 -5.115 5.562 1.00 0.29 58 ILE A C 8
ATOM 8411 O O . ILE A 1 69 ? -4.321 -5.846 4.775 1.00 0.32 58 ILE A O 8
ATOM 8427 N N . GLY A 1 70 ? -4.151 -4.845 6.787 1.00 0.35 59 GLY A N 8
ATOM 8428 C CA . GLY A 1 70 ? -5.425 -5.347 7.256 1.00 0.43 59 GLY A CA 8
ATOM 8429 C C . GLY A 1 70 ? -6.594 -4.568 6.691 1.00 0.50 59 GLY A C 8
ATOM 8430 O O . GLY A 1 70 ? -6.441 -3.809 5.735 1.00 1.02 59 GLY A O 8
ATOM 8434 N N . GLY A 1 71 ? -7.758 -4.725 7.298 1.00 0.35 60 GLY A N 8
ATOM 8435 C CA . GLY A 1 71 ? -8.955 -4.113 6.775 1.00 0.36 60 GLY A CA 8
ATOM 8436 C C . GLY A 1 71 ? -9.442 -3.012 7.677 1.00 0.33 60 GLY A C 8
ATOM 8437 O O . GLY A 1 71 ? -9.214 -3.065 8.884 1.00 0.40 60 GLY A O 8
ATOM 8441 N N . ASP A 1 72 ? -10.088 -2.007 7.092 1.00 0.28 61 ASP A N 8
ATOM 8442 C CA . ASP A 1 72 ? -10.519 -0.826 7.838 1.00 0.31 61 ASP A CA 8
ATOM 8443 C C . ASP A 1 72 ? -9.299 -0.119 8.438 1.00 0.29 61 ASP A C 8
ATOM 8444 O O . ASP A 1 72 ? -9.400 0.663 9.382 1.00 0.43 61 ASP A O 8
ATOM 8453 N N . SER A 1 73 ? -8.138 -0.393 7.861 1.00 0.22 62 SER A N 8
ATOM 8454 C CA . SER A 1 73 ? -6.893 0.175 8.346 1.00 0.26 62 SER A CA 8
ATOM 8455 C C . SER A 1 73 ? -6.432 1.317 7.454 1.00 0.22 62 SER A C 8
ATOM 8456 O O . SER A 1 73 ? -6.764 1.374 6.269 1.00 0.23 62 SER A O 8
ATOM 8464 N N . ILE A 1 74 ? -5.667 2.218 8.040 1.00 0.20 63 ILE A N 8
ATOM 8465 C CA . ILE A 1 74 ? -5.170 3.395 7.344 1.00 0.19 63 ILE A CA 8
ATOM 8466 C C . ILE A 1 74 ? -3.741 3.689 7.786 1.00 0.24 63 ILE A C 8
ATOM 8467 O O . ILE A 1 74 ? -3.509 4.098 8.923 1.00 0.38 63 ILE A O 8
ATOM 8483 N N . VAL A 1 75 ? -2.784 3.472 6.898 1.00 0.15 64 VAL A N 8
ATOM 8484 C CA . VAL A 1 75 ? -1.382 3.659 7.239 1.00 0.18 64 VAL A CA 8
ATOM 8485 C C . VAL A 1 75 ? -0.625 4.314 6.085 1.00 0.15 64 VAL A C 8
ATOM 8486 O O . VAL A 1 75 ? -0.906 4.049 4.915 1.00 0.13 64 VAL A O 8
ATOM 8499 N N . GLU A 1 76 ? 0.308 5.197 6.418 1.00 0.18 65 GLU A N 8
ATOM 8500 C CA . GLU A 1 76 ? 1.123 5.857 5.412 1.00 0.16 65 GLU A CA 8
ATOM 8501 C C . GLU A 1 76 ? 2.397 5.064 5.154 1.00 0.13 65 GLU A C 8
ATOM 8502 O O . GLU A 1 76 ? 3.079 4.637 6.090 1.00 0.15 65 GLU A O 8
ATOM 8514 N N . MET A 1 77 ? 2.697 4.867 3.877 1.00 0.12 66 MET A N 8
ATOM 8515 C CA . MET A 1 77 ? 3.855 4.092 3.448 1.00 0.14 66 MET A CA 8
ATOM 8516 C C . MET A 1 77 ? 5.153 4.804 3.822 1.00 0.13 66 MET A C 8
ATOM 8517 O O . MET A 1 77 ? 5.684 5.603 3.050 1.00 0.17 66 MET A O 8
ATOM 8531 N N . THR A 1 78 ? 5.645 4.503 5.014 1.00 0.13 67 THR A N 8
ATOM 8532 C CA . THR A 1 78 ? 6.823 5.152 5.566 1.00 0.14 67 THR A CA 8
ATOM 8533 C C . THR A 1 78 ? 7.954 4.146 5.801 1.00 0.15 67 THR A C 8
ATOM 8534 O O . THR A 1 78 ? 7.923 3.044 5.256 1.00 0.16 67 THR A O 8
ATOM 8545 N N . ASP A 1 79 ? 8.944 4.520 6.608 1.00 0.18 68 ASP A N 8
ATOM 8546 C CA . ASP A 1 79 ? 10.125 3.677 6.829 1.00 0.23 68 ASP A CA 8
ATOM 8547 C C . ASP A 1 79 ? 9.771 2.392 7.573 1.00 0.25 68 ASP A C 8
ATOM 8548 O O . ASP A 1 79 ? 10.275 1.322 7.243 1.00 0.34 68 ASP A O 8
ATOM 8557 N N . GLU A 1 80 ? 8.901 2.498 8.572 1.00 0.29 69 GLU A N 8
ATOM 8558 C CA . GLU A 1 80 ? 8.440 1.330 9.316 1.00 0.39 69 GLU A CA 8
ATOM 8559 C C . GLU A 1 80 ? 7.652 0.397 8.412 1.00 0.35 69 GLU A C 8
ATOM 8560 O O . GLU A 1 80 ? 7.572 -0.813 8.641 1.00 0.49 69 GLU A O 8
ATOM 8572 N N . ILE A 1 81 ? 7.076 0.981 7.387 1.00 0.21 70 ILE A N 8
ATOM 8573 C CA . ILE A 1 81 ? 6.385 0.246 6.356 1.00 0.18 70 ILE A CA 8
ATOM 8574 C C . ILE A 1 81 ? 7.383 -0.416 5.409 1.00 0.18 70 ILE A C 8
ATOM 8575 O O . ILE A 1 81 ? 7.324 -1.618 5.154 1.00 0.24 70 ILE A O 8
ATOM 8591 N N . TYR A 1 82 ? 8.309 0.383 4.917 1.00 0.16 71 TYR A N 8
ATOM 8592 C CA . TYR A 1 82 ? 9.297 -0.078 3.960 1.00 0.17 71 TYR A CA 8
ATOM 8593 C C . TYR A 1 82 ? 10.666 -0.166 4.622 1.00 0.27 71 TYR A C 8
ATOM 8594 O O . TYR A 1 82 ? 11.523 0.701 4.436 1.00 0.31 71 TYR A O 8
ATOM 8612 N N . ASN A 1 83 ? 10.854 -1.213 5.411 1.00 0.40 72 ASN A N 8
ATOM 8613 C CA . ASN A 1 83 ? 12.140 -1.470 6.037 1.00 0.53 72 ASN A CA 8
ATOM 8614 C C . ASN A 1 83 ? 13.113 -1.980 4.987 1.00 0.46 72 ASN A C 8
ATOM 8615 O O . ASN A 1 83 ? 12.996 -3.109 4.510 1.00 0.61 72 ASN A O 8
ATOM 8626 N N . THR A 1 84 ? 14.053 -1.136 4.612 1.00 0.40 73 THR A N 8
ATOM 8627 C CA . THR A 1 84 ? 15.002 -1.468 3.566 1.00 0.42 73 THR A CA 8
ATOM 8628 C C . THR A 1 84 ? 16.122 -2.352 4.107 1.00 0.58 73 THR A C 8
ATOM 8629 O O . THR A 1 84 ? 16.758 -2.030 5.111 1.00 0.69 73 THR A O 8
ATOM 8640 N N . GLY A 1 85 ? 16.341 -3.481 3.444 1.00 0.69 74 GLY A N 8
ATOM 8641 C CA . GLY A 1 85 ? 17.280 -4.464 3.933 1.00 0.90 74 GLY A CA 8
ATOM 8642 C C . GLY A 1 85 ? 18.676 -4.290 3.375 1.00 1.46 74 GLY A C 8
ATOM 8643 O O . GLY A 1 85 ? 19.621 -4.069 4.134 1.00 1.91 74 GLY A O 8
ATOM 8647 N N . ASP A 1 86 ? 18.822 -4.386 2.058 1.00 2.07 75 ASP A N 8
ATOM 8648 C CA . ASP A 1 86 ? 20.152 -4.337 1.455 1.00 3.16 75 ASP A CA 8
ATOM 8649 C C . ASP A 1 86 ? 20.180 -3.516 0.167 1.00 3.74 75 ASP A C 8
ATOM 8650 O O . ASP A 1 86 ? 21.154 -2.803 -0.089 1.00 4.38 75 ASP A O 8
ATOM 8659 N N . ASN A 1 87 ? 19.122 -3.599 -0.635 1.00 4.05 76 ASN A N 8
ATOM 8660 C CA . ASN A 1 87 ? 19.087 -2.923 -1.924 1.00 5.07 76 ASN A CA 8
ATOM 8661 C C . ASN A 1 87 ? 17.723 -3.069 -2.577 1.00 5.95 76 ASN A C 8
ATOM 8662 O O . ASN A 1 87 ? 17.084 -2.031 -2.855 1.00 6.53 76 ASN A O 8
ATOM 8673 N N . GLY A 1 12 ? 9.006 10.649 -6.463 1.00 1.49 1 GLY A N 9
ATOM 8674 C CA . GLY A 1 12 ? 7.905 9.666 -6.568 1.00 1.01 1 GLY A CA 9
ATOM 8675 C C . GLY A 1 12 ? 8.366 8.358 -7.166 1.00 0.96 1 GLY A C 9
ATOM 8676 O O . GLY A 1 12 ? 8.097 8.072 -8.333 1.00 1.71 1 GLY A O 9
ATOM 8680 N N . ASN A 1 13 ? 9.068 7.563 -6.375 1.00 0.45 2 ASN A N 9
ATOM 8681 C CA . ASN A 1 13 ? 9.545 6.268 -6.829 1.00 0.32 2 ASN A CA 9
ATOM 8682 C C . ASN A 1 13 ? 8.679 5.154 -6.280 1.00 0.22 2 ASN A C 9
ATOM 8683 O O . ASN A 1 13 ? 8.232 5.204 -5.131 1.00 0.22 2 ASN A O 9
ATOM 8694 N N . ALA A 1 14 ? 8.436 4.156 -7.112 1.00 0.18 3 ALA A N 9
ATOM 8695 C CA . ALA A 1 14 ? 7.598 3.035 -6.724 1.00 0.14 3 ALA A CA 9
ATOM 8696 C C . ALA A 1 14 ? 8.391 2.072 -5.857 1.00 0.15 3 ALA A C 9
ATOM 8697 O O . ALA A 1 14 ? 9.292 1.381 -6.327 1.00 0.24 3 ALA A O 9
ATOM 8704 N N . ILE A 1 15 ? 8.038 2.040 -4.586 1.00 0.10 4 ILE A N 9
ATOM 8705 C CA . ILE A 1 15 ? 8.802 1.325 -3.578 1.00 0.10 4 ILE A CA 9
ATOM 8706 C C . ILE A 1 15 ? 8.346 -0.125 -3.451 1.00 0.09 4 ILE A C 9
ATOM 8707 O O . ILE A 1 15 ? 9.034 -0.954 -2.854 1.00 0.11 4 ILE A O 9
ATOM 8723 N N . GLY A 1 16 ? 7.186 -0.422 -4.007 1.00 0.09 5 GLY A N 9
ATOM 8724 C CA . GLY A 1 16 ? 6.658 -1.766 -3.949 1.00 0.09 5 GLY A CA 9
ATOM 8725 C C . GLY A 1 16 ? 5.507 -1.946 -4.898 1.00 0.08 5 GLY A C 9
ATOM 8726 O O . GLY A 1 16 ? 5.100 -0.997 -5.565 1.00 0.10 5 GLY A O 9
ATOM 8730 N N . PHE A 1 17 ? 4.986 -3.156 -4.968 1.00 0.08 6 PHE A N 9
ATOM 8731 C CA . PHE A 1 17 ? 3.937 -3.478 -5.916 1.00 0.08 6 PHE A CA 9
ATOM 8732 C C . PHE A 1 17 ? 2.952 -4.462 -5.307 1.00 0.09 6 PHE A C 9
ATOM 8733 O O . PHE A 1 17 ? 3.309 -5.262 -4.444 1.00 0.10 6 PHE A O 9
ATOM 8750 N N . ILE A 1 18 ? 1.712 -4.388 -5.751 1.00 0.09 7 ILE A N 9
ATOM 8751 C CA . ILE A 1 18 ? 0.661 -5.253 -5.226 1.00 0.09 7 ILE A CA 9
ATOM 8752 C C . ILE A 1 18 ? 0.749 -6.642 -5.839 1.00 0.11 7 ILE A C 9
ATOM 8753 O O . ILE A 1 18 ? 0.676 -6.794 -7.054 1.00 0.14 7 ILE A O 9
ATOM 8769 N N . THR A 1 19 ? 0.891 -7.650 -5.001 1.00 0.12 8 THR A N 9
ATOM 8770 C CA . THR A 1 19 ? 0.967 -9.024 -5.477 1.00 0.15 8 THR A CA 9
ATOM 8771 C C . THR A 1 19 ? -0.233 -9.825 -4.998 1.00 0.16 8 THR A C 9
ATOM 8772 O O . THR A 1 19 ? -0.587 -10.857 -5.575 1.00 0.20 8 THR A O 9
ATOM 8783 N N . LYS A 1 20 ? -0.849 -9.341 -3.936 1.00 0.15 9 LYS A N 9
ATOM 8784 C CA . LYS A 1 20 ? -2.098 -9.890 -3.451 1.00 0.17 9 LYS A CA 9
ATOM 8785 C C . LYS A 1 20 ? -2.977 -8.745 -2.989 1.00 0.14 9 LYS A C 9
ATOM 8786 O O . LYS A 1 20 ? -2.473 -7.740 -2.496 1.00 0.17 9 LYS A O 9
ATOM 8805 N N . LEU A 1 21 ? -4.272 -8.877 -3.170 1.00 0.13 10 LEU A N 9
ATOM 8806 C CA . LEU A 1 21 ? -5.193 -7.820 -2.811 1.00 0.13 10 LEU A CA 9
ATOM 8807 C C . LEU A 1 21 ? -6.582 -8.379 -2.569 1.00 0.13 10 LEU A C 9
ATOM 8808 O O . LEU A 1 21 ? -7.004 -9.328 -3.232 1.00 0.17 10 LEU A O 9
ATOM 8824 N N . ASP A 1 22 ? -7.281 -7.792 -1.617 1.00 0.14 11 ASP A N 9
ATOM 8825 C CA . ASP A 1 22 ? -8.611 -8.252 -1.254 1.00 0.16 11 ASP A CA 9
ATOM 8826 C C . ASP A 1 22 ? -9.447 -7.104 -0.704 1.00 0.16 11 ASP A C 9
ATOM 8827 O O . ASP A 1 22 ? -8.916 -6.185 -0.077 1.00 0.19 11 ASP A O 9
ATOM 8836 N N . GLY A 1 23 ? -10.748 -7.163 -0.936 1.00 0.23 12 GLY A N 9
ATOM 8837 C CA . GLY A 1 23 ? -11.658 -6.205 -0.342 1.00 0.23 12 GLY A CA 9
ATOM 8838 C C . GLY A 1 23 ? -11.607 -4.837 -0.995 1.00 0.20 12 GLY A C 9
ATOM 8839 O O . GLY A 1 23 ? -11.275 -4.716 -2.177 1.00 0.27 12 GLY A O 9
ATOM 8843 N N . SER A 1 24 ? -11.934 -3.812 -0.219 1.00 0.18 13 SER A N 9
ATOM 8844 C CA . SER A 1 24 ? -11.974 -2.446 -0.719 1.00 0.18 13 SER A CA 9
ATOM 8845 C C . SER A 1 24 ? -10.741 -1.683 -0.246 1.00 0.15 13 SER A C 9
ATOM 8846 O O . SER A 1 24 ? -10.511 -1.548 0.961 1.00 0.19 13 SER A O 9
ATOM 8854 N N . VAL A 1 25 ? -9.948 -1.195 -1.194 1.00 0.13 14 VAL A N 9
ATOM 8855 C CA . VAL A 1 25 ? -8.689 -0.540 -0.865 1.00 0.12 14 VAL A CA 9
ATOM 8856 C C . VAL A 1 25 ? -8.488 0.747 -1.671 1.00 0.11 14 VAL A C 9
ATOM 8857 O O . VAL A 1 25 ? -9.014 0.908 -2.774 1.00 0.13 14 VAL A O 9
ATOM 8870 N N . THR A 1 26 ? -7.725 1.652 -1.090 1.00 0.10 15 THR A N 9
ATOM 8871 C CA . THR A 1 26 ? -7.445 2.961 -1.667 1.00 0.10 15 THR A CA 9
ATOM 8872 C C . THR A 1 26 ? -6.072 3.434 -1.209 1.00 0.10 15 THR A C 9
ATOM 8873 O O . THR A 1 26 ? -5.548 2.921 -0.228 1.00 0.10 15 THR A O 9
ATOM 8884 N N . VAL A 1 27 ? -5.466 4.373 -1.922 1.00 0.10 16 VAL A N 9
ATOM 8885 C CA . VAL A 1 27 ? -4.224 4.964 -1.447 1.00 0.11 16 VAL A CA 9
ATOM 8886 C C . VAL A 1 27 ? -4.256 6.482 -1.580 1.00 0.11 16 VAL A C 9
ATOM 8887 O O . VAL A 1 27 ? -4.726 7.026 -2.577 1.00 0.12 16 VAL A O 9
ATOM 8900 N N . GLN A 1 28 ? -3.784 7.145 -0.544 1.00 0.12 17 GLN A N 9
ATOM 8901 C CA . GLN A 1 28 ? -3.707 8.593 -0.494 1.00 0.12 17 GLN A CA 9
ATOM 8902 C C . GLN A 1 28 ? -2.277 9.035 -0.725 1.00 0.13 17 GLN A C 9
ATOM 8903 O O . GLN A 1 28 ? -1.452 8.938 0.175 1.00 0.13 17 GLN A O 9
ATOM 8917 N N . SER A 1 29 ? -1.976 9.524 -1.916 1.00 0.16 18 SER A N 9
ATOM 8918 C CA . SER A 1 29 ? -0.612 9.934 -2.226 1.00 0.21 18 SER A CA 9
ATOM 8919 C C . SER A 1 29 ? -0.177 11.074 -1.307 1.00 0.24 18 SER A C 9
ATOM 8920 O O . SER A 1 29 ? -0.973 11.563 -0.506 1.00 0.25 18 SER A O 9
ATOM 8928 N N . ILE A 1 30 ? 1.061 11.510 -1.425 1.00 0.29 19 ILE A N 9
ATOM 8929 C CA . ILE A 1 30 ? 1.602 12.501 -0.493 1.00 0.33 19 ILE A CA 9
ATOM 8930 C C . ILE A 1 30 ? 0.810 13.807 -0.528 1.00 0.40 19 ILE A C 9
ATOM 8931 O O . ILE A 1 30 ? 0.675 14.497 0.484 1.00 0.59 19 ILE A O 9
ATOM 8947 N N . ASN A 1 31 ? 0.264 14.120 -1.692 1.00 0.40 20 ASN A N 9
ATOM 8948 C CA . ASN A 1 31 ? -0.563 15.307 -1.868 1.00 0.46 20 ASN A CA 9
ATOM 8949 C C . ASN A 1 31 ? -1.942 15.111 -1.234 1.00 0.40 20 ASN A C 9
ATOM 8950 O O . ASN A 1 31 ? -2.695 16.064 -1.039 1.00 0.49 20 ASN A O 9
ATOM 8961 N N . GLY A 1 32 ? -2.264 13.865 -0.910 1.00 0.31 21 GLY A N 9
ATOM 8962 C CA . GLY A 1 32 ? -3.516 13.563 -0.245 1.00 0.29 21 GLY A CA 9
ATOM 8963 C C . GLY A 1 32 ? -4.567 13.045 -1.198 1.00 0.27 21 GLY A C 9
ATOM 8964 O O . GLY A 1 32 ? -5.739 12.925 -0.840 1.00 0.32 21 GLY A O 9
ATOM 8968 N N . GLN A 1 33 ? -4.147 12.745 -2.418 1.00 0.26 22 GLN A N 9
ATOM 8969 C CA . GLN A 1 33 ? -5.048 12.234 -3.433 1.00 0.25 22 GLN A CA 9
ATOM 8970 C C . GLN A 1 33 ? -5.286 10.740 -3.257 1.00 0.19 22 GLN A C 9
ATOM 8971 O O . GLN A 1 33 ? -4.350 9.941 -3.301 1.00 0.18 22 GLN A O 9
ATOM 8985 N N . GLU A 1 34 ? -6.542 10.383 -3.050 1.00 0.21 23 GLU A N 9
ATOM 8986 C CA . GLU A 1 34 ? -6.945 8.995 -2.879 1.00 0.16 23 GLU A CA 9
ATOM 8987 C C . GLU A 1 34 ? -7.264 8.358 -4.228 1.00 0.19 23 GLU A C 9
ATOM 8988 O O . GLU A 1 34 ? -8.154 8.818 -4.945 1.00 0.28 23 GLU A O 9
ATOM 9000 N N . ARG A 1 35 ? -6.532 7.311 -4.578 1.00 0.21 24 ARG A N 9
ATOM 9001 C CA . ARG A 1 35 ? -6.824 6.559 -5.788 1.00 0.30 24 ARG A CA 9
ATOM 9002 C C . ARG A 1 35 ? -7.152 5.127 -5.424 1.00 0.27 24 ARG A C 9
ATOM 9003 O O . ARG A 1 35 ? -6.879 4.683 -4.308 1.00 0.33 24 ARG A O 9
ATOM 9024 N N . VAL A 1 36 ? -7.709 4.404 -6.374 1.00 0.26 25 VAL A N 9
ATOM 9025 C CA . VAL A 1 36 ? -8.053 3.011 -6.152 1.00 0.25 25 VAL A CA 9
ATOM 9026 C C . VAL A 1 36 ? -6.849 2.138 -6.454 1.00 0.23 25 VAL A C 9
ATOM 9027 O O . VAL A 1 36 ? -6.120 2.374 -7.421 1.00 0.32 25 VAL A O 9
ATOM 9040 N N . LEU A 1 37 ? -6.614 1.157 -5.611 1.00 0.16 26 LEU A N 9
ATOM 9041 C CA . LEU A 1 37 ? -5.495 0.264 -5.819 1.00 0.15 26 LEU A CA 9
ATOM 9042 C C . LEU A 1 37 ? -5.949 -1.052 -6.398 1.00 0.15 26 LEU A C 9
ATOM 9043 O O . LEU A 1 37 ? -7.081 -1.489 -6.180 1.00 0.28 26 LEU A O 9
ATOM 9059 N N . LYS A 1 38 ? -5.054 -1.676 -7.138 1.00 0.30 27 LYS A N 9
ATOM 9060 C CA . LYS A 1 38 ? -5.371 -2.903 -7.846 1.00 0.27 27 LYS A CA 9
ATOM 9061 C C . LYS A 1 38 ? -4.194 -3.839 -7.731 1.00 0.21 27 LYS A C 9
ATOM 9062 O O . LYS A 1 38 ? -3.163 -3.462 -7.184 1.00 0.26 27 LYS A O 9
ATOM 9081 N N . LEU A 1 39 ? -4.320 -5.044 -8.243 1.00 0.19 28 LEU A N 9
ATOM 9082 C CA . LEU A 1 39 ? -3.192 -5.949 -8.224 1.00 0.16 28 LEU A CA 9
ATOM 9083 C C . LEU A 1 39 ? -2.166 -5.475 -9.225 1.00 0.18 28 LEU A C 9
ATOM 9084 O O . LEU A 1 39 ? -2.520 -5.020 -10.312 1.00 0.21 28 LEU A O 9
ATOM 9100 N N . GLY A 1 40 ? -0.906 -5.580 -8.870 1.00 0.19 29 GLY A N 9
ATOM 9101 C CA . GLY A 1 40 ? 0.128 -5.153 -9.769 1.00 0.21 29 GLY A CA 9
ATOM 9102 C C . GLY A 1 40 ? 0.287 -3.647 -9.785 1.00 0.19 29 GLY A C 9
ATOM 9103 O O . GLY A 1 40 ? 1.048 -3.106 -10.587 1.00 0.24 29 GLY A O 9
ATOM 9107 N N . ASP A 1 41 ? -0.437 -2.963 -8.903 1.00 0.19 30 ASP A N 9
ATOM 9108 C CA . ASP A 1 41 ? -0.331 -1.516 -8.807 1.00 0.16 30 ASP A CA 9
ATOM 9109 C C . ASP A 1 41 ? 0.873 -1.129 -7.964 1.00 0.13 30 ASP A C 9
ATOM 9110 O O . ASP A 1 41 ? 1.207 -1.780 -6.975 1.00 0.16 30 ASP A O 9
ATOM 9119 N N . PRO A 1 42 ? 1.576 -0.103 -8.421 1.00 0.12 31 PRO A N 9
ATOM 9120 C CA . PRO A 1 42 ? 2.786 0.397 -7.782 1.00 0.12 31 PRO A CA 9
ATOM 9121 C C . PRO A 1 42 ? 2.516 1.230 -6.542 1.00 0.13 31 PRO A C 9
ATOM 9122 O O . PRO A 1 42 ? 1.718 2.164 -6.560 1.00 0.22 31 PRO A O 9
ATOM 9133 N N . ILE A 1 43 ? 3.209 0.896 -5.479 1.00 0.10 32 ILE A N 9
ATOM 9134 C CA . ILE A 1 43 ? 3.165 1.671 -4.262 1.00 0.11 32 ILE A CA 9
ATOM 9135 C C . ILE A 1 43 ? 4.334 2.631 -4.239 1.00 0.11 32 ILE A C 9
ATOM 9136 O O . ILE A 1 43 ? 5.452 2.261 -4.581 1.00 0.12 32 ILE A O 9
ATOM 9152 N N . PHE A 1 44 ? 4.072 3.851 -3.845 1.00 0.12 33 PHE A N 9
ATOM 9153 C CA . PHE A 1 44 ? 5.098 4.873 -3.795 1.00 0.13 33 PHE A CA 9
ATOM 9154 C C . PHE A 1 44 ? 5.276 5.347 -2.359 1.00 0.12 33 PHE A C 9
ATOM 9155 O O . PHE A 1 44 ? 4.345 5.292 -1.552 1.00 0.14 33 PHE A O 9
ATOM 9172 N N . PHE A 1 45 ? 6.482 5.792 -2.040 1.00 0.11 34 PHE A N 9
ATOM 9173 C CA . PHE A 1 45 ? 6.808 6.203 -0.683 1.00 0.11 34 PHE A CA 9
ATOM 9174 C C . PHE A 1 45 ? 6.030 7.456 -0.313 1.00 0.11 34 PHE A C 9
ATOM 9175 O O . PHE A 1 45 ? 6.068 8.455 -1.035 1.00 0.18 34 PHE A O 9
ATOM 9192 N N . GLY A 1 46 ? 5.316 7.399 0.799 1.00 0.10 35 GLY A N 9
ATOM 9193 C CA . GLY A 1 46 ? 4.575 8.552 1.253 1.00 0.12 35 GLY A CA 9
ATOM 9194 C C . GLY A 1 46 ? 3.074 8.388 1.110 1.00 0.10 35 GLY A C 9
ATOM 9195 O O . GLY A 1 46 ? 2.311 9.179 1.664 1.00 0.17 35 GLY A O 9
ATOM 9199 N N . GLU A 1 47 ? 2.635 7.373 0.373 1.00 0.12 36 GLU A N 9
ATOM 9200 C CA . GLU A 1 47 ? 1.206 7.190 0.145 1.00 0.11 36 GLU A CA 9
ATOM 9201 C C . GLU A 1 47 ? 0.549 6.477 1.324 1.00 0.11 36 GLU A C 9
ATOM 9202 O O . GLU A 1 47 ? 1.108 5.547 1.909 1.00 0.16 36 GLU A O 9
ATOM 9214 N N . THR A 1 48 ? -0.632 6.949 1.663 1.00 0.11 37 THR A N 9
ATOM 9215 C CA . THR A 1 48 ? -1.399 6.456 2.791 1.00 0.12 37 THR A CA 9
ATOM 9216 C C . THR A 1 48 ? -2.459 5.467 2.330 1.00 0.11 37 THR A C 9
ATOM 9217 O O . THR A 1 48 ? -3.433 5.850 1.695 1.00 0.12 37 THR A O 9
ATOM 9228 N N . VAL A 1 49 ? -2.285 4.201 2.651 1.00 0.12 38 VAL A N 9
ATOM 9229 C CA . VAL A 1 49 ? -3.208 3.186 2.173 1.00 0.12 38 VAL A CA 9
ATOM 9230 C C . VAL A 1 49 ? -4.448 3.130 3.056 1.00 0.13 38 VAL A C 9
ATOM 9231 O O . VAL A 1 49 ? -4.352 3.121 4.284 1.00 0.16 38 VAL A O 9
ATOM 9244 N N . LEU A 1 50 ? -5.604 3.108 2.414 1.00 0.15 39 LEU A N 9
ATOM 9245 C CA . LEU A 1 50 ? -6.886 3.099 3.100 1.00 0.15 39 LEU A CA 9
ATOM 9246 C C . LEU A 1 50 ? -7.668 1.844 2.741 1.00 0.17 39 LEU A C 9
ATOM 9247 O O . LEU A 1 50 ? -8.060 1.661 1.590 1.00 0.27 39 LEU A O 9
ATOM 9263 N N . THR A 1 51 ? -7.874 0.973 3.708 1.00 0.14 40 THR A N 9
ATOM 9264 C CA . THR A 1 51 ? -8.732 -0.180 3.509 1.00 0.16 40 THR A CA 9
ATOM 9265 C C . THR A 1 51 ? -10.050 0.045 4.231 1.00 0.18 40 THR A C 9
ATOM 9266 O O . THR A 1 51 ? -10.116 0.802 5.202 1.00 0.22 40 THR A O 9
ATOM 9277 N N . GLY A 1 52 ? -11.100 -0.585 3.742 1.00 0.22 41 GLY A N 9
ATOM 9278 C CA . GLY A 1 52 ? -12.388 -0.475 4.385 1.00 0.27 41 GLY A CA 9
ATOM 9279 C C . GLY A 1 52 ? -12.819 -1.797 4.964 1.00 0.43 41 GLY A C 9
ATOM 9280 O O . GLY A 1 52 ? -12.016 -2.731 5.008 1.00 0.90 41 GLY A O 9
ATOM 9284 N N . GLY A 1 53 ? -14.063 -1.873 5.422 1.00 0.55 42 GLY A N 9
ATOM 9285 C CA . GLY A 1 53 ? -14.596 -3.128 5.908 1.00 0.61 42 GLY A CA 9
ATOM 9286 C C . GLY A 1 53 ? -14.391 -4.224 4.891 1.00 0.85 42 GLY A C 9
ATOM 9287 O O . GLY A 1 53 ? -14.922 -4.140 3.780 1.00 1.79 42 GLY A O 9
ATOM 9291 N N . SER A 1 54 ? -13.614 -5.230 5.273 1.00 0.67 43 SER A N 9
ATOM 9292 C CA . SER A 1 54 ? -13.140 -6.252 4.349 1.00 0.80 43 SER A CA 9
ATOM 9293 C C . SER A 1 54 ? -12.114 -5.645 3.387 1.00 0.74 43 SER A C 9
ATOM 9294 O O . SER A 1 54 ? -12.443 -5.244 2.271 1.00 1.24 43 SER A O 9
ATOM 9302 N N . GLY A 1 55 ? -10.883 -5.525 3.868 1.00 0.41 44 GLY A N 9
ATOM 9303 C CA . GLY A 1 55 ? -9.775 -5.088 3.045 1.00 0.35 44 GLY A CA 9
ATOM 9304 C C . GLY A 1 55 ? -8.503 -5.841 3.404 1.00 0.44 44 GLY A C 9
ATOM 9305 O O . GLY A 1 55 ? -8.260 -6.113 4.577 1.00 0.89 44 GLY A O 9
ATOM 9309 N N . SER A 1 56 ? -7.718 -6.224 2.407 1.00 0.22 45 SER A N 9
ATOM 9310 C CA . SER A 1 56 ? -6.422 -6.852 2.632 1.00 0.25 45 SER A CA 9
ATOM 9311 C C . SER A 1 56 ? -5.543 -6.633 1.413 1.00 0.27 45 SER A C 9
ATOM 9312 O O . SER A 1 56 ? -6.037 -6.629 0.295 1.00 0.49 45 SER A O 9
ATOM 9320 N N . VAL A 1 57 ? -4.256 -6.411 1.616 1.00 0.15 46 VAL A N 9
ATOM 9321 C CA . VAL A 1 57 ? -3.345 -6.176 0.499 1.00 0.13 46 VAL A CA 9
ATOM 9322 C C . VAL A 1 57 ? -1.961 -6.705 0.827 1.00 0.14 46 VAL A C 9
ATOM 9323 O O . VAL A 1 57 ? -1.532 -6.656 1.974 1.00 0.25 46 VAL A O 9
ATOM 9336 N N . THR A 1 58 ? -1.281 -7.218 -0.178 1.00 0.14 47 THR A N 9
ATOM 9337 C CA . THR A 1 58 ? 0.104 -7.608 -0.050 1.00 0.14 47 THR A CA 9
ATOM 9338 C C . THR A 1 58 ? 0.967 -6.751 -0.957 1.00 0.12 47 THR A C 9
ATOM 9339 O O . THR A 1 58 ? 0.939 -6.890 -2.184 1.00 0.12 47 THR A O 9
ATOM 9350 N N . ILE A 1 59 ? 1.701 -5.848 -0.345 1.00 0.10 48 ILE A N 9
ATOM 9351 C CA . ILE A 1 59 ? 2.597 -4.976 -1.060 1.00 0.10 48 ILE A CA 9
ATOM 9352 C C . ILE A 1 59 ? 4.003 -5.537 -1.016 1.00 0.10 48 ILE A C 9
ATOM 9353 O O . ILE A 1 59 ? 4.684 -5.472 0.008 1.00 0.13 48 ILE A O 9
ATOM 9369 N N . ALA A 1 60 ? 4.410 -6.127 -2.116 1.00 0.09 49 ALA A N 9
ATOM 9370 C CA . ALA A 1 60 ? 5.747 -6.658 -2.234 1.00 0.10 49 ALA A CA 9
ATOM 9371 C C . ALA A 1 60 ? 6.715 -5.522 -2.512 1.00 0.09 49 ALA A C 9
ATOM 9372 O O . ALA A 1 60 ? 6.759 -4.987 -3.622 1.00 0.11 49 ALA A O 9
ATOM 9379 N N . PHE A 1 61 ? 7.454 -5.127 -1.493 1.00 0.09 50 PHE A N 9
ATOM 9380 C CA . PHE A 1 61 ? 8.400 -4.039 -1.619 1.00 0.10 50 PHE A CA 9
ATOM 9381 C C . PHE A 1 61 ? 9.559 -4.432 -2.506 1.00 0.12 50 PHE A C 9
ATOM 9382 O O . PHE A 1 61 ? 9.996 -5.583 -2.525 1.00 0.16 50 PHE A O 9
ATOM 9399 N N . VAL A 1 62 ? 10.064 -3.444 -3.215 1.00 0.11 51 VAL A N 9
ATOM 9400 C CA . VAL A 1 62 ? 11.067 -3.647 -4.238 1.00 0.14 51 VAL A CA 9
ATOM 9401 C C . VAL A 1 62 ? 12.446 -3.935 -3.624 1.00 0.16 51 VAL A C 9
ATOM 9402 O O . VAL A 1 62 ? 13.432 -4.118 -4.336 1.00 0.25 51 VAL A O 9
ATOM 9415 N N . ASP A 1 63 ? 12.503 -3.988 -2.291 1.00 0.17 52 ASP A N 9
ATOM 9416 C CA . ASP A 1 63 ? 13.747 -4.313 -1.590 1.00 0.21 52 ASP A CA 9
ATOM 9417 C C . ASP A 1 63 ? 13.761 -5.792 -1.225 1.00 0.24 52 ASP A C 9
ATOM 9418 O O . ASP A 1 63 ? 14.716 -6.296 -0.632 1.00 0.33 52 ASP A O 9
ATOM 9427 N N . GLY A 1 64 ? 12.683 -6.486 -1.574 1.00 0.21 53 GLY A N 9
ATOM 9428 C CA . GLY A 1 64 ? 12.602 -7.909 -1.321 1.00 0.26 53 GLY A CA 9
ATOM 9429 C C . GLY A 1 64 ? 11.699 -8.248 -0.155 1.00 0.24 53 GLY A C 9
ATOM 9430 O O . GLY A 1 64 ? 11.373 -9.413 0.066 1.00 0.27 53 GLY A O 9
ATOM 9434 N N . THR A 1 65 ? 11.301 -7.233 0.596 1.00 0.22 54 THR A N 9
ATOM 9435 C CA . THR A 1 65 ? 10.387 -7.417 1.713 1.00 0.22 54 THR A CA 9
ATOM 9436 C C . THR A 1 65 ? 8.942 -7.328 1.241 1.00 0.19 54 THR A C 9
ATOM 9437 O O . THR A 1 65 ? 8.680 -6.855 0.138 1.00 0.25 54 THR A O 9
ATOM 9448 N N . ASP A 1 66 ? 8.005 -7.789 2.059 1.00 0.21 55 ASP A N 9
ATOM 9449 C CA . ASP A 1 66 ? 6.593 -7.741 1.693 1.00 0.19 55 ASP A CA 9
ATOM 9450 C C . ASP A 1 66 ? 5.770 -7.263 2.877 1.00 0.25 55 ASP A C 9
ATOM 9451 O O . ASP A 1 66 ? 6.164 -7.446 4.029 1.00 0.44 55 ASP A O 9
ATOM 9460 N N . VAL A 1 67 ? 4.629 -6.658 2.594 1.00 0.16 56 VAL A N 9
ATOM 9461 C CA . VAL A 1 67 ? 3.759 -6.137 3.636 1.00 0.21 56 VAL A CA 9
ATOM 9462 C C . VAL A 1 67 ? 2.315 -6.502 3.355 1.00 0.22 56 VAL A C 9
ATOM 9463 O O . VAL A 1 67 ? 1.902 -6.607 2.202 1.00 0.30 56 VAL A O 9
ATOM 9476 N N . VAL A 1 68 ? 1.562 -6.703 4.415 1.00 0.17 57 VAL A N 9
ATOM 9477 C CA . VAL A 1 68 ? 0.162 -7.066 4.303 1.00 0.20 57 VAL A CA 9
ATOM 9478 C C . VAL A 1 68 ? -0.696 -6.098 5.101 1.00 0.21 57 VAL A C 9
ATOM 9479 O O . VAL A 1 68 ? -0.411 -5.813 6.264 1.00 0.30 57 VAL A O 9
ATOM 9492 N N . ILE A 1 69 ? -1.731 -5.582 4.464 1.00 0.18 58 ILE A N 9
ATOM 9493 C CA . ILE A 1 69 ? -2.595 -4.591 5.079 1.00 0.22 58 ILE A CA 9
ATOM 9494 C C . ILE A 1 69 ? -3.904 -5.230 5.539 1.00 0.29 58 ILE A C 9
ATOM 9495 O O . ILE A 1 69 ? -4.413 -6.153 4.896 1.00 0.32 58 ILE A O 9
ATOM 9511 N N . GLY A 1 70 ? -4.425 -4.744 6.660 1.00 0.35 59 GLY A N 9
ATOM 9512 C CA . GLY A 1 70 ? -5.676 -5.245 7.187 1.00 0.43 59 GLY A CA 9
ATOM 9513 C C . GLY A 1 70 ? -6.867 -4.497 6.633 1.00 0.50 59 GLY A C 9
ATOM 9514 O O . GLY A 1 70 ? -6.752 -3.810 5.623 1.00 1.02 59 GLY A O 9
ATOM 9518 N N . GLY A 1 71 ? -8.002 -4.603 7.306 1.00 0.35 60 GLY A N 9
ATOM 9519 C CA . GLY A 1 71 ? -9.226 -4.029 6.793 1.00 0.36 60 GLY A CA 9
ATOM 9520 C C . GLY A 1 71 ? -9.709 -2.897 7.661 1.00 0.33 60 GLY A C 9
ATOM 9521 O O . GLY A 1 71 ? -9.490 -2.912 8.874 1.00 0.40 60 GLY A O 9
ATOM 9525 N N . ASP A 1 72 ? -10.354 -1.911 7.041 1.00 0.28 61 ASP A N 9
ATOM 9526 C CA . ASP A 1 72 ? -10.755 -0.686 7.733 1.00 0.31 61 ASP A CA 9
ATOM 9527 C C . ASP A 1 72 ? -9.542 -0.060 8.430 1.00 0.29 61 ASP A C 9
ATOM 9528 O O . ASP A 1 72 ? -9.654 0.611 9.456 1.00 0.43 61 ASP A O 9
ATOM 9537 N N . SER A 1 73 ? -8.375 -0.304 7.853 1.00 0.22 62 SER A N 9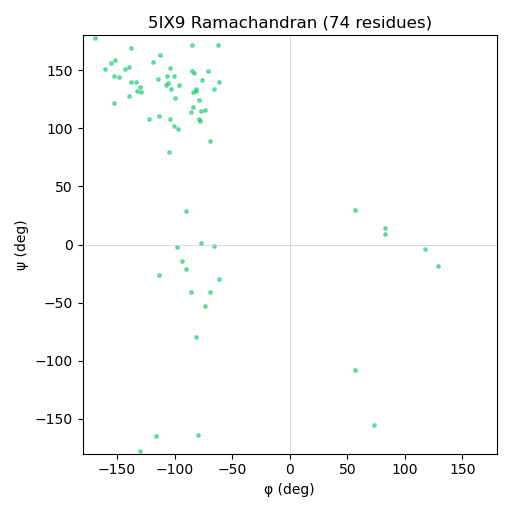
ATOM 9538 C CA . SER A 1 73 ? -7.129 0.200 8.395 1.00 0.26 62 SER A CA 9
ATOM 9539 C C . SER A 1 73 ? -6.545 1.277 7.495 1.00 0.22 62 SER A C 9
ATOM 9540 O O . SER A 1 73 ? -6.841 1.340 6.300 1.00 0.23 62 SER A O 9
ATOM 9548 N N . ILE A 1 74 ? -5.711 2.115 8.081 1.00 0.20 63 ILE A N 9
ATOM 9549 C CA . ILE A 1 74 ? -5.072 3.206 7.362 1.00 0.19 63 ILE A CA 9
ATOM 9550 C C . ILE A 1 74 ? -3.630 3.358 7.833 1.00 0.24 63 ILE A C 9
ATOM 9551 O O . ILE A 1 74 ? -3.374 3.518 9.030 1.00 0.38 63 ILE A O 9
ATOM 9567 N N . VAL A 1 75 ? -2.692 3.287 6.902 1.00 0.15 64 VAL A N 9
ATOM 9568 C CA . VAL A 1 75 ? -1.283 3.394 7.240 1.00 0.18 64 VAL A CA 9
ATOM 9569 C C . VAL A 1 75 ? -0.502 4.019 6.087 1.00 0.15 64 VAL A C 9
ATOM 9570 O O . VAL A 1 75 ? -0.826 3.814 4.917 1.00 0.13 64 VAL A O 9
ATOM 9583 N N . GLU A 1 76 ? 0.509 4.805 6.422 1.00 0.18 65 GLU A N 9
ATOM 9584 C CA . GLU A 1 76 ? 1.296 5.504 5.422 1.00 0.16 65 GLU A CA 9
ATOM 9585 C C . GLU A 1 76 ? 2.584 4.752 5.115 1.00 0.13 65 GLU A C 9
ATOM 9586 O O . GLU A 1 76 ? 3.271 4.279 6.023 1.00 0.15 65 GLU A O 9
ATOM 9598 N N . MET A 1 77 ? 2.888 4.630 3.824 1.00 0.12 66 MET A N 9
ATOM 9599 C CA . MET A 1 77 ? 4.129 4.015 3.363 1.00 0.14 66 MET A CA 9
ATOM 9600 C C . MET A 1 77 ? 5.333 4.834 3.806 1.00 0.13 66 MET A C 9
ATOM 9601 O O . MET A 1 77 ? 5.783 5.733 3.096 1.00 0.17 66 MET A O 9
ATOM 9615 N N . THR A 1 78 ? 5.836 4.519 4.986 1.00 0.13 67 THR A N 9
ATOM 9616 C CA . THR A 1 78 ? 6.985 5.201 5.546 1.00 0.14 67 THR A CA 9
ATOM 9617 C C . THR A 1 78 ? 8.101 4.210 5.827 1.00 0.15 67 THR A C 9
ATOM 9618 O O . THR A 1 78 ? 8.031 3.061 5.396 1.00 0.16 67 THR A O 9
ATOM 9629 N N . ASP A 1 79 ? 9.116 4.642 6.556 1.00 0.18 68 ASP A N 9
ATOM 9630 C CA . ASP A 1 79 ? 10.212 3.755 6.933 1.00 0.23 68 ASP A CA 9
ATOM 9631 C C . ASP A 1 79 ? 9.710 2.703 7.913 1.00 0.25 68 ASP A C 9
ATOM 9632 O O . ASP A 1 79 ? 10.250 1.601 7.999 1.00 0.34 68 ASP A O 9
ATOM 9641 N N . GLU A 1 80 ? 8.642 3.050 8.625 1.00 0.29 69 GLU A N 9
ATOM 9642 C CA . GLU A 1 80 ? 8.003 2.136 9.562 1.00 0.39 69 GLU A CA 9
ATOM 9643 C C . GLU A 1 80 ? 7.388 0.964 8.812 1.00 0.35 69 GLU A C 9
ATOM 9644 O O . GLU A 1 80 ? 7.150 -0.108 9.368 1.00 0.49 69 GLU A O 9
ATOM 9656 N N . ILE A 1 81 ? 7.140 1.194 7.537 1.00 0.21 70 ILE A N 9
ATOM 9657 C CA . ILE A 1 81 ? 6.550 0.210 6.662 1.00 0.18 70 ILE A CA 9
ATOM 9658 C C . ILE A 1 81 ? 7.606 -0.417 5.759 1.00 0.18 70 ILE A C 9
ATOM 9659 O O . ILE A 1 81 ? 7.766 -1.638 5.710 1.00 0.24 70 ILE A O 9
ATOM 9675 N N . TYR A 1 82 ? 8.330 0.437 5.063 1.00 0.16 71 TYR A N 9
ATOM 9676 C CA . TYR A 1 82 ? 9.329 0.010 4.104 1.00 0.17 71 TYR A CA 9
ATOM 9677 C C . TYR A 1 82 ? 10.724 0.396 4.588 1.00 0.27 71 TYR A C 9
ATOM 9678 O O . TYR A 1 82 ? 11.335 1.347 4.092 1.00 0.31 71 TYR A O 9
ATOM 9696 N N . ASN A 1 83 ? 11.207 -0.327 5.582 1.00 0.40 72 ASN A N 9
ATOM 9697 C CA . ASN A 1 83 ? 12.560 -0.129 6.076 1.00 0.53 72 ASN A CA 9
ATOM 9698 C C . ASN A 1 83 ? 13.555 -0.825 5.152 1.00 0.46 72 ASN A C 9
ATOM 9699 O O . ASN A 1 83 ? 13.757 -2.040 5.236 1.00 0.61 72 ASN A O 9
ATOM 9710 N N . THR A 1 84 ? 14.152 -0.052 4.257 1.00 0.40 73 THR A N 9
ATOM 9711 C CA . THR A 1 84 ? 15.070 -0.584 3.262 1.00 0.42 73 THR A CA 9
ATOM 9712 C C . THR A 1 84 ? 16.361 -1.079 3.905 1.00 0.58 73 THR A C 9
ATOM 9713 O O . THR A 1 84 ? 16.863 -0.477 4.857 1.00 0.69 73 THR A O 9
ATOM 9724 N N . GLY A 1 85 ? 16.891 -2.177 3.389 1.00 0.69 74 GLY A N 9
ATOM 9725 C CA . GLY A 1 85 ? 18.136 -2.704 3.911 1.00 0.90 74 GLY A CA 9
ATOM 9726 C C . GLY A 1 85 ? 18.184 -4.219 3.928 1.00 1.46 74 GLY A C 9
ATOM 9727 O O . GLY A 1 85 ? 19.028 -4.807 4.606 1.00 1.91 74 GLY A O 9
ATOM 9731 N N . ASP A 1 86 ? 17.280 -4.859 3.197 1.00 2.07 75 ASP A N 9
ATOM 9732 C CA . ASP A 1 86 ? 17.280 -6.310 3.096 1.00 3.16 75 ASP A CA 9
ATOM 9733 C C . ASP A 1 86 ? 18.039 -6.742 1.851 1.00 3.74 75 ASP A C 9
ATOM 9734 O O . ASP A 1 86 ? 18.967 -7.550 1.933 1.00 4.38 75 ASP A O 9
ATOM 9743 N N . ASN A 1 87 ? 17.651 -6.170 0.711 1.00 4.05 76 ASN A N 9
ATOM 9744 C CA . ASN A 1 87 ? 18.282 -6.454 -0.581 1.00 5.07 76 ASN A CA 9
ATOM 9745 C C . ASN A 1 87 ? 18.102 -7.921 -0.969 1.00 5.95 76 ASN A C 9
ATOM 9746 O O . ASN A 1 87 ? 18.962 -8.754 -0.615 1.00 6.53 76 ASN A O 9
ATOM 9757 N N . GLY A 1 12 ? 9.355 9.865 -2.526 1.00 1.49 1 GLY A N 10
ATOM 9758 C CA . GLY A 1 12 ? 8.330 9.256 -3.411 1.00 1.01 1 GLY A CA 10
ATOM 9759 C C . GLY A 1 12 ? 8.883 8.086 -4.196 1.00 0.96 1 GLY A C 10
ATOM 9760 O O . GLY A 1 12 ? 9.656 7.290 -3.659 1.00 1.71 1 GLY A O 10
ATOM 9764 N N . ASN A 1 13 ? 8.484 7.993 -5.468 1.00 0.45 2 ASN A N 10
ATOM 9765 C CA . ASN A 1 13 ? 8.907 6.922 -6.374 1.00 0.32 2 ASN A CA 10
ATOM 9766 C C . ASN A 1 13 ? 8.331 5.580 -5.920 1.00 0.22 2 ASN A C 10
ATOM 9767 O O . ASN A 1 13 ? 7.884 5.427 -4.781 1.00 0.22 2 ASN A O 10
ATOM 9778 N N . ALA A 1 14 ? 8.336 4.614 -6.821 1.00 0.18 3 ALA A N 10
ATOM 9779 C CA . ALA A 1 14 ? 7.710 3.326 -6.567 1.00 0.14 3 ALA A CA 10
ATOM 9780 C C . ALA A 1 14 ? 8.630 2.435 -5.755 1.00 0.15 3 ALA A C 10
ATOM 9781 O O . ALA A 1 14 ? 9.716 2.061 -6.198 1.00 0.24 3 ALA A O 10
ATOM 9788 N N . ILE A 1 15 ? 8.177 2.112 -4.565 1.00 0.10 4 ILE A N 10
ATOM 9789 C CA . ILE A 1 15 ? 8.974 1.392 -3.589 1.00 0.10 4 ILE A CA 10
ATOM 9790 C C . ILE A 1 15 ? 8.533 -0.063 -3.461 1.00 0.09 4 ILE A C 10
ATOM 9791 O O . ILE A 1 15 ? 9.237 -0.894 -2.888 1.00 0.11 4 ILE A O 10
ATOM 9807 N N . GLY A 1 16 ? 7.364 -0.361 -3.994 1.00 0.09 5 GLY A N 10
ATOM 9808 C CA . GLY A 1 16 ? 6.836 -1.706 -3.930 1.00 0.09 5 GLY A CA 10
ATOM 9809 C C . GLY A 1 16 ? 5.662 -1.868 -4.849 1.00 0.08 5 GLY A C 10
ATOM 9810 O O . GLY A 1 16 ? 5.253 -0.909 -5.499 1.00 0.10 5 GLY A O 10
ATOM 9814 N N . PHE A 1 17 ? 5.119 -3.068 -4.914 1.00 0.08 6 PHE A N 10
ATOM 9815 C CA . PHE A 1 17 ? 4.048 -3.362 -5.848 1.00 0.08 6 PHE A CA 10
ATOM 9816 C C . PHE A 1 17 ? 3.048 -4.332 -5.243 1.00 0.09 6 PHE A C 10
ATOM 9817 O O . PHE A 1 17 ? 3.393 -5.145 -4.386 1.00 0.10 6 PHE A O 10
ATOM 9834 N N . ILE A 1 18 ? 1.807 -4.227 -5.686 1.00 0.09 7 ILE A N 10
ATOM 9835 C CA . ILE A 1 18 ? 0.740 -5.085 -5.193 1.00 0.09 7 ILE A CA 10
ATOM 9836 C C . ILE A 1 18 ? 0.808 -6.456 -5.845 1.00 0.11 7 ILE A C 10
ATOM 9837 O O . ILE A 1 18 ? 0.718 -6.575 -7.065 1.00 0.14 7 ILE A O 10
ATOM 9853 N N . THR A 1 19 ? 0.955 -7.486 -5.032 1.00 0.12 8 THR A N 10
ATOM 9854 C CA . THR A 1 19 ? 1.012 -8.849 -5.541 1.00 0.15 8 THR A CA 10
ATOM 9855 C C . THR A 1 19 ? -0.210 -9.631 -5.086 1.00 0.16 8 THR A C 10
ATOM 9856 O O . THR A 1 19 ? -0.606 -10.619 -5.709 1.00 0.20 8 THR A O 10
ATOM 9867 N N . LYS A 1 20 ? -0.805 -9.175 -3.999 1.00 0.15 9 LYS A N 10
ATOM 9868 C CA . LYS A 1 20 ? -2.068 -9.709 -3.535 1.00 0.17 9 LYS A CA 10
ATOM 9869 C C . LYS A 1 20 ? -2.929 -8.571 -3.024 1.00 0.14 9 LYS A C 10
ATOM 9870 O O . LYS A 1 20 ? -2.414 -7.606 -2.465 1.00 0.17 9 LYS A O 10
ATOM 9889 N N . LEU A 1 21 ? -4.223 -8.672 -3.228 1.00 0.13 10 LEU A N 10
ATOM 9890 C CA . LEU A 1 21 ? -5.141 -7.637 -2.804 1.00 0.13 10 LEU A CA 10
ATOM 9891 C C . LEU A 1 21 ? -6.528 -8.214 -2.605 1.00 0.13 10 LEU A C 10
ATOM 9892 O O . LEU A 1 21 ? -6.941 -9.119 -3.331 1.00 0.17 10 LEU A O 10
ATOM 9908 N N . ASP A 1 22 ? -7.237 -7.698 -1.618 1.00 0.14 11 ASP A N 10
ATOM 9909 C CA . ASP A 1 22 ? -8.569 -8.190 -1.310 1.00 0.16 11 ASP A CA 10
ATOM 9910 C C . ASP A 1 22 ? -9.415 -7.109 -0.654 1.00 0.16 11 ASP A C 10
ATOM 9911 O O . ASP A 1 22 ? -8.8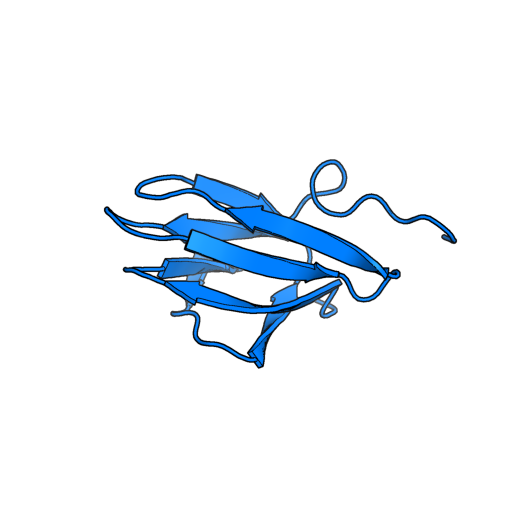86 -6.209 0.007 1.00 0.19 11 ASP A O 10
ATOM 9920 N N . GLY A 1 23 ? -10.721 -7.205 -0.837 1.00 0.23 12 GLY A N 10
ATOM 9921 C CA . GLY A 1 23 ? -11.639 -6.291 -0.192 1.00 0.23 12 GLY A CA 10
ATOM 9922 C C . GLY A 1 23 ? -11.685 -4.938 -0.864 1.00 0.20 12 GLY A C 10
ATOM 9923 O O . GLY A 1 23 ? -11.579 -4.836 -2.087 1.00 0.27 12 GLY A O 10
ATOM 9927 N N . SER A 1 24 ? -11.839 -3.898 -0.062 1.00 0.18 13 SER A N 10
ATOM 9928 C CA . SER A 1 24 ? -11.923 -2.544 -0.575 1.00 0.18 13 SER A CA 10
ATOM 9929 C C . SER A 1 24 ? -10.706 -1.755 -0.121 1.00 0.15 13 SER A C 10
ATOM 9930 O O . SER A 1 24 ? -10.423 -1.678 1.076 1.00 0.19 13 SER A O 10
ATOM 9938 N N . VAL A 1 25 ? -9.966 -1.199 -1.075 1.00 0.13 14 VAL A N 10
ATOM 9939 C CA . VAL A 1 25 ? -8.743 -0.479 -0.755 1.00 0.12 14 VAL A CA 10
ATOM 9940 C C . VAL A 1 25 ? -8.614 0.804 -1.575 1.00 0.11 14 VAL A C 10
ATOM 9941 O O . VAL A 1 25 ? -9.151 0.922 -2.678 1.00 0.13 14 VAL A O 10
ATOM 9954 N N . THR A 1 26 ? -7.903 1.756 -1.004 1.00 0.10 15 THR A N 10
ATOM 9955 C CA . THR A 1 26 ? -7.614 3.033 -1.637 1.00 0.10 15 THR A CA 10
ATOM 9956 C C . THR A 1 26 ? -6.262 3.512 -1.141 1.00 0.10 15 THR A C 10
ATOM 9957 O O . THR A 1 26 ? -5.790 3.034 -0.120 1.00 0.10 15 THR A O 10
ATOM 9968 N N . VAL A 1 27 ? -5.614 4.406 -1.861 1.00 0.10 16 VAL A N 10
ATOM 9969 C CA . VAL A 1 27 ? -4.367 4.964 -1.377 1.00 0.11 16 VAL A CA 10
ATOM 9970 C C . VAL A 1 27 ? -4.375 6.479 -1.511 1.00 0.11 16 VAL A C 10
ATOM 9971 O O . VAL A 1 27 ? -4.784 7.027 -2.528 1.00 0.12 16 VAL A O 10
ATOM 9984 N N . GLN A 1 28 ? -3.970 7.141 -0.453 1.00 0.12 17 GLN A N 10
ATOM 9985 C CA . GLN A 1 28 ? -3.877 8.584 -0.429 1.00 0.12 17 GLN A CA 10
ATOM 9986 C C . GLN A 1 28 ? -2.458 8.999 -0.742 1.00 0.13 17 GLN A C 10
ATOM 9987 O O . GLN A 1 28 ? -1.594 8.989 0.130 1.00 0.13 17 GLN A O 10
ATOM 10001 N N . SER A 1 29 ? -2.227 9.362 -1.986 1.00 0.16 18 SER A N 10
ATOM 10002 C CA . SER A 1 29 ? -0.903 9.732 -2.445 1.00 0.21 18 SER A CA 10
ATOM 10003 C C . SER A 1 29 ? -0.426 10.985 -1.712 1.00 0.24 18 SER A C 10
ATOM 10004 O O . SER A 1 29 ? -1.186 11.600 -0.969 1.00 0.25 18 SER A O 10
ATOM 10012 N N . ILE A 1 30 ? 0.829 11.362 -1.935 1.00 0.29 19 ILE A N 10
ATOM 10013 C CA . ILE A 1 30 ? 1.496 12.384 -1.122 1.00 0.33 19 ILE A CA 10
ATOM 10014 C C . ILE A 1 30 ? 0.876 13.778 -1.233 1.00 0.40 19 ILE A C 10
ATOM 10015 O O . ILE A 1 30 ? 1.319 14.708 -0.557 1.00 0.59 19 ILE A O 10
ATOM 10031 N N . ASN A 1 31 ? -0.130 13.934 -2.081 1.00 0.40 20 ASN A N 10
ATOM 10032 C CA . ASN A 1 31 ? -0.856 15.196 -2.170 1.00 0.46 20 ASN A CA 10
ATOM 10033 C C . ASN A 1 31 ? -2.226 15.051 -1.519 1.00 0.40 20 ASN A C 10
ATOM 10034 O O . ASN A 1 31 ? -3.074 15.940 -1.606 1.00 0.49 20 ASN A O 10
ATOM 10045 N N . GLY A 1 32 ? -2.435 13.904 -0.889 1.00 0.31 21 GLY A N 10
ATOM 10046 C CA . GLY A 1 32 ? -3.691 13.625 -0.219 1.00 0.29 21 GLY A CA 10
ATOM 10047 C C . GLY A 1 32 ? -4.689 13.039 -1.180 1.00 0.27 21 GLY A C 10
ATOM 10048 O O . GLY A 1 32 ? -5.852 12.826 -0.845 1.00 0.32 21 GLY A O 10
ATOM 10052 N N . GLN A 1 33 ? -4.209 12.766 -2.381 1.00 0.26 22 GLN A N 10
ATOM 10053 C CA . GLN A 1 33 ? -5.047 12.286 -3.456 1.00 0.25 22 GLN A CA 10
ATOM 10054 C C . GLN A 1 33 ? -5.353 10.801 -3.302 1.00 0.19 22 GLN A C 10
ATOM 10055 O O . GLN A 1 33 ? -4.451 9.968 -3.331 1.00 0.18 22 GLN A O 10
ATOM 10069 N N . GLU A 1 34 ? -6.627 10.484 -3.138 1.00 0.21 23 GLU A N 10
ATOM 10070 C CA . GLU A 1 34 ? -7.068 9.107 -3.005 1.00 0.16 23 GLU A CA 10
ATOM 10071 C C . GLU A 1 34 ? -7.170 8.442 -4.374 1.00 0.19 23 GLU A C 10
ATOM 10072 O O . GLU A 1 34 ? -7.805 8.963 -5.291 1.00 0.28 23 GLU A O 10
ATOM 10084 N N . ARG A 1 35 ? -6.506 7.308 -4.505 1.00 0.21 24 ARG A N 10
ATOM 10085 C CA . ARG A 1 35 ? -6.492 6.541 -5.736 1.00 0.30 24 ARG A CA 10
ATOM 10086 C C . ARG A 1 35 ? -6.817 5.084 -5.424 1.00 0.27 24 ARG A C 10
ATOM 10087 O O . ARG A 1 35 ? -6.444 4.579 -4.368 1.00 0.33 24 ARG A O 10
ATOM 10108 N N . VAL A 1 36 ? -7.529 4.418 -6.320 1.00 0.26 25 VAL A N 10
ATOM 10109 C CA . VAL A 1 36 ? -7.876 3.020 -6.109 1.00 0.25 25 VAL A CA 10
ATOM 10110 C C . VAL A 1 36 ? -6.683 2.128 -6.423 1.00 0.23 25 VAL A C 10
ATOM 10111 O O . VAL A 1 36 ? -5.907 2.406 -7.340 1.00 0.32 25 VAL A O 10
ATOM 10124 N N . LEU A 1 37 ? -6.523 1.076 -5.645 1.00 0.16 26 LEU A N 10
ATOM 10125 C CA . LEU A 1 37 ? -5.442 0.134 -5.867 1.00 0.15 26 LEU A CA 10
ATOM 10126 C C . LEU A 1 37 ? -5.978 -1.174 -6.418 1.00 0.15 26 LEU A C 10
ATOM 10127 O O . LEU A 1 37 ? -6.931 -1.741 -5.884 1.00 0.28 26 LEU A O 10
ATOM 10143 N N . LYS A 1 38 ? -5.386 -1.621 -7.507 1.00 0.30 27 LYS A N 10
ATOM 10144 C CA . LYS A 1 38 ? -5.669 -2.927 -8.063 1.00 0.27 27 LYS A CA 10
ATOM 10145 C C . LYS A 1 38 ? -4.442 -3.800 -7.877 1.00 0.21 27 LYS A C 10
ATOM 10146 O O . LYS A 1 38 ? -3.452 -3.357 -7.291 1.00 0.26 27 LYS A O 10
ATOM 10165 N N . LEU A 1 39 ? -4.485 -5.028 -8.358 1.00 0.19 28 LEU A N 10
ATOM 10166 C CA . LEU A 1 39 ? -3.292 -5.855 -8.322 1.00 0.16 28 LEU A CA 10
ATOM 10167 C C . LEU A 1 39 ? -2.272 -5.300 -9.294 1.00 0.18 28 LEU A C 10
ATOM 10168 O O . LEU A 1 39 ? -2.632 -4.795 -10.358 1.00 0.21 28 LEU A O 10
ATOM 10184 N N . GLY A 1 40 ? -1.009 -5.392 -8.934 1.00 0.19 29 GLY A N 10
ATOM 10185 C CA . GLY A 1 40 ? 0.031 -4.927 -9.813 1.00 0.21 29 GLY A CA 10
ATOM 10186 C C . GLY A 1 40 ? 0.218 -3.428 -9.748 1.00 0.19 29 GLY A C 10
ATOM 10187 O O . GLY A 1 40 ? 1.028 -2.866 -10.487 1.00 0.24 29 GLY A O 10
ATOM 10191 N N . ASP A 1 41 ? -0.536 -2.766 -8.874 1.00 0.19 30 ASP A N 10
ATOM 10192 C CA . ASP A 1 41 ? -0.342 -1.343 -8.655 1.00 0.16 30 ASP A CA 10
ATOM 10193 C C . ASP A 1 41 ? 0.961 -1.107 -7.929 1.00 0.13 30 ASP A C 10
ATOM 10194 O O . ASP A 1 41 ? 1.383 -1.911 -7.098 1.00 0.16 30 ASP A O 10
ATOM 10203 N N . PRO A 1 42 ? 1.621 -0.009 -8.253 1.00 0.12 31 PRO A N 10
ATOM 10204 C CA . PRO A 1 42 ? 2.874 0.378 -7.633 1.00 0.12 31 PRO A CA 10
ATOM 10205 C C . PRO A 1 42 ? 2.652 1.252 -6.399 1.00 0.13 31 PRO A C 10
ATOM 10206 O O . PRO A 1 42 ? 1.824 2.163 -6.410 1.00 0.22 31 PRO A O 10
ATOM 10217 N N . ILE A 1 43 ? 3.372 0.968 -5.338 1.00 0.10 32 ILE A N 10
ATOM 10218 C CA . ILE A 1 43 ? 3.279 1.754 -4.131 1.00 0.11 32 ILE A CA 10
ATOM 10219 C C . ILE A 1 43 ? 4.408 2.757 -4.093 1.00 0.11 32 ILE A C 10
ATOM 10220 O O . ILE A 1 43 ? 5.554 2.426 -4.387 1.00 0.12 32 ILE A O 10
ATOM 10236 N N . PHE A 1 44 ? 4.074 3.973 -3.738 1.00 0.12 33 PHE A N 10
ATOM 10237 C CA . PHE A 1 44 ? 5.040 5.048 -3.698 1.00 0.13 33 PHE A CA 10
ATOM 10238 C C . PHE A 1 44 ? 5.274 5.481 -2.257 1.00 0.12 33 PHE A C 10
ATOM 10239 O O . PHE A 1 44 ? 4.353 5.456 -1.435 1.00 0.14 33 PHE A O 10
ATOM 10256 N N . PHE A 1 45 ? 6.510 5.850 -1.949 1.00 0.11 34 PHE A N 10
ATOM 10257 C CA . PHE A 1 45 ? 6.879 6.226 -0.587 1.00 0.11 34 PHE A CA 10
ATOM 10258 C C . PHE A 1 45 ? 6.160 7.506 -0.188 1.00 0.11 34 PHE A C 10
ATOM 10259 O O . PHE A 1 45 ? 6.472 8.586 -0.694 1.00 0.18 34 PHE A O 10
ATOM 10276 N N . GLY A 1 46 ? 5.199 7.385 0.715 1.00 0.10 35 GLY A N 10
ATOM 10277 C CA . GLY A 1 46 ? 4.487 8.551 1.182 1.00 0.12 35 GLY A CA 10
ATOM 10278 C C . GLY A 1 46 ? 2.978 8.443 1.043 1.00 0.10 35 GLY A C 10
ATOM 10279 O O . GLY A 1 46 ? 2.259 9.342 1.477 1.00 0.17 35 GLY A O 10
ATOM 10283 N N . GLU A 1 47 ? 2.476 7.363 0.446 1.00 0.12 36 GLU A N 10
ATOM 10284 C CA . GLU A 1 47 ? 1.033 7.249 0.257 1.00 0.11 36 GLU A CA 10
ATOM 10285 C C . GLU A 1 47 ? 0.372 6.634 1.486 1.00 0.11 36 GLU A C 10
ATOM 10286 O O . GLU A 1 47 ? 0.985 5.863 2.218 1.00 0.16 36 GLU A O 10
ATOM 10298 N N . THR A 1 48 ? -0.876 7.001 1.702 1.00 0.11 37 THR A N 10
ATOM 10299 C CA . THR A 1 48 ? -1.629 6.568 2.866 1.00 0.12 37 THR A CA 10
ATOM 10300 C C . THR A 1 48 ? -2.746 5.611 2.460 1.00 0.11 37 THR A C 10
ATOM 10301 O O . THR A 1 48 ? -3.745 6.023 1.885 1.00 0.12 37 THR A O 10
ATOM 10312 N N . VAL A 1 49 ? -2.587 4.338 2.766 1.00 0.12 38 VAL A N 10
ATOM 10313 C CA . VAL A 1 49 ? -3.531 3.332 2.302 1.00 0.12 38 VAL A CA 10
ATOM 10314 C C . VAL A 1 49 ? -4.798 3.330 3.149 1.00 0.13 38 VAL A C 10
ATOM 10315 O O . VAL A 1 49 ? -4.737 3.286 4.375 1.00 0.16 38 VAL A O 10
ATOM 10328 N N . LEU A 1 50 ? -5.932 3.379 2.476 1.00 0.15 39 LEU A N 10
ATOM 10329 C CA . LEU A 1 50 ? -7.233 3.366 3.122 1.00 0.15 39 LEU A CA 10
ATOM 10330 C C . LEU A 1 50 ? -7.966 2.078 2.784 1.00 0.17 39 LEU A C 10
ATOM 10331 O O . LEU A 1 50 ? -8.559 1.959 1.710 1.00 0.27 39 LEU A O 10
ATOM 10347 N N . THR A 1 51 ? -7.922 1.108 3.677 1.00 0.14 40 THR A N 10
ATOM 10348 C CA . THR A 1 51 ? -8.637 -0.133 3.455 1.00 0.16 40 THR A CA 10
ATOM 10349 C C . THR A 1 51 ? -9.978 -0.081 4.163 1.00 0.18 40 THR A C 10
ATOM 10350 O O . THR A 1 51 ? -10.150 0.648 5.138 1.00 0.22 40 THR A O 10
ATOM 10361 N N . GLY A 1 52 ? -10.931 -0.824 3.643 1.00 0.22 41 GLY A N 10
ATOM 10362 C CA . GLY A 1 52 ? -12.241 -0.879 4.241 1.00 0.27 41 GLY A CA 10
ATOM 10363 C C . GLY A 1 52 ? -12.567 -2.265 4.730 1.00 0.43 41 GLY A C 10
ATOM 10364 O O . GLY A 1 52 ? -11.657 -3.054 5.002 1.00 0.90 41 GLY A O 10
ATOM 10368 N N . GLY A 1 53 ? -13.852 -2.567 4.833 1.00 0.55 42 GLY A N 10
ATOM 10369 C CA . GLY A 1 53 ? -14.274 -3.873 5.292 1.00 0.61 42 GLY A CA 10
ATOM 10370 C C . GLY A 1 53 ? -13.704 -4.993 4.445 1.00 0.85 42 GLY A C 10
ATOM 10371 O O . GLY A 1 53 ? -13.795 -4.951 3.213 1.00 1.79 42 GLY A O 10
ATOM 10375 N N . SER A 1 54 ? -13.091 -5.969 5.113 1.00 0.67 43 SER A N 10
ATOM 10376 C CA . SER A 1 54 ? -12.509 -7.141 4.460 1.00 0.80 43 SER A CA 10
ATOM 10377 C C . SER A 1 54 ? -11.281 -6.770 3.626 1.00 0.74 43 SER A C 10
ATOM 10378 O O . SER A 1 54 ? -10.874 -7.517 2.737 1.00 1.24 43 SER A O 10
ATOM 10386 N N . GLY A 1 55 ? -10.694 -5.618 3.920 1.00 0.41 44 GLY A N 10
ATOM 10387 C CA . GLY A 1 55 ? -9.519 -5.175 3.195 1.00 0.35 44 GLY A CA 10
ATOM 10388 C C . GLY A 1 55 ? -8.282 -5.990 3.534 1.00 0.44 44 GLY A C 10
ATOM 10389 O O . GLY A 1 55 ? -8.029 -6.287 4.702 1.00 0.89 44 GLY A O 10
ATOM 10393 N N . SER A 1 56 ? -7.538 -6.388 2.514 1.00 0.22 45 SER A N 10
ATOM 10394 C CA . SER A 1 56 ? -6.245 -7.038 2.690 1.00 0.25 45 SER A CA 10
ATOM 10395 C C . SER A 1 56 ? -5.381 -6.767 1.472 1.00 0.27 45 SER A C 10
ATOM 10396 O O . SER A 1 56 ? -5.861 -6.820 0.349 1.00 0.49 45 SER A O 10
ATOM 10404 N N . VAL A 1 57 ? -4.122 -6.452 1.685 1.00 0.15 46 VAL A N 10
ATOM 10405 C CA . VAL A 1 57 ? -3.227 -6.128 0.578 1.00 0.13 46 VAL A CA 10
ATOM 10406 C C . VAL A 1 57 ? -1.817 -6.608 0.875 1.00 0.14 46 VAL A C 10
ATOM 10407 O O . VAL A 1 57 ? -1.328 -6.457 1.989 1.00 0.25 46 VAL A O 10
ATOM 10420 N N . THR A 1 58 ? -1.179 -7.185 -0.125 1.00 0.14 47 THR A N 10
ATOM 10421 C CA . THR A 1 58 ? 0.205 -7.590 -0.021 1.00 0.14 47 THR A CA 10
ATOM 10422 C C . THR A 1 58 ? 1.069 -6.720 -0.916 1.00 0.12 47 THR A C 10
ATOM 10423 O O . THR A 1 58 ? 1.030 -6.835 -2.146 1.00 0.12 47 THR A O 10
ATOM 10434 N N . ILE A 1 59 ? 1.821 -5.834 -0.296 1.00 0.10 48 ILE A N 10
ATOM 10435 C CA . ILE A 1 59 ? 2.723 -4.972 -1.022 1.00 0.10 48 ILE A CA 10
ATOM 10436 C C . ILE A 1 59 ? 4.125 -5.540 -0.984 1.00 0.10 48 ILE A C 10
ATOM 10437 O O . ILE A 1 59 ? 4.817 -5.470 0.032 1.00 0.13 48 ILE A O 10
ATOM 10453 N N . ALA A 1 60 ? 4.520 -6.135 -2.087 1.00 0.09 49 ALA A N 10
ATOM 10454 C CA . ALA A 1 60 ? 5.851 -6.671 -2.219 1.00 0.10 49 ALA A CA 10
ATOM 10455 C C . ALA A 1 60 ? 6.821 -5.538 -2.503 1.00 0.09 49 ALA A C 10
ATOM 10456 O O . ALA A 1 60 ? 6.838 -4.984 -3.603 1.00 0.11 49 ALA A O 10
ATOM 10463 N N . PHE A 1 61 ? 7.596 -5.175 -1.501 1.00 0.09 50 PHE A N 10
ATOM 10464 C CA . PHE A 1 61 ? 8.545 -4.087 -1.631 1.00 0.10 50 PHE A CA 10
ATOM 10465 C C . PHE A 1 61 ? 9.716 -4.504 -2.485 1.00 0.12 50 PHE A C 10
ATOM 10466 O O . PHE A 1 61 ? 10.154 -5.655 -2.461 1.00 0.16 50 PHE A O 10
ATOM 10483 N N . VAL A 1 62 ? 10.222 -3.545 -3.229 1.00 0.11 51 VAL A N 10
ATOM 10484 C CA . VAL A 1 62 ? 11.193 -3.803 -4.267 1.00 0.14 51 VAL A CA 10
ATOM 10485 C C . VAL A 1 62 ? 12.578 -4.118 -3.682 1.00 0.16 51 VAL A C 10
ATOM 10486 O O . VAL A 1 62 ? 13.482 -4.543 -4.400 1.00 0.25 51 VAL A O 10
ATOM 10499 N N . ASP A 1 63 ? 12.718 -3.936 -2.369 1.00 0.17 52 ASP A N 10
ATOM 10500 C CA . ASP A 1 63 ? 13.965 -4.257 -1.668 1.00 0.21 52 ASP A CA 10
ATOM 10501 C C . ASP A 1 63 ? 14.036 -5.750 -1.360 1.00 0.24 52 ASP A C 10
ATOM 10502 O O . ASP A 1 63 ? 15.116 -6.303 -1.155 1.00 0.33 52 ASP A O 10
ATOM 10511 N N . GLY A 1 64 ? 12.879 -6.406 -1.349 1.00 0.21 53 GLY A N 10
ATOM 10512 C CA . GLY A 1 64 ? 12.840 -7.829 -1.066 1.00 0.26 53 GLY A CA 10
ATOM 10513 C C . GLY A 1 64 ? 11.849 -8.191 0.027 1.00 0.24 53 GLY A C 10
ATOM 10514 O O . GLY A 1 64 ? 11.525 -9.363 0.214 1.00 0.27 53 GLY A O 10
ATOM 10518 N N . THR A 1 65 ? 11.373 -7.192 0.754 1.00 0.22 54 THR A N 10
ATOM 10519 C CA . THR A 1 65 ? 10.407 -7.415 1.820 1.00 0.22 54 THR A CA 10
ATOM 10520 C C . THR A 1 65 ? 8.978 -7.386 1.289 1.00 0.19 54 THR A C 10
ATOM 10521 O O . THR A 1 65 ? 8.732 -6.899 0.188 1.00 0.25 54 THR A O 10
ATOM 10532 N N . ASP A 1 66 ? 8.041 -7.921 2.063 1.00 0.21 55 ASP A N 10
ATOM 10533 C CA . ASP A 1 66 ? 6.628 -7.897 1.691 1.00 0.19 55 ASP A CA 10
ATOM 10534 C C . ASP A 1 66 ? 5.804 -7.502 2.906 1.00 0.25 55 ASP A C 10
ATOM 10535 O O . ASP A 1 66 ? 6.184 -7.803 4.039 1.00 0.44 55 ASP A O 10
ATOM 10544 N N . VAL A 1 67 ? 4.694 -6.816 2.685 1.00 0.16 56 VAL A N 10
ATOM 10545 C CA . VAL A 1 67 ? 3.824 -6.413 3.774 1.00 0.21 56 VAL A CA 10
ATOM 10546 C C . VAL A 1 67 ? 2.384 -6.786 3.514 1.00 0.22 56 VAL A C 10
ATOM 10547 O O . VAL A 1 67 ? 2.003 -7.116 2.390 1.00 0.30 56 VAL A O 10
ATOM 10560 N N . VAL A 1 68 ? 1.592 -6.705 4.563 1.00 0.17 57 VAL A N 10
ATOM 10561 C CA . VAL A 1 68 ? 0.172 -6.964 4.473 1.00 0.20 57 VAL A CA 10
ATOM 10562 C C . VAL A 1 68 ? -0.609 -5.867 5.191 1.00 0.21 57 VAL A C 10
ATOM 10563 O O . VAL A 1 68 ? -0.230 -5.419 6.278 1.00 0.30 57 VAL A O 10
ATOM 10576 N N . ILE A 1 69 ? -1.670 -5.406 4.556 1.00 0.18 58 ILE A N 10
ATOM 10577 C CA . ILE A 1 69 ? -2.517 -4.382 5.137 1.00 0.22 58 ILE A CA 10
ATOM 10578 C C . ILE A 1 69 ? -3.843 -4.994 5.559 1.00 0.29 58 ILE A C 10
ATOM 10579 O O . ILE A 1 69 ? -4.437 -5.775 4.812 1.00 0.32 58 ILE A O 10
ATOM 10595 N N . GLY A 1 70 ? -4.290 -4.652 6.762 1.00 0.35 59 GLY A N 10
ATOM 10596 C CA . GLY A 1 70 ? -5.537 -5.179 7.277 1.00 0.43 59 GLY A CA 10
ATOM 10597 C C . GLY A 1 70 ? -6.741 -4.441 6.734 1.00 0.50 59 GLY A C 10
ATOM 10598 O O . GLY A 1 70 ? -6.652 -3.755 5.718 1.00 1.02 59 GLY A O 10
ATOM 10602 N N . GLY A 1 71 ? -7.864 -4.545 7.430 1.00 0.35 60 GLY A N 10
ATOM 10603 C CA . GLY A 1 71 ? -9.102 -3.999 6.926 1.00 0.36 60 GLY A CA 10
ATOM 10604 C C . GLY A 1 71 ? -9.579 -2.839 7.756 1.00 0.33 60 GLY A C 10
ATOM 10605 O O . GLY A 1 71 ? -9.362 -2.812 8.970 1.00 0.40 60 GLY A O 10
ATOM 10609 N N . ASP A 1 72 ? -10.221 -1.878 7.099 1.00 0.28 61 ASP A N 10
ATOM 10610 C CA . ASP A 1 72 ? -10.649 -0.638 7.741 1.00 0.31 61 ASP A CA 10
ATOM 10611 C C . ASP A 1 72 ? -9.442 0.067 8.372 1.00 0.29 61 ASP A C 10
ATOM 10612 O O . ASP A 1 72 ? -9.567 0.833 9.329 1.00 0.43 61 ASP A O 10
ATOM 10621 N N . SER A 1 73 ? -8.268 -0.196 7.811 1.00 0.22 62 SER A N 10
ATOM 10622 C CA . SER A 1 73 ? -7.031 0.379 8.311 1.00 0.26 62 SER A CA 10
ATOM 10623 C C . SER A 1 73 ? -6.563 1.510 7.403 1.00 0.22 62 SER A C 10
ATOM 10624 O O . SER A 1 73 ? -6.923 1.572 6.226 1.00 0.23 62 SER A O 10
ATOM 10632 N N . ILE A 1 74 ? -5.761 2.397 7.966 1.00 0.20 63 ILE A N 10
ATOM 10633 C CA . ILE A 1 74 ? -5.249 3.555 7.254 1.00 0.19 63 ILE A CA 10
ATOM 10634 C C . ILE A 1 74 ? -3.815 3.813 7.687 1.00 0.24 63 ILE A C 10
ATOM 10635 O O . ILE A 1 74 ? -3.566 4.298 8.792 1.00 0.38 63 ILE A O 10
ATOM 10651 N N . VAL A 1 75 ? -2.874 3.462 6.831 1.00 0.15 64 VAL A N 10
ATOM 10652 C CA . VAL A 1 75 ? -1.466 3.568 7.170 1.00 0.18 64 VAL A CA 10
ATOM 10653 C C . VAL A 1 75 ? -0.674 4.250 6.072 1.00 0.15 64 VAL A C 10
ATOM 10654 O O . VAL A 1 75 ? -1.012 4.154 4.895 1.00 0.13 64 VAL A O 10
ATOM 10667 N N . GLU A 1 76 ? 0.386 4.929 6.470 1.00 0.18 65 GLU A N 10
ATOM 10668 C CA . GLU A 1 76 ? 1.203 5.684 5.534 1.00 0.16 65 GLU A CA 10
ATOM 10669 C C . GLU A 1 76 ? 2.488 4.933 5.218 1.00 0.13 65 GLU A C 10
ATOM 10670 O O . GLU A 1 76 ? 3.215 4.510 6.120 1.00 0.15 65 GLU A O 10
ATOM 10682 N N . MET A 1 77 ? 2.751 4.768 3.929 1.00 0.12 66 MET A N 10
ATOM 10683 C CA . MET A 1 77 ? 3.909 4.023 3.451 1.00 0.14 66 MET A CA 10
ATOM 10684 C C . MET A 1 77 ? 5.202 4.761 3.790 1.00 0.13 66 MET A C 10
ATOM 10685 O O . MET A 1 77 ? 5.689 5.575 3.004 1.00 0.17 66 MET A O 10
ATOM 10699 N N . THR A 1 78 ? 5.747 4.470 4.963 1.00 0.13 67 THR A N 10
ATOM 10700 C CA . THR A 1 78 ? 6.943 5.131 5.449 1.00 0.14 67 THR A CA 10
ATOM 10701 C C . THR A 1 78 ? 8.056 4.123 5.722 1.00 0.15 67 THR A C 10
ATOM 10702 O O . THR A 1 78 ? 7.954 2.963 5.322 1.00 0.16 67 THR A O 10
ATOM 10713 N N . ASP A 1 79 ? 9.106 4.558 6.406 1.00 0.18 68 ASP A N 10
ATOM 10714 C CA . ASP A 1 79 ? 10.251 3.691 6.692 1.00 0.23 68 ASP A CA 10
ATOM 10715 C C . ASP A 1 79 ? 9.848 2.547 7.619 1.00 0.25 68 ASP A C 10
ATOM 10716 O O . ASP A 1 79 ? 10.414 1.457 7.555 1.00 0.34 68 ASP A O 10
ATOM 10725 N N . GLU A 1 80 ? 8.856 2.798 8.467 1.00 0.29 69 GLU A N 10
ATOM 10726 C CA . GLU A 1 80 ? 8.341 1.781 9.376 1.00 0.39 69 GLU A CA 10
ATOM 10727 C C . GLU A 1 80 ? 7.576 0.718 8.602 1.00 0.35 69 GLU A C 10
ATOM 10728 O O . GLU A 1 80 ? 7.313 -0.379 9.099 1.00 0.49 69 GLU A O 10
ATOM 10740 N N . ILE A 1 81 ? 7.213 1.065 7.387 1.00 0.21 70 ILE A N 10
ATOM 10741 C CA . ILE A 1 81 ? 6.526 0.170 6.483 1.00 0.18 70 ILE A CA 10
ATOM 10742 C C . ILE A 1 81 ? 7.517 -0.505 5.542 1.00 0.18 70 ILE A C 10
ATOM 10743 O O . ILE A 1 81 ? 7.528 -1.728 5.396 1.00 0.24 70 ILE A O 10
ATOM 10759 N N . TYR A 1 82 ? 8.350 0.306 4.924 1.00 0.16 71 TYR A N 10
ATOM 10760 C CA . TYR A 1 82 ? 9.318 -0.171 3.964 1.00 0.17 71 TYR A CA 10
ATOM 10761 C C . TYR A 1 82 ? 10.674 -0.318 4.635 1.00 0.27 71 TYR A C 10
ATOM 10762 O O . TYR A 1 82 ? 11.490 0.607 4.646 1.00 0.31 71 TYR A O 10
ATOM 10780 N N . ASN A 1 83 ? 10.877 -1.484 5.221 1.00 0.40 72 ASN A N 10
ATOM 10781 C CA . ASN A 1 83 ? 12.141 -1.832 5.857 1.00 0.53 72 ASN A CA 10
ATOM 10782 C C . ASN A 1 83 ? 13.238 -2.018 4.810 1.00 0.46 72 ASN A C 10
ATOM 10783 O O . ASN A 1 83 ? 13.456 -3.121 4.305 1.00 0.61 72 ASN A O 10
ATOM 10794 N N . THR A 1 84 ? 13.907 -0.929 4.469 1.00 0.40 73 THR A N 10
ATOM 10795 C CA . THR A 1 84 ? 15.019 -0.973 3.539 1.00 0.42 73 THR A CA 10
ATOM 10796 C C . THR A 1 84 ? 16.303 -1.350 4.270 1.00 0.58 73 THR A C 10
ATOM 10797 O O . THR A 1 84 ? 16.738 -0.632 5.174 1.00 0.69 73 THR A O 10
ATOM 10808 N N . GLY A 1 85 ? 16.898 -2.472 3.900 1.00 0.69 74 GLY A N 10
ATOM 10809 C CA . GLY A 1 85 ? 18.108 -2.904 4.566 1.00 0.90 74 GLY A CA 10
ATOM 10810 C C . GLY A 1 85 ? 18.855 -3.965 3.794 1.00 1.46 74 GLY A C 10
ATOM 10811 O O . GLY A 1 85 ? 19.403 -4.892 4.392 1.00 1.91 74 GLY A O 10
ATOM 10815 N N . ASP A 1 86 ? 18.846 -3.841 2.463 1.00 2.07 75 ASP A N 10
ATOM 10816 C CA . ASP A 1 86 ? 19.565 -4.754 1.557 1.00 3.16 75 ASP A CA 10
ATOM 10817 C C . ASP A 1 86 ? 18.872 -6.112 1.455 1.00 3.74 75 ASP A C 10
ATOM 10818 O O . ASP A 1 86 ? 18.912 -6.756 0.406 1.00 4.38 75 ASP A O 10
ATOM 10827 N N . ASN A 1 87 ? 18.252 -6.528 2.556 1.00 4.05 76 ASN A N 10
ATOM 10828 C CA . ASN A 1 87 ? 17.502 -7.778 2.629 1.00 5.07 76 ASN A CA 10
ATOM 10829 C C . ASN A 1 87 ? 18.449 -8.970 2.572 1.00 5.95 76 ASN A C 10
ATOM 10830 O O . ASN A 1 87 ? 18.607 -9.571 1.490 1.00 6.53 76 ASN A O 10
ATOM 10841 N N . GLY A 1 12 ? 7.720 11.079 -6.432 1.00 1.49 1 GLY A N 11
ATOM 10842 C CA . GLY A 1 12 ? 8.713 10.146 -5.852 1.00 1.01 1 GLY A CA 11
ATOM 10843 C C . GLY A 1 12 ? 8.916 8.922 -6.718 1.00 0.96 1 GLY A C 11
ATOM 10844 O O . GLY A 1 12 ? 8.690 8.968 -7.929 1.00 1.71 1 GLY A O 11
ATOM 10848 N N . ASN A 1 13 ? 9.333 7.829 -6.100 1.00 0.45 2 ASN A N 11
ATOM 10849 C CA . ASN A 1 13 ? 9.586 6.588 -6.818 1.00 0.32 2 ASN A CA 11
ATOM 10850 C C . ASN A 1 13 ? 8.739 5.468 -6.244 1.00 0.22 2 ASN A C 11
ATOM 10851 O O . ASN A 1 13 ? 8.334 5.514 -5.078 1.00 0.22 2 ASN A O 11
ATOM 10862 N N . ALA A 1 14 ? 8.460 4.473 -7.074 1.00 0.18 3 ALA A N 11
ATOM 10863 C CA . ALA A 1 14 ? 7.657 3.337 -6.663 1.00 0.14 3 ALA A CA 11
ATOM 10864 C C . ALA A 1 14 ? 8.485 2.386 -5.814 1.00 0.15 3 ALA A C 11
ATOM 10865 O O . ALA A 1 14 ? 9.430 1.756 -6.294 1.00 0.24 3 ALA A O 11
ATOM 10872 N N . ILE A 1 15 ? 8.113 2.295 -4.552 1.00 0.10 4 ILE A N 11
ATOM 10873 C CA . ILE A 1 15 ? 8.881 1.569 -3.558 1.00 0.10 4 ILE A CA 11
ATOM 10874 C C . ILE A 1 15 ? 8.418 0.120 -3.437 1.00 0.09 4 ILE A C 11
ATOM 10875 O O . ILE A 1 15 ? 9.120 -0.727 -2.884 1.00 0.11 4 ILE A O 11
ATOM 10891 N N . GLY A 1 16 ? 7.234 -0.160 -3.950 1.00 0.09 5 GLY A N 11
ATOM 10892 C CA . GLY A 1 16 ? 6.707 -1.504 -3.903 1.00 0.09 5 GLY A CA 11
ATOM 10893 C C . GLY A 1 16 ? 5.540 -1.671 -4.832 1.00 0.08 5 GLY A C 11
ATOM 10894 O O . GLY A 1 16 ? 5.118 -0.716 -5.474 1.00 0.10 5 GLY A O 11
ATOM 10898 N N . PHE A 1 17 ? 5.022 -2.881 -4.904 1.00 0.08 6 PHE A N 11
ATOM 10899 C CA . PHE A 1 17 ? 3.964 -3.199 -5.845 1.00 0.08 6 PHE A CA 11
ATOM 10900 C C . PHE A 1 17 ? 2.999 -4.201 -5.234 1.00 0.09 6 PHE A C 11
ATOM 10901 O O . PHE A 1 17 ? 3.376 -4.993 -4.372 1.00 0.10 6 PHE A O 11
ATOM 10918 N N . ILE A 1 18 ? 1.755 -4.159 -5.676 1.00 0.09 7 ILE A N 11
ATOM 10919 C CA . ILE A 1 18 ? 0.727 -5.044 -5.140 1.00 0.09 7 ILE A CA 11
ATOM 10920 C C . ILE A 1 18 ? 0.818 -6.429 -5.760 1.00 0.11 7 ILE A C 11
ATOM 10921 O O . ILE A 1 18 ? 0.745 -6.573 -6.978 1.00 0.14 7 ILE A O 11
ATOM 10937 N N . THR A 1 19 ? 0.965 -7.445 -4.929 1.00 0.12 8 THR A N 11
ATOM 10938 C CA . THR A 1 19 ? 1.026 -8.815 -5.416 1.00 0.15 8 THR A CA 11
ATOM 10939 C C . THR A 1 19 ? -0.198 -9.594 -4.965 1.00 0.16 8 THR A C 11
ATOM 10940 O O . THR A 1 19 ? -0.588 -10.582 -5.587 1.00 0.20 8 THR A O 11
ATOM 10951 N N . LYS A 1 20 ? -0.806 -9.133 -3.889 1.00 0.15 9 LYS A N 11
ATOM 10952 C CA . LYS A 1 20 ? -2.058 -9.686 -3.426 1.00 0.17 9 LYS A CA 11
ATOM 10953 C C . LYS A 1 20 ? -2.926 -8.558 -2.911 1.00 0.14 9 LYS A C 11
ATOM 10954 O O . LYS A 1 20 ? -2.416 -7.585 -2.368 1.00 0.17 9 LYS A O 11
ATOM 10973 N N . LEU A 1 21 ? -4.222 -8.674 -3.101 1.00 0.13 10 LEU A N 11
ATOM 10974 C CA . LEU A 1 21 ? -5.136 -7.618 -2.725 1.00 0.13 10 LEU A CA 11
ATOM 10975 C C . LEU A 1 21 ? -6.537 -8.168 -2.551 1.00 0.13 10 LEU A C 11
ATOM 10976 O O . LEU A 1 21 ? -6.946 -9.081 -3.270 1.00 0.17 10 LEU A O 11
ATOM 10992 N N . ASP A 1 22 ? -7.262 -7.614 -1.598 1.00 0.14 11 ASP A N 11
ATOM 10993 C CA . ASP A 1 22 ? -8.616 -8.064 -1.321 1.00 0.16 11 ASP A CA 11
ATOM 10994 C C . ASP A 1 22 ? -9.437 -6.947 -0.690 1.00 0.16 11 ASP A C 11
ATOM 10995 O O . ASP A 1 22 ? -8.890 -6.057 -0.033 1.00 0.19 11 ASP A O 11
ATOM 11004 N N . GLY A 1 23 ? -10.745 -6.997 -0.901 1.00 0.23 12 GLY A N 11
ATOM 11005 C CA . GLY A 1 23 ? -11.648 -6.068 -0.253 1.00 0.23 12 GLY A CA 11
ATOM 11006 C C . GLY A 1 23 ? -11.633 -4.688 -0.875 1.00 0.20 12 GLY A C 11
ATOM 11007 O O . GLY A 1 23 ? -11.275 -4.522 -2.043 1.00 0.27 12 GLY A O 11
ATOM 11011 N N . SER A 1 24 ? -12.017 -3.697 -0.086 1.00 0.18 13 SER A N 11
ATOM 11012 C CA . SER A 1 24 ? -12.092 -2.327 -0.555 1.00 0.18 13 SER A CA 11
ATOM 11013 C C . SER A 1 24 ? -10.845 -1.578 -0.118 1.00 0.15 13 SER A C 11
ATOM 11014 O O . SER A 1 24 ? -10.554 -1.495 1.078 1.00 0.19 13 SER A O 11
ATOM 11022 N N . VAL A 1 25 ? -10.096 -1.058 -1.080 1.00 0.13 14 VAL A N 11
ATOM 11023 C CA . VAL A 1 25 ? -8.828 -0.414 -0.780 1.00 0.12 14 VAL A CA 11
ATOM 11024 C C . VAL A 1 25 ? -8.643 0.875 -1.584 1.00 0.11 14 VAL A C 11
ATOM 11025 O O . VAL A 1 25 ? -9.177 1.034 -2.683 1.00 0.13 14 VAL A O 11
ATOM 11038 N N . THR A 1 26 ? -7.875 1.776 -1.006 1.00 0.10 15 THR A N 11
ATOM 11039 C CA . THR A 1 26 ? -7.590 3.085 -1.574 1.00 0.10 15 THR A CA 11
ATOM 11040 C C . THR A 1 26 ? -6.221 3.540 -1.097 1.00 0.10 15 THR A C 11
ATOM 11041 O O . THR A 1 26 ? -5.721 3.022 -0.106 1.00 0.10 15 THR A O 11
ATOM 11052 N N . VAL A 1 27 ? -5.593 4.466 -1.800 1.00 0.10 16 VAL A N 11
ATOM 11053 C CA . VAL A 1 27 ? -4.364 5.053 -1.294 1.00 0.11 16 VAL A CA 11
ATOM 11054 C C . VAL A 1 27 ? -4.360 6.564 -1.490 1.00 0.11 16 VAL A C 11
ATOM 11055 O O . VAL A 1 27 ? -4.720 7.067 -2.552 1.00 0.12 16 VAL A O 11
ATOM 11068 N N . GLN A 1 28 ? -4.006 7.264 -0.431 1.00 0.12 17 GLN A N 11
ATOM 11069 C CA . GLN A 1 28 ? -3.837 8.703 -0.451 1.00 0.12 17 GLN A CA 11
ATOM 11070 C C . GLN A 1 28 ? -2.375 9.031 -0.644 1.00 0.13 17 GLN A C 11
ATOM 11071 O O . GLN A 1 28 ? -1.599 9.002 0.307 1.00 0.13 17 GLN A O 11
ATOM 11085 N N . SER A 1 29 ? -1.995 9.341 -1.865 1.00 0.16 18 SER A N 11
ATOM 11086 C CA . SER A 1 29 ? -0.598 9.608 -2.169 1.00 0.21 18 SER A CA 11
ATOM 11087 C C . SER A 1 29 ? -0.123 10.883 -1.468 1.00 0.24 18 SER A C 11
ATOM 11088 O O . SER A 1 29 ? -0.907 11.529 -0.770 1.00 0.25 18 SER A O 11
ATOM 11096 N N . ILE A 1 30 ? 1.136 11.260 -1.639 1.00 0.29 19 ILE A N 11
ATOM 11097 C CA . ILE A 1 30 ? 1.675 12.418 -0.923 1.00 0.33 19 ILE A CA 11
ATOM 11098 C C . ILE A 1 30 ? 0.920 13.706 -1.255 1.00 0.40 19 ILE A C 11
ATOM 11099 O O . ILE A 1 30 ? 0.853 14.621 -0.438 1.00 0.59 19 ILE A O 11
ATOM 11115 N N . ASN A 1 31 ? 0.328 13.762 -2.440 1.00 0.40 20 ASN A N 11
ATOM 11116 C CA . ASN A 1 31 ? -0.454 14.932 -2.836 1.00 0.46 20 ASN A CA 11
ATOM 11117 C C . ASN A 1 31 ? -1.844 14.887 -2.208 1.00 0.40 20 ASN A C 11
ATOM 11118 O O . ASN A 1 31 ? -2.607 15.846 -2.291 1.00 0.49 20 ASN A O 11
ATOM 11129 N N . GLY A 1 32 ? -2.166 13.757 -1.590 1.00 0.31 21 GLY A N 11
ATOM 11130 C CA . GLY A 1 32 ? -3.448 13.594 -0.930 1.00 0.29 21 GLY A CA 11
ATOM 11131 C C . GLY A 1 32 ? -4.456 12.952 -1.847 1.00 0.27 21 GLY A C 11
ATOM 11132 O O . GLY A 1 32 ? -5.632 12.818 -1.506 1.00 0.32 21 GLY A O 11
ATOM 11136 N N . GLN A 1 33 ? -3.982 12.548 -3.014 1.00 0.26 22 GLN A N 11
ATOM 11137 C CA . GLN A 1 33 ? -4.824 11.924 -4.012 1.00 0.25 22 GLN A CA 11
ATOM 11138 C C . GLN A 1 33 ? -5.165 10.494 -3.615 1.00 0.19 22 GLN A C 11
ATOM 11139 O O . GLN A 1 33 ? -4.273 9.658 -3.475 1.00 0.18 22 GLN A O 11
ATOM 11153 N N . GLU A 1 34 ? -6.449 10.227 -3.423 1.00 0.21 23 GLU A N 11
ATOM 11154 C CA . GLU A 1 34 ? -6.912 8.890 -3.084 1.00 0.16 23 GLU A CA 11
ATOM 11155 C C . GLU A 1 34 ? -7.343 8.148 -4.341 1.00 0.19 23 GLU A C 11
ATOM 11156 O O . GLU A 1 34 ? -8.348 8.488 -4.970 1.00 0.28 23 GLU A O 11
ATOM 11168 N N . ARG A 1 35 ? -6.567 7.142 -4.715 1.00 0.21 24 ARG A N 11
ATOM 11169 C CA . ARG A 1 35 ? -6.874 6.346 -5.891 1.00 0.30 24 ARG A CA 11
ATOM 11170 C C . ARG A 1 35 ? -7.269 4.944 -5.476 1.00 0.27 24 ARG A C 11
ATOM 11171 O O . ARG A 1 35 ? -7.067 4.547 -4.326 1.00 0.33 24 ARG A O 11
ATOM 11192 N N . VAL A 1 36 ? -7.807 4.197 -6.418 1.00 0.26 25 VAL A N 11
ATOM 11193 C CA . VAL A 1 36 ? -8.159 2.813 -6.165 1.00 0.25 25 VAL A CA 11
ATOM 11194 C C . VAL A 1 36 ? -6.952 1.935 -6.418 1.00 0.23 25 VAL A C 11
ATOM 11195 O O . VAL A 1 36 ? -6.294 2.039 -7.458 1.00 0.32 25 VAL A O 11
ATOM 11208 N N . LEU A 1 37 ? -6.643 1.091 -5.464 1.00 0.16 26 LEU A N 11
ATOM 11209 C CA . LEU A 1 37 ? -5.491 0.229 -5.605 1.00 0.15 26 LEU A CA 11
ATOM 11210 C C . LEU A 1 37 ? -5.872 -1.080 -6.238 1.00 0.15 26 LEU A C 11
ATOM 11211 O O . LEU A 1 37 ? -6.956 -1.616 -6.006 1.00 0.28 26 LEU A O 11
ATOM 11227 N N . LYS A 1 38 ? -4.973 -1.575 -7.055 1.00 0.30 27 LYS A N 11
ATOM 11228 C CA . LYS A 1 38 ? -5.232 -2.743 -7.865 1.00 0.27 27 LYS A CA 11
ATOM 11229 C C . LYS A 1 38 ? -4.086 -3.715 -7.717 1.00 0.21 27 LYS A C 11
ATOM 11230 O O . LYS A 1 38 ? -3.070 -3.380 -7.117 1.00 0.26 27 LYS A O 11
ATOM 11249 N N . LEU A 1 39 ? -4.223 -4.915 -8.250 1.00 0.19 28 LEU A N 11
ATOM 11250 C CA . LEU A 1 39 ? -3.100 -5.825 -8.235 1.00 0.16 28 LEU A CA 11
ATOM 11251 C C . LEU A 1 39 ? -2.069 -5.338 -9.220 1.00 0.18 28 LEU A C 11
ATOM 11252 O O . LEU A 1 39 ? -2.405 -4.972 -10.344 1.00 0.21 28 LEU A O 11
ATOM 11268 N N . GLY A 1 40 ? -0.824 -5.335 -8.811 1.00 0.19 29 GLY A N 11
ATOM 11269 C CA . GLY A 1 40 ? 0.209 -4.879 -9.692 1.00 0.21 29 GLY A CA 11
ATOM 11270 C C . GLY A 1 40 ? 0.348 -3.374 -9.657 1.00 0.19 29 GLY A C 11
ATOM 11271 O O . GLY A 1 40 ? 1.181 -2.805 -10.360 1.00 0.24 29 GLY A O 11
ATOM 11275 N N . ASP A 1 41 ? -0.472 -2.727 -8.834 1.00 0.19 30 ASP A N 11
ATOM 11276 C CA . ASP A 1 41 ? -0.389 -1.288 -8.668 1.00 0.16 30 ASP A CA 11
ATOM 11277 C C . ASP A 1 41 ? 0.846 -0.923 -7.859 1.00 0.13 30 ASP A C 11
ATOM 11278 O O . ASP A 1 41 ? 1.236 -1.622 -6.922 1.00 0.16 30 ASP A O 11
ATOM 11287 N N . PRO A 1 42 ? 1.502 0.148 -8.276 1.00 0.12 31 PRO A N 11
ATOM 11288 C CA . PRO A 1 42 ? 2.770 0.595 -7.714 1.00 0.12 31 PRO A CA 11
ATOM 11289 C C . PRO A 1 42 ? 2.613 1.523 -6.510 1.00 0.13 31 PRO A C 11
ATOM 11290 O O . PRO A 1 42 ? 1.990 2.578 -6.594 1.00 0.22 31 PRO A O 11
ATOM 11301 N N . ILE A 1 43 ? 3.213 1.136 -5.400 1.00 0.10 32 ILE A N 11
ATOM 11302 C CA . ILE A 1 43 ? 3.184 1.938 -4.194 1.00 0.11 32 ILE A CA 11
ATOM 11303 C C . ILE A 1 43 ? 4.377 2.871 -4.160 1.00 0.11 32 ILE A C 11
ATOM 11304 O O . ILE A 1 43 ? 5.502 2.462 -4.433 1.00 0.12 32 ILE A O 11
ATOM 11320 N N . PHE A 1 44 ? 4.120 4.115 -3.827 1.00 0.12 33 PHE A N 11
ATOM 11321 C CA . PHE A 1 44 ? 5.164 5.119 -3.733 1.00 0.13 33 PHE A CA 11
ATOM 11322 C C . PHE A 1 44 ? 5.358 5.524 -2.275 1.00 0.12 33 PHE A C 11
ATOM 11323 O O . PHE A 1 44 ? 4.446 5.387 -1.456 1.00 0.14 33 PHE A O 11
ATOM 11340 N N . PHE A 1 45 ? 6.547 6.010 -1.945 1.00 0.11 34 PHE A N 11
ATOM 11341 C CA . PHE A 1 45 ? 6.873 6.347 -0.562 1.00 0.11 34 PHE A CA 11
ATOM 11342 C C . PHE A 1 45 ? 6.081 7.567 -0.108 1.00 0.11 34 PHE A C 11
ATOM 11343 O O . PHE A 1 45 ? 6.241 8.661 -0.651 1.00 0.18 34 PHE A O 11
ATOM 11360 N N . GLY A 1 46 ? 5.223 7.376 0.885 1.00 0.10 35 GLY A N 11
ATOM 11361 C CA . GLY A 1 46 ? 4.454 8.482 1.410 1.00 0.12 35 GLY A CA 11
ATOM 11362 C C . GLY A 1 46 ? 2.969 8.377 1.120 1.00 0.10 35 GLY A C 11
ATOM 11363 O O . GLY A 1 46 ? 2.221 9.316 1.389 1.00 0.17 35 GLY A O 11
ATOM 11367 N N . GLU A 1 47 ? 2.526 7.254 0.568 1.00 0.12 36 GLU A N 11
ATOM 11368 C CA . GLU A 1 47 ? 1.105 7.089 0.279 1.00 0.11 36 GLU A CA 11
ATOM 11369 C C . GLU A 1 47 ? 0.384 6.488 1.477 1.00 0.11 36 GLU A C 11
ATOM 11370 O O . GLU A 1 47 ? 0.939 5.677 2.207 1.00 0.16 36 GLU A O 11
ATOM 11382 N N . THR A 1 48 ? -0.846 6.910 1.676 1.00 0.11 37 THR A N 11
ATOM 11383 C CA . THR A 1 48 ? -1.638 6.493 2.819 1.00 0.12 37 THR A CA 11
ATOM 11384 C C . THR A 1 48 ? -2.713 5.499 2.398 1.00 0.11 37 THR A C 11
ATOM 11385 O O . THR A 1 48 ? -3.695 5.874 1.774 1.00 0.12 37 THR A O 11
ATOM 11396 N N . VAL A 1 49 ? -2.539 4.240 2.744 1.00 0.12 38 VAL A N 11
ATOM 11397 C CA . VAL A 1 49 ? -3.465 3.217 2.292 1.00 0.12 38 VAL A CA 11
ATOM 11398 C C . VAL A 1 49 ? -4.701 3.179 3.180 1.00 0.13 38 VAL A C 11
ATOM 11399 O O . VAL A 1 49 ? -4.605 3.164 4.406 1.00 0.16 38 VAL A O 11
ATOM 11412 N N . LEU A 1 50 ? -5.853 3.183 2.535 1.00 0.15 39 LEU A N 11
ATOM 11413 C CA . LEU A 1 50 ? -7.137 3.168 3.213 1.00 0.15 39 LEU A CA 11
ATOM 11414 C C . LEU A 1 50 ? -7.901 1.911 2.835 1.00 0.17 39 LEU A C 11
ATOM 11415 O O . LEU A 1 50 ? -8.355 1.775 1.698 1.00 0.27 39 LEU A O 11
ATOM 11431 N N . THR A 1 51 ? -8.023 0.986 3.766 1.00 0.14 40 THR A N 11
ATOM 11432 C CA . THR A 1 51 ? -8.780 -0.224 3.518 1.00 0.16 40 THR A CA 11
ATOM 11433 C C . THR A 1 51 ? -10.106 -0.167 4.258 1.00 0.18 40 THR A C 11
ATOM 11434 O O . THR A 1 51 ? -10.253 0.557 5.242 1.00 0.22 40 THR A O 11
ATOM 11445 N N . GLY A 1 52 ? -11.074 -0.904 3.757 1.00 0.22 41 GLY A N 11
ATOM 11446 C CA . GLY A 1 52 ? -12.366 -0.977 4.399 1.00 0.27 41 GLY A CA 11
ATOM 11447 C C . GLY A 1 52 ? -12.674 -2.382 4.857 1.00 0.43 41 GLY A C 11
ATOM 11448 O O . GLY A 1 52 ? -11.754 -3.174 5.072 1.00 0.90 41 GLY A O 11
ATOM 11452 N N . GLY A 1 53 ? -13.953 -2.695 5.002 1.00 0.55 42 GLY A N 11
ATOM 11453 C CA . GLY A 1 53 ? -14.349 -4.027 5.414 1.00 0.61 42 GLY A CA 11
ATOM 11454 C C . GLY A 1 53 ? -13.837 -5.092 4.464 1.00 0.85 42 GLY A C 11
ATOM 11455 O O . GLY A 1 53 ? -13.952 -4.947 3.245 1.00 1.79 42 GLY A O 11
ATOM 11459 N N . SER A 1 54 ? -13.241 -6.142 5.027 1.00 0.67 43 SER A N 11
ATOM 11460 C CA . SER A 1 54 ? -12.696 -7.254 4.251 1.00 0.80 43 SER A CA 11
ATOM 11461 C C . SER A 1 54 ? -11.488 -6.812 3.420 1.00 0.74 43 SER A C 11
ATOM 11462 O O . SER A 1 54 ? -11.101 -7.475 2.460 1.00 1.24 43 SER A O 11
ATOM 11470 N N . GLY A 1 55 ? -10.889 -5.690 3.805 1.00 0.41 44 GLY A N 11
ATOM 11471 C CA . GLY A 1 55 ? -9.729 -5.186 3.101 1.00 0.35 44 GLY A CA 11
ATOM 11472 C C . GLY A 1 55 ? -8.455 -5.922 3.484 1.00 0.44 44 GLY A C 11
ATOM 11473 O O . GLY A 1 55 ? -8.230 -6.217 4.656 1.00 0.89 44 GLY A O 11
ATOM 11477 N N . SER A 1 56 ? -7.647 -6.256 2.490 1.00 0.22 45 SER A N 11
ATOM 11478 C CA . SER A 1 56 ? -6.338 -6.859 2.707 1.00 0.25 45 SER A CA 11
ATOM 11479 C C . SER A 1 56 ? -5.457 -6.601 1.497 1.00 0.27 45 SER A C 11
ATOM 11480 O O . SER A 1 56 ? -5.939 -6.623 0.372 1.00 0.49 45 SER A O 11
ATOM 11488 N N . VAL A 1 57 ? -4.184 -6.327 1.715 1.00 0.15 46 VAL A N 11
ATOM 11489 C CA . VAL A 1 57 ? -3.277 -6.031 0.607 1.00 0.13 46 VAL A CA 11
ATOM 11490 C C . VAL A 1 57 ? -1.867 -6.500 0.925 1.00 0.14 46 VAL A C 11
ATOM 11491 O O . VAL A 1 57 ? -1.354 -6.243 2.008 1.00 0.25 46 VAL A O 11
ATOM 11504 N N . THR A 1 58 ? -1.254 -7.175 -0.025 1.00 0.14 47 THR A N 11
ATOM 11505 C CA . THR A 1 58 ? 0.131 -7.570 0.081 1.00 0.14 47 THR A CA 11
ATOM 11506 C C . THR A 1 58 ? 0.980 -6.705 -0.836 1.00 0.12 47 THR A C 11
ATOM 11507 O O . THR A 1 58 ? 0.935 -6.840 -2.063 1.00 0.12 47 THR A O 11
ATOM 11518 N N . ILE A 1 59 ? 1.726 -5.799 -0.239 1.00 0.10 48 ILE A N 11
ATOM 11519 C CA . ILE A 1 59 ? 2.609 -4.933 -0.988 1.00 0.10 48 ILE A CA 11
ATOM 11520 C C . ILE A 1 59 ? 4.021 -5.479 -0.963 1.00 0.10 48 ILE A C 11
ATOM 11521 O O . ILE A 1 59 ? 4.697 -5.455 0.067 1.00 0.13 48 ILE A O 11
ATOM 11537 N N . ALA A 1 60 ? 4.442 -5.999 -2.092 1.00 0.09 49 ALA A N 11
ATOM 11538 C CA . ALA A 1 60 ? 5.782 -6.512 -2.231 1.00 0.10 49 ALA A CA 11
ATOM 11539 C C . ALA A 1 60 ? 6.731 -5.365 -2.519 1.00 0.09 49 ALA A C 11
ATOM 11540 O O . ALA A 1 60 ? 6.723 -4.799 -3.614 1.00 0.11 49 ALA A O 11
ATOM 11547 N N . PHE A 1 61 ? 7.525 -5.000 -1.531 1.00 0.09 50 PHE A N 11
ATOM 11548 C CA . PHE A 1 61 ? 8.454 -3.895 -1.672 1.00 0.10 50 PHE A CA 11
ATOM 11549 C C . PHE A 1 61 ? 9.622 -4.286 -2.546 1.00 0.12 50 PHE A C 11
ATOM 11550 O O . PHE A 1 61 ? 10.101 -5.420 -2.510 1.00 0.16 50 PHE A O 11
ATOM 11567 N N . VAL A 1 62 ? 10.088 -3.321 -3.313 1.00 0.11 51 VAL A N 11
ATOM 11568 C CA . VAL A 1 62 ? 11.052 -3.562 -4.364 1.00 0.14 51 VAL A CA 11
ATOM 11569 C C . VAL A 1 62 ? 12.451 -3.838 -3.801 1.00 0.16 51 VAL A C 11
ATOM 11570 O O . VAL A 1 62 ? 13.372 -4.185 -4.540 1.00 0.25 51 VAL A O 11
ATOM 11583 N N . ASP A 1 63 ? 12.604 -3.691 -2.489 1.00 0.17 52 ASP A N 11
ATOM 11584 C CA . ASP A 1 63 ? 13.879 -3.976 -1.835 1.00 0.21 52 ASP A CA 11
ATOM 11585 C C . ASP A 1 63 ? 13.994 -5.459 -1.508 1.00 0.24 52 ASP A C 11
ATOM 11586 O O . ASP A 1 63 ? 15.092 -5.976 -1.324 1.00 0.33 52 ASP A O 11
ATOM 11595 N N . GLY A 1 64 ? 12.858 -6.143 -1.451 1.00 0.21 53 GLY A N 11
ATOM 11596 C CA . GLY A 1 64 ? 12.867 -7.561 -1.139 1.00 0.26 53 GLY A CA 11
ATOM 11597 C C . GLY A 1 64 ? 11.899 -7.928 -0.031 1.00 0.24 53 GLY A C 11
ATOM 11598 O O . GLY A 1 64 ? 11.555 -9.098 0.137 1.00 0.27 53 GLY A O 11
ATOM 11602 N N . THR A 1 65 ? 11.460 -6.935 0.728 1.00 0.22 54 THR A N 11
ATOM 11603 C CA . THR A 1 65 ? 10.517 -7.159 1.816 1.00 0.22 54 THR A CA 11
ATOM 11604 C C . THR A 1 65 ? 9.077 -7.120 1.312 1.00 0.19 54 THR A C 11
ATOM 11605 O O . THR A 1 65 ? 8.798 -6.542 0.267 1.00 0.25 54 THR A O 11
ATOM 11616 N N . ASP A 1 66 ? 8.165 -7.753 2.042 1.00 0.21 55 ASP A N 11
ATOM 11617 C CA . ASP A 1 66 ? 6.749 -7.731 1.682 1.00 0.19 55 ASP A CA 11
ATOM 11618 C C . ASP A 1 66 ? 5.922 -7.352 2.902 1.00 0.25 55 ASP A C 11
ATOM 11619 O O . ASP A 1 66 ? 6.327 -7.622 4.034 1.00 0.44 55 ASP A O 11
ATOM 11628 N N . VAL A 1 67 ? 4.778 -6.718 2.680 1.00 0.16 56 VAL A N 11
ATOM 11629 C CA . VAL A 1 67 ? 3.889 -6.350 3.765 1.00 0.21 56 VAL A CA 11
ATOM 11630 C C . VAL A 1 67 ? 2.466 -6.778 3.493 1.00 0.22 56 VAL A C 11
ATOM 11631 O O . VAL A 1 67 ? 2.120 -7.171 2.379 1.00 0.30 56 VAL A O 11
ATOM 11644 N N . VAL A 1 68 ? 1.645 -6.676 4.519 1.00 0.17 57 VAL A N 11
ATOM 11645 C CA . VAL A 1 68 ? 0.233 -6.980 4.401 1.00 0.20 57 VAL A CA 11
ATOM 11646 C C . VAL A 1 68 ? -0.594 -5.977 5.201 1.00 0.21 57 VAL A C 11
ATOM 11647 O O . VAL A 1 68 ? -0.276 -5.660 6.348 1.00 0.30 57 VAL A O 11
ATOM 11660 N N . ILE A 1 69 ? -1.630 -5.452 4.575 1.00 0.18 58 ILE A N 11
ATOM 11661 C CA . ILE A 1 69 ? -2.500 -4.479 5.208 1.00 0.22 58 ILE A CA 11
ATOM 11662 C C . ILE A 1 69 ? -3.798 -5.144 5.649 1.00 0.29 58 ILE A C 11
ATOM 11663 O O . ILE A 1 69 ? -4.299 -6.046 4.972 1.00 0.32 58 ILE A O 11
ATOM 11679 N N . GLY A 1 70 ? -4.321 -4.715 6.790 1.00 0.35 59 GLY A N 11
ATOM 11680 C CA . GLY A 1 70 ? -5.559 -5.271 7.295 1.00 0.43 59 GLY A CA 11
ATOM 11681 C C . GLY A 1 70 ? -6.773 -4.558 6.744 1.00 0.50 59 GLY A C 11
ATOM 11682 O O . GLY A 1 70 ? -6.678 -3.840 5.748 1.00 1.02 59 GLY A O 11
ATOM 11686 N N . GLY A 1 71 ? -7.905 -4.723 7.408 1.00 0.35 60 GLY A N 11
ATOM 11687 C CA . GLY A 1 71 ? -9.146 -4.174 6.910 1.00 0.36 60 GLY A CA 11
ATOM 11688 C C . GLY A 1 71 ? -9.650 -3.059 7.788 1.00 0.33 60 GLY A C 11
ATOM 11689 O O . GLY A 1 71 ? -9.454 -3.093 9.005 1.00 0.40 60 GLY A O 11
ATOM 11693 N N . ASP A 1 72 ? -10.295 -2.073 7.166 1.00 0.28 61 ASP A N 11
ATOM 11694 C CA . ASP A 1 72 ? -10.728 -0.858 7.859 1.00 0.31 61 ASP A CA 11
ATOM 11695 C C . ASP A 1 72 ? -9.511 -0.135 8.439 1.00 0.29 61 ASP A C 11
ATOM 11696 O O . ASP A 1 72 ? -9.613 0.677 9.355 1.00 0.43 61 ASP A O 11
ATOM 11705 N N . SER A 1 73 ? -8.352 -0.430 7.871 1.00 0.22 62 SER A N 11
ATOM 11706 C CA . SER A 1 73 ? -7.100 0.102 8.372 1.00 0.26 62 SER A CA 11
ATOM 11707 C C . SER A 1 73 ? -6.605 1.244 7.492 1.00 0.22 62 SER A C 11
ATOM 11708 O O . SER A 1 73 ? -6.945 1.333 6.310 1.00 0.23 62 SER A O 11
ATOM 11716 N N . ILE A 1 74 ? -5.801 2.104 8.086 1.00 0.20 63 ILE A N 11
ATOM 11717 C CA . ILE A 1 74 ? -5.218 3.242 7.392 1.00 0.19 63 ILE A CA 11
ATOM 11718 C C . ILE A 1 74 ? -3.774 3.425 7.846 1.00 0.24 63 ILE A C 11
ATOM 11719 O O . ILE A 1 74 ? -3.509 3.557 9.042 1.00 0.38 63 ILE A O 11
ATOM 11735 N N . VAL A 1 75 ? -2.843 3.401 6.905 1.00 0.15 64 VAL A N 11
ATOM 11736 C CA . VAL A 1 75 ? -1.428 3.521 7.235 1.00 0.18 64 VAL A CA 11
ATOM 11737 C C . VAL A 1 75 ? -0.661 4.206 6.103 1.00 0.15 64 VAL A C 11
ATOM 11738 O O . VAL A 1 75 ? -0.952 3.991 4.927 1.00 0.13 64 VAL A O 11
ATOM 11751 N N . GLU A 1 76 ? 0.300 5.045 6.465 1.00 0.18 65 GLU A N 11
ATOM 11752 C CA . GLU A 1 76 ? 1.118 5.733 5.483 1.00 0.16 65 GLU A CA 11
ATOM 11753 C C . GLU A 1 76 ? 2.401 4.954 5.230 1.00 0.13 65 GLU A C 11
ATOM 11754 O O . GLU A 1 76 ? 3.091 4.547 6.168 1.00 0.15 65 GLU A O 11
ATOM 11766 N N . MET A 1 77 ? 2.698 4.744 3.953 1.00 0.12 66 MET A N 11
ATOM 11767 C CA . MET A 1 77 ? 3.877 3.993 3.532 1.00 0.14 66 MET A CA 11
ATOM 11768 C C . MET A 1 77 ? 5.150 4.737 3.919 1.00 0.13 66 MET A C 11
ATOM 11769 O O . MET A 1 77 ? 5.670 5.547 3.150 1.00 0.17 66 MET A O 11
ATOM 11783 N N . THR A 1 78 ? 5.636 4.446 5.115 1.00 0.13 67 THR A N 11
ATOM 11784 C CA . THR A 1 78 ? 6.784 5.127 5.679 1.00 0.14 67 THR A CA 11
ATOM 11785 C C . THR A 1 78 ? 7.950 4.161 5.894 1.00 0.15 67 THR A C 11
ATOM 11786 O O . THR A 1 78 ? 7.929 3.039 5.382 1.00 0.16 67 THR A O 11
ATOM 11797 N N . ASP A 1 79 ? 8.953 4.586 6.652 1.00 0.18 68 ASP A N 11
ATOM 11798 C CA . ASP A 1 79 ? 10.150 3.774 6.883 1.00 0.23 68 ASP A CA 11
ATOM 11799 C C . ASP A 1 79 ? 9.816 2.487 7.634 1.00 0.25 68 ASP A C 11
ATOM 11800 O O . ASP A 1 79 ? 10.313 1.413 7.296 1.00 0.34 68 ASP A O 11
ATOM 11809 N N . GLU A 1 80 ? 8.960 2.600 8.644 1.00 0.29 69 GLU A N 11
ATOM 11810 C CA . GLU A 1 80 ? 8.516 1.439 9.414 1.00 0.39 69 GLU A CA 11
ATOM 11811 C C . GLU A 1 80 ? 7.754 0.460 8.534 1.00 0.35 69 GLU A C 11
ATOM 11812 O O . GLU A 1 80 ? 7.670 -0.732 8.828 1.00 0.49 69 GLU A O 11
ATOM 11824 N N . ILE A 1 81 ? 7.205 0.983 7.459 1.00 0.21 70 ILE A N 11
ATOM 11825 C CA . ILE A 1 81 ? 6.496 0.190 6.476 1.00 0.18 70 ILE A CA 11
ATOM 11826 C C . ILE A 1 81 ? 7.463 -0.456 5.489 1.00 0.18 70 ILE A C 11
ATOM 11827 O O . ILE A 1 81 ? 7.415 -1.661 5.248 1.00 0.24 70 ILE A O 11
ATOM 11843 N N . TYR A 1 82 ? 8.343 0.356 4.937 1.00 0.16 71 TYR A N 11
ATOM 11844 C CA . TYR A 1 82 ? 9.290 -0.101 3.938 1.00 0.17 71 TYR A CA 11
ATOM 11845 C C . TYR A 1 82 ? 10.669 -0.262 4.564 1.00 0.27 71 TYR A C 11
ATOM 11846 O O . TYR A 1 82 ? 11.522 0.621 4.466 1.00 0.31 71 TYR A O 11
ATOM 11864 N N . ASN A 1 83 ? 10.869 -1.388 5.230 1.00 0.40 72 ASN A N 11
ATOM 11865 C CA . ASN A 1 83 ? 12.157 -1.702 5.825 1.00 0.53 72 ASN A CA 11
ATOM 11866 C C . ASN A 1 83 ? 13.111 -2.218 4.754 1.00 0.46 72 ASN A C 11
ATOM 11867 O O . ASN A 1 83 ? 12.922 -3.310 4.208 1.00 0.61 72 ASN A O 11
ATOM 11878 N N . THR A 1 84 ? 14.111 -1.415 4.435 1.00 0.40 73 THR A N 11
ATOM 11879 C CA . THR A 1 84 ? 15.084 -1.765 3.414 1.00 0.42 73 THR A CA 11
ATOM 11880 C C . THR A 1 84 ? 16.269 -2.507 4.022 1.00 0.58 73 THR A C 11
ATOM 11881 O O . THR A 1 84 ? 16.556 -2.359 5.208 1.00 0.69 73 THR A O 11
ATOM 11892 N N . GLY A 1 85 ? 16.943 -3.311 3.216 1.00 0.69 74 GLY A N 11
ATOM 11893 C CA . GLY A 1 85 ? 18.115 -4.016 3.690 1.00 0.90 74 GLY A CA 11
ATOM 11894 C C . GLY A 1 85 ? 18.228 -5.424 3.138 1.00 1.46 74 GLY A C 11
ATOM 11895 O O . GLY A 1 85 ? 18.952 -6.253 3.690 1.00 1.91 74 GLY A O 11
ATOM 11899 N N . ASP A 1 86 ? 17.513 -5.707 2.058 1.00 2.07 75 ASP A N 11
ATOM 11900 C CA . ASP A 1 86 ? 17.601 -7.008 1.409 1.00 3.16 75 ASP A CA 11
ATOM 11901 C C . ASP A 1 86 ? 18.276 -6.874 0.057 1.00 3.74 75 ASP A C 11
ATOM 11902 O O . ASP A 1 86 ? 17.959 -5.972 -0.718 1.00 4.38 75 ASP A O 11
ATOM 11911 N N . ASN A 1 87 ? 19.221 -7.757 -0.219 1.00 4.05 76 ASN A N 11
ATOM 11912 C CA . ASN A 1 87 ? 19.959 -7.712 -1.464 1.00 5.07 76 ASN A CA 11
ATOM 11913 C C . ASN A 1 87 ? 19.149 -8.335 -2.589 1.00 5.95 76 ASN A C 11
ATOM 11914 O O . ASN A 1 87 ? 19.084 -9.580 -2.656 1.00 6.53 76 ASN A O 11
ATOM 11925 N N . GLY A 1 12 ? 9.910 10.996 -5.312 1.00 1.49 1 GLY A N 12
ATOM 11926 C CA . GLY A 1 12 ? 8.727 10.161 -5.633 1.00 1.01 1 GLY A CA 12
ATOM 11927 C C . GLY A 1 12 ? 9.090 8.943 -6.457 1.00 0.96 1 GLY A C 12
ATOM 11928 O O . GLY A 1 12 ? 9.007 8.966 -7.685 1.00 1.71 1 GLY A O 12
ATOM 11932 N N . ASN A 1 13 ? 9.501 7.877 -5.787 1.00 0.45 2 ASN A N 12
ATOM 11933 C CA . ASN A 1 13 ? 9.859 6.634 -6.459 1.00 0.32 2 ASN A CA 12
ATOM 11934 C C . ASN A 1 13 ? 8.968 5.507 -5.979 1.00 0.22 2 ASN A C 12
ATOM 11935 O O . ASN A 1 13 ? 8.529 5.500 -4.827 1.00 0.22 2 ASN A O 12
ATOM 11946 N N . ALA A 1 14 ? 8.694 4.568 -6.869 1.00 0.18 3 ALA A N 12
ATOM 11947 C CA . ALA A 1 14 ? 7.894 3.407 -6.529 1.00 0.14 3 ALA A CA 12
ATOM 11948 C C . ALA A 1 14 ? 8.698 2.459 -5.658 1.00 0.15 3 ALA A C 12
ATOM 11949 O O . ALA A 1 14 ? 9.747 1.957 -6.061 1.00 0.24 3 ALA A O 12
ATOM 11956 N N . ILE A 1 15 ? 8.197 2.228 -4.461 1.00 0.10 4 ILE A N 12
ATOM 11957 C CA . ILE A 1 15 ? 8.925 1.489 -3.447 1.00 0.10 4 ILE A CA 12
ATOM 11958 C C . ILE A 1 15 ? 8.438 0.048 -3.345 1.00 0.09 4 ILE A C 12
ATOM 11959 O O . ILE A 1 15 ? 9.105 -0.811 -2.767 1.00 0.11 4 ILE A O 12
ATOM 11975 N N . GLY A 1 16 ? 7.273 -0.214 -3.912 1.00 0.09 5 GLY A N 12
ATOM 11976 C CA . GLY A 1 16 ? 6.708 -1.542 -3.871 1.00 0.09 5 GLY A CA 12
ATOM 11977 C C . GLY A 1 16 ? 5.546 -1.678 -4.814 1.00 0.08 5 GLY A C 12
ATOM 11978 O O . GLY A 1 16 ? 5.152 -0.707 -5.455 1.00 0.10 5 GLY A O 12
ATOM 11982 N N . PHE A 1 17 ? 5.004 -2.878 -4.910 1.00 0.08 6 PHE A N 12
ATOM 11983 C CA . PHE A 1 17 ? 3.945 -3.163 -5.861 1.00 0.08 6 PHE A CA 12
ATOM 11984 C C . PHE A 1 17 ? 2.960 -4.164 -5.275 1.00 0.09 6 PHE A C 12
ATOM 11985 O O . PHE A 1 17 ? 3.325 -4.990 -4.439 1.00 0.10 6 PHE A O 12
ATOM 12002 N N . ILE A 1 18 ? 1.716 -4.083 -5.706 1.00 0.09 7 ILE A N 12
ATOM 12003 C CA . ILE A 1 18 ? 0.670 -4.965 -5.193 1.00 0.09 7 ILE A CA 12
ATOM 12004 C C . ILE A 1 18 ? 0.745 -6.338 -5.846 1.00 0.11 7 ILE A C 12
ATOM 12005 O O . ILE A 1 18 ? 0.659 -6.456 -7.070 1.00 0.14 7 ILE A O 12
ATOM 12021 N N . THR A 1 19 ? 0.896 -7.370 -5.033 1.00 0.12 8 THR A N 12
ATOM 12022 C CA . THR A 1 19 ? 0.966 -8.732 -5.539 1.00 0.15 8 THR A CA 12
ATOM 12023 C C . THR A 1 19 ? -0.233 -9.539 -5.073 1.00 0.16 8 THR A C 12
ATOM 12024 O O . THR A 1 19 ? -0.626 -10.523 -5.702 1.00 0.20 8 THR A O 12
ATOM 12035 N N . LYS A 1 20 ? -0.811 -9.108 -3.967 1.00 0.15 9 LYS A N 12
ATOM 12036 C CA . LYS A 1 20 ? -2.060 -9.663 -3.488 1.00 0.17 9 LYS A CA 12
ATOM 12037 C C . LYS A 1 20 ? -2.919 -8.536 -2.965 1.00 0.14 9 LYS A C 12
ATOM 12038 O O . LYS A 1 20 ? -2.408 -7.551 -2.438 1.00 0.17 9 LYS A O 12
ATOM 12057 N N . LEU A 1 21 ? -4.212 -8.676 -3.121 1.00 0.13 10 LEU A N 12
ATOM 12058 C CA . LEU A 1 21 ? -5.137 -7.644 -2.726 1.00 0.13 10 LEU A CA 12
ATOM 12059 C C . LEU A 1 21 ? -6.528 -8.215 -2.556 1.00 0.13 10 LEU A C 12
ATOM 12060 O O . LEU A 1 21 ? -6.965 -9.066 -3.333 1.00 0.17 10 LEU A O 12
ATOM 12076 N N . ASP A 1 22 ? -7.208 -7.737 -1.536 1.00 0.14 11 ASP A N 12
ATOM 12077 C CA . ASP A 1 22 ? -8.554 -8.181 -1.227 1.00 0.16 11 ASP A CA 12
ATOM 12078 C C . ASP A 1 22 ? -9.372 -7.041 -0.647 1.00 0.16 11 ASP A C 12
ATOM 12079 O O . ASP A 1 22 ? -8.825 -6.122 -0.032 1.00 0.19 11 ASP A O 12
ATOM 12088 N N . GLY A 1 23 ? -10.678 -7.109 -0.844 1.00 0.23 12 GLY A N 12
ATOM 12089 C CA . GLY A 1 23 ? -11.578 -6.145 -0.246 1.00 0.23 12 GLY A CA 12
ATOM 12090 C C . GLY A 1 23 ? -11.520 -4.786 -0.908 1.00 0.20 12 GLY A C 12
ATOM 12091 O O . GLY A 1 23 ? -11.053 -4.652 -2.043 1.00 0.27 12 GLY A O 12
ATOM 12095 N N . SER A 1 24 ? -11.991 -3.778 -0.198 1.00 0.18 13 SER A N 12
ATOM 12096 C CA . SER A 1 24 ? -12.034 -2.432 -0.712 1.00 0.18 13 SER A CA 12
ATOM 12097 C C . SER A 1 24 ? -10.841 -1.642 -0.198 1.00 0.15 13 SER A C 12
ATOM 12098 O O . SER A 1 24 ? -10.639 -1.538 1.013 1.00 0.19 13 SER A O 12
ATOM 12106 N N . VAL A 1 25 ? -10.034 -1.116 -1.112 1.00 0.13 14 VAL A N 12
ATOM 12107 C CA . VAL A 1 25 ? -8.819 -0.409 -0.728 1.00 0.12 14 VAL A CA 12
ATOM 12108 C C . VAL A 1 25 ? -8.599 0.846 -1.576 1.00 0.11 14 VAL A C 12
ATOM 12109 O O . VAL A 1 25 ? -9.057 0.945 -2.718 1.00 0.13 14 VAL A O 12
ATOM 12122 N N . THR A 1 26 ? -7.897 1.793 -0.987 1.00 0.10 15 THR A N 12
ATOM 12123 C CA . THR A 1 26 ? -7.548 3.058 -1.616 1.00 0.10 15 THR A CA 12
ATOM 12124 C C . THR A 1 26 ? -6.174 3.496 -1.125 1.00 0.10 15 THR A C 12
ATOM 12125 O O . THR A 1 26 ? -5.708 3.010 -0.104 1.00 0.10 15 THR A O 12
ATOM 12136 N N . VAL A 1 27 ? -5.497 4.363 -1.856 1.00 0.10 16 VAL A N 12
ATOM 12137 C CA . VAL A 1 27 ? -4.256 4.930 -1.352 1.00 0.11 16 VAL A CA 12
ATOM 12138 C C . VAL A 1 27 ? -4.256 6.443 -1.509 1.00 0.11 16 VAL A C 12
ATOM 12139 O O . VAL A 1 27 ? -4.649 6.976 -2.545 1.00 0.12 16 VAL A O 12
ATOM 12152 N N . GLN A 1 28 ? -3.859 7.118 -0.451 1.00 0.12 17 GLN A N 12
ATOM 12153 C CA . GLN A 1 28 ? -3.746 8.562 -0.436 1.00 0.12 17 GLN A CA 12
ATOM 12154 C C . GLN A 1 28 ? -2.308 8.960 -0.687 1.00 0.13 17 GLN A C 12
ATOM 12155 O O . GLN A 1 28 ? -1.492 8.966 0.229 1.00 0.13 17 GLN A O 12
ATOM 12169 N N . SER A 1 29 ? -2.000 9.298 -1.920 1.00 0.16 18 SER A N 12
ATOM 12170 C CA . SER A 1 29 ? -0.639 9.655 -2.283 1.00 0.21 18 SER A CA 12
ATOM 12171 C C . SER A 1 29 ? -0.207 10.932 -1.558 1.00 0.24 18 SER A C 12
ATOM 12172 O O . SER A 1 29 ? -1.013 11.537 -0.852 1.00 0.25 18 SER A O 12
ATOM 12180 N N . ILE A 1 30 ? 1.039 11.348 -1.717 1.00 0.29 19 ILE A N 12
ATOM 12181 C CA . ILE A 1 30 ? 1.545 12.502 -0.969 1.00 0.33 19 ILE A CA 12
ATOM 12182 C C . ILE A 1 30 ? 0.740 13.778 -1.230 1.00 0.40 19 ILE A C 12
ATOM 12183 O O . ILE A 1 30 ? 0.661 14.653 -0.370 1.00 0.59 19 ILE A O 12
ATOM 12199 N N . ASN A 1 31 ? 0.123 13.876 -2.403 1.00 0.40 20 ASN A N 12
ATOM 12200 C CA . ASN A 1 31 ? -0.709 15.037 -2.719 1.00 0.46 20 ASN A CA 12
ATOM 12201 C C . ASN A 1 31 ? -2.089 14.898 -2.089 1.00 0.40 20 ASN A C 12
ATOM 12202 O O . ASN A 1 31 ? -2.871 15.845 -2.070 1.00 0.49 20 ASN A O 12
ATOM 12213 N N . GLY A 1 32 ? -2.378 13.710 -1.580 1.00 0.31 21 GLY A N 12
ATOM 12214 C CA . GLY A 1 32 ? -3.672 13.444 -0.978 1.00 0.29 21 GLY A CA 12
ATOM 12215 C C . GLY A 1 32 ? -4.624 12.805 -1.960 1.00 0.27 21 GLY A C 12
ATOM 12216 O O . GLY A 1 32 ? -5.792 12.571 -1.647 1.00 0.32 21 GLY A O 12
ATOM 12220 N N . GLN A 1 33 ? -4.122 12.534 -3.157 1.00 0.26 22 GLN A N 12
ATOM 12221 C CA . GLN A 1 33 ? -4.899 11.850 -4.176 1.00 0.25 22 GLN A CA 12
ATOM 12222 C C . GLN A 1 33 ? -5.215 10.426 -3.740 1.00 0.19 22 GLN A C 12
ATOM 12223 O O . GLN A 1 33 ? -4.308 9.636 -3.486 1.00 0.18 22 GLN A O 12
ATOM 12237 N N . GLU A 1 34 ? -6.498 10.113 -3.641 1.00 0.21 23 GLU A N 12
ATOM 12238 C CA . GLU A 1 34 ? -6.930 8.790 -3.223 1.00 0.16 23 GLU A CA 12
ATOM 12239 C C . GLU A 1 34 ? -7.220 7.935 -4.446 1.00 0.19 23 GLU A C 12
ATOM 12240 O O . GLU A 1 34 ? -8.205 8.154 -5.150 1.00 0.28 23 GLU A O 12
ATOM 12252 N N . ARG A 1 35 ? -6.355 6.972 -4.700 1.00 0.21 24 ARG A N 12
ATOM 12253 C CA . ARG A 1 35 ? -6.512 6.087 -5.839 1.00 0.30 24 ARG A CA 12
ATOM 12254 C C . ARG A 1 35 ? -6.989 4.724 -5.369 1.00 0.27 24 ARG A C 12
ATOM 12255 O O . ARG A 1 35 ? -6.590 4.262 -4.302 1.00 0.33 24 ARG A O 12
ATOM 12276 N N . VAL A 1 36 ? -7.848 4.087 -6.147 1.00 0.26 25 VAL A N 12
ATOM 12277 C CA . VAL A 1 36 ? -8.210 2.710 -5.868 1.00 0.25 25 VAL A CA 12
ATOM 12278 C C . VAL A 1 36 ? -7.054 1.811 -6.259 1.00 0.23 25 VAL A C 12
ATOM 12279 O O . VAL A 1 36 ? -6.478 1.949 -7.340 1.00 0.32 25 VAL A O 12
ATOM 12292 N N . LEU A 1 37 ? -6.682 0.925 -5.372 1.00 0.16 26 LEU A N 12
ATOM 12293 C CA . LEU A 1 37 ? -5.585 0.029 -5.656 1.00 0.15 26 LEU A CA 12
ATOM 12294 C C . LEU A 1 37 ? -6.099 -1.271 -6.237 1.00 0.15 26 LEU A C 12
ATOM 12295 O O . LEU A 1 37 ? -7.014 -1.895 -5.699 1.00 0.28 26 LEU A O 12
ATOM 12311 N N . LYS A 1 38 ? -5.540 -1.636 -7.370 1.00 0.30 27 LYS A N 12
ATOM 12312 C CA . LYS A 1 38 ? -5.784 -2.924 -7.972 1.00 0.27 27 LYS A CA 12
ATOM 12313 C C . LYS A 1 38 ? -4.506 -3.729 -7.865 1.00 0.21 27 LYS A C 12
ATOM 12314 O O . LYS A 1 38 ? -3.508 -3.233 -7.336 1.00 0.26 27 LYS A O 12
ATOM 12333 N N . LEU A 1 39 ? -4.509 -4.954 -8.343 1.00 0.19 28 LEU A N 12
ATOM 12334 C CA . LEU A 1 39 ? -3.276 -5.714 -8.354 1.00 0.16 28 LEU A CA 12
ATOM 12335 C C . LEU A 1 39 ? -2.311 -5.095 -9.347 1.00 0.18 28 LEU A C 12
ATOM 12336 O O . LEU A 1 39 ? -2.720 -4.600 -10.397 1.00 0.21 28 LEU A O 12
ATOM 12352 N N . GLY A 1 40 ? -1.037 -5.106 -9.013 1.00 0.19 29 GLY A N 12
ATOM 12353 C CA . GLY A 1 40 ? -0.041 -4.612 -9.933 1.00 0.21 29 GLY A CA 12
ATOM 12354 C C . GLY A 1 40 ? 0.186 -3.120 -9.816 1.00 0.19 29 GLY A C 12
ATOM 12355 O O . GLY A 1 40 ? 1.129 -2.590 -10.409 1.00 0.24 29 GLY A O 12
ATOM 12359 N N . ASP A 1 41 ? -0.674 -2.432 -9.066 1.00 0.19 30 ASP A N 12
ATOM 12360 C CA . ASP A 1 41 ? -0.481 -1.008 -8.827 1.00 0.16 30 ASP A CA 12
ATOM 12361 C C . ASP A 1 41 ? 0.767 -0.792 -7.996 1.00 0.13 30 ASP A C 12
ATOM 12362 O O . ASP A 1 41 ? 1.084 -1.583 -7.106 1.00 0.16 30 ASP A O 12
ATOM 12371 N N . PRO A 1 42 ? 1.501 0.272 -8.299 1.00 0.12 31 PRO A N 12
ATOM 12372 C CA . PRO A 1 42 ? 2.740 0.600 -7.619 1.00 0.12 31 PRO A CA 12
ATOM 12373 C C . PRO A 1 42 ? 2.523 1.477 -6.390 1.00 0.13 31 PRO A C 12
ATOM 12374 O O . PRO A 1 42 ? 1.663 2.362 -6.380 1.00 0.22 31 PRO A O 12
ATOM 12385 N N . ILE A 1 43 ? 3.300 1.218 -5.356 1.00 0.10 32 ILE A N 12
ATOM 12386 C CA . ILE A 1 43 ? 3.272 2.020 -4.156 1.00 0.11 32 ILE A CA 12
ATOM 12387 C C . ILE A 1 43 ? 4.466 2.952 -4.140 1.00 0.11 32 ILE A C 12
ATOM 12388 O O . ILE A 1 43 ? 5.580 2.553 -4.474 1.00 0.12 32 ILE A O 12
ATOM 12404 N N . PHE A 1 44 ? 4.224 4.184 -3.764 1.00 0.12 33 PHE A N 12
ATOM 12405 C CA . PHE A 1 44 ? 5.276 5.177 -3.664 1.00 0.13 33 PHE A CA 12
ATOM 12406 C C . PHE A 1 44 ? 5.461 5.580 -2.204 1.00 0.12 33 PHE A C 12
ATOM 12407 O O . PHE A 1 44 ? 4.536 5.471 -1.396 1.00 0.14 33 PHE A O 12
ATOM 12424 N N . PHE A 1 45 ? 6.661 6.025 -1.864 1.00 0.11 34 PHE A N 12
ATOM 12425 C CA . PHE A 1 45 ? 6.986 6.365 -0.483 1.00 0.11 34 PHE A CA 12
ATOM 12426 C C . PHE A 1 45 ? 6.242 7.623 -0.062 1.00 0.11 34 PHE A C 12
ATOM 12427 O O . PHE A 1 45 ? 6.523 8.717 -0.556 1.00 0.18 34 PHE A O 12
ATOM 12444 N N . GLY A 1 46 ? 5.292 7.464 0.847 1.00 0.10 35 GLY A N 12
ATOM 12445 C CA . GLY A 1 46 ? 4.544 8.600 1.336 1.00 0.12 35 GLY A CA 12
ATOM 12446 C C . GLY A 1 46 ? 3.046 8.441 1.168 1.00 0.10 35 GLY A C 12
ATOM 12447 O O . GLY A 1 46 ? 2.279 9.283 1.631 1.00 0.17 35 GLY A O 12
ATOM 12451 N N . GLU A 1 47 ? 2.612 7.372 0.510 1.00 0.12 36 GLU A N 12
ATOM 12452 C CA . GLU A 1 47 ? 1.186 7.179 0.280 1.00 0.11 36 GLU A CA 12
ATOM 12453 C C . GLU A 1 47 ? 0.519 6.540 1.485 1.00 0.11 36 GLU A C 12
ATOM 12454 O O . GLU A 1 47 ? 1.049 5.617 2.104 1.00 0.16 36 GLU A O 12
ATOM 12466 N N . THR A 1 48 ? -0.639 7.067 1.813 1.00 0.11 37 THR A N 12
ATOM 12467 C CA . THR A 1 48 ? -1.415 6.628 2.951 1.00 0.12 37 THR A CA 12
ATOM 12468 C C . THR A 1 48 ? -2.472 5.626 2.515 1.00 0.11 37 THR A C 12
ATOM 12469 O O . THR A 1 48 ? -3.462 5.991 1.896 1.00 0.12 37 THR A O 12
ATOM 12480 N N . VAL A 1 49 ? -2.265 4.366 2.841 1.00 0.12 38 VAL A N 12
ATOM 12481 C CA . VAL A 1 49 ? -3.143 3.316 2.355 1.00 0.12 38 VAL A CA 12
ATOM 12482 C C . VAL A 1 49 ? -4.406 3.224 3.199 1.00 0.13 38 VAL A C 12
ATOM 12483 O O . VAL A 1 49 ? -4.351 3.229 4.430 1.00 0.16 38 VAL A O 12
ATOM 12496 N N . LEU A 1 50 ? -5.529 3.148 2.513 1.00 0.15 39 LEU A N 12
ATOM 12497 C CA . LEU A 1 50 ? -6.832 3.028 3.131 1.00 0.15 39 LEU A CA 12
ATOM 12498 C C . LEU A 1 50 ? -7.444 1.684 2.775 1.00 0.17 39 LEU A C 12
ATOM 12499 O O . LEU A 1 50 ? -7.516 1.324 1.606 1.00 0.27 39 LEU A O 12
ATOM 12515 N N . THR A 1 51 ? -7.845 0.931 3.775 1.00 0.14 40 THR A N 12
ATOM 12516 C CA . THR A 1 51 ? -8.592 -0.286 3.533 1.00 0.16 40 THR A CA 12
ATOM 12517 C C . THR A 1 51 ? -9.952 -0.192 4.205 1.00 0.18 40 THR A C 12
ATOM 12518 O O . THR A 1 51 ? -10.118 0.528 5.189 1.00 0.22 40 THR A O 12
ATOM 12529 N N . GLY A 1 52 ? -10.922 -0.892 3.658 1.00 0.22 41 GLY A N 12
ATOM 12530 C CA . GLY A 1 52 ? -12.251 -0.888 4.222 1.00 0.27 41 GLY A CA 12
ATOM 12531 C C . GLY A 1 52 ? -12.808 -2.284 4.382 1.00 0.43 41 GLY A C 12
ATOM 12532 O O . GLY A 1 52 ? -12.615 -3.131 3.512 1.00 0.90 41 GLY A O 12
ATOM 12536 N N . GLY A 1 53 ? -13.476 -2.517 5.504 1.00 0.55 42 GLY A N 12
ATOM 12537 C CA . GLY A 1 53 ? -14.096 -3.801 5.772 1.00 0.61 42 GLY A CA 12
ATOM 12538 C C . GLY A 1 53 ? -13.121 -4.959 5.711 1.00 0.85 42 GLY A C 12
ATOM 12539 O O . GLY A 1 53 ? -12.199 -5.047 6.524 1.00 1.79 42 GLY A O 12
ATOM 12543 N N . SER A 1 54 ? -13.310 -5.831 4.733 1.00 0.67 43 SER A N 12
ATOM 12544 C CA . SER A 1 54 ? -12.485 -7.019 4.583 1.00 0.80 43 SER A CA 12
ATOM 12545 C C . SER A 1 54 ? -11.258 -6.738 3.718 1.00 0.74 43 SER A C 12
ATOM 12546 O O . SER A 1 54 ? -10.692 -7.646 3.105 1.00 1.24 43 SER A O 12
ATOM 12554 N N . GLY A 1 55 ? -10.860 -5.474 3.667 1.00 0.41 44 GLY A N 12
ATOM 12555 C CA . GLY A 1 55 ? -9.675 -5.088 2.927 1.00 0.35 44 GLY A CA 12
ATOM 12556 C C . GLY A 1 55 ? -8.428 -5.811 3.411 1.00 0.44 44 GLY A C 12
ATOM 12557 O O . GLY A 1 55 ? -8.235 -5.983 4.612 1.00 0.89 44 GLY A O 12
ATOM 12561 N N . SER A 1 56 ? -7.617 -6.284 2.480 1.00 0.22 45 SER A N 12
ATOM 12562 C CA . SER A 1 56 ? -6.328 -6.885 2.791 1.00 0.25 45 SER A CA 12
ATOM 12563 C C . SER A 1 56 ? -5.416 -6.729 1.585 1.00 0.27 45 SER A C 12
ATOM 12564 O O . SER A 1 56 ? -5.850 -6.921 0.461 1.00 0.49 45 SER A O 12
ATOM 12572 N N . VAL A 1 57 ? -4.170 -6.355 1.799 1.00 0.15 46 VAL A N 12
ATOM 12573 C CA . VAL A 1 57 ? -3.277 -6.084 0.676 1.00 0.13 46 VAL A CA 12
ATOM 12574 C C . VAL A 1 57 ? -1.869 -6.576 0.964 1.00 0.14 46 VAL A C 12
ATOM 12575 O O . VAL A 1 57 ? -1.358 -6.406 2.067 1.00 0.25 46 VAL A O 12
ATOM 12588 N N . THR A 1 58 ? -1.255 -7.175 -0.037 1.00 0.14 47 THR A N 12
ATOM 12589 C CA . THR A 1 58 ? 0.131 -7.575 0.041 1.00 0.14 47 THR A CA 12
ATOM 12590 C C . THR A 1 58 ? 0.972 -6.680 -0.853 1.00 0.12 47 THR A C 12
ATOM 12591 O O . THR A 1 58 ? 0.920 -6.781 -2.085 1.00 0.12 47 THR A O 12
ATOM 12602 N N . ILE A 1 59 ? 1.716 -5.785 -0.235 1.00 0.10 48 ILE A N 12
ATOM 12603 C CA . ILE A 1 59 ? 2.608 -4.915 -0.966 1.00 0.10 48 ILE A CA 12
ATOM 12604 C C . ILE A 1 59 ? 3.998 -5.509 -1.001 1.00 0.10 48 ILE A C 12
ATOM 12605 O O . ILE A 1 59 ? 4.687 -5.588 0.018 1.00 0.13 48 ILE A O 12
ATOM 12621 N N . ALA A 1 60 ? 4.386 -5.956 -2.172 1.00 0.09 49 ALA A N 12
ATOM 12622 C CA . ALA A 1 60 ? 5.703 -6.503 -2.374 1.00 0.10 49 ALA A CA 12
ATOM 12623 C C . ALA A 1 60 ? 6.685 -5.374 -2.602 1.00 0.09 49 ALA A C 12
ATOM 12624 O O . ALA A 1 60 ? 6.768 -4.825 -3.705 1.00 0.11 49 ALA A O 12
ATOM 12631 N N . PHE A 1 61 ? 7.402 -5.011 -1.558 1.00 0.09 50 PHE A N 12
ATOM 12632 C CA . PHE A 1 61 ? 8.374 -3.945 -1.649 1.00 0.10 50 PHE A CA 12
ATOM 12633 C C . PHE A 1 61 ? 9.520 -4.355 -2.541 1.00 0.12 50 PHE A C 12
ATOM 12634 O O . PHE A 1 61 ? 9.936 -5.515 -2.560 1.00 0.16 50 PHE A O 12
ATOM 12651 N N . VAL A 1 62 ? 10.027 -3.378 -3.265 1.00 0.11 51 VAL A N 12
ATOM 12652 C CA . VAL A 1 62 ? 11.043 -3.592 -4.277 1.00 0.14 51 VAL A CA 12
ATOM 12653 C C . VAL A 1 62 ? 12.388 -3.962 -3.632 1.00 0.16 51 VAL A C 12
ATOM 12654 O O . VAL A 1 62 ? 13.396 -4.164 -4.308 1.00 0.25 51 VAL A O 12
ATOM 12667 N N . ASP A 1 63 ? 12.366 -4.058 -2.307 1.00 0.17 52 ASP A N 12
ATOM 12668 C CA . ASP A 1 63 ? 13.521 -4.458 -1.506 1.00 0.21 52 ASP A CA 12
ATOM 12669 C C . ASP A 1 63 ? 13.619 -5.981 -1.421 1.00 0.24 52 ASP A C 12
ATOM 12670 O O . ASP A 1 63 ? 14.692 -6.542 -1.191 1.00 0.33 52 ASP A O 12
ATOM 12679 N N . GLY A 1 64 ? 12.493 -6.641 -1.647 1.00 0.21 53 GLY A N 12
ATOM 12680 C CA . GLY A 1 64 ? 12.431 -8.083 -1.509 1.00 0.26 53 GLY A CA 12
ATOM 12681 C C . GLY A 1 64 ? 11.489 -8.485 -0.396 1.00 0.24 53 GLY A C 12
ATOM 12682 O O . GLY A 1 64 ? 11.043 -9.630 -0.320 1.00 0.27 53 GLY A O 12
ATOM 12686 N N . THR A 1 65 ? 11.182 -7.529 0.463 1.00 0.22 54 THR A N 12
ATOM 12687 C CA . THR A 1 65 ? 10.264 -7.744 1.565 1.00 0.22 54 THR A CA 12
ATOM 12688 C C . THR A 1 65 ? 8.821 -7.499 1.132 1.00 0.19 54 THR A C 12
ATOM 12689 O O . THR A 1 65 ? 8.567 -6.709 0.226 1.00 0.25 54 THR A O 12
ATOM 12700 N N . ASP A 1 66 ? 7.883 -8.188 1.767 1.00 0.21 55 ASP A N 12
ATOM 12701 C CA . ASP A 1 66 ? 6.468 -8.007 1.459 1.00 0.19 55 ASP A CA 12
ATOM 12702 C C . ASP A 1 66 ? 5.713 -7.691 2.738 1.00 0.25 55 ASP A C 12
ATOM 12703 O O . ASP A 1 66 ? 6.113 -8.121 3.821 1.00 0.44 55 ASP A O 12
ATOM 12712 N N . VAL A 1 67 ? 4.636 -6.935 2.623 1.00 0.16 56 VAL A N 12
ATOM 12713 C CA . VAL A 1 67 ? 3.823 -6.587 3.773 1.00 0.21 56 VAL A CA 12
ATOM 12714 C C . VAL A 1 67 ? 2.377 -6.970 3.561 1.00 0.22 56 VAL A C 12
ATOM 12715 O O . VAL A 1 67 ? 1.977 -7.352 2.462 1.00 0.30 56 VAL A O 12
ATOM 12728 N N . VAL A 1 68 ? 1.599 -6.854 4.619 1.00 0.17 57 VAL A N 12
ATOM 12729 C CA . VAL A 1 68 ? 0.182 -7.153 4.553 1.00 0.20 57 VAL A CA 12
ATOM 12730 C C . VAL A 1 68 ? -0.617 -6.105 5.322 1.00 0.21 57 VAL A C 12
ATOM 12731 O O . VAL A 1 68 ? -0.293 -5.765 6.463 1.00 0.30 57 VAL A O 12
ATOM 12744 N N . ILE A 1 69 ? -1.637 -5.572 4.678 1.00 0.18 58 ILE A N 12
ATOM 12745 C CA . ILE A 1 69 ? -2.478 -4.557 5.285 1.00 0.22 58 ILE A CA 12
ATOM 12746 C C . ILE A 1 69 ? -3.813 -5.164 5.690 1.00 0.29 58 ILE A C 12
ATOM 12747 O O . ILE A 1 69 ? -4.393 -5.951 4.940 1.00 0.32 58 ILE A O 12
ATOM 12763 N N . GLY A 1 70 ? -4.281 -4.809 6.882 1.00 0.35 59 GLY A N 12
ATOM 12764 C CA . GLY A 1 70 ? -5.552 -5.311 7.364 1.00 0.43 59 GLY A CA 12
ATOM 12765 C C . GLY A 1 70 ? -6.728 -4.560 6.775 1.00 0.50 59 GLY A C 12
ATOM 12766 O O . GLY A 1 70 ? -6.574 -3.832 5.797 1.00 1.02 59 GLY A O 12
ATOM 12770 N N . GLY A 1 71 ? -7.893 -4.703 7.385 1.00 0.35 60 GLY A N 12
ATOM 12771 C CA . GLY A 1 71 ? -9.100 -4.139 6.824 1.00 0.36 60 GLY A CA 12
ATOM 12772 C C . GLY A 1 71 ? -9.639 -3.020 7.673 1.00 0.33 60 GLY A C 12
ATOM 12773 O O . GLY A 1 71 ? -9.442 -3.019 8.889 1.00 0.40 60 GLY A O 12
ATOM 12777 N N . ASP A 1 72 ? -10.314 -2.066 7.036 1.00 0.28 61 ASP A N 12
ATOM 12778 C CA . ASP A 1 72 ? -10.779 -0.855 7.719 1.00 0.31 61 ASP A CA 12
ATOM 12779 C C . ASP A 1 72 ? -9.598 -0.124 8.366 1.00 0.29 61 ASP A C 12
ATOM 12780 O O . ASP A 1 72 ? -9.756 0.660 9.296 1.00 0.43 61 ASP A O 12
ATOM 12789 N N . SER A 1 73 ? -8.403 -0.377 7.854 1.00 0.22 62 SER A N 12
ATOM 12790 C CA . SER A 1 73 ? -7.196 0.202 8.416 1.00 0.26 62 SER A CA 12
ATOM 12791 C C . SER A 1 73 ? -6.654 1.320 7.533 1.00 0.22 62 SER A C 12
ATOM 12792 O O . SER A 1 73 ? -7.044 1.461 6.373 1.00 0.23 62 SER A O 12
ATOM 12800 N N . ILE A 1 74 ? -5.768 2.119 8.105 1.00 0.20 63 ILE A N 12
ATOM 12801 C CA . ILE A 1 74 ? -5.092 3.194 7.393 1.00 0.19 63 ILE A CA 12
ATOM 12802 C C . ILE A 1 74 ? -3.638 3.263 7.844 1.00 0.24 63 ILE A C 12
ATOM 12803 O O . ILE A 1 74 ? -3.359 3.304 9.045 1.00 0.38 63 ILE A O 12
ATOM 12819 N N . VAL A 1 75 ? -2.714 3.256 6.895 1.00 0.15 64 VAL A N 12
ATOM 12820 C CA . VAL A 1 75 ? -1.297 3.273 7.226 1.00 0.18 64 VAL A CA 12
ATOM 12821 C C . VAL A 1 75 ? -0.489 3.986 6.139 1.00 0.15 64 VAL A C 12
ATOM 12822 O O . VAL A 1 75 ? -0.750 3.821 4.949 1.00 0.13 64 VAL A O 12
ATOM 12835 N N . GLU A 1 76 ? 0.477 4.795 6.552 1.00 0.18 65 GLU A N 12
ATOM 12836 C CA . GLU A 1 76 ? 1.259 5.594 5.621 1.00 0.16 65 GLU A CA 12
ATOM 12837 C C . GLU A 1 76 ? 2.580 4.910 5.284 1.00 0.13 65 GLU A C 12
ATOM 12838 O O . GLU A 1 76 ? 3.303 4.457 6.175 1.00 0.15 65 GLU A O 12
ATOM 12850 N N . MET A 1 77 ? 2.875 4.834 3.990 1.00 0.12 66 MET A N 12
ATOM 12851 C CA . MET A 1 77 ? 4.122 4.251 3.497 1.00 0.14 66 MET A CA 12
ATOM 12852 C C . MET A 1 77 ? 5.327 5.044 3.978 1.00 0.13 66 MET A C 12
ATOM 12853 O O . MET A 1 77 ? 5.767 5.987 3.326 1.00 0.17 66 MET A O 12
ATOM 12867 N N . THR A 1 78 ? 5.847 4.648 5.125 1.00 0.13 67 THR A N 12
ATOM 12868 C CA . THR A 1 78 ? 6.979 5.313 5.735 1.00 0.14 67 THR A CA 12
ATOM 12869 C C . THR A 1 78 ? 8.086 4.306 6.031 1.00 0.15 67 THR A C 12
ATOM 12870 O O . THR A 1 78 ? 8.011 3.164 5.581 1.00 0.16 67 THR A O 12
ATOM 12881 N N . ASP A 1 79 ? 9.099 4.705 6.786 1.00 0.18 68 ASP A N 12
ATOM 12882 C CA . ASP A 1 79 ? 10.233 3.818 7.058 1.00 0.23 68 ASP A CA 12
ATOM 12883 C C . ASP A 1 79 ? 9.822 2.660 7.968 1.00 0.25 68 ASP A C 12
ATOM 12884 O O . ASP A 1 79 ? 10.419 1.584 7.921 1.00 0.34 68 ASP A O 12
ATOM 12893 N N . GLU A 1 80 ? 8.793 2.876 8.786 1.00 0.29 69 GLU A N 12
ATOM 12894 C CA . GLU A 1 80 ? 8.269 1.829 9.648 1.00 0.39 69 GLU A CA 12
ATOM 12895 C C . GLU A 1 80 ? 7.565 0.772 8.803 1.00 0.35 69 GLU A C 12
ATOM 12896 O O . GLU A 1 80 ? 7.412 -0.383 9.199 1.00 0.49 69 GLU A O 12
ATOM 12908 N N . ILE A 1 81 ? 7.150 1.194 7.627 1.00 0.21 70 ILE A N 12
ATOM 12909 C CA . ILE A 1 81 ? 6.520 0.316 6.666 1.00 0.18 70 ILE A CA 12
ATOM 12910 C C . ILE A 1 81 ? 7.557 -0.308 5.745 1.00 0.18 70 ILE A C 12
ATOM 12911 O O . ILE A 1 81 ? 7.610 -1.525 5.577 1.00 0.24 70 ILE A O 12
ATOM 12927 N N . TYR A 1 82 ? 8.380 0.537 5.165 1.00 0.16 71 TYR A N 12
ATOM 12928 C CA . TYR A 1 82 ? 9.361 0.094 4.199 1.00 0.17 71 TYR A CA 12
ATOM 12929 C C . TYR A 1 82 ? 10.771 0.274 4.742 1.00 0.27 71 TYR A C 12
ATOM 12930 O O . TYR A 1 82 ? 11.474 1.223 4.387 1.00 0.31 71 TYR A O 12
ATOM 12948 N N . ASN A 1 83 ? 11.168 -0.626 5.623 1.00 0.40 72 ASN A N 12
ATOM 12949 C CA . ASN A 1 83 ? 12.540 -0.680 6.081 1.00 0.53 72 ASN A CA 12
ATOM 12950 C C . ASN A 1 83 ? 13.391 -1.408 5.047 1.00 0.46 72 ASN A C 12
ATOM 12951 O O . ASN A 1 83 ? 13.272 -2.624 4.878 1.00 0.61 72 ASN A O 12
ATOM 12962 N N . THR A 1 84 ? 14.224 -0.663 4.339 1.00 0.40 73 THR A N 12
ATOM 12963 C CA . THR A 1 84 ? 15.073 -1.237 3.307 1.00 0.42 73 THR A CA 12
ATOM 12964 C C . THR A 1 84 ? 16.255 -1.978 3.922 1.00 0.58 73 THR A C 12
ATOM 12965 O O . THR A 1 84 ? 16.917 -1.468 4.832 1.00 0.69 73 THR A O 12
ATOM 12976 N N . GLY A 1 85 ? 16.514 -3.178 3.425 1.00 0.69 74 GLY A N 12
ATOM 12977 C CA . GLY A 1 85 ? 17.577 -3.997 3.972 1.00 0.90 74 GLY A CA 12
ATOM 12978 C C . GLY A 1 85 ? 18.330 -4.749 2.898 1.00 1.46 74 GLY A C 12
ATOM 12979 O O . GLY A 1 85 ? 19.079 -5.682 3.190 1.00 1.91 74 GLY A O 12
ATOM 12983 N N . ASP A 1 86 ? 18.125 -4.344 1.654 1.00 2.07 75 ASP A N 12
ATOM 12984 C CA . ASP A 1 86 ? 18.802 -4.955 0.514 1.00 3.16 75 ASP A CA 12
ATOM 12985 C C . ASP A 1 86 ? 20.299 -4.656 0.549 1.00 3.74 75 ASP A C 12
ATOM 12986 O O . ASP A 1 86 ? 21.092 -5.364 -0.071 1.00 4.38 75 ASP A O 12
ATOM 12995 N N . ASN A 1 87 ? 20.659 -3.596 1.273 1.00 4.05 76 ASN A N 12
ATOM 12996 C CA . ASN A 1 87 ? 22.052 -3.187 1.449 1.00 5.07 76 ASN A CA 12
ATOM 12997 C C . ASN A 1 87 ? 22.668 -2.769 0.117 1.00 5.95 76 ASN A C 12
ATOM 12998 O O . ASN A 1 87 ? 22.544 -1.579 -0.241 1.00 6.53 76 ASN A O 12
ATOM 13009 N N . GLY A 1 12 ? 9.884 10.373 -4.986 1.00 1.49 1 GLY A N 13
ATOM 13010 C CA . GLY A 1 12 ? 8.577 9.682 -5.113 1.00 1.01 1 GLY A CA 13
ATOM 13011 C C . GLY A 1 12 ? 8.634 8.521 -6.084 1.00 0.96 1 GLY A C 13
ATOM 13012 O O . GLY A 1 12 ? 7.974 8.538 -7.125 1.00 1.71 1 GLY A O 13
ATOM 13016 N N . ASN A 1 13 ? 9.427 7.515 -5.747 1.00 0.45 2 ASN A N 13
ATOM 13017 C CA . ASN A 1 13 ? 9.565 6.326 -6.576 1.00 0.32 2 ASN A CA 13
ATOM 13018 C C . ASN A 1 13 ? 8.639 5.229 -6.085 1.00 0.22 2 ASN A C 13
ATOM 13019 O O . ASN A 1 13 ? 8.165 5.262 -4.946 1.00 0.22 2 ASN A O 13
ATOM 13030 N N . ALA A 1 14 ? 8.369 4.271 -6.957 1.00 0.18 3 ALA A N 13
ATOM 13031 C CA . ALA A 1 14 ? 7.521 3.148 -6.606 1.00 0.14 3 ALA A CA 13
ATOM 13032 C C . ALA A 1 14 ? 8.314 2.148 -5.780 1.00 0.15 3 ALA A C 13
ATOM 13033 O O . ALA A 1 14 ? 9.209 1.468 -6.284 1.00 0.24 3 ALA A O 13
ATOM 13040 N N . ILE A 1 15 ? 7.969 2.074 -4.509 1.00 0.10 4 ILE A N 13
ATOM 13041 C CA . ILE A 1 15 ? 8.751 1.346 -3.525 1.00 0.10 4 ILE A CA 13
ATOM 13042 C C . ILE A 1 15 ? 8.275 -0.093 -3.367 1.00 0.09 4 ILE A C 13
ATOM 13043 O O . ILE A 1 15 ? 8.936 -0.908 -2.726 1.00 0.11 4 ILE A O 13
ATOM 13059 N N . GLY A 1 16 ? 7.125 -0.398 -3.936 1.00 0.09 5 GLY A N 13
ATOM 13060 C CA . GLY A 1 16 ? 6.594 -1.740 -3.849 1.00 0.09 5 GLY A CA 13
ATOM 13061 C C . GLY A 1 16 ? 5.429 -1.931 -4.775 1.00 0.08 5 GLY A C 13
ATOM 13062 O O . GLY A 1 16 ? 5.018 -0.992 -5.452 1.00 0.10 5 GLY A O 13
ATOM 13066 N N . PHE A 1 17 ? 4.897 -3.138 -4.816 1.00 0.08 6 PHE A N 13
ATOM 13067 C CA . PHE A 1 17 ? 3.837 -3.470 -5.752 1.00 0.08 6 PHE A CA 13
ATOM 13068 C C . PHE A 1 17 ? 2.857 -4.451 -5.134 1.00 0.09 6 PHE A C 13
ATOM 13069 O O . PHE A 1 17 ? 3.220 -5.249 -4.269 1.00 0.10 6 PHE A O 13
ATOM 13086 N N . ILE A 1 18 ? 1.618 -4.381 -5.579 1.00 0.09 7 ILE A N 13
ATOM 13087 C CA . ILE A 1 18 ? 0.565 -5.243 -5.054 1.00 0.09 7 ILE A CA 13
ATOM 13088 C C . ILE A 1 18 ? 0.656 -6.638 -5.654 1.00 0.11 7 ILE A C 13
ATOM 13089 O O . ILE A 1 18 ? 0.584 -6.801 -6.871 1.00 0.14 7 ILE A O 13
ATOM 13105 N N . THR A 1 19 ? 0.803 -7.640 -4.807 1.00 0.12 8 THR A N 13
ATOM 13106 C CA . THR A 1 19 ? 0.868 -9.020 -5.270 1.00 0.15 8 THR A CA 13
ATOM 13107 C C . THR A 1 19 ? -0.348 -9.799 -4.789 1.00 0.16 8 THR A C 13
ATOM 13108 O O . THR A 1 19 ? -0.715 -10.830 -5.357 1.00 0.20 8 THR A O 13
ATOM 13119 N N . LYS A 1 20 ? -0.972 -9.287 -3.744 1.00 0.15 9 LYS A N 13
ATOM 13120 C CA . LYS A 1 20 ? -2.222 -9.828 -3.251 1.00 0.17 9 LYS A CA 13
ATOM 13121 C C . LYS A 1 20 ? -3.102 -8.681 -2.788 1.00 0.14 9 LYS A C 13
ATOM 13122 O O . LYS A 1 20 ? -2.600 -7.681 -2.285 1.00 0.17 9 LYS A O 13
ATOM 13141 N N . LEU A 1 21 ? -4.397 -8.814 -2.975 1.00 0.13 10 LEU A N 13
ATOM 13142 C CA . LEU A 1 21 ? -5.326 -7.758 -2.630 1.00 0.13 10 LEU A CA 13
ATOM 13143 C C . LEU A 1 21 ? -6.732 -8.306 -2.460 1.00 0.13 10 LEU A C 13
ATOM 13144 O O . LEU A 1 21 ? -7.148 -9.211 -3.186 1.00 0.17 10 LEU A O 13
ATOM 13160 N N . ASP A 1 22 ? -7.447 -7.758 -1.493 1.00 0.14 11 ASP A N 13
ATOM 13161 C CA . ASP A 1 22 ? -8.837 -8.124 -1.257 1.00 0.16 11 ASP A CA 13
ATOM 13162 C C . ASP A 1 22 ? -9.618 -6.946 -0.706 1.00 0.16 11 ASP A C 13
ATOM 13163 O O . ASP A 1 22 ? -9.029 -5.960 -0.261 1.00 0.19 11 ASP A O 13
ATOM 13172 N N . GLY A 1 23 ? -10.940 -7.059 -0.737 1.00 0.23 12 GLY A N 13
ATOM 13173 C CA . GLY A 1 23 ? -11.799 -6.043 -0.163 1.00 0.23 12 GLY A CA 13
ATOM 13174 C C . GLY A 1 23 ? -11.751 -4.727 -0.914 1.00 0.20 12 GLY A C 13
ATOM 13175 O O . GLY A 1 23 ? -11.531 -4.696 -2.128 1.00 0.27 12 GLY A O 13
ATOM 13179 N N . SER A 1 24 ? -11.957 -3.643 -0.188 1.00 0.18 13 SER A N 13
ATOM 13180 C CA . SER A 1 24 ? -11.949 -2.317 -0.771 1.00 0.18 13 SER A CA 13
ATOM 13181 C C . SER A 1 24 ? -10.700 -1.584 -0.317 1.00 0.15 13 SER A C 13
ATOM 13182 O O . SER A 1 24 ? -10.352 -1.621 0.865 1.00 0.19 13 SER A O 13
ATOM 13190 N N . VAL A 1 25 ? -10.013 -0.944 -1.247 1.00 0.13 14 VAL A N 13
ATOM 13191 C CA . VAL A 1 25 ? -8.761 -0.274 -0.933 1.00 0.12 14 VAL A CA 13
ATOM 13192 C C . VAL A 1 25 ? -8.611 1.031 -1.713 1.00 0.11 14 VAL A C 13
ATOM 13193 O O . VAL A 1 25 ? -9.182 1.213 -2.789 1.00 0.13 14 VAL A O 13
ATOM 13206 N N . THR A 1 26 ? -7.852 1.935 -1.131 1.00 0.10 15 THR A N 13
ATOM 13207 C CA . THR A 1 26 ? -7.533 3.225 -1.719 1.00 0.10 15 THR A CA 13
ATOM 13208 C C . THR A 1 26 ? -6.177 3.673 -1.202 1.00 0.10 15 THR A C 13
ATOM 13209 O O . THR A 1 26 ? -5.720 3.173 -0.183 1.00 0.10 15 THR A O 13
ATOM 13220 N N . VAL A 1 27 ? -5.505 4.558 -1.910 1.00 0.10 16 VAL A N 13
ATOM 13221 C CA . VAL A 1 27 ? -4.265 5.113 -1.403 1.00 0.11 16 VAL A CA 13
ATOM 13222 C C . VAL A 1 27 ? -4.269 6.628 -1.541 1.00 0.11 16 VAL A C 13
ATOM 13223 O O . VAL A 1 27 ? -4.688 7.168 -2.558 1.00 0.12 16 VAL A O 13
ATOM 13236 N N . GLN A 1 28 ? -3.847 7.292 -0.485 1.00 0.12 17 GLN A N 13
ATOM 13237 C CA . GLN A 1 28 ? -3.762 8.739 -0.445 1.00 0.12 17 GLN A CA 13
ATOM 13238 C C . GLN A 1 28 ? -2.316 9.165 -0.570 1.00 0.13 17 GLN A C 13
ATOM 13239 O O . GLN A 1 28 ? -1.570 9.123 0.404 1.00 0.13 17 GLN A O 13
ATOM 13253 N N . SER A 1 29 ? -1.919 9.565 -1.766 1.00 0.16 18 SER A N 13
ATOM 13254 C CA . SER A 1 29 ? -0.532 9.913 -2.028 1.00 0.21 18 SER A CA 13
ATOM 13255 C C . SER A 1 29 ? -0.093 11.116 -1.189 1.00 0.24 18 SER A C 13
ATOM 13256 O O . SER A 1 29 ? -0.894 11.674 -0.439 1.00 0.25 18 SER A O 13
ATOM 13264 N N . ILE A 1 30 ? 1.161 11.518 -1.309 1.00 0.29 19 ILE A N 13
ATOM 13265 C CA . ILE A 1 30 ? 1.696 12.585 -0.466 1.00 0.33 19 ILE A CA 13
ATOM 13266 C C . ILE A 1 30 ? 0.896 13.882 -0.582 1.00 0.40 19 ILE A C 13
ATOM 13267 O O . ILE A 1 30 ? 0.744 14.609 0.401 1.00 0.59 19 ILE A O 13
ATOM 13283 N N . ASN A 1 31 ? 0.359 14.162 -1.765 1.00 0.40 20 ASN A N 13
ATOM 13284 C CA . ASN A 1 31 ? -0.434 15.373 -1.961 1.00 0.46 20 ASN A CA 13
ATOM 13285 C C . ASN A 1 31 ? -1.869 15.165 -1.478 1.00 0.40 20 ASN A C 13
ATOM 13286 O O . ASN A 1 31 ? -2.634 16.119 -1.355 1.00 0.49 20 ASN A O 13
ATOM 13297 N N . GLY A 1 32 ? -2.227 13.915 -1.212 1.00 0.31 21 GLY A N 13
ATOM 13298 C CA . GLY A 1 32 ? -3.545 13.617 -0.673 1.00 0.29 21 GLY A CA 13
ATOM 13299 C C . GLY A 1 32 ? -4.495 13.005 -1.685 1.00 0.27 21 GLY A C 13
ATOM 13300 O O . GLY A 1 32 ? -5.678 12.830 -1.399 1.00 0.32 21 GLY A O 13
ATOM 13304 N N . GLN A 1 33 ? -3.989 12.673 -2.865 1.00 0.26 22 GLN A N 13
ATOM 13305 C CA . GLN A 1 33 ? -4.814 12.062 -3.902 1.00 0.25 22 GLN A CA 13
ATOM 13306 C C . GLN A 1 33 ? -5.187 10.632 -3.535 1.00 0.19 22 GLN A C 13
ATOM 13307 O O . GLN A 1 33 ? -4.309 9.795 -3.334 1.00 0.18 22 GLN A O 13
ATOM 13321 N N . GLU A 1 34 ? -6.487 10.362 -3.445 1.00 0.21 23 GLU A N 13
ATOM 13322 C CA . GLU A 1 34 ? -6.970 9.023 -3.135 1.00 0.16 23 GLU A CA 13
ATOM 13323 C C . GLU A 1 34 ? -7.212 8.246 -4.423 1.00 0.19 23 GLU A C 13
ATOM 13324 O O . GLU A 1 34 ? -8.092 8.589 -5.215 1.00 0.28 23 GLU A O 13
ATOM 13336 N N . ARG A 1 35 ? -6.414 7.222 -4.632 1.00 0.21 24 ARG A N 13
ATOM 13337 C CA . ARG A 1 35 ? -6.519 6.381 -5.813 1.00 0.30 24 ARG A CA 13
ATOM 13338 C C . ARG A 1 35 ? -6.903 4.964 -5.405 1.00 0.27 24 ARG A C 13
ATOM 13339 O O . ARG A 1 35 ? -6.404 4.454 -4.404 1.00 0.33 24 ARG A O 13
ATOM 13360 N N . VAL A 1 36 ? -7.806 4.333 -6.150 1.00 0.26 25 VAL A N 13
ATOM 13361 C CA . VAL A 1 36 ? -8.151 2.946 -5.871 1.00 0.25 25 VAL A CA 13
ATOM 13362 C C . VAL A 1 36 ? -6.984 2.059 -6.250 1.00 0.23 25 VAL A C 13
ATOM 13363 O O . VAL A 1 36 ? -6.372 2.233 -7.306 1.00 0.32 25 VAL A O 13
ATOM 13376 N N . LEU A 1 37 ? -6.658 1.130 -5.389 1.00 0.16 26 LEU A N 13
ATOM 13377 C CA . LEU A 1 37 ? -5.524 0.273 -5.643 1.00 0.15 26 LEU A CA 13
ATOM 13378 C C . LEU A 1 37 ? -5.954 -1.059 -6.196 1.00 0.15 26 LEU A C 13
ATOM 13379 O O . LEU A 1 37 ? -7.054 -1.545 -5.928 1.00 0.28 26 LEU A O 13
ATOM 13395 N N . LYS A 1 38 ? -5.076 -1.626 -6.990 1.00 0.30 27 LYS A N 13
ATOM 13396 C CA . LYS A 1 38 ? -5.382 -2.812 -7.757 1.00 0.27 27 LYS A CA 13
ATOM 13397 C C . LYS A 1 38 ? -4.230 -3.782 -7.650 1.00 0.21 27 LYS A C 13
ATOM 13398 O O . LYS A 1 38 ? -3.192 -3.440 -7.094 1.00 0.26 27 LYS A O 13
ATOM 13417 N N . LEU A 1 39 ? -4.383 -4.984 -8.172 1.00 0.19 28 LEU A N 13
ATOM 13418 C CA . LEU A 1 39 ? -3.274 -5.914 -8.137 1.00 0.16 28 LEU A CA 13
ATOM 13419 C C . LEU A 1 39 ? -2.233 -5.489 -9.144 1.00 0.18 28 LEU A C 13
ATOM 13420 O O . LEU A 1 39 ? -2.567 -5.033 -10.241 1.00 0.21 28 LEU A O 13
ATOM 13436 N N . GLY A 1 40 ? -0.976 -5.640 -8.781 1.00 0.19 29 GLY A N 13
ATOM 13437 C CA . GLY A 1 40 ? 0.082 -5.260 -9.673 1.00 0.21 29 GLY A CA 13
ATOM 13438 C C . GLY A 1 40 ? 0.323 -3.765 -9.656 1.00 0.19 29 GLY A C 13
ATOM 13439 O O . GLY A 1 40 ? 1.189 -3.258 -10.373 1.00 0.24 29 GLY A O 13
ATOM 13443 N N . ASP A 1 41 ? -0.444 -3.060 -8.829 1.00 0.19 30 ASP A N 13
ATOM 13444 C CA . ASP A 1 41 ? -0.334 -1.613 -8.722 1.00 0.16 30 ASP A CA 13
ATOM 13445 C C . ASP A 1 41 ? 0.865 -1.216 -7.873 1.00 0.13 30 ASP A C 13
ATOM 13446 O O . ASP A 1 41 ? 1.225 -1.894 -6.907 1.00 0.16 30 ASP A O 13
ATOM 13455 N N . PRO A 1 42 ? 1.522 -0.137 -8.283 1.00 0.12 31 PRO A N 13
ATOM 13456 C CA . PRO A 1 42 ? 2.706 0.391 -7.619 1.00 0.12 31 PRO A CA 13
ATOM 13457 C C . PRO A 1 42 ? 2.399 1.204 -6.367 1.00 0.13 31 PRO A C 13
ATOM 13458 O O . PRO A 1 42 ? 1.531 2.076 -6.358 1.00 0.22 31 PRO A O 13
ATOM 13469 N N . ILE A 1 43 ? 3.146 0.917 -5.319 1.00 0.10 32 ILE A N 13
ATOM 13470 C CA . ILE A 1 43 ? 3.096 1.687 -4.095 1.00 0.11 32 ILE A CA 13
ATOM 13471 C C . ILE A 1 43 ? 4.266 2.650 -4.067 1.00 0.11 32 ILE A C 13
ATOM 13472 O O . ILE A 1 43 ? 5.384 2.282 -4.412 1.00 0.12 32 ILE A O 13
ATOM 13488 N N . PHE A 1 44 ? 4.006 3.868 -3.664 1.00 0.12 33 PHE A N 13
ATOM 13489 C CA . PHE A 1 44 ? 5.031 4.893 -3.618 1.00 0.13 33 PHE A CA 13
ATOM 13490 C C . PHE A 1 44 ? 5.251 5.343 -2.181 1.00 0.12 33 PHE A C 13
ATOM 13491 O O . PHE A 1 44 ? 4.364 5.216 -1.333 1.00 0.14 33 PHE A O 13
ATOM 13508 N N . PHE A 1 45 ? 6.444 5.848 -1.907 1.00 0.11 34 PHE A N 13
ATOM 13509 C CA . PHE A 1 45 ? 6.821 6.227 -0.550 1.00 0.11 34 PHE A CA 13
ATOM 13510 C C . PHE A 1 45 ? 6.075 7.482 -0.118 1.00 0.11 34 PHE A C 13
ATOM 13511 O O . PHE A 1 45 ? 6.261 8.555 -0.694 1.00 0.18 34 PHE A O 13
ATOM 13528 N N . GLY A 1 46 ? 5.233 7.343 0.894 1.00 0.10 35 GLY A N 13
ATOM 13529 C CA . GLY A 1 46 ? 4.522 8.487 1.418 1.00 0.12 35 GLY A CA 13
ATOM 13530 C C . GLY A 1 46 ? 3.031 8.437 1.159 1.00 0.10 35 GLY A C 13
ATOM 13531 O O . GLY A 1 46 ? 2.325 9.411 1.425 1.00 0.17 35 GLY A O 13
ATOM 13535 N N . GLU A 1 47 ? 2.530 7.321 0.642 1.00 0.12 36 GLU A N 13
ATOM 13536 C CA . GLU A 1 47 ? 1.102 7.222 0.372 1.00 0.11 36 GLU A CA 13
ATOM 13537 C C . GLU A 1 47 ? 0.380 6.566 1.537 1.00 0.11 36 GLU A C 13
ATOM 13538 O O . GLU A 1 47 ? 0.928 5.713 2.229 1.00 0.16 36 GLU A O 13
ATOM 13550 N N . THR A 1 48 ? -0.848 6.986 1.739 1.00 0.11 37 THR A N 13
ATOM 13551 C CA . THR A 1 48 ? -1.660 6.535 2.851 1.00 0.12 37 THR A CA 13
ATOM 13552 C C . THR A 1 48 ? -2.705 5.530 2.381 1.00 0.11 37 THR A C 13
ATOM 13553 O O . THR A 1 48 ? -3.664 5.896 1.717 1.00 0.12 37 THR A O 13
ATOM 13564 N N . VAL A 1 49 ? -2.530 4.271 2.726 1.00 0.12 38 VAL A N 13
ATOM 13565 C CA . VAL A 1 49 ? -3.425 3.240 2.227 1.00 0.12 38 VAL A CA 13
ATOM 13566 C C . VAL A 1 49 ? -4.685 3.154 3.079 1.00 0.13 38 VAL A C 13
ATOM 13567 O O . VAL A 1 49 ? -4.625 2.945 4.291 1.00 0.16 38 VAL A O 13
ATOM 13580 N N . LEU A 1 50 ? -5.812 3.340 2.420 1.00 0.15 39 LEU A N 13
ATOM 13581 C CA . LEU A 1 50 ? -7.121 3.297 3.046 1.00 0.15 39 LEU A CA 13
ATOM 13582 C C . LEU A 1 50 ? -7.840 2.026 2.639 1.00 0.17 39 LEU A C 13
ATOM 13583 O O . LEU A 1 50 ? -8.313 1.912 1.510 1.00 0.27 39 LEU A O 13
ATOM 13599 N N . THR A 1 51 ? -7.914 1.068 3.537 1.00 0.14 40 THR A N 13
ATOM 13600 C CA . THR A 1 51 ? -8.633 -0.152 3.251 1.00 0.16 40 THR A CA 13
ATOM 13601 C C . THR A 1 51 ? -10.011 -0.095 3.890 1.00 0.18 40 THR A C 13
ATOM 13602 O O . THR A 1 51 ? -10.238 0.662 4.837 1.00 0.22 40 THR A O 13
ATOM 13613 N N . GLY A 1 52 ? -10.931 -0.862 3.353 1.00 0.22 41 GLY A N 13
ATOM 13614 C CA . GLY A 1 52 ? -12.270 -0.890 3.885 1.00 0.27 41 GLY A CA 13
ATOM 13615 C C . GLY A 1 52 ? -12.925 -2.234 3.694 1.00 0.43 41 GLY A C 13
ATOM 13616 O O . GLY A 1 52 ? -13.049 -2.713 2.567 1.00 0.90 41 GLY A O 13
ATOM 13620 N N . GLY A 1 53 ? -13.324 -2.842 4.801 1.00 0.55 42 GLY A N 13
ATOM 13621 C CA . GLY A 1 53 ? -14.007 -4.118 4.764 1.00 0.61 42 GLY A CA 13
ATOM 13622 C C . GLY A 1 53 ? -13.196 -5.221 4.114 1.00 0.85 42 GLY A C 13
ATOM 13623 O O . GLY A 1 53 ? -13.273 -5.426 2.901 1.00 1.79 42 GLY A O 13
ATOM 13627 N N . SER A 1 54 ? -12.412 -5.922 4.927 1.00 0.67 43 SER A N 13
ATOM 13628 C CA . SER A 1 54 ? -11.635 -7.071 4.469 1.00 0.80 43 SER A CA 13
ATOM 13629 C C . SER A 1 54 ? -10.618 -6.656 3.405 1.00 0.74 43 SER A C 13
ATOM 13630 O O . SER A 1 54 ? -10.304 -7.422 2.492 1.00 1.24 43 SER A O 13
ATOM 13638 N N . GLY A 1 55 ? -10.108 -5.438 3.529 1.00 0.41 44 GLY A N 13
ATOM 13639 C CA . GLY A 1 55 ? -9.100 -4.958 2.608 1.00 0.35 44 GLY A CA 13
ATOM 13640 C C . GLY A 1 55 ? -7.732 -5.540 2.916 1.00 0.44 44 GLY A C 13
ATOM 13641 O O . GLY A 1 55 ? -6.923 -4.911 3.586 1.00 0.89 44 GLY A O 13
ATOM 13645 N N . SER A 1 56 ? -7.474 -6.738 2.416 1.00 0.22 45 SER A N 13
ATOM 13646 C CA . SER A 1 56 ? -6.246 -7.450 2.726 1.00 0.25 45 SER A CA 13
ATOM 13647 C C . SER A 1 56 ? -5.292 -7.335 1.558 1.00 0.27 45 SER A C 13
ATOM 13648 O O . SER A 1 56 ? -5.512 -7.917 0.499 1.00 0.49 45 SER A O 13
ATOM 13656 N N . VAL A 1 57 ? -4.237 -6.588 1.753 1.00 0.15 46 VAL A N 13
ATOM 13657 C CA . VAL A 1 57 ? -3.374 -6.212 0.653 1.00 0.13 46 VAL A CA 13
ATOM 13658 C C . VAL A 1 57 ? -1.928 -6.569 0.943 1.00 0.14 46 VAL A C 13
ATOM 13659 O O . VAL A 1 57 ? -1.417 -6.291 2.023 1.00 0.25 46 VAL A O 13
ATOM 13672 N N . THR A 1 58 ? -1.282 -7.195 -0.021 1.00 0.14 47 THR A N 13
ATOM 13673 C CA . THR A 1 58 ? 0.109 -7.566 0.100 1.00 0.14 47 THR A CA 13
ATOM 13674 C C . THR A 1 58 ? 0.966 -6.701 -0.809 1.00 0.12 47 THR A C 13
ATOM 13675 O O . THR A 1 58 ? 0.928 -6.830 -2.035 1.00 0.12 47 THR A O 13
ATOM 13686 N N . ILE A 1 59 ? 1.714 -5.812 -0.194 1.00 0.10 48 ILE A N 13
ATOM 13687 C CA . ILE A 1 59 ? 2.613 -4.940 -0.910 1.00 0.10 48 ILE A CA 13
ATOM 13688 C C . ILE A 1 59 ? 4.020 -5.503 -0.872 1.00 0.10 48 ILE A C 13
ATOM 13689 O O . ILE A 1 59 ? 4.710 -5.425 0.144 1.00 0.13 48 ILE A O 13
ATOM 13705 N N . ALA A 1 60 ? 4.425 -6.098 -1.973 1.00 0.09 49 ALA A N 13
ATOM 13706 C CA . ALA A 1 60 ? 5.758 -6.644 -2.089 1.00 0.10 49 ALA A CA 13
ATOM 13707 C C . ALA A 1 60 ? 6.733 -5.527 -2.421 1.00 0.09 49 ALA A C 13
ATOM 13708 O O . ALA A 1 60 ? 6.826 -5.091 -3.570 1.00 0.11 49 ALA A O 13
ATOM 13715 N N . PHE A 1 61 ? 7.430 -5.048 -1.404 1.00 0.09 50 PHE A N 13
ATOM 13716 C CA . PHE A 1 61 ? 8.380 -3.963 -1.568 1.00 0.10 50 PHE A CA 13
ATOM 13717 C C . PHE A 1 61 ? 9.500 -4.353 -2.513 1.00 0.12 50 PHE A C 13
ATOM 13718 O O . PHE A 1 61 ? 9.945 -5.501 -2.545 1.00 0.16 50 PHE A O 13
ATOM 13735 N N . VAL A 1 62 ? 9.949 -3.371 -3.271 1.00 0.11 51 VAL A N 13
ATOM 13736 C CA . VAL A 1 62 ? 10.874 -3.589 -4.362 1.00 0.14 51 VAL A CA 13
ATOM 13737 C C . VAL A 1 62 ? 12.278 -3.924 -3.849 1.00 0.16 51 VAL A C 13
ATOM 13738 O O . VAL A 1 62 ? 13.133 -4.380 -4.606 1.00 0.25 51 VAL A O 13
ATOM 13751 N N . ASP A 1 63 ? 12.505 -3.708 -2.556 1.00 0.17 52 ASP A N 13
ATOM 13752 C CA . ASP A 1 63 ? 13.782 -4.052 -1.927 1.00 0.21 52 ASP A CA 13
ATOM 13753 C C . ASP A 1 63 ? 13.895 -5.559 -1.737 1.00 0.24 52 ASP A C 13
ATOM 13754 O O . ASP A 1 63 ? 14.985 -6.097 -1.529 1.00 0.33 52 ASP A O 13
ATOM 13763 N N . GLY A 1 64 ? 12.761 -6.238 -1.812 1.00 0.21 53 GLY A N 13
ATOM 13764 C CA . GLY A 1 64 ? 12.736 -7.668 -1.600 1.00 0.26 53 GLY A CA 13
ATOM 13765 C C . GLY A 1 64 ? 11.911 -8.044 -0.392 1.00 0.24 53 GLY A C 13
ATOM 13766 O O . GLY A 1 64 ? 11.674 -9.224 -0.134 1.00 0.27 53 GLY A O 13
ATOM 13770 N N . THR A 1 65 ? 11.478 -7.038 0.355 1.00 0.22 54 THR A N 13
ATOM 13771 C CA . THR A 1 65 ? 10.616 -7.249 1.502 1.00 0.22 54 THR A CA 13
ATOM 13772 C C . THR A 1 65 ? 9.149 -7.231 1.076 1.00 0.19 54 THR A C 13
ATOM 13773 O O . THR A 1 65 ? 8.844 -7.023 -0.098 1.00 0.25 54 THR A O 13
ATOM 13784 N N . ASP A 1 66 ? 8.246 -7.463 2.015 1.00 0.21 55 ASP A N 13
ATOM 13785 C CA . ASP A 1 66 ? 6.819 -7.472 1.718 1.00 0.19 55 ASP A CA 13
ATOM 13786 C C . ASP A 1 66 ? 6.023 -7.064 2.947 1.00 0.25 55 ASP A C 13
ATOM 13787 O O . ASP A 1 66 ? 6.513 -7.174 4.072 1.00 0.44 55 ASP A O 13
ATOM 13796 N N . VAL A 1 67 ? 4.808 -6.585 2.728 1.00 0.16 56 VAL A N 13
ATOM 13797 C CA . VAL A 1 67 ? 3.962 -6.113 3.810 1.00 0.21 56 VAL A CA 13
ATOM 13798 C C . VAL A 1 67 ? 2.505 -6.463 3.537 1.00 0.22 56 VAL A C 13
ATOM 13799 O O . VAL A 1 67 ? 2.091 -6.565 2.382 1.00 0.30 56 VAL A O 13
ATOM 13812 N N . VAL A 1 68 ? 1.739 -6.655 4.596 1.00 0.17 57 VAL A N 13
ATOM 13813 C CA . VAL A 1 68 ? 0.331 -6.982 4.460 1.00 0.20 57 VAL A CA 13
ATOM 13814 C C . VAL A 1 68 ? -0.528 -6.014 5.271 1.00 0.21 57 VAL A C 13
ATOM 13815 O O . VAL A 1 68 ? -0.224 -5.699 6.427 1.00 0.30 57 VAL A O 13
ATOM 13828 N N . ILE A 1 69 ? -1.578 -5.514 4.643 1.00 0.18 58 ILE A N 13
ATOM 13829 C CA . ILE A 1 69 ? -2.459 -4.541 5.267 1.00 0.22 58 ILE A CA 13
ATOM 13830 C C . ILE A 1 69 ? -3.743 -5.217 5.734 1.00 0.29 58 ILE A C 13
ATOM 13831 O O . ILE A 1 69 ? -4.195 -6.191 5.128 1.00 0.32 58 ILE A O 13
ATOM 13847 N N . GLY A 1 70 ? -4.305 -4.715 6.826 1.00 0.35 59 GLY A N 13
ATOM 13848 C CA . GLY A 1 70 ? -5.580 -5.211 7.296 1.00 0.43 59 GLY A CA 13
ATOM 13849 C C . GLY A 1 70 ? -6.730 -4.423 6.708 1.00 0.50 59 GLY A C 13
ATOM 13850 O O . GLY A 1 70 ? -6.511 -3.485 5.950 1.00 1.02 59 GLY A O 13
ATOM 13854 N N . GLY A 1 71 ? -7.945 -4.767 7.092 1.00 0.35 60 GLY A N 13
ATOM 13855 C CA . GLY A 1 71 ? -9.114 -4.188 6.472 1.00 0.36 60 GLY A CA 13
ATOM 13856 C C . GLY A 1 71 ? -9.720 -3.111 7.328 1.00 0.33 60 GLY A C 13
ATOM 13857 O O . GLY A 1 71 ? -9.648 -3.184 8.558 1.00 0.40 60 GLY A O 13
ATOM 13861 N N . ASP A 1 72 ? -10.322 -2.116 6.680 1.00 0.28 61 ASP A N 13
ATOM 13862 C CA . ASP A 1 72 ? -10.824 -0.927 7.368 1.00 0.31 61 ASP A CA 13
ATOM 13863 C C . ASP A 1 72 ? -9.684 -0.228 8.115 1.00 0.29 61 ASP A C 13
ATOM 13864 O O . ASP A 1 72 ? -9.893 0.497 9.085 1.00 0.43 61 ASP A O 13
ATOM 13873 N N . SER A 1 73 ? -8.466 -0.455 7.638 1.00 0.22 62 SER A N 13
ATOM 13874 C CA . SER A 1 73 ? -7.283 0.128 8.246 1.00 0.26 62 SER A CA 13
ATOM 13875 C C . SER A 1 73 ? -6.739 1.258 7.377 1.00 0.22 62 SER A C 13
ATOM 13876 O O . SER A 1 73 ? -7.051 1.348 6.188 1.00 0.23 62 SER A O 13
ATOM 13884 N N . ILE A 1 74 ? -5.925 2.109 7.980 1.00 0.20 63 ILE A N 13
ATOM 13885 C CA . ILE A 1 74 ? -5.310 3.227 7.279 1.00 0.19 63 ILE A CA 13
ATOM 13886 C C . ILE A 1 74 ? -3.862 3.388 7.740 1.00 0.24 63 ILE A C 13
ATOM 13887 O O . ILE A 1 74 ? -3.600 3.625 8.921 1.00 0.38 63 ILE A O 13
ATOM 13903 N N . VAL A 1 75 ? -2.927 3.244 6.813 1.00 0.15 64 VAL A N 13
ATOM 13904 C CA . VAL A 1 75 ? -1.510 3.280 7.149 1.00 0.18 64 VAL A CA 13
ATOM 13905 C C . VAL A 1 75 ? -0.717 4.037 6.082 1.00 0.15 64 VAL A C 13
ATOM 13906 O O . VAL A 1 75 ? -1.011 3.934 4.892 1.00 0.13 64 VAL A O 13
ATOM 13919 N N . GLU A 1 76 ? 0.271 4.815 6.509 1.00 0.18 65 GLU A N 13
ATOM 13920 C CA . GLU A 1 76 ? 1.087 5.583 5.582 1.00 0.16 65 GLU A CA 13
ATOM 13921 C C . GLU A 1 76 ? 2.392 4.848 5.290 1.00 0.13 65 GLU A C 13
ATOM 13922 O O . GLU A 1 76 ? 3.119 4.458 6.208 1.00 0.15 65 GLU A O 13
ATOM 13934 N N . MET A 1 77 ? 2.669 4.656 4.005 1.00 0.12 66 MET A N 13
ATOM 13935 C CA . MET A 1 77 ? 3.866 3.947 3.562 1.00 0.14 66 MET A CA 13
ATOM 13936 C C . MET A 1 77 ? 5.121 4.745 3.902 1.00 0.13 66 MET A C 13
ATOM 13937 O O . MET A 1 77 ? 5.590 5.557 3.103 1.00 0.17 66 MET A O 13
ATOM 13951 N N . THR A 1 78 ? 5.654 4.503 5.089 1.00 0.13 67 THR A N 13
ATOM 13952 C CA . THR A 1 78 ? 6.790 5.245 5.596 1.00 0.14 67 THR A CA 13
ATOM 13953 C C . THR A 1 78 ? 8.017 4.348 5.764 1.00 0.15 67 THR A C 13
ATOM 13954 O O . THR A 1 78 ? 8.042 3.226 5.255 1.00 0.16 67 THR A O 13
ATOM 13965 N N . ASP A 1 79 ? 9.021 4.834 6.480 1.00 0.18 68 ASP A N 13
ATOM 13966 C CA . ASP A 1 79 ? 10.270 4.092 6.662 1.00 0.23 68 ASP A CA 13
ATOM 13967 C C . ASP A 1 79 ? 10.049 2.874 7.552 1.00 0.25 68 ASP A C 13
ATOM 13968 O O . ASP A 1 79 ? 10.631 1.815 7.326 1.00 0.34 68 ASP A O 13
ATOM 13977 N N . GLU A 1 80 ? 9.188 3.029 8.557 1.00 0.29 69 GLU A N 13
ATOM 13978 C CA . GLU A 1 80 ? 8.816 1.920 9.432 1.00 0.39 69 GLU A CA 13
ATOM 13979 C C . GLU A 1 80 ? 8.135 0.827 8.628 1.00 0.35 69 GLU A C 13
ATOM 13980 O O . GLU A 1 80 ? 8.263 -0.360 8.917 1.00 0.49 69 GLU A O 13
ATOM 13992 N N . ILE A 1 81 ? 7.422 1.262 7.611 1.00 0.21 70 ILE A N 13
ATOM 13993 C CA . ILE A 1 81 ? 6.717 0.377 6.706 1.00 0.18 70 ILE A CA 13
ATOM 13994 C C . ILE A 1 81 ? 7.684 -0.303 5.741 1.00 0.18 70 ILE A C 13
ATOM 13995 O O . ILE A 1 81 ? 7.706 -1.527 5.619 1.00 0.24 70 ILE A O 13
ATOM 14011 N N . TYR A 1 82 ? 8.481 0.503 5.070 1.00 0.16 71 TYR A N 13
ATOM 14012 C CA . TYR A 1 82 ? 9.407 0.009 4.068 1.00 0.17 71 TYR A CA 13
ATOM 14013 C C . TYR A 1 82 ? 10.820 -0.012 4.631 1.00 0.27 71 TYR A C 13
ATOM 14014 O O . TYR A 1 82 ? 11.610 0.908 4.408 1.00 0.31 71 TYR A O 13
ATOM 14032 N N . ASN A 1 83 ? 11.118 -1.057 5.385 1.00 0.40 72 ASN A N 13
ATOM 14033 C CA . ASN A 1 83 ? 12.455 -1.261 5.918 1.00 0.53 72 ASN A CA 13
ATOM 14034 C C . ASN A 1 83 ? 13.364 -1.797 4.820 1.00 0.46 72 ASN A C 13
ATOM 14035 O O . ASN A 1 83 ? 13.256 -2.954 4.417 1.00 0.61 72 ASN A O 13
ATOM 14046 N N . THR A 1 84 ? 14.245 -0.944 4.327 1.00 0.40 73 THR A N 13
ATOM 14047 C CA . THR A 1 84 ? 15.095 -1.288 3.203 1.00 0.42 73 THR A CA 13
ATOM 14048 C C . THR A 1 84 ? 16.431 -1.859 3.665 1.00 0.58 73 THR A C 13
ATOM 14049 O O . THR A 1 84 ? 16.975 -1.452 4.693 1.00 0.69 73 THR A O 13
ATOM 14060 N N . GLY A 1 85 ? 16.945 -2.817 2.906 1.00 0.69 74 GLY A N 13
ATOM 14061 C CA . GLY A 1 85 ? 18.280 -3.322 3.151 1.00 0.90 74 GLY A CA 13
ATOM 14062 C C . GLY A 1 85 ? 19.322 -2.471 2.456 1.00 1.46 74 GLY A C 13
ATOM 14063 O O . GLY A 1 85 ? 20.510 -2.539 2.769 1.00 1.91 74 GLY A O 13
ATOM 14067 N N . ASP A 1 86 ? 18.866 -1.676 1.494 1.00 2.07 75 ASP A N 13
ATOM 14068 C CA . ASP A 1 86 ? 19.730 -0.726 0.798 1.00 3.16 75 ASP A CA 13
ATOM 14069 C C . ASP A 1 86 ? 19.847 0.562 1.605 1.00 3.74 75 ASP A C 13
ATOM 14070 O O . ASP A 1 86 ? 20.866 1.253 1.553 1.00 4.38 75 ASP A O 13
ATOM 14079 N N . ASN A 1 87 ? 18.785 0.860 2.352 1.00 4.05 76 ASN A N 13
ATOM 14080 C CA . ASN A 1 87 ? 18.709 2.042 3.206 1.00 5.07 76 ASN A CA 13
ATOM 14081 C C . ASN A 1 87 ? 18.805 3.317 2.372 1.00 5.95 76 ASN A C 13
ATOM 14082 O O . ASN A 1 87 ? 17.774 3.716 1.792 1.00 6.53 76 ASN A O 13
ATOM 14093 N N . GLY A 1 12 ? 8.725 10.792 -6.032 1.00 1.49 1 GLY A N 14
ATOM 14094 C CA . GLY A 1 12 ? 7.603 9.862 -6.295 1.00 1.01 1 GLY A CA 14
ATOM 14095 C C . GLY A 1 12 ? 8.073 8.570 -6.925 1.00 0.96 1 GLY A C 14
ATOM 14096 O O . GLY A 1 12 ? 7.722 8.267 -8.065 1.00 1.71 1 GLY A O 14
ATOM 14100 N N . ASN A 1 13 ? 8.871 7.804 -6.195 1.00 0.45 2 ASN A N 14
ATOM 14101 C CA . ASN A 1 13 ? 9.404 6.550 -6.717 1.00 0.32 2 ASN A CA 14
ATOM 14102 C C . ASN A 1 13 ? 8.593 5.377 -6.210 1.00 0.22 2 ASN A C 14
ATOM 14103 O O . ASN A 1 13 ? 8.078 5.400 -5.090 1.00 0.22 2 ASN A O 14
ATOM 14114 N N . ALA A 1 14 ? 8.479 4.355 -7.040 1.00 0.18 3 ALA A N 14
ATOM 14115 C CA . ALA A 1 14 ? 7.746 3.161 -6.683 1.00 0.14 3 ALA A CA 14
ATOM 14116 C C . ALA A 1 14 ? 8.598 2.261 -5.803 1.00 0.15 3 ALA A C 14
ATOM 14117 O O . ALA A 1 14 ? 9.613 1.712 -6.234 1.00 0.24 3 ALA A O 14
ATOM 14124 N N . ILE A 1 15 ? 8.172 2.125 -4.565 1.00 0.10 4 ILE A N 14
ATOM 14125 C CA . ILE A 1 15 ? 8.940 1.431 -3.547 1.00 0.10 4 ILE A CA 14
ATOM 14126 C C . ILE A 1 15 ? 8.476 -0.012 -3.376 1.00 0.09 4 ILE A C 14
ATOM 14127 O O . ILE A 1 15 ? 9.157 -0.829 -2.752 1.00 0.11 4 ILE A O 14
ATOM 14143 N N . GLY A 1 16 ? 7.315 -0.319 -3.927 1.00 0.09 5 GLY A N 14
ATOM 14144 C CA . GLY A 1 16 ? 6.781 -1.661 -3.846 1.00 0.09 5 GLY A CA 14
ATOM 14145 C C . GLY A 1 16 ? 5.618 -1.835 -4.780 1.00 0.08 5 GLY A C 14
ATOM 14146 O O . GLY A 1 16 ? 5.210 -0.883 -5.439 1.00 0.10 5 GLY A O 14
ATOM 14150 N N . PHE A 1 17 ? 5.086 -3.040 -4.855 1.00 0.08 6 PHE A N 14
ATOM 14151 C CA . PHE A 1 17 ? 4.021 -3.332 -5.795 1.00 0.08 6 PHE A CA 14
ATOM 14152 C C . PHE A 1 17 ? 3.015 -4.300 -5.196 1.00 0.09 6 PHE A C 14
ATOM 14153 O O . PHE A 1 17 ? 3.351 -5.112 -4.335 1.00 0.10 6 PHE A O 14
ATOM 14170 N N . ILE A 1 18 ? 1.779 -4.202 -5.649 1.00 0.09 7 ILE A N 14
ATOM 14171 C CA . ILE A 1 18 ? 0.718 -5.070 -5.164 1.00 0.09 7 ILE A CA 14
ATOM 14172 C C . ILE A 1 18 ? 0.810 -6.445 -5.811 1.00 0.11 7 ILE A C 14
ATOM 14173 O O . ILE A 1 18 ? 0.768 -6.566 -7.036 1.00 0.14 7 ILE A O 14
ATOM 14189 N N . THR A 1 19 ? 0.940 -7.471 -4.988 1.00 0.12 8 THR A N 14
ATOM 14190 C CA . THR A 1 19 ? 1.019 -8.838 -5.482 1.00 0.15 8 THR A CA 14
ATOM 14191 C C . THR A 1 19 ? -0.181 -9.645 -5.013 1.00 0.16 8 THR A C 14
ATOM 14192 O O . THR A 1 19 ? -0.525 -10.679 -5.590 1.00 0.20 8 THR A O 14
ATOM 14203 N N . LYS A 1 20 ? -0.817 -9.157 -3.963 1.00 0.15 9 LYS A N 14
ATOM 14204 C CA . LYS A 1 20 ? -2.054 -9.733 -3.474 1.00 0.17 9 LYS A CA 14
ATOM 14205 C C . LYS A 1 20 ? -2.943 -8.610 -2.976 1.00 0.14 9 LYS A C 14
ATOM 14206 O O . LYS A 1 20 ? -2.450 -7.629 -2.423 1.00 0.17 9 LYS A O 14
ATOM 14225 N N . LEU A 1 21 ? -4.234 -8.736 -3.189 1.00 0.13 10 LEU A N 14
ATOM 14226 C CA . LEU A 1 21 ? -5.168 -7.706 -2.794 1.00 0.13 10 LEU A CA 14
ATOM 14227 C C . LEU A 1 21 ? -6.577 -8.256 -2.694 1.00 0.13 10 LEU A C 14
ATOM 14228 O O . LEU A 1 21 ? -7.009 -9.056 -3.528 1.00 0.17 10 LEU A O 14
ATOM 14244 N N . ASP A 1 22 ? -7.286 -7.802 -1.677 1.00 0.14 11 ASP A N 14
ATOM 14245 C CA . ASP A 1 22 ? -8.658 -8.211 -1.441 1.00 0.16 11 ASP A CA 14
ATOM 14246 C C . ASP A 1 22 ? -9.441 -7.089 -0.779 1.00 0.16 11 ASP A C 14
ATOM 14247 O O . ASP A 1 22 ? -8.876 -6.278 -0.041 1.00 0.19 11 ASP A O 14
ATOM 14256 N N . GLY A 1 23 ? -10.735 -7.040 -1.052 1.00 0.23 12 GLY A N 14
ATOM 14257 C CA . GLY A 1 23 ? -11.599 -6.080 -0.397 1.00 0.23 12 GLY A CA 14
ATOM 14258 C C . GLY A 1 23 ? -11.544 -4.706 -1.029 1.00 0.20 12 GLY A C 14
ATOM 14259 O O . GLY A 1 23 ? -11.126 -4.554 -2.180 1.00 0.27 12 GLY A O 14
ATOM 14263 N N . SER A 1 24 ? -11.965 -3.704 -0.274 1.00 0.18 13 SER A N 14
ATOM 14264 C CA . SER A 1 24 ? -12.020 -2.344 -0.759 1.00 0.18 13 SER A CA 14
ATOM 14265 C C . SER A 1 24 ? -10.829 -1.549 -0.240 1.00 0.15 13 SER A C 14
ATOM 14266 O O . SER A 1 24 ? -10.645 -1.410 0.973 1.00 0.19 13 SER A O 14
ATOM 14274 N N . VAL A 1 25 ? -10.006 -1.043 -1.154 1.00 0.13 14 VAL A N 14
ATOM 14275 C CA . VAL A 1 25 ? -8.799 -0.325 -0.770 1.00 0.12 14 VAL A CA 14
ATOM 14276 C C . VAL A 1 25 ? -8.599 0.940 -1.611 1.00 0.11 14 VAL A C 14
ATOM 14277 O O . VAL A 1 25 ? -9.040 1.034 -2.760 1.00 0.13 14 VAL A O 14
ATOM 14290 N N . THR A 1 26 ? -7.935 1.903 -1.007 1.00 0.10 15 THR A N 14
ATOM 14291 C CA . THR A 1 26 ? -7.604 3.175 -1.630 1.00 0.10 15 THR A CA 14
ATOM 14292 C C . THR A 1 26 ? -6.233 3.614 -1.143 1.00 0.10 15 THR A C 14
ATOM 14293 O O . THR A 1 26 ? -5.755 3.110 -0.135 1.00 0.10 15 THR A O 14
ATOM 14304 N N . VAL A 1 27 ? -5.565 4.493 -1.865 1.00 0.10 16 VAL A N 14
ATOM 14305 C CA . VAL A 1 27 ? -4.304 5.026 -1.390 1.00 0.11 16 VAL A CA 14
ATOM 14306 C C . VAL A 1 27 ? -4.289 6.546 -1.512 1.00 0.11 16 VAL A C 14
ATOM 14307 O O . VAL A 1 27 ? -4.687 7.107 -2.526 1.00 0.12 16 VAL A O 14
ATOM 14320 N N . GLN A 1 28 ? -3.872 7.194 -0.447 1.00 0.12 17 GLN A N 14
ATOM 14321 C CA . GLN A 1 28 ? -3.766 8.637 -0.400 1.00 0.12 17 GLN A CA 14
ATOM 14322 C C . GLN A 1 28 ? -2.332 9.052 -0.644 1.00 0.13 17 GLN A C 14
ATOM 14323 O O . GLN A 1 28 ? -1.507 9.009 0.264 1.00 0.13 17 GLN A O 14
ATOM 14337 N N . SER A 1 29 ? -2.035 9.448 -1.867 1.00 0.16 18 SER A N 14
ATOM 14338 C CA . SER A 1 29 ? -0.687 9.854 -2.224 1.00 0.21 18 SER A CA 14
ATOM 14339 C C . SER A 1 29 ? -0.262 11.059 -1.382 1.00 0.24 18 SER A C 14
ATOM 14340 O O . SER A 1 29 ? -1.079 11.628 -0.662 1.00 0.25 18 SER A O 14
ATOM 14348 N N . ILE A 1 30 ? 0.996 11.465 -1.481 1.00 0.29 19 ILE A N 14
ATOM 14349 C CA . ILE A 1 30 ? 1.500 12.576 -0.670 1.00 0.33 19 ILE A CA 14
ATOM 14350 C C . ILE A 1 30 ? 0.752 13.884 -0.949 1.00 0.40 19 ILE A C 14
ATOM 14351 O O . ILE A 1 30 ? 0.838 14.838 -0.180 1.00 0.59 19 ILE A O 14
ATOM 14367 N N . ASN A 1 31 ? 0.007 13.914 -2.045 1.00 0.40 20 ASN A N 14
ATOM 14368 C CA . ASN A 1 31 ? -0.802 15.076 -2.399 1.00 0.46 20 ASN A CA 14
ATOM 14369 C C . ASN A 1 31 ? -2.158 15.010 -1.705 1.00 0.40 20 ASN A C 14
ATOM 14370 O O . ASN A 1 31 ? -2.938 15.959 -1.741 1.00 0.49 20 ASN A O 14
ATOM 14381 N N . GLY A 1 32 ? -2.437 13.869 -1.089 1.00 0.31 21 GLY A N 14
ATOM 14382 C CA . GLY A 1 32 ? -3.732 13.643 -0.472 1.00 0.29 21 GLY A CA 14
ATOM 14383 C C . GLY A 1 32 ? -4.705 13.057 -1.464 1.00 0.27 21 GLY A C 14
ATOM 14384 O O . GLY A 1 32 ? -5.889 12.883 -1.173 1.00 0.32 21 GLY A O 14
ATOM 14388 N N . GLN A 1 33 ? -4.182 12.754 -2.642 1.00 0.26 22 GLN A N 14
ATOM 14389 C CA . GLN A 1 33 ? -4.956 12.147 -3.710 1.00 0.25 22 GLN A CA 14
ATOM 14390 C C . GLN A 1 33 ? -5.308 10.712 -3.367 1.00 0.19 22 GLN A C 14
ATOM 14391 O O . GLN A 1 33 ? -4.419 9.882 -3.185 1.00 0.18 22 GLN A O 14
ATOM 14405 N N . GLU A 1 34 ? -6.594 10.421 -3.272 1.00 0.21 23 GLU A N 14
ATOM 14406 C CA . GLU A 1 34 ? -7.038 9.070 -2.992 1.00 0.16 23 GLU A CA 14
ATOM 14407 C C . GLU A 1 34 ? -7.245 8.320 -4.297 1.00 0.19 23 GLU A C 14
ATOM 14408 O O . GLU A 1 34 ? -8.145 8.635 -5.080 1.00 0.28 23 GLU A O 14
ATOM 14420 N N . ARG A 1 35 ? -6.387 7.352 -4.529 1.00 0.21 24 ARG A N 14
ATOM 14421 C CA . ARG A 1 35 ? -6.398 6.571 -5.746 1.00 0.30 24 ARG A CA 14
ATOM 14422 C C . ARG A 1 35 ? -6.731 5.119 -5.422 1.00 0.27 24 ARG A C 14
ATOM 14423 O O . ARG A 1 35 ? -6.307 4.600 -4.394 1.00 0.33 24 ARG A O 14
ATOM 14444 N N . VAL A 1 36 ? -7.501 4.471 -6.281 1.00 0.26 25 VAL A N 14
ATOM 14445 C CA . VAL A 1 36 ? -7.872 3.084 -6.057 1.00 0.25 25 VAL A CA 14
ATOM 14446 C C . VAL A 1 36 ? -6.694 2.168 -6.371 1.00 0.23 25 VAL A C 14
ATOM 14447 O O . VAL A 1 36 ? -5.916 2.432 -7.289 1.00 0.32 25 VAL A O 14
ATOM 14460 N N . LEU A 1 37 ? -6.549 1.113 -5.593 1.00 0.16 26 LEU A N 14
ATOM 14461 C CA . LEU A 1 37 ? -5.476 0.160 -5.809 1.00 0.15 26 LEU A CA 14
ATOM 14462 C C . LEU A 1 37 ? -6.019 -1.161 -6.317 1.00 0.15 26 LEU A C 14
ATOM 14463 O O . LEU A 1 37 ? -6.960 -1.720 -5.751 1.00 0.28 26 LEU A O 14
ATOM 14479 N N . LYS A 1 38 ? -5.439 -1.635 -7.401 1.00 0.30 27 LYS A N 14
ATOM 14480 C CA . LYS A 1 38 ? -5.706 -2.965 -7.900 1.00 0.27 27 LYS A CA 14
ATOM 14481 C C . LYS A 1 38 ? -4.412 -3.756 -7.860 1.00 0.21 27 LYS A C 14
ATOM 14482 O O . LYS A 1 38 ? -3.381 -3.230 -7.431 1.00 0.26 27 LYS A O 14
ATOM 14501 N N . LEU A 1 39 ? -4.442 -5.003 -8.283 1.00 0.19 28 LEU A N 14
ATOM 14502 C CA . LEU A 1 39 ? -3.219 -5.787 -8.291 1.00 0.16 28 LEU A CA 14
ATOM 14503 C C . LEU A 1 39 ? -2.227 -5.205 -9.281 1.00 0.18 28 LEU A C 14
ATOM 14504 O O . LEU A 1 39 ? -2.613 -4.630 -10.300 1.00 0.21 28 LEU A O 14
ATOM 14520 N N . GLY A 1 40 ? -0.951 -5.348 -8.977 1.00 0.19 29 GLY A N 14
ATOM 14521 C CA . GLY A 1 40 ? 0.074 -4.872 -9.874 1.00 0.21 29 GLY A CA 14
ATOM 14522 C C . GLY A 1 40 ? 0.313 -3.385 -9.749 1.00 0.19 29 GLY A C 14
ATOM 14523 O O . GLY A 1 40 ? 1.249 -2.853 -10.353 1.00 0.24 29 GLY A O 14
ATOM 14527 N N . ASP A 1 41 ? -0.527 -2.705 -8.968 1.00 0.19 30 ASP A N 14
ATOM 14528 C CA . ASP A 1 41 ? -0.336 -1.283 -8.728 1.00 0.16 30 ASP A CA 14
ATOM 14529 C C . ASP A 1 41 ? 0.976 -1.048 -8.015 1.00 0.13 30 ASP A C 14
ATOM 14530 O O . ASP A 1 41 ? 1.395 -1.843 -7.169 1.00 0.16 30 ASP A O 14
ATOM 14539 N N . PRO A 1 42 ? 1.636 0.043 -8.357 1.00 0.12 31 PRO A N 14
ATOM 14540 C CA . PRO A 1 42 ? 2.892 0.433 -7.753 1.00 0.12 31 PRO A CA 14
ATOM 14541 C C . PRO A 1 42 ? 2.682 1.323 -6.532 1.00 0.13 31 PRO A C 14
ATOM 14542 O O . PRO A 1 42 ? 1.911 2.280 -6.569 1.00 0.22 31 PRO A O 14
ATOM 14553 N N . ILE A 1 43 ? 3.344 0.994 -5.449 1.00 0.10 32 ILE A N 14
ATOM 14554 C CA . ILE A 1 43 ? 3.272 1.801 -4.255 1.00 0.11 32 ILE A CA 14
ATOM 14555 C C . ILE A 1 43 ? 4.420 2.784 -4.233 1.00 0.11 32 ILE A C 14
ATOM 14556 O O . ILE A 1 43 ? 5.561 2.429 -4.518 1.00 0.12 32 ILE A O 14
ATOM 14572 N N . PHE A 1 44 ? 4.105 4.013 -3.911 1.00 0.12 33 PHE A N 14
ATOM 14573 C CA . PHE A 1 44 ? 5.097 5.066 -3.853 1.00 0.13 33 PHE A CA 14
ATOM 14574 C C . PHE A 1 44 ? 5.284 5.506 -2.406 1.00 0.12 33 PHE A C 14
ATOM 14575 O O . PHE A 1 44 ? 4.358 5.417 -1.594 1.00 0.14 33 PHE A O 14
ATOM 14592 N N . PHE A 1 45 ? 6.486 5.962 -2.084 1.00 0.11 34 PHE A N 14
ATOM 14593 C CA . PHE A 1 45 ? 6.829 6.303 -0.710 1.00 0.11 34 PHE A CA 14
ATOM 14594 C C . PHE A 1 45 ? 6.035 7.515 -0.252 1.00 0.11 34 PHE A C 14
ATOM 14595 O O . PHE A 1 45 ? 6.169 8.606 -0.811 1.00 0.18 34 PHE A O 14
ATOM 14612 N N . GLY A 1 46 ? 5.199 7.312 0.754 1.00 0.10 35 GLY A N 14
ATOM 14613 C CA . GLY A 1 46 ? 4.440 8.404 1.316 1.00 0.12 35 GLY A CA 14
ATOM 14614 C C . GLY A 1 46 ? 2.944 8.258 1.116 1.00 0.10 35 GLY A C 14
ATOM 14615 O O . GLY A 1 46 ? 2.169 9.013 1.701 1.00 0.17 35 GLY A O 14
ATOM 14619 N N . GLU A 1 47 ? 2.516 7.302 0.293 1.00 0.12 36 GLU A N 14
ATOM 14620 C CA . GLU A 1 47 ? 1.087 7.120 0.072 1.00 0.11 36 GLU A CA 14
ATOM 14621 C C . GLU A 1 47 ? 0.442 6.424 1.265 1.00 0.11 36 GLU A C 14
ATOM 14622 O O . GLU A 1 47 ? 1.011 5.509 1.861 1.00 0.16 36 GLU A O 14
ATOM 14634 N N . THR A 1 48 ? -0.744 6.884 1.597 1.00 0.11 37 THR A N 14
ATOM 14635 C CA . THR A 1 48 ? -1.481 6.423 2.759 1.00 0.12 37 THR A CA 14
ATOM 14636 C C . THR A 1 48 ? -2.567 5.437 2.355 1.00 0.11 37 THR A C 14
ATOM 14637 O O . THR A 1 48 ? -3.563 5.820 1.760 1.00 0.12 37 THR A O 14
ATOM 14648 N N . VAL A 1 49 ? -2.386 4.171 2.683 1.00 0.12 38 VAL A N 14
ATOM 14649 C CA . VAL A 1 49 ? -3.310 3.147 2.228 1.00 0.12 38 VAL A CA 14
ATOM 14650 C C . VAL A 1 49 ? -4.542 3.088 3.124 1.00 0.13 38 VAL A C 14
ATOM 14651 O O . VAL A 1 49 ? -4.438 3.069 4.350 1.00 0.16 38 VAL A O 14
ATOM 14664 N N . LEU A 1 50 ? -5.698 3.070 2.483 1.00 0.15 39 LEU A N 14
ATOM 14665 C CA . LEU A 1 50 ? -6.987 3.058 3.149 1.00 0.15 39 LEU A CA 14
ATOM 14666 C C . LEU A 1 50 ? -7.739 1.785 2.803 1.00 0.17 39 LEU A C 14
ATOM 14667 O O . LEU A 1 50 ? -8.178 1.609 1.670 1.00 0.27 39 LEU A O 14
ATOM 14683 N N . THR A 1 51 ? -7.881 0.893 3.759 1.00 0.14 40 THR A N 14
ATOM 14684 C CA . THR A 1 51 ? -8.661 -0.304 3.534 1.00 0.16 40 THR A CA 14
ATOM 14685 C C . THR A 1 51 ? -9.996 -0.189 4.247 1.00 0.18 40 THR A C 14
ATOM 14686 O O . THR A 1 51 ? -10.143 0.588 5.190 1.00 0.22 40 THR A O 14
ATOM 14697 N N . GLY A 1 52 ? -10.968 -0.939 3.779 1.00 0.22 41 GLY A N 14
ATOM 14698 C CA . GLY A 1 52 ? -12.273 -0.926 4.394 1.00 0.27 41 GLY A CA 14
ATOM 14699 C C . GLY A 1 52 ? -12.833 -2.316 4.552 1.00 0.43 41 GLY A C 14
ATOM 14700 O O . GLY A 1 52 ? -12.702 -3.139 3.647 1.00 0.90 41 GLY A O 14
ATOM 14704 N N . GLY A 1 53 ? -13.426 -2.576 5.708 1.00 0.55 42 GLY A N 14
ATOM 14705 C CA . GLY A 1 53 ? -14.024 -3.866 5.985 1.00 0.61 42 GLY A CA 14
ATOM 14706 C C . GLY A 1 53 ? -13.072 -5.023 5.771 1.00 0.85 42 GLY A C 14
ATOM 14707 O O . GLY A 1 53 ? -12.083 -5.159 6.486 1.00 1.79 42 GLY A O 14
ATOM 14711 N N . SER A 1 54 ? -13.351 -5.834 4.761 1.00 0.67 43 SER A N 14
ATOM 14712 C CA . SER A 1 54 ? -12.562 -7.029 4.495 1.00 0.80 43 SER A CA 14
ATOM 14713 C C . SER A 1 54 ? -11.365 -6.721 3.596 1.00 0.74 43 SER A C 14
ATOM 14714 O O . SER A 1 54 ? -10.897 -7.581 2.849 1.00 1.24 43 SER A O 14
ATOM 14722 N N . GLY A 1 55 ? -10.883 -5.489 3.669 1.00 0.41 44 GLY A N 14
ATOM 14723 C CA . GLY A 1 55 ? -9.706 -5.106 2.923 1.00 0.35 44 GLY A CA 14
ATOM 14724 C C . GLY A 1 55 ? -8.469 -5.849 3.397 1.00 0.44 44 GLY A C 14
ATOM 14725 O O . GLY A 1 55 ? -8.223 -5.939 4.595 1.00 0.89 44 GLY A O 14
ATOM 14729 N N . SER A 1 56 ? -7.721 -6.429 2.471 1.00 0.22 45 SER A N 14
ATOM 14730 C CA . SER A 1 56 ? -6.456 -7.078 2.791 1.00 0.25 45 SER A CA 14
ATOM 14731 C C . SER A 1 56 ? -5.527 -6.993 1.588 1.00 0.27 45 SER A C 14
ATOM 14732 O O . SER A 1 56 ? -5.896 -7.382 0.487 1.00 0.49 45 SER A O 14
ATOM 14740 N N . VAL A 1 57 ? -4.330 -6.478 1.788 1.00 0.15 46 VAL A N 14
ATOM 14741 C CA . VAL A 1 57 ? -3.426 -6.226 0.670 1.00 0.13 46 VAL A CA 14
ATOM 14742 C C . VAL A 1 57 ? -2.017 -6.708 0.985 1.00 0.14 46 VAL A C 14
ATOM 14743 O O . VAL A 1 57 ? -1.585 -6.668 2.132 1.00 0.25 46 VAL A O 14
ATOM 14756 N N . THR A 1 58 ? -1.316 -7.166 -0.037 1.00 0.14 47 THR A N 14
ATOM 14757 C CA . THR A 1 58 ? 0.077 -7.537 0.086 1.00 0.14 47 THR A CA 14
ATOM 14758 C C . THR A 1 58 ? 0.930 -6.659 -0.813 1.00 0.12 47 THR A C 14
ATOM 14759 O O . THR A 1 58 ? 0.853 -6.744 -2.042 1.00 0.12 47 THR A O 14
ATOM 14770 N N . ILE A 1 59 ? 1.716 -5.800 -0.197 1.00 0.10 48 ILE A N 14
ATOM 14771 C CA . ILE A 1 59 ? 2.632 -4.956 -0.930 1.00 0.10 48 ILE A CA 14
ATOM 14772 C C . ILE A 1 59 ? 4.021 -5.553 -0.902 1.00 0.10 48 ILE A C 14
ATOM 14773 O O . ILE A 1 59 ? 4.677 -5.595 0.141 1.00 0.13 48 ILE A O 14
ATOM 14789 N N . ALA A 1 60 ? 4.447 -6.044 -2.044 1.00 0.09 49 ALA A N 14
ATOM 14790 C CA . ALA A 1 60 ? 5.776 -6.584 -2.186 1.00 0.10 49 ALA A CA 14
ATOM 14791 C C . ALA A 1 60 ? 6.749 -5.450 -2.451 1.00 0.09 49 ALA A C 14
ATOM 14792 O O . ALA A 1 60 ? 6.807 -4.912 -3.558 1.00 0.11 49 ALA A O 14
ATOM 14799 N N . PHE A 1 61 ? 7.478 -5.064 -1.423 1.00 0.09 50 PHE A N 14
ATOM 14800 C CA . PHE A 1 61 ? 8.426 -3.977 -1.526 1.00 0.10 50 PHE A CA 14
ATOM 14801 C C . PHE A 1 61 ? 9.611 -4.377 -2.378 1.00 0.12 50 PHE A C 14
ATOM 14802 O O . PHE A 1 61 ? 10.071 -5.519 -2.341 1.00 0.16 50 PHE A O 14
ATOM 14819 N N . VAL A 1 62 ? 10.106 -3.407 -3.122 1.00 0.11 51 VAL A N 14
ATOM 14820 C CA . VAL A 1 62 ? 11.115 -3.630 -4.141 1.00 0.14 51 VAL A CA 14
ATOM 14821 C C . VAL A 1 62 ? 12.494 -3.922 -3.523 1.00 0.16 51 VAL A C 14
ATOM 14822 O O . VAL A 1 62 ? 13.486 -4.103 -4.229 1.00 0.25 51 VAL A O 14
ATOM 14835 N N . ASP A 1 63 ? 12.540 -3.964 -2.194 1.00 0.17 52 ASP A N 14
ATOM 14836 C CA . ASP A 1 63 ? 13.764 -4.317 -1.472 1.00 0.21 52 ASP A CA 14
ATOM 14837 C C . ASP A 1 63 ? 13.789 -5.817 -1.191 1.00 0.24 52 ASP A C 14
ATOM 14838 O O . ASP A 1 63 ? 14.814 -6.377 -0.802 1.00 0.33 52 ASP A O 14
ATOM 14847 N N . GLY A 1 64 ? 12.652 -6.472 -1.402 1.00 0.21 53 GLY A N 14
ATOM 14848 C CA . GLY A 1 64 ? 12.573 -7.901 -1.175 1.00 0.26 53 GLY A CA 14
ATOM 14849 C C . GLY A 1 64 ? 11.671 -8.260 -0.011 1.00 0.24 53 GLY A C 14
ATOM 14850 O O . GLY A 1 64 ? 11.428 -9.438 0.252 1.00 0.27 53 GLY A O 14
ATOM 14854 N N . THR A 1 65 ? 11.181 -7.252 0.693 1.00 0.22 54 THR A N 14
ATOM 14855 C CA . THR A 1 65 ? 10.267 -7.469 1.803 1.00 0.22 54 THR A CA 14
ATOM 14856 C C . THR A 1 65 ? 8.818 -7.366 1.337 1.00 0.19 54 THR A C 14
ATOM 14857 O O . THR A 1 65 ? 8.543 -6.795 0.285 1.00 0.25 54 THR A O 14
ATOM 14868 N N . ASP A 1 66 ? 7.897 -7.929 2.103 1.00 0.21 55 ASP A N 14
ATOM 14869 C CA . ASP A 1 66 ? 6.481 -7.871 1.755 1.00 0.19 55 ASP A CA 14
ATOM 14870 C C . ASP A 1 66 ? 5.672 -7.508 2.989 1.00 0.25 55 ASP A C 14
ATOM 14871 O O . ASP A 1 66 ? 6.008 -7.924 4.099 1.00 0.44 55 ASP A O 14
ATOM 14880 N N . VAL A 1 67 ? 4.624 -6.727 2.801 1.00 0.16 56 VAL A N 14
ATOM 14881 C CA . VAL A 1 67 ? 3.745 -6.361 3.895 1.00 0.21 56 VAL A CA 14
ATOM 14882 C C . VAL A 1 67 ? 2.322 -6.783 3.624 1.00 0.22 56 VAL A C 14
ATOM 14883 O O . VAL A 1 67 ? 1.950 -7.073 2.486 1.00 0.30 56 VAL A O 14
ATOM 14896 N N . VAL A 1 68 ? 1.530 -6.790 4.673 1.00 0.17 57 VAL A N 14
ATOM 14897 C CA . VAL A 1 68 ? 0.126 -7.130 4.562 1.00 0.20 57 VAL A CA 14
ATOM 14898 C C . VAL A 1 68 ? -0.718 -6.092 5.293 1.00 0.21 57 VAL A C 14
ATOM 14899 O O . VAL A 1 68 ? -0.436 -5.737 6.437 1.00 0.30 57 VAL A O 14
ATOM 14912 N N . ILE A 1 69 ? -1.721 -5.576 4.616 1.00 0.18 58 ILE A N 14
ATOM 14913 C CA . ILE A 1 69 ? -2.574 -4.556 5.192 1.00 0.22 58 ILE A CA 14
ATOM 14914 C C . ILE A 1 69 ? -3.898 -5.165 5.615 1.00 0.29 58 ILE A C 14
ATOM 14915 O O . ILE A 1 69 ? -4.518 -5.907 4.850 1.00 0.32 58 ILE A O 14
ATOM 14931 N N . GLY A 1 70 ? -4.314 -4.865 6.838 1.00 0.35 59 GLY A N 14
ATOM 14932 C CA . GLY A 1 70 ? -5.566 -5.381 7.351 1.00 0.43 59 GLY A CA 14
ATOM 14933 C C . GLY A 1 70 ? -6.761 -4.623 6.815 1.00 0.50 59 GLY A C 14
ATOM 14934 O O . GLY A 1 70 ? -6.644 -3.871 5.849 1.00 1.02 59 GLY A O 14
ATOM 14938 N N . GLY A 1 71 ? -7.905 -4.791 7.460 1.00 0.35 60 GLY A N 14
ATOM 14939 C CA . GLY A 1 71 ? -9.133 -4.233 6.944 1.00 0.36 60 GLY A CA 14
ATOM 14940 C C . GLY A 1 71 ? -9.613 -3.077 7.778 1.00 0.33 60 GLY A C 14
ATOM 14941 O O . GLY A 1 71 ? -9.443 -3.079 8.998 1.00 0.40 60 GLY A O 14
ATOM 14945 N N . ASP A 1 72 ? -10.215 -2.091 7.118 1.00 0.28 61 ASP A N 14
ATOM 14946 C CA . ASP A 1 72 ? -10.623 -0.851 7.780 1.00 0.31 61 ASP A CA 14
ATOM 14947 C C . ASP A 1 72 ? -9.408 -0.168 8.422 1.00 0.29 61 ASP A C 14
ATOM 14948 O O . ASP A 1 72 ? -9.529 0.589 9.384 1.00 0.43 61 ASP A O 14
ATOM 14957 N N . SER A 1 73 ? -8.229 -0.450 7.880 1.00 0.22 62 SER A N 14
ATOM 14958 C CA . SER A 1 73 ? -6.994 0.124 8.393 1.00 0.26 62 SER A CA 14
ATOM 14959 C C . SER A 1 73 ? -6.506 1.254 7.497 1.00 0.22 62 SER A C 14
ATOM 14960 O O . SER A 1 73 ? -6.832 1.307 6.311 1.00 0.23 62 SER A O 14
ATOM 14968 N N . ILE A 1 74 ? -5.715 2.142 8.076 1.00 0.20 63 ILE A N 14
ATOM 14969 C CA . ILE A 1 74 ? -5.143 3.268 7.350 1.00 0.19 63 ILE A CA 14
ATOM 14970 C C . ILE A 1 74 ? -3.706 3.494 7.807 1.00 0.24 63 ILE A C 14
ATOM 14971 O O . ILE A 1 74 ? -3.457 3.785 8.979 1.00 0.38 63 ILE A O 14
ATOM 14987 N N . VAL A 1 75 ? -2.761 3.343 6.891 1.00 0.15 64 VAL A N 14
ATOM 14988 C CA . VAL A 1 75 ? -1.348 3.473 7.224 1.00 0.18 64 VAL A CA 14
ATOM 14989 C C . VAL A 1 75 ? -0.579 4.041 6.035 1.00 0.15 64 VAL A C 14
ATOM 14990 O O . VAL A 1 75 ? -0.898 3.744 4.884 1.00 0.13 64 VAL A O 14
ATOM 15003 N N . GLU A 1 76 ? 0.420 4.870 6.304 1.00 0.18 65 GLU A N 14
ATOM 15004 C CA . GLU A 1 76 ? 1.152 5.523 5.234 1.00 0.16 65 GLU A CA 14
ATOM 15005 C C . GLU A 1 76 ? 2.514 4.871 5.024 1.00 0.13 65 GLU A C 14
ATOM 15006 O O . GLU A 1 76 ? 3.196 4.480 5.975 1.00 0.15 65 GLU A O 14
ATOM 15018 N N . MET A 1 77 ? 2.868 4.728 3.755 1.00 0.12 66 MET A N 14
ATOM 15019 C CA . MET A 1 77 ? 4.125 4.113 3.345 1.00 0.14 66 MET A CA 14
ATOM 15020 C C . MET A 1 77 ? 5.324 4.925 3.807 1.00 0.13 66 MET A C 14
ATOM 15021 O O . MET A 1 77 ? 5.804 5.805 3.097 1.00 0.17 66 MET A O 14
ATOM 15035 N N . THR A 1 78 ? 5.797 4.616 4.998 1.00 0.13 67 THR A N 14
ATOM 15036 C CA . THR A 1 78 ? 6.958 5.267 5.558 1.00 0.14 67 THR A CA 14
ATOM 15037 C C . THR A 1 78 ? 8.097 4.270 5.705 1.00 0.15 67 THR A C 14
ATOM 15038 O O . THR A 1 78 ? 7.987 3.136 5.241 1.00 0.16 67 THR A O 14
ATOM 15049 N N . ASP A 1 79 ? 9.176 4.674 6.350 1.00 0.18 68 ASP A N 14
ATOM 15050 C CA . ASP A 1 79 ? 10.331 3.794 6.517 1.00 0.23 68 ASP A CA 14
ATOM 15051 C C . ASP A 1 79 ? 10.023 2.685 7.523 1.00 0.25 68 ASP A C 14
ATOM 15052 O O . ASP A 1 79 ? 10.624 1.614 7.481 1.00 0.34 68 ASP A O 14
ATOM 15061 N N . GLU A 1 80 ? 9.070 2.946 8.414 1.00 0.29 69 GLU A N 14
ATOM 15062 C CA . GLU A 1 80 ? 8.612 1.938 9.364 1.00 0.39 69 GLU A CA 14
ATOM 15063 C C . GLU A 1 80 ? 7.830 0.850 8.641 1.00 0.35 69 GLU A C 14
ATOM 15064 O O . GLU A 1 80 ? 7.719 -0.281 9.111 1.00 0.49 69 GLU A O 14
ATOM 15076 N N . ILE A 1 81 ? 7.299 1.213 7.492 1.00 0.21 70 ILE A N 14
ATOM 15077 C CA . ILE A 1 81 ? 6.599 0.288 6.627 1.00 0.18 70 ILE A CA 14
ATOM 15078 C C . ILE A 1 81 ? 7.589 -0.383 5.683 1.00 0.18 70 ILE A C 14
ATOM 15079 O O . ILE A 1 81 ? 7.716 -1.607 5.638 1.00 0.24 70 ILE A O 14
ATOM 15095 N N . TYR A 1 82 ? 8.298 0.452 4.949 1.00 0.16 71 TYR A N 14
ATOM 15096 C CA . TYR A 1 82 ? 9.272 0.004 3.980 1.00 0.17 71 TYR A CA 14
ATOM 15097 C C . TYR A 1 82 ? 10.672 0.116 4.567 1.00 0.27 71 TYR A C 14
ATOM 15098 O O . TYR A 1 82 ? 11.400 1.075 4.305 1.00 0.31 71 TYR A O 14
ATOM 15116 N N . ASN A 1 83 ? 11.031 -0.862 5.381 1.00 0.40 72 ASN A N 14
ATOM 15117 C CA . ASN A 1 83 ? 12.365 -0.919 5.948 1.00 0.53 72 ASN A CA 14
ATOM 15118 C C . ASN A 1 83 ? 13.333 -1.490 4.924 1.00 0.46 72 ASN A C 14
ATOM 15119 O O . ASN A 1 83 ? 13.316 -2.688 4.638 1.00 0.61 72 ASN A O 14
ATOM 15130 N N . THR A 1 84 ? 14.156 -0.624 4.359 1.00 0.40 73 THR A N 14
ATOM 15131 C CA . THR A 1 84 ? 15.078 -1.012 3.305 1.00 0.42 73 THR A CA 14
ATOM 15132 C C . THR A 1 84 ? 16.319 -1.688 3.870 1.00 0.58 73 THR A C 14
ATOM 15133 O O . THR A 1 84 ? 16.985 -1.145 4.753 1.00 0.69 73 THR A O 14
ATOM 15144 N N . GLY A 1 85 ? 16.612 -2.879 3.366 1.00 0.69 74 GLY A N 14
ATOM 15145 C CA . GLY A 1 85 ? 17.834 -3.559 3.731 1.00 0.90 74 GLY A CA 14
ATOM 15146 C C . GLY A 1 85 ? 19.004 -3.006 2.955 1.00 1.46 74 GLY A C 14
ATOM 15147 O O . GLY A 1 85 ? 20.109 -2.868 3.484 1.00 1.91 74 GLY A O 14
ATOM 15151 N N . ASP A 1 86 ? 18.759 -2.680 1.695 1.00 2.07 75 ASP A N 14
ATOM 15152 C CA . ASP A 1 86 ? 19.757 -2.014 0.876 1.00 3.16 75 ASP A CA 14
ATOM 15153 C C . ASP A 1 86 ? 19.518 -0.514 0.915 1.00 3.74 75 ASP A C 14
ATOM 15154 O O . ASP A 1 86 ? 18.576 -0.012 0.305 1.00 4.38 75 ASP A O 14
ATOM 15163 N N . ASN A 1 87 ? 20.353 0.194 1.657 1.00 4.05 76 ASN A N 14
ATOM 15164 C CA . ASN A 1 87 ? 20.186 1.620 1.828 1.00 5.07 76 ASN A CA 14
ATOM 15165 C C . ASN A 1 87 ? 21.023 2.383 0.818 1.00 5.95 76 ASN A C 14
ATOM 15166 O O . ASN A 1 87 ? 20.481 2.763 -0.242 1.00 6.53 76 ASN A O 14
ATOM 15177 N N . GLY A 1 12 ? 8.495 11.284 -5.958 1.00 1.49 1 GLY A N 15
ATOM 15178 C CA . GLY A 1 12 ? 8.433 10.016 -5.196 1.00 1.01 1 GLY A CA 15
ATOM 15179 C C . GLY A 1 12 ? 8.780 8.820 -6.055 1.00 0.96 1 GLY A C 15
ATOM 15180 O O . GLY A 1 12 ? 8.652 8.864 -7.279 1.00 1.71 1 GLY A O 15
ATOM 15184 N N . ASN A 1 13 ? 9.240 7.754 -5.421 1.00 0.45 2 ASN A N 15
ATOM 15185 C CA . ASN A 1 13 ? 9.573 6.527 -6.132 1.00 0.32 2 ASN A CA 15
ATOM 15186 C C . ASN A 1 13 ? 8.607 5.428 -5.755 1.00 0.22 2 ASN A C 15
ATOM 15187 O O . ASN A 1 13 ? 8.088 5.404 -4.636 1.00 0.22 2 ASN A O 15
ATOM 15198 N N . ALA A 1 14 ? 8.353 4.529 -6.689 1.00 0.18 3 ALA A N 15
ATOM 15199 C CA . ALA A 1 14 ? 7.542 3.369 -6.406 1.00 0.14 3 ALA A CA 15
ATOM 15200 C C . ALA A 1 14 ? 8.371 2.374 -5.613 1.00 0.15 3 ALA A C 15
ATOM 15201 O O . ALA A 1 14 ? 9.278 1.736 -6.140 1.00 0.24 3 ALA A O 15
ATOM 15208 N N . ILE A 1 15 ? 8.041 2.254 -4.345 1.00 0.10 4 ILE A N 15
ATOM 15209 C CA . ILE A 1 15 ? 8.849 1.507 -3.400 1.00 0.10 4 ILE A CA 15
ATOM 15210 C C . ILE A 1 15 ? 8.379 0.063 -3.286 1.00 0.09 4 ILE A C 15
ATOM 15211 O O . ILE A 1 15 ? 9.045 -0.772 -2.678 1.00 0.11 4 ILE A O 15
ATOM 15227 N N . GLY A 1 16 ? 7.229 -0.221 -3.865 1.00 0.09 5 GLY A N 15
ATOM 15228 C CA . GLY A 1 16 ? 6.705 -1.564 -3.838 1.00 0.09 5 GLY A CA 15
ATOM 15229 C C . GLY A 1 16 ? 5.558 -1.725 -4.791 1.00 0.08 5 GLY A C 15
ATOM 15230 O O . GLY A 1 16 ? 5.143 -0.759 -5.426 1.00 0.10 5 GLY A O 15
ATOM 15234 N N . PHE A 1 17 ? 5.051 -2.937 -4.902 1.00 0.08 6 PHE A N 15
ATOM 15235 C CA . PHE A 1 17 ? 4.005 -3.236 -5.858 1.00 0.08 6 PHE A CA 15
ATOM 15236 C C . PHE A 1 17 ? 3.042 -4.260 -5.287 1.00 0.09 6 PHE A C 15
ATOM 15237 O O . PHE A 1 17 ? 3.419 -5.099 -4.472 1.00 0.10 6 PHE A O 15
ATOM 15254 N N . ILE A 1 18 ? 1.798 -4.178 -5.715 1.00 0.09 7 ILE A N 15
ATOM 15255 C CA . ILE A 1 18 ? 0.754 -5.064 -5.216 1.00 0.09 7 ILE A CA 15
ATOM 15256 C C . ILE A 1 18 ? 0.848 -6.435 -5.865 1.00 0.11 7 ILE A C 15
ATOM 15257 O O . ILE A 1 18 ? 0.810 -6.551 -7.090 1.00 0.14 7 ILE A O 15
ATOM 15273 N N . THR A 1 19 ? 0.965 -7.469 -5.049 1.00 0.12 8 THR A N 15
ATOM 15274 C CA . THR A 1 19 ? 1.028 -8.829 -5.560 1.00 0.15 8 THR A CA 15
ATOM 15275 C C . THR A 1 19 ? -0.171 -9.640 -5.091 1.00 0.16 8 THR A C 15
ATOM 15276 O O . THR A 1 19 ? -0.558 -10.623 -5.719 1.00 0.20 8 THR A O 15
ATOM 15287 N N . LYS A 1 20 ? -0.761 -9.211 -3.994 1.00 0.15 9 LYS A N 15
ATOM 15288 C CA . LYS A 1 20 ? -1.995 -9.798 -3.503 1.00 0.17 9 LYS A CA 15
ATOM 15289 C C . LYS A 1 20 ? -2.876 -8.676 -2.995 1.00 0.14 9 LYS A C 15
ATOM 15290 O O . LYS A 1 20 ? -2.386 -7.760 -2.345 1.00 0.17 9 LYS A O 15
ATOM 15309 N N . LEU A 1 21 ? -4.150 -8.711 -3.318 1.00 0.13 10 LEU A N 15
ATOM 15310 C CA . LEU A 1 21 ? -5.049 -7.664 -2.886 1.00 0.13 10 LEU A CA 15
ATOM 15311 C C . LEU A 1 21 ? -6.467 -8.180 -2.767 1.00 0.13 10 LEU A C 15
ATOM 15312 O O . LEU A 1 21 ? -6.945 -8.926 -3.623 1.00 0.17 10 LEU A O 15
ATOM 15328 N N . ASP A 1 22 ? -7.129 -7.762 -1.704 1.00 0.14 11 ASP A N 15
ATOM 15329 C CA . ASP A 1 22 ? -8.495 -8.177 -1.436 1.00 0.16 11 ASP A CA 15
ATOM 15330 C C . ASP A 1 22 ? -9.265 -7.077 -0.724 1.00 0.16 11 ASP A C 15
ATOM 15331 O O . ASP A 1 22 ? -8.675 -6.205 -0.080 1.00 0.19 11 ASP A O 15
ATOM 15340 N N . GLY A 1 23 ? -10.582 -7.127 -0.840 1.00 0.23 12 GLY A N 15
ATOM 15341 C CA . GLY A 1 23 ? -11.436 -6.189 -0.141 1.00 0.23 12 GLY A CA 15
ATOM 15342 C C . GLY A 1 23 ? -11.486 -4.832 -0.810 1.00 0.20 12 GLY A C 15
ATOM 15343 O O . GLY A 1 23 ? -11.187 -4.702 -1.998 1.00 0.27 12 GLY A O 15
ATOM 15347 N N . SER A 1 24 ? -11.863 -3.822 -0.045 1.00 0.18 13 SER A N 15
ATOM 15348 C CA . SER A 1 24 ? -11.966 -2.470 -0.563 1.00 0.18 13 SER A CA 15
ATOM 15349 C C . SER A 1 24 ? -10.771 -1.660 -0.090 1.00 0.15 13 SER A C 15
ATOM 15350 O O . SER A 1 24 ? -10.559 -1.501 1.113 1.00 0.19 13 SER A O 15
ATOM 15358 N N . VAL A 1 25 ? -9.970 -1.170 -1.030 1.00 0.13 14 VAL A N 15
ATOM 15359 C CA . VAL A 1 25 ? -8.751 -0.460 -0.677 1.00 0.12 14 VAL A CA 15
ATOM 15360 C C . VAL A 1 25 ? -8.577 0.811 -1.508 1.00 0.11 14 VAL A C 15
ATOM 15361 O O . VAL A 1 25 ? -9.072 0.923 -2.631 1.00 0.13 14 VAL A O 15
ATOM 15374 N N . THR A 1 26 ? -7.872 1.758 -0.927 1.00 0.10 15 THR A N 15
ATOM 15375 C CA . THR A 1 26 ? -7.622 3.058 -1.528 1.00 0.10 15 THR A CA 15
ATOM 15376 C C . THR A 1 26 ? -6.269 3.564 -1.050 1.00 0.10 15 THR A C 15
ATOM 15377 O O . THR A 1 26 ? -5.764 3.081 -0.044 1.00 0.10 15 THR A O 15
ATOM 15388 N N . VAL A 1 27 ? -5.656 4.488 -1.769 1.00 0.10 16 VAL A N 15
ATOM 15389 C CA . VAL A 1 27 ? -4.432 5.096 -1.276 1.00 0.11 16 VAL A CA 15
ATOM 15390 C C . VAL A 1 27 ? -4.435 6.604 -1.492 1.00 0.11 16 VAL A C 15
ATOM 15391 O O . VAL A 1 27 ? -4.823 7.096 -2.548 1.00 0.12 16 VAL A O 15
ATOM 15404 N N . GLN A 1 28 ? -4.039 7.315 -0.454 1.00 0.12 17 GLN A N 15
ATOM 15405 C CA . GLN A 1 28 ? -3.871 8.754 -0.497 1.00 0.12 17 GLN A CA 15
ATOM 15406 C C . GLN A 1 28 ? -2.411 9.072 -0.730 1.00 0.13 17 GLN A C 15
ATOM 15407 O O . GLN A 1 28 ? -1.614 9.020 0.200 1.00 0.13 17 GLN A O 15
ATOM 15421 N N . SER A 1 29 ? -2.054 9.391 -1.960 1.00 0.16 18 SER A N 15
ATOM 15422 C CA . SER A 1 29 ? -0.656 9.610 -2.301 1.00 0.21 18 SER A CA 15
ATOM 15423 C C . SER A 1 29 ? -0.082 10.800 -1.535 1.00 0.24 18 SER A C 15
ATOM 15424 O O . SER A 1 29 ? -0.794 11.456 -0.775 1.00 0.25 18 SER A O 15
ATOM 15432 N N . ILE A 1 30 ? 1.192 11.095 -1.741 1.00 0.29 19 ILE A N 15
ATOM 15433 C CA . ILE A 1 30 ? 1.804 12.258 -1.106 1.00 0.33 19 ILE A CA 15
ATOM 15434 C C . ILE A 1 30 ? 1.109 13.547 -1.542 1.00 0.40 19 ILE A C 15
ATOM 15435 O O . ILE A 1 30 ? 1.163 14.560 -0.848 1.00 0.59 19 ILE A O 15
ATOM 15451 N N . ASN A 1 31 ? 0.424 13.487 -2.679 1.00 0.40 20 ASN A N 15
ATOM 15452 C CA . ASN A 1 31 ? -0.341 14.626 -3.174 1.00 0.46 20 ASN A CA 15
ATOM 15453 C C . ASN A 1 31 ? -1.681 14.714 -2.449 1.00 0.40 20 ASN A C 15
ATOM 15454 O O . ASN A 1 31 ? -2.418 15.687 -2.593 1.00 0.49 20 ASN A O 15
ATOM 15465 N N . GLY A 1 32 ? -1.993 13.670 -1.687 1.00 0.31 21 GLY A N 15
ATOM 15466 C CA . GLY A 1 32 ? -3.230 13.624 -0.927 1.00 0.29 21 GLY A CA 15
ATOM 15467 C C . GLY A 1 32 ? -4.359 13.096 -1.768 1.00 0.27 21 GLY A C 15
ATOM 15468 O O . GLY A 1 32 ? -5.529 13.174 -1.395 1.00 0.32 21 GLY A O 15
ATOM 15472 N N . GLN A 1 33 ? -3.991 12.543 -2.908 1.00 0.26 22 GLN A N 15
ATOM 15473 C CA . GLN A 1 33 ? -4.951 12.028 -3.857 1.00 0.25 22 GLN A CA 15
ATOM 15474 C C . GLN A 1 33 ? -5.272 10.573 -3.564 1.00 0.19 22 GLN A C 15
ATOM 15475 O O . GLN A 1 33 ? -4.379 9.726 -3.544 1.00 0.18 22 GLN A O 15
ATOM 15489 N N . GLU A 1 34 ? -6.543 10.298 -3.331 1.00 0.21 23 GLU A N 15
ATOM 15490 C CA . GLU A 1 34 ? -7.000 8.946 -3.063 1.00 0.16 23 GLU A CA 15
ATOM 15491 C C . GLU A 1 34 ? -7.371 8.242 -4.362 1.00 0.19 23 GLU A C 15
ATOM 15492 O O . GLU A 1 34 ? -8.266 8.679 -5.088 1.00 0.28 23 GLU A O 15
ATOM 15504 N N . ARG A 1 35 ? -6.666 7.163 -4.659 1.00 0.21 24 ARG A N 15
ATOM 15505 C CA . ARG A 1 35 ? -6.976 6.349 -5.821 1.00 0.30 24 ARG A CA 15
ATOM 15506 C C . ARG A 1 35 ? -7.328 4.947 -5.376 1.00 0.27 24 ARG A C 15
ATOM 15507 O O . ARG A 1 35 ? -7.062 4.566 -4.234 1.00 0.33 24 ARG A O 15
ATOM 15528 N N . VAL A 1 36 ? -7.903 4.181 -6.276 1.00 0.26 25 VAL A N 15
ATOM 15529 C CA . VAL A 1 36 ? -8.259 2.808 -5.969 1.00 0.25 25 VAL A CA 15
ATOM 15530 C C . VAL A 1 36 ? -7.110 1.894 -6.342 1.00 0.23 25 VAL A C 15
ATOM 15531 O O . VAL A 1 36 ? -6.590 1.939 -7.461 1.00 0.32 25 VAL A O 15
ATOM 15544 N N . LEU A 1 37 ? -6.698 1.081 -5.399 1.00 0.16 26 LEU A N 15
ATOM 15545 C CA . LEU A 1 37 ? -5.545 0.234 -5.613 1.00 0.15 26 LEU A CA 15
ATOM 15546 C C . LEU A 1 37 ? -5.943 -1.098 -6.187 1.00 0.15 26 LEU A C 15
ATOM 15547 O O . LEU A 1 37 ? -7.049 -1.594 -5.958 1.00 0.28 26 LEU A O 15
ATOM 15563 N N . LYS A 1 38 ? -5.026 -1.670 -6.941 1.00 0.30 27 LYS A N 15
ATOM 15564 C CA . LYS A 1 38 ? -5.309 -2.861 -7.721 1.00 0.27 27 LYS A CA 15
ATOM 15565 C C . LYS A 1 38 ? -4.097 -3.756 -7.676 1.00 0.21 27 LYS A C 15
ATOM 15566 O O . LYS A 1 38 ? -3.074 -3.375 -7.122 1.00 0.26 27 LYS A O 15
ATOM 15585 N N . LEU A 1 39 ? -4.189 -4.926 -8.264 1.00 0.19 28 LEU A N 15
ATOM 15586 C CA . LEU A 1 39 ? -3.029 -5.791 -8.306 1.00 0.16 28 LEU A CA 15
ATOM 15587 C C . LEU A 1 39 ? -2.049 -5.250 -9.320 1.00 0.18 28 LEU A C 15
ATOM 15588 O O . LEU A 1 39 ? -2.451 -4.759 -10.377 1.00 0.21 28 LEU A O 15
ATOM 15604 N N . GLY A 1 40 ? -0.775 -5.336 -9.007 1.00 0.19 29 GLY A N 15
ATOM 15605 C CA . GLY A 1 40 ? 0.222 -4.848 -9.920 1.00 0.21 29 GLY A CA 15
ATOM 15606 C C . GLY A 1 40 ? 0.355 -3.340 -9.859 1.00 0.19 29 GLY A C 15
ATOM 15607 O O . GLY A 1 40 ? 1.058 -2.739 -10.672 1.00 0.24 29 GLY A O 15
ATOM 15611 N N . ASP A 1 41 ? -0.330 -2.722 -8.898 1.00 0.19 30 ASP A N 15
ATOM 15612 C CA . ASP A 1 41 ? -0.256 -1.279 -8.723 1.00 0.16 30 ASP A CA 15
ATOM 15613 C C . ASP A 1 41 ? 0.945 -0.908 -7.868 1.00 0.13 30 ASP A C 15
ATOM 15614 O O . ASP A 1 41 ? 1.315 -1.618 -6.931 1.00 0.16 30 ASP A O 15
ATOM 15623 N N . PRO A 1 42 ? 1.604 0.180 -8.254 1.00 0.12 31 PRO A N 15
ATOM 15624 C CA . PRO A 1 42 ? 2.798 0.680 -7.587 1.00 0.12 31 PRO A CA 15
ATOM 15625 C C . PRO A 1 42 ? 2.501 1.435 -6.303 1.00 0.13 31 PRO A C 15
ATOM 15626 O O . PRO A 1 42 ? 1.652 2.319 -6.266 1.00 0.22 31 PRO A O 15
ATOM 15637 N N . ILE A 1 43 ? 3.228 1.089 -5.265 1.00 0.10 32 ILE A N 15
ATOM 15638 C CA . ILE A 1 43 ? 3.166 1.800 -4.010 1.00 0.11 32 ILE A CA 15
ATOM 15639 C C . ILE A 1 43 ? 4.332 2.755 -3.923 1.00 0.11 32 ILE A C 15
ATOM 15640 O O . ILE A 1 43 ? 5.463 2.387 -4.217 1.00 0.12 32 ILE A O 15
ATOM 15656 N N . PHE A 1 44 ? 4.053 3.972 -3.527 1.00 0.12 33 PHE A N 15
ATOM 15657 C CA . PHE A 1 44 ? 5.071 5.001 -3.437 1.00 0.13 33 PHE A CA 15
ATOM 15658 C C . PHE A 1 44 ? 5.284 5.405 -1.986 1.00 0.12 33 PHE A C 15
ATOM 15659 O O . PHE A 1 44 ? 4.382 5.277 -1.153 1.00 0.14 33 PHE A O 15
ATOM 15676 N N . PHE A 1 45 ? 6.487 5.869 -1.684 1.00 0.11 34 PHE A N 15
ATOM 15677 C CA . PHE A 1 45 ? 6.841 6.248 -0.323 1.00 0.11 34 PHE A CA 15
ATOM 15678 C C . PHE A 1 45 ? 6.068 7.491 0.089 1.00 0.11 34 PHE A C 15
ATOM 15679 O O . PHE A 1 45 ? 6.291 8.576 -0.450 1.00 0.18 34 PHE A O 15
ATOM 15696 N N . GLY A 1 46 ? 5.154 7.328 1.028 1.00 0.10 35 GLY A N 15
ATOM 15697 C CA . GLY A 1 46 ? 4.389 8.454 1.503 1.00 0.12 35 GLY A CA 15
ATOM 15698 C C . GLY A 1 46 ? 2.914 8.356 1.180 1.00 0.10 35 GLY A C 15
ATOM 15699 O O . GLY A 1 46 ? 2.167 9.304 1.420 1.00 0.17 35 GLY A O 15
ATOM 15703 N N . GLU A 1 47 ? 2.472 7.230 0.632 1.00 0.12 36 GLU A N 15
ATOM 15704 C CA . GLU A 1 47 ? 1.059 7.086 0.312 1.00 0.11 36 GLU A CA 15
ATOM 15705 C C . GLU A 1 47 ? 0.302 6.472 1.480 1.00 0.11 36 GLU A C 15
ATOM 15706 O O . GLU A 1 47 ? 0.755 5.520 2.109 1.00 0.16 36 GLU A O 15
ATOM 15718 N N . THR A 1 48 ? -0.838 7.055 1.770 1.00 0.11 37 THR A N 15
ATOM 15719 C CA . THR A 1 48 ? -1.664 6.661 2.892 1.00 0.12 37 THR A CA 15
ATOM 15720 C C . THR A 1 48 ? -2.731 5.667 2.459 1.00 0.11 37 THR A C 15
ATOM 15721 O O . THR A 1 48 ? -3.707 6.038 1.820 1.00 0.12 37 THR A O 15
ATOM 15732 N N . VAL A 1 49 ? -2.554 4.411 2.816 1.00 0.12 38 VAL A N 15
ATOM 15733 C CA . VAL A 1 49 ? -3.463 3.371 2.363 1.00 0.12 38 VAL A CA 15
ATOM 15734 C C . VAL A 1 49 ? -4.708 3.319 3.237 1.00 0.13 38 VAL A C 15
ATOM 15735 O O . VAL A 1 49 ? -4.623 3.284 4.464 1.00 0.16 38 VAL A O 15
ATOM 15748 N N . LEU A 1 50 ? -5.856 3.332 2.583 1.00 0.15 39 LEU A N 15
ATOM 15749 C CA . LEU A 1 50 ? -7.145 3.312 3.248 1.00 0.15 39 LEU A CA 15
ATOM 15750 C C . LEU A 1 50 ? -7.898 2.047 2.868 1.00 0.17 39 LEU A C 15
ATOM 15751 O O . LEU A 1 50 ? -8.351 1.908 1.732 1.00 0.27 39 LEU A O 15
ATOM 15767 N N . THR A 1 51 ? -8.017 1.122 3.796 1.00 0.14 40 THR A N 15
ATOM 15768 C CA . THR A 1 51 ? -8.749 -0.104 3.540 1.00 0.16 40 THR A CA 15
ATOM 15769 C C . THR A 1 51 ? -10.095 -0.059 4.243 1.00 0.18 40 THR A C 15
ATOM 15770 O O . THR A 1 51 ? -10.265 0.648 5.238 1.00 0.22 40 THR A O 15
ATOM 15781 N N . GLY A 1 52 ? -11.052 -0.785 3.707 1.00 0.22 41 GLY A N 15
ATOM 15782 C CA . GLY A 1 52 ? -12.367 -0.841 4.300 1.00 0.27 41 GLY A CA 15
ATOM 15783 C C . GLY A 1 52 ? -12.832 -2.262 4.504 1.00 0.43 41 GLY A C 15
ATOM 15784 O O . GLY A 1 52 ? -12.548 -3.133 3.678 1.00 0.90 41 GLY A O 15
ATOM 15788 N N . GLY A 1 53 ? -13.521 -2.495 5.614 1.00 0.55 42 GLY A N 15
ATOM 15789 C CA . GLY A 1 53 ? -14.059 -3.808 5.917 1.00 0.61 42 GLY A CA 15
ATOM 15790 C C . GLY A 1 53 ? -13.008 -4.898 5.908 1.00 0.85 42 GLY A C 15
ATOM 15791 O O . GLY A 1 53 ? -12.079 -4.884 6.718 1.00 1.79 42 GLY A O 15
ATOM 15795 N N . SER A 1 54 ? -13.141 -5.831 4.979 1.00 0.67 43 SER A N 15
ATOM 15796 C CA . SER A 1 54 ? -12.218 -6.948 4.873 1.00 0.80 43 SER A CA 15
ATOM 15797 C C . SER A 1 54 ? -11.123 -6.639 3.852 1.00 0.74 43 SER A C 15
ATOM 15798 O O . SER A 1 54 ? -10.795 -7.462 2.995 1.00 1.24 43 SER A O 15
ATOM 15806 N N . GLY A 1 55 ? -10.579 -5.435 3.940 1.00 0.41 44 GLY A N 15
ATOM 15807 C CA . GLY A 1 55 ? -9.463 -5.057 3.099 1.00 0.35 44 GLY A CA 15
ATOM 15808 C C . GLY A 1 55 ? -8.199 -5.808 3.481 1.00 0.44 44 GLY A C 15
ATOM 15809 O O . GLY A 1 55 ? -7.919 -5.980 4.662 1.00 0.89 44 GLY A O 15
ATOM 15813 N N . SER A 1 56 ? -7.467 -6.301 2.498 1.00 0.22 45 SER A N 15
ATOM 15814 C CA . SER A 1 56 ? -6.173 -6.923 2.739 1.00 0.25 45 SER A CA 15
ATOM 15815 C C . SER A 1 56 ? -5.302 -6.781 1.504 1.00 0.27 45 SER A C 15
ATOM 15816 O O . SER A 1 56 ? -5.764 -6.984 0.388 1.00 0.49 45 SER A O 15
ATOM 15824 N N . VAL A 1 57 ? -4.051 -6.407 1.697 1.00 0.15 46 VAL A N 15
ATOM 15825 C CA . VAL A 1 57 ? -3.160 -6.139 0.573 1.00 0.13 46 VAL A CA 15
ATOM 15826 C C . VAL A 1 57 ? -1.742 -6.600 0.878 1.00 0.14 46 VAL A C 15
ATOM 15827 O O . VAL A 1 57 ? -1.184 -6.264 1.920 1.00 0.25 46 VAL A O 15
ATOM 15840 N N . THR A 1 58 ? -1.170 -7.358 -0.038 1.00 0.14 47 THR A N 15
ATOM 15841 C CA . THR A 1 58 ? 0.225 -7.736 0.033 1.00 0.14 47 THR A CA 15
ATOM 15842 C C . THR A 1 58 ? 1.042 -6.834 -0.874 1.00 0.12 47 THR A C 15
ATOM 15843 O O . THR A 1 58 ? 0.987 -6.948 -2.104 1.00 0.12 47 THR A O 15
ATOM 15854 N N . ILE A 1 59 ? 1.770 -5.924 -0.270 1.00 0.10 48 ILE A N 15
ATOM 15855 C CA . ILE A 1 59 ? 2.646 -5.051 -1.013 1.00 0.10 48 ILE A CA 15
ATOM 15856 C C . ILE A 1 59 ? 4.052 -5.608 -1.014 1.00 0.10 48 ILE A C 15
ATOM 15857 O O . ILE A 1 59 ? 4.738 -5.607 0.009 1.00 0.13 48 ILE A O 15
ATOM 15873 N N . ALA A 1 60 ? 4.454 -6.114 -2.155 1.00 0.09 49 ALA A N 15
ATOM 15874 C CA . ALA A 1 60 ? 5.798 -6.602 -2.323 1.00 0.10 49 ALA A CA 15
ATOM 15875 C C . ALA A 1 60 ? 6.715 -5.433 -2.636 1.00 0.09 49 ALA A C 15
ATOM 15876 O O . ALA A 1 60 ? 6.693 -4.891 -3.744 1.00 0.11 49 ALA A O 15
ATOM 15883 N N . PHE A 1 61 ? 7.497 -5.030 -1.653 1.00 0.09 50 PHE A N 15
ATOM 15884 C CA . PHE A 1 61 ? 8.389 -3.897 -1.802 1.00 0.10 50 PHE A CA 15
ATOM 15885 C C . PHE A 1 61 ? 9.526 -4.230 -2.744 1.00 0.12 50 PHE A C 15
ATOM 15886 O O . PHE A 1 61 ? 9.920 -5.388 -2.897 1.00 0.16 50 PHE A O 15
ATOM 15903 N N . VAL A 1 62 ? 10.037 -3.194 -3.376 1.00 0.11 51 VAL A N 15
ATOM 15904 C CA . VAL A 1 62 ? 10.982 -3.332 -4.462 1.00 0.14 51 VAL A CA 15
ATOM 15905 C C . VAL A 1 62 ? 12.360 -3.774 -3.955 1.00 0.16 51 VAL A C 15
ATOM 15906 O O . VAL A 1 62 ? 13.225 -4.160 -4.739 1.00 0.25 51 VAL A O 15
ATOM 15919 N N . ASP A 1 63 ? 12.546 -3.727 -2.640 1.00 0.17 52 ASP A N 15
ATOM 15920 C CA . ASP A 1 63 ? 13.782 -4.198 -2.017 1.00 0.21 52 ASP A CA 15
ATOM 15921 C C . ASP A 1 63 ? 13.760 -5.715 -1.861 1.00 0.24 52 ASP A C 15
ATOM 15922 O O . ASP A 1 63 ? 14.803 -6.360 -1.779 1.00 0.33 52 ASP A O 15
ATOM 15931 N N . GLY A 1 64 ? 12.564 -6.286 -1.863 1.00 0.21 53 GLY A N 15
ATOM 15932 C CA . GLY A 1 64 ? 12.428 -7.716 -1.664 1.00 0.26 53 GLY A CA 15
ATOM 15933 C C . GLY A 1 64 ? 11.624 -8.047 -0.423 1.00 0.24 53 GLY A C 15
ATOM 15934 O O . GLY A 1 64 ? 11.311 -9.210 -0.169 1.00 0.27 53 GLY A O 15
ATOM 15938 N N . THR A 1 65 ? 11.300 -7.027 0.357 1.00 0.22 54 THR A N 15
ATOM 15939 C CA . THR A 1 65 ? 10.472 -7.197 1.538 1.00 0.22 54 THR A CA 15
ATOM 15940 C C . THR A 1 65 ? 8.994 -7.147 1.162 1.00 0.19 54 THR A C 15
ATOM 15941 O O . THR A 1 65 ? 8.624 -6.497 0.195 1.00 0.25 54 THR A O 15
ATOM 15952 N N . ASP A 1 66 ? 8.152 -7.847 1.907 1.00 0.21 55 ASP A N 15
ATOM 15953 C CA . ASP A 1 66 ? 6.719 -7.849 1.612 1.00 0.19 55 ASP A CA 15
ATOM 15954 C C . ASP A 1 66 ? 5.932 -7.489 2.862 1.00 0.25 55 ASP A C 15
ATOM 15955 O O . ASP A 1 66 ? 6.349 -7.807 3.980 1.00 0.44 55 ASP A O 15
ATOM 15964 N N . VAL A 1 67 ? 4.804 -6.818 2.679 1.00 0.16 56 VAL A N 15
ATOM 15965 C CA . VAL A 1 67 ? 3.947 -6.435 3.787 1.00 0.21 56 VAL A CA 15
ATOM 15966 C C . VAL A 1 67 ? 2.508 -6.832 3.541 1.00 0.22 56 VAL A C 15
ATOM 15967 O O . VAL A 1 67 ? 2.140 -7.241 2.439 1.00 0.30 56 VAL A O 15
ATOM 15980 N N . VAL A 1 68 ? 1.700 -6.681 4.573 1.00 0.17 57 VAL A N 15
ATOM 15981 C CA . VAL A 1 68 ? 0.279 -6.968 4.479 1.00 0.20 57 VAL A CA 15
ATOM 15982 C C . VAL A 1 68 ? -0.526 -5.885 5.197 1.00 0.21 57 VAL A C 15
ATOM 15983 O O . VAL A 1 68 ? -0.166 -5.449 6.290 1.00 0.30 57 VAL A O 15
ATOM 15996 N N . ILE A 1 69 ? -1.588 -5.420 4.558 1.00 0.18 58 ILE A N 15
ATOM 15997 C CA . ILE A 1 69 ? -2.438 -4.395 5.138 1.00 0.22 58 ILE A CA 15
ATOM 15998 C C . ILE A 1 69 ? -3.765 -4.996 5.578 1.00 0.29 58 ILE A C 15
ATOM 15999 O O . ILE A 1 69 ? -4.357 -5.800 4.857 1.00 0.32 58 ILE A O 15
ATOM 16015 N N . GLY A 1 70 ? -4.214 -4.613 6.766 1.00 0.35 59 GLY A N 15
ATOM 16016 C CA . GLY A 1 70 ? -5.476 -5.098 7.279 1.00 0.43 59 GLY A CA 15
ATOM 16017 C C . GLY A 1 70 ? -6.656 -4.334 6.721 1.00 0.50 59 GLY A C 15
ATOM 16018 O O . GLY A 1 70 ? -6.498 -3.523 5.812 1.00 1.02 59 GLY A O 15
ATOM 16022 N N . GLY A 1 71 ? -7.834 -4.565 7.285 1.00 0.35 60 GLY A N 15
ATOM 16023 C CA . GLY A 1 71 ? -9.046 -3.988 6.746 1.00 0.36 60 GLY A CA 15
ATOM 16024 C C . GLY A 1 71 ? -9.608 -2.931 7.656 1.00 0.33 60 GLY A C 15
ATOM 16025 O O . GLY A 1 71 ? -9.383 -2.978 8.865 1.00 0.40 60 GLY A O 15
ATOM 16029 N N . ASP A 1 72 ? -10.333 -1.976 7.078 1.00 0.28 61 ASP A N 15
ATOM 16030 C CA . ASP A 1 72 ? -10.803 -0.802 7.817 1.00 0.31 61 ASP A CA 15
ATOM 16031 C C . ASP A 1 72 ? -9.610 -0.071 8.442 1.00 0.29 61 ASP A C 15
ATOM 16032 O O . ASP A 1 72 ? -9.740 0.682 9.404 1.00 0.43 61 ASP A O 15
ATOM 16041 N N . SER A 1 73 ? -8.434 -0.305 7.880 1.00 0.22 62 SER A N 15
ATOM 16042 C CA . SER A 1 73 ? -7.212 0.263 8.415 1.00 0.26 62 SER A CA 15
ATOM 16043 C C . SER A 1 73 ? -6.700 1.398 7.539 1.00 0.22 62 SER A C 15
ATOM 16044 O O . SER A 1 73 ? -7.042 1.497 6.358 1.00 0.23 62 SER A O 15
ATOM 16052 N N . ILE A 1 74 ? -5.879 2.244 8.131 1.00 0.20 63 ILE A N 15
ATOM 16053 C CA . ILE A 1 74 ? -5.272 3.362 7.429 1.00 0.19 63 ILE A CA 15
ATOM 16054 C C . ILE A 1 74 ? -3.824 3.516 7.876 1.00 0.24 63 ILE A C 15
ATOM 16055 O O . ILE A 1 74 ? -3.553 3.715 9.058 1.00 0.38 63 ILE A O 15
ATOM 16071 N N . VAL A 1 75 ? -2.900 3.398 6.940 1.00 0.15 64 VAL A N 15
ATOM 16072 C CA . VAL A 1 75 ? -1.484 3.490 7.258 1.00 0.18 64 VAL A CA 15
ATOM 16073 C C . VAL A 1 75 ? -0.718 4.149 6.116 1.00 0.15 64 VAL A C 15
ATOM 16074 O O . VAL A 1 75 ? -0.987 3.892 4.944 1.00 0.13 64 VAL A O 15
ATOM 16087 N N . GLU A 1 76 ? 0.211 5.026 6.464 1.00 0.18 65 GLU A N 15
ATOM 16088 C CA . GLU A 1 76 ? 1.020 5.712 5.473 1.00 0.16 65 GLU A CA 15
ATOM 16089 C C . GLU A 1 76 ? 2.301 4.932 5.218 1.00 0.13 65 GLU A C 15
ATOM 16090 O O . GLU A 1 76 ? 2.989 4.529 6.157 1.00 0.15 65 GLU A O 15
ATOM 16102 N N . MET A 1 77 ? 2.599 4.704 3.943 1.00 0.12 66 MET A N 15
ATOM 16103 C CA . MET A 1 77 ? 3.788 3.955 3.545 1.00 0.14 66 MET A CA 15
ATOM 16104 C C . MET A 1 77 ? 5.052 4.726 3.904 1.00 0.13 66 MET A C 15
ATOM 16105 O O . MET A 1 77 ? 5.562 5.511 3.105 1.00 0.17 66 MET A O 15
ATOM 16119 N N . THR A 1 78 ? 5.546 4.493 5.107 1.00 0.13 67 THR A N 15
ATOM 16120 C CA . THR A 1 78 ? 6.695 5.211 5.621 1.00 0.14 67 THR A CA 15
ATOM 16121 C C . THR A 1 78 ? 7.880 4.279 5.847 1.00 0.15 67 THR A C 15
ATOM 16122 O O . THR A 1 78 ? 7.891 3.148 5.362 1.00 0.16 67 THR A O 15
ATOM 16133 N N . ASP A 1 79 ? 8.870 4.760 6.587 1.00 0.18 68 ASP A N 15
ATOM 16134 C CA . ASP A 1 79 ? 10.085 3.993 6.853 1.00 0.23 68 ASP A CA 15
ATOM 16135 C C . ASP A 1 79 ? 9.778 2.750 7.678 1.00 0.25 68 ASP A C 15
ATOM 16136 O O . ASP A 1 79 ? 10.331 1.678 7.437 1.00 0.34 68 ASP A O 15
ATOM 16145 N N . GLU A 1 80 ? 8.876 2.900 8.641 1.00 0.29 69 GLU A N 15
ATOM 16146 C CA . GLU A 1 80 ? 8.465 1.799 9.494 1.00 0.39 69 GLU A CA 15
ATOM 16147 C C . GLU A 1 80 ? 7.764 0.728 8.665 1.00 0.35 69 GLU A C 15
ATOM 16148 O O . GLU A 1 80 ? 7.789 -0.462 8.985 1.00 0.49 69 GLU A O 15
ATOM 16160 N N . ILE A 1 81 ? 7.144 1.178 7.595 1.00 0.21 70 ILE A N 15
ATOM 16161 C CA . ILE A 1 81 ? 6.477 0.308 6.649 1.00 0.18 70 ILE A CA 15
ATOM 16162 C C . ILE A 1 81 ? 7.479 -0.378 5.730 1.00 0.18 70 ILE A C 15
ATOM 16163 O O . ILE A 1 81 ? 7.416 -1.587 5.505 1.00 0.24 70 ILE A O 15
ATOM 16179 N N . TYR A 1 82 ? 8.403 0.402 5.212 1.00 0.16 71 TYR A N 15
ATOM 16180 C CA . TYR A 1 82 ? 9.346 -0.090 4.227 1.00 0.17 71 TYR A CA 15
ATOM 16181 C C . TYR A 1 82 ? 10.750 -0.168 4.818 1.00 0.27 71 TYR A C 15
ATOM 16182 O O . TYR A 1 82 ? 11.583 0.712 4.601 1.00 0.31 71 TYR A O 15
ATOM 16200 N N . ASN A 1 83 ? 10.996 -1.221 5.580 1.00 0.40 72 ASN A N 15
ATOM 16201 C CA . ASN A 1 83 ? 12.323 -1.487 6.110 1.00 0.53 72 ASN A CA 15
ATOM 16202 C C . ASN A 1 83 ? 13.176 -2.175 5.045 1.00 0.46 72 ASN A C 15
ATOM 16203 O O . ASN A 1 83 ? 12.965 -3.347 4.727 1.00 0.61 72 ASN A O 15
ATOM 16214 N N . THR A 1 84 ? 14.123 -1.439 4.482 1.00 0.40 73 THR A N 15
ATOM 16215 C CA . THR A 1 84 ? 14.965 -1.957 3.412 1.00 0.42 73 THR A CA 15
ATOM 16216 C C . THR A 1 84 ? 16.121 -2.787 3.963 1.00 0.58 73 THR A C 15
ATOM 16217 O O . THR A 1 84 ? 16.745 -2.410 4.958 1.00 0.69 73 THR A O 15
ATOM 16228 N N . GLY A 1 85 ? 16.400 -3.912 3.316 1.00 0.69 74 GLY A N 15
ATOM 16229 C CA . GLY A 1 85 ? 17.530 -4.729 3.704 1.00 0.90 74 GLY A CA 15
ATOM 16230 C C . GLY A 1 85 ? 17.127 -6.031 4.365 1.00 1.46 74 GLY A C 15
ATOM 16231 O O . GLY A 1 85 ? 16.833 -6.064 5.565 1.00 1.91 74 GLY A O 15
ATOM 16235 N N . ASP A 1 86 ? 17.103 -7.104 3.585 1.00 2.07 75 ASP A N 15
ATOM 16236 C CA . ASP A 1 86 ? 16.860 -8.438 4.125 1.00 3.16 75 ASP A CA 15
ATOM 16237 C C . ASP A 1 86 ? 18.147 -9.030 4.669 1.00 3.74 75 ASP A C 15
ATOM 16238 O O . ASP A 1 86 ? 19.237 -8.503 4.434 1.00 4.38 75 ASP A O 15
ATOM 16247 N N . ASN A 1 87 ? 18.017 -10.122 5.401 1.00 4.05 76 ASN A N 15
ATOM 16248 C CA . ASN A 1 87 ? 19.156 -10.814 5.951 1.00 5.07 76 ASN A CA 15
ATOM 16249 C C . ASN A 1 87 ? 19.422 -12.090 5.161 1.00 5.95 76 ASN A C 15
ATOM 16250 O O . ASN A 1 87 ? 18.799 -13.129 5.472 1.00 6.53 76 ASN A O 15
ATOM 16261 N N . GLY A 1 12 ? 9.619 10.365 -4.620 1.00 1.49 1 GLY A N 16
ATOM 16262 C CA . GLY A 1 12 ? 8.311 9.688 -4.793 1.00 1.01 1 GLY A CA 16
ATOM 16263 C C . GLY A 1 12 ? 8.397 8.524 -5.759 1.00 0.96 1 GLY A C 16
ATOM 16264 O O . GLY A 1 12 ? 7.641 8.458 -6.731 1.00 1.71 1 GLY A O 16
ATOM 16268 N N . ASN A 1 13 ? 9.319 7.610 -5.500 1.00 0.45 2 ASN A N 16
ATOM 16269 C CA . ASN A 1 13 ? 9.511 6.450 -6.358 1.00 0.32 2 ASN A CA 16
ATOM 16270 C C . ASN A 1 13 ? 8.611 5.310 -5.923 1.00 0.22 2 ASN A C 16
ATOM 16271 O O . ASN A 1 13 ? 8.086 5.304 -4.804 1.00 0.22 2 ASN A O 16
ATOM 16282 N N . ALA A 1 14 ? 8.424 4.355 -6.818 1.00 0.18 3 ALA A N 16
ATOM 16283 C CA . ALA A 1 14 ? 7.615 3.189 -6.521 1.00 0.14 3 ALA A CA 16
ATOM 16284 C C . ALA A 1 14 ? 8.428 2.200 -5.704 1.00 0.15 3 ALA A C 16
ATOM 16285 O O . ALA A 1 14 ? 9.359 1.564 -6.201 1.00 0.24 3 ALA A O 16
ATOM 16292 N N . ILE A 1 15 ? 8.057 2.083 -4.446 1.00 0.10 4 ILE A N 16
ATOM 16293 C CA . ILE A 1 15 ? 8.833 1.344 -3.470 1.00 0.10 4 ILE A CA 16
ATOM 16294 C C . ILE A 1 15 ? 8.371 -0.104 -3.357 1.00 0.09 4 ILE A C 16
ATOM 16295 O O . ILE A 1 15 ? 9.046 -0.937 -2.757 1.00 0.11 4 ILE A O 16
ATOM 16311 N N . GLY A 1 16 ? 7.215 -0.397 -3.926 1.00 0.09 5 GLY A N 16
ATOM 16312 C CA . GLY A 1 16 ? 6.694 -1.745 -3.883 1.00 0.09 5 GLY A CA 16
ATOM 16313 C C . GLY A 1 16 ? 5.500 -1.907 -4.778 1.00 0.08 5 GLY A C 16
ATOM 16314 O O . GLY A 1 16 ? 5.045 -0.940 -5.386 1.00 0.10 5 GLY A O 16
ATOM 16318 N N . PHE A 1 17 ? 4.992 -3.124 -4.869 1.00 0.08 6 PHE A N 16
ATOM 16319 C CA . PHE A 1 17 ? 3.914 -3.431 -5.795 1.00 0.08 6 PHE A CA 16
ATOM 16320 C C . PHE A 1 17 ? 2.954 -4.448 -5.195 1.00 0.09 6 PHE A C 16
ATOM 16321 O O . PHE A 1 17 ? 3.349 -5.298 -4.397 1.00 0.10 6 PHE A O 16
ATOM 16338 N N . ILE A 1 18 ? 1.695 -4.352 -5.586 1.00 0.09 7 ILE A N 16
ATOM 16339 C CA . ILE A 1 18 ? 0.643 -5.204 -5.035 1.00 0.09 7 ILE A CA 16
ATOM 16340 C C . ILE A 1 18 ? 0.695 -6.615 -5.615 1.00 0.11 7 ILE A C 16
ATOM 16341 O O . ILE A 1 18 ? 0.635 -6.793 -6.832 1.00 0.14 7 ILE A O 16
ATOM 16357 N N . THR A 1 19 ? 0.794 -7.610 -4.742 1.00 0.12 8 THR A N 16
ATOM 16358 C CA . THR A 1 19 ? 0.833 -9.006 -5.169 1.00 0.15 8 THR A CA 16
ATOM 16359 C C . THR A 1 19 ? -0.374 -9.784 -4.644 1.00 0.16 8 THR A C 16
ATOM 16360 O O . THR A 1 19 ? -0.739 -10.828 -5.183 1.00 0.20 8 THR A O 16
ATOM 16371 N N . LYS A 1 20 ? -0.990 -9.255 -3.599 1.00 0.15 9 LYS A N 16
ATOM 16372 C CA . LYS A 1 20 ? -2.225 -9.807 -3.054 1.00 0.17 9 LYS A CA 16
ATOM 16373 C C . LYS A 1 20 ? -3.127 -8.652 -2.668 1.00 0.14 9 LYS A C 16
ATOM 16374 O O . LYS A 1 20 ? -2.657 -7.668 -2.110 1.00 0.17 9 LYS A O 16
ATOM 16393 N N . LEU A 1 21 ? -4.403 -8.738 -2.991 1.00 0.13 10 LEU A N 16
ATOM 16394 C CA . LEU A 1 21 ? -5.317 -7.662 -2.662 1.00 0.13 10 LEU A CA 16
ATOM 16395 C C . LEU A 1 21 ? -6.747 -8.157 -2.561 1.00 0.13 10 LEU A C 16
ATOM 16396 O O . LEU A 1 21 ? -7.187 -8.988 -3.358 1.00 0.17 10 LEU A O 16
ATOM 16412 N N . ASP A 1 22 ? -7.461 -7.645 -1.575 1.00 0.14 11 ASP A N 16
ATOM 16413 C CA . ASP A 1 22 ? -8.884 -7.927 -1.433 1.00 0.16 11 ASP A CA 16
ATOM 16414 C C . ASP A 1 22 ? -9.615 -6.733 -0.906 1.00 0.16 11 ASP A C 16
ATOM 16415 O O . ASP A 1 22 ? -9.029 -5.863 -0.265 1.00 0.19 11 ASP A O 16
ATOM 16424 N N . GLY A 1 23 ? -10.889 -6.691 -1.199 1.00 0.23 12 GLY A N 16
ATOM 16425 C CA . GLY A 1 23 ? -11.756 -5.806 -0.507 1.00 0.23 12 GLY A CA 16
ATOM 16426 C C . GLY A 1 23 ? -11.756 -4.409 -1.088 1.00 0.20 12 GLY A C 16
ATOM 16427 O O . GLY A 1 23 ? -11.323 -4.199 -2.222 1.00 0.27 12 GLY A O 16
ATOM 16431 N N . SER A 1 24 ? -12.239 -3.452 -0.316 1.00 0.18 13 SER A N 16
ATOM 16432 C CA . SER A 1 24 ? -12.251 -2.068 -0.733 1.00 0.18 13 SER A CA 16
ATOM 16433 C C . SER A 1 24 ? -10.984 -1.374 -0.256 1.00 0.15 13 SER A C 16
ATOM 16434 O O . SER A 1 24 ? -10.743 -1.275 0.947 1.00 0.19 13 SER A O 16
ATOM 16442 N N . VAL A 1 25 ? -10.157 -0.921 -1.189 1.00 0.13 14 VAL A N 16
ATOM 16443 C CA . VAL A 1 25 ? -8.904 -0.270 -0.830 1.00 0.12 14 VAL A CA 16
ATOM 16444 C C . VAL A 1 25 ? -8.675 0.993 -1.658 1.00 0.11 14 VAL A C 16
ATOM 16445 O O . VAL A 1 25 ? -9.152 1.123 -2.785 1.00 0.13 14 VAL A O 16
ATOM 16458 N N . THR A 1 26 ? -7.936 1.911 -1.069 1.00 0.10 15 THR A N 16
ATOM 16459 C CA . THR A 1 26 ? -7.619 3.195 -1.670 1.00 0.10 15 THR A CA 16
ATOM 16460 C C . THR A 1 26 ? -6.262 3.654 -1.158 1.00 0.10 15 THR A C 16
ATOM 16461 O O . THR A 1 26 ? -5.809 3.168 -0.130 1.00 0.10 15 THR A O 16
ATOM 16472 N N . VAL A 1 27 ? -5.591 4.540 -1.872 1.00 0.10 16 VAL A N 16
ATOM 16473 C CA . VAL A 1 27 ? -4.355 5.103 -1.355 1.00 0.11 16 VAL A CA 16
ATOM 16474 C C . VAL A 1 27 ? -4.344 6.625 -1.483 1.00 0.11 16 VAL A C 16
ATOM 16475 O O . VAL A 1 27 ? -4.713 7.181 -2.516 1.00 0.12 16 VAL A O 16
ATOM 16488 N N . GLN A 1 28 ? -3.959 7.273 -0.400 1.00 0.12 17 GLN A N 16
ATOM 16489 C CA . GLN A 1 28 ? -3.812 8.715 -0.346 1.00 0.12 17 GLN A CA 16
ATOM 16490 C C . GLN A 1 28 ? -2.361 9.082 -0.550 1.00 0.13 17 GLN A C 16
ATOM 16491 O O . GLN A 1 28 ? -1.561 9.016 0.380 1.00 0.13 17 GLN A O 16
ATOM 16505 N N . SER A 1 29 ? -2.021 9.465 -1.760 1.00 0.16 18 SER A N 16
ATOM 16506 C CA . SER A 1 29 ? -0.650 9.808 -2.085 1.00 0.21 18 SER A CA 16
ATOM 16507 C C . SER A 1 29 ? -0.205 11.042 -1.302 1.00 0.24 18 SER A C 16
ATOM 16508 O O . SER A 1 29 ? -1.008 11.632 -0.581 1.00 0.25 18 SER A O 16
ATOM 16516 N N . ILE A 1 30 ? 1.049 11.446 -1.433 1.00 0.29 19 ILE A N 16
ATOM 16517 C CA . ILE A 1 30 ? 1.550 12.593 -0.674 1.00 0.33 19 ILE A CA 16
ATOM 16518 C C . ILE A 1 30 ? 0.760 13.864 -0.989 1.00 0.40 19 ILE A C 16
ATOM 16519 O O . ILE A 1 30 ? 0.648 14.761 -0.151 1.00 0.59 19 ILE A O 16
ATOM 16535 N N . ASN A 1 31 ? 0.192 13.920 -2.189 1.00 0.40 20 ASN A N 16
ATOM 16536 C CA . ASN A 1 31 ? -0.654 15.043 -2.594 1.00 0.46 20 ASN A CA 16
ATOM 16537 C C . ASN A 1 31 ? -1.994 15.002 -1.859 1.00 0.40 20 ASN A C 16
ATOM 16538 O O . ASN A 1 31 ? -2.723 15.987 -1.818 1.00 0.49 20 ASN A O 16
ATOM 16549 N N . GLY A 1 32 ? -2.306 13.848 -1.283 1.00 0.31 21 GLY A N 16
ATOM 16550 C CA . GLY A 1 32 ? -3.587 13.648 -0.631 1.00 0.29 21 GLY A CA 16
ATOM 16551 C C . GLY A 1 32 ? -4.592 13.057 -1.591 1.00 0.27 21 GLY A C 16
ATOM 16552 O O . GLY A 1 32 ? -5.766 12.887 -1.262 1.00 0.32 21 GLY A O 16
ATOM 16556 N N . GLN A 1 33 ? -4.106 12.744 -2.781 1.00 0.26 22 GLN A N 16
ATOM 16557 C CA . GLN A 1 33 ? -4.914 12.150 -3.828 1.00 0.25 22 GLN A CA 16
ATOM 16558 C C . GLN A 1 33 ? -5.213 10.692 -3.512 1.00 0.19 22 GLN A C 16
ATOM 16559 O O . GLN A 1 33 ? -4.302 9.923 -3.207 1.00 0.18 22 GLN A O 16
ATOM 16573 N N . GLU A 1 34 ? -6.482 10.323 -3.581 1.00 0.21 23 GLU A N 16
ATOM 16574 C CA . GLU A 1 34 ? -6.909 8.976 -3.235 1.00 0.16 23 GLU A CA 16
ATOM 16575 C C . GLU A 1 34 ? -7.262 8.187 -4.489 1.00 0.19 23 GLU A C 16
ATOM 16576 O O . GLU A 1 34 ? -8.274 8.458 -5.138 1.00 0.28 23 GLU A O 16
ATOM 16588 N N . ARG A 1 35 ? -6.434 7.217 -4.836 1.00 0.21 24 ARG A N 16
ATOM 16589 C CA . ARG A 1 35 ? -6.723 6.365 -5.976 1.00 0.30 24 ARG A CA 16
ATOM 16590 C C . ARG A 1 35 ? -7.079 4.976 -5.496 1.00 0.27 24 ARG A C 16
ATOM 16591 O O . ARG A 1 35 ? -6.830 4.624 -4.343 1.00 0.33 24 ARG A O 16
ATOM 16612 N N . VAL A 1 36 ? -7.640 4.189 -6.385 1.00 0.26 25 VAL A N 16
ATOM 16613 C CA . VAL A 1 36 ? -8.000 2.824 -6.059 1.00 0.25 25 VAL A CA 16
ATOM 16614 C C . VAL A 1 36 ? -6.831 1.906 -6.368 1.00 0.23 25 VAL A C 16
ATOM 16615 O O . VAL A 1 36 ? -6.132 2.087 -7.366 1.00 0.32 25 VAL A O 16
ATOM 16628 N N . LEU A 1 37 ? -6.595 0.951 -5.499 1.00 0.16 26 LEU A N 16
ATOM 16629 C CA . LEU A 1 37 ? -5.518 0.008 -5.705 1.00 0.15 26 LEU A CA 16
ATOM 16630 C C . LEU A 1 37 ? -6.058 -1.335 -6.172 1.00 0.15 26 LEU A C 16
ATOM 16631 O O . LEU A 1 37 ? -7.020 -1.863 -5.614 1.00 0.28 26 LEU A O 16
ATOM 16647 N N . LYS A 1 38 ? -5.460 -1.851 -7.226 1.00 0.30 27 LYS A N 16
ATOM 16648 C CA . LYS A 1 38 ? -5.731 -3.193 -7.695 1.00 0.27 27 LYS A CA 16
ATOM 16649 C C . LYS A 1 38 ? -4.439 -3.987 -7.613 1.00 0.21 27 LYS A C 16
ATOM 16650 O O . LYS A 1 38 ? -3.425 -3.470 -7.140 1.00 0.26 27 LYS A O 16
ATOM 16669 N N . LEU A 1 39 ? -4.459 -5.229 -8.053 1.00 0.19 28 LEU A N 16
ATOM 16670 C CA . LEU A 1 39 ? -3.230 -5.999 -8.099 1.00 0.16 28 LEU A CA 16
ATOM 16671 C C . LEU A 1 39 ? -2.289 -5.392 -9.125 1.00 0.18 28 LEU A C 16
ATOM 16672 O O . LEU A 1 39 ? -2.734 -4.850 -10.142 1.00 0.21 28 LEU A O 16
ATOM 16688 N N . GLY A 1 40 ? -1.000 -5.473 -8.859 1.00 0.19 29 GLY A N 16
ATOM 16689 C CA . GLY A 1 40 ? -0.033 -4.990 -9.812 1.00 0.21 29 GLY A CA 16
ATOM 16690 C C . GLY A 1 40 ? 0.139 -3.486 -9.767 1.00 0.19 29 GLY A C 16
ATOM 16691 O O . GLY A 1 40 ? 0.897 -2.921 -10.555 1.00 0.24 29 GLY A O 16
ATOM 16695 N N . ASP A 1 41 ? -0.573 -2.821 -8.863 1.00 0.19 30 ASP A N 16
ATOM 16696 C CA . ASP A 1 41 ? -0.421 -1.381 -8.706 1.00 0.16 30 ASP A CA 16
ATOM 16697 C C . ASP A 1 41 ? 0.827 -1.060 -7.906 1.00 0.13 30 ASP A C 16
ATOM 16698 O O . ASP A 1 41 ? 1.211 -1.802 -7.001 1.00 0.16 30 ASP A O 16
ATOM 16707 N N . PRO A 1 42 ? 1.486 0.043 -8.260 1.00 0.12 31 PRO A N 16
ATOM 16708 C CA . PRO A 1 42 ? 2.682 0.503 -7.576 1.00 0.12 31 PRO A CA 16
ATOM 16709 C C . PRO A 1 42 ? 2.373 1.232 -6.277 1.00 0.13 31 PRO A C 16
ATOM 16710 O O . PRO A 1 42 ? 1.380 1.954 -6.173 1.00 0.22 31 PRO A O 16
ATOM 16721 N N . ILE A 1 43 ? 3.220 1.020 -5.289 1.00 0.10 32 ILE A N 16
ATOM 16722 C CA . ILE A 1 43 ? 3.168 1.761 -4.053 1.00 0.11 32 ILE A CA 16
ATOM 16723 C C . ILE A 1 43 ? 4.344 2.709 -3.995 1.00 0.11 32 ILE A C 16
ATOM 16724 O O . ILE A 1 43 ? 5.463 2.333 -4.330 1.00 0.12 32 ILE A O 16
ATOM 16740 N N . PHE A 1 44 ? 4.087 3.925 -3.583 1.00 0.12 33 PHE A N 16
ATOM 16741 C CA . PHE A 1 44 ? 5.118 4.945 -3.525 1.00 0.13 33 PHE A CA 16
ATOM 16742 C C . PHE A 1 44 ? 5.348 5.374 -2.082 1.00 0.12 33 PHE A C 16
ATOM 16743 O O . PHE A 1 44 ? 4.451 5.274 -1.239 1.00 0.14 33 PHE A O 16
ATOM 16760 N N . PHE A 1 45 ? 6.560 5.827 -1.800 1.00 0.11 34 PHE A N 16
ATOM 16761 C CA . PHE A 1 45 ? 6.943 6.199 -0.444 1.00 0.11 34 PHE A CA 16
ATOM 16762 C C . PHE A 1 45 ? 6.210 7.462 -0.011 1.00 0.11 34 PHE A C 16
ATOM 16763 O O . PHE A 1 45 ? 6.468 8.550 -0.533 1.00 0.18 34 PHE A O 16
ATOM 16780 N N . GLY A 1 46 ? 5.295 7.313 0.935 1.00 0.10 35 GLY A N 16
ATOM 16781 C CA . GLY A 1 46 ? 4.568 8.456 1.438 1.00 0.12 35 GLY A CA 16
ATOM 16782 C C . GLY A 1 46 ? 3.075 8.377 1.186 1.00 0.10 35 GLY A C 16
ATOM 16783 O O . GLY A 1 46 ? 2.346 9.321 1.496 1.00 0.17 35 GLY A O 16
ATOM 16787 N N . GLU A 1 47 ? 2.597 7.267 0.626 1.00 0.12 36 GLU A N 16
ATOM 16788 C CA . GLU A 1 47 ? 1.170 7.147 0.345 1.00 0.11 36 GLU A CA 16
ATOM 16789 C C . GLU A 1 47 ? 0.447 6.469 1.498 1.00 0.11 36 GLU A C 16
ATOM 16790 O O . GLU A 1 47 ? 0.988 5.590 2.160 1.00 0.16 36 GLU A O 16
ATOM 16802 N N . THR A 1 48 ? -0.771 6.905 1.734 1.00 0.11 37 THR A N 16
ATOM 16803 C CA . THR A 1 48 ? -1.562 6.453 2.862 1.00 0.12 37 THR A CA 16
ATOM 16804 C C . THR A 1 48 ? -2.647 5.486 2.412 1.00 0.11 37 THR A C 16
ATOM 16805 O O . THR A 1 48 ? -3.612 5.887 1.780 1.00 0.12 37 THR A O 16
ATOM 16816 N N . VAL A 1 49 ? -2.502 4.218 2.745 1.00 0.12 38 VAL A N 16
ATOM 16817 C CA . VAL A 1 49 ? -3.440 3.220 2.265 1.00 0.12 38 VAL A CA 16
ATOM 16818 C C . VAL A 1 49 ? -4.682 3.167 3.148 1.00 0.13 38 VAL A C 16
ATOM 16819 O O . VAL A 1 49 ? -4.594 3.061 4.372 1.00 0.16 38 VAL A O 16
ATOM 16832 N N . LEU A 1 50 ? -5.828 3.258 2.497 1.00 0.15 39 LEU A N 16
ATOM 16833 C CA . LEU A 1 50 ? -7.124 3.251 3.152 1.00 0.15 39 LEU A CA 16
ATOM 16834 C C . LEU A 1 50 ? -7.888 2.005 2.759 1.00 0.17 39 LEU A C 16
ATOM 16835 O O . LEU A 1 50 ? -8.362 1.893 1.628 1.00 0.27 39 LEU A O 16
ATOM 16851 N N . THR A 1 51 ? -7.996 1.066 3.673 1.00 0.14 40 THR A N 16
ATOM 16852 C CA . THR A 1 51 ? -8.735 -0.146 3.407 1.00 0.16 40 THR A CA 16
ATOM 16853 C C . THR A 1 51 ? -10.073 -0.111 4.129 1.00 0.18 40 THR A C 16
ATOM 16854 O O . THR A 1 51 ? -10.229 0.578 5.139 1.00 0.22 40 THR A O 16
ATOM 16865 N N . GLY A 1 52 ? -11.036 -0.833 3.599 1.00 0.22 41 GLY A N 16
ATOM 16866 C CA . GLY A 1 52 ? -12.337 -0.909 4.216 1.00 0.27 41 GLY A CA 16
ATOM 16867 C C . GLY A 1 52 ? -12.794 -2.338 4.369 1.00 0.43 41 GLY A C 16
ATOM 16868 O O . GLY A 1 52 ? -12.572 -3.157 3.478 1.00 0.90 41 GLY A O 16
ATOM 16872 N N . GLY A 1 53 ? -13.408 -2.634 5.506 1.00 0.55 42 GLY A N 16
ATOM 16873 C CA . GLY A 1 53 ? -13.911 -3.967 5.774 1.00 0.61 42 GLY A CA 16
ATOM 16874 C C . GLY A 1 53 ? -12.840 -5.037 5.717 1.00 0.85 42 GLY A C 16
ATOM 16875 O O . GLY A 1 53 ? -12.028 -5.156 6.630 1.00 1.79 42 GLY A O 16
ATOM 16879 N N . SER A 1 54 ? -12.831 -5.803 4.637 1.00 0.67 43 SER A N 16
ATOM 16880 C CA . SER A 1 54 ? -11.894 -6.906 4.491 1.00 0.80 43 SER A CA 16
ATOM 16881 C C . SER A 1 54 ? -10.765 -6.539 3.532 1.00 0.74 43 SER A C 16
ATOM 16882 O O . SER A 1 54 ? -10.100 -7.413 2.983 1.00 1.24 43 SER A O 16
ATOM 16890 N N . GLY A 1 55 ? -10.572 -5.240 3.331 1.00 0.41 44 GLY A N 16
ATOM 16891 C CA . GLY A 1 55 ? -9.510 -4.759 2.466 1.00 0.35 44 GLY A CA 16
ATOM 16892 C C . GLY A 1 55 ? -8.128 -5.193 2.926 1.00 0.44 44 GLY A C 16
ATOM 16893 O O . GLY A 1 55 ? -7.526 -4.544 3.772 1.00 0.89 44 GLY A O 16
ATOM 16897 N N . SER A 1 56 ? -7.621 -6.274 2.355 1.00 0.22 45 SER A N 16
ATOM 16898 C CA . SER A 1 56 ? -6.320 -6.798 2.728 1.00 0.25 45 SER A CA 16
ATOM 16899 C C . SER A 1 56 ? -5.422 -6.784 1.525 1.00 0.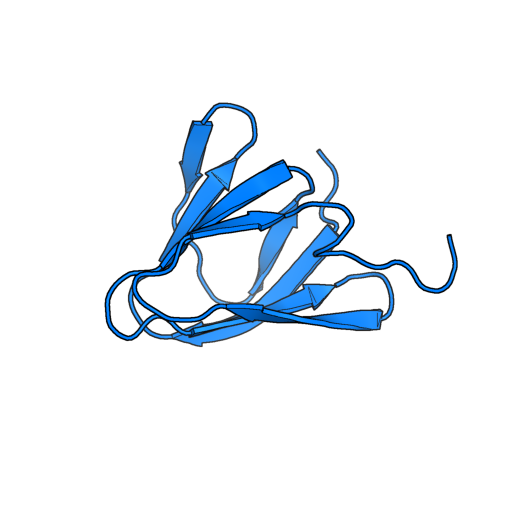27 45 SER A C 16
ATOM 16900 O O . SER A 1 56 ? -5.842 -7.108 0.417 1.00 0.49 45 SER A O 16
ATOM 16908 N N . VAL A 1 57 ? -4.192 -6.398 1.737 1.00 0.15 46 VAL A N 16
ATOM 16909 C CA . VAL A 1 57 ? -3.302 -6.103 0.633 1.00 0.13 46 VAL A CA 16
ATOM 16910 C C . VAL A 1 57 ? -1.872 -6.502 0.964 1.00 0.14 46 VAL A C 16
ATOM 16911 O O . VAL A 1 57 ? -1.393 -6.260 2.062 1.00 0.25 46 VAL A O 16
ATOM 16924 N N . THR A 1 58 ? -1.204 -7.118 0.009 1.00 0.14 47 THR A N 16
ATOM 16925 C CA . THR A 1 58 ? 0.191 -7.467 0.150 1.00 0.14 47 THR A CA 16
ATOM 16926 C C . THR A 1 58 ? 1.031 -6.621 -0.786 1.00 0.12 47 THR A C 16
ATOM 16927 O O . THR A 1 58 ? 0.933 -6.733 -2.011 1.00 0.12 47 THR A O 16
ATOM 16938 N N . ILE A 1 59 ? 1.828 -5.761 -0.198 1.00 0.10 48 ILE A N 16
ATOM 16939 C CA . ILE A 1 59 ? 2.712 -4.903 -0.946 1.00 0.10 48 ILE A CA 16
ATOM 16940 C C . ILE A 1 59 ? 4.115 -5.472 -0.943 1.00 0.10 48 ILE A C 16
ATOM 16941 O O . ILE A 1 59 ? 4.828 -5.404 0.059 1.00 0.13 48 ILE A O 16
ATOM 16957 N N . ALA A 1 60 ? 4.483 -6.061 -2.057 1.00 0.09 49 ALA A N 16
ATOM 16958 C CA . ALA A 1 60 ? 5.807 -6.613 -2.222 1.00 0.10 49 ALA A CA 16
ATOM 16959 C C . ALA A 1 60 ? 6.788 -5.493 -2.519 1.00 0.09 49 ALA A C 16
ATOM 16960 O O . ALA A 1 60 ? 6.837 -4.977 -3.638 1.00 0.11 49 ALA A O 16
ATOM 16967 N N . PHE A 1 61 ? 7.533 -5.097 -1.502 1.00 0.09 50 PHE A N 16
ATOM 16968 C CA . PHE A 1 61 ? 8.492 -4.019 -1.637 1.00 0.10 50 PHE A CA 16
ATOM 16969 C C . PHE A 1 61 ? 9.610 -4.404 -2.577 1.00 0.12 50 PHE A C 16
ATOM 16970 O O . PHE A 1 61 ? 10.066 -5.548 -2.606 1.00 0.16 50 PHE A O 16
ATOM 16987 N N . VAL A 1 62 ? 10.050 -3.418 -3.326 1.00 0.11 51 VAL A N 16
ATOM 16988 C CA . VAL A 1 62 ? 10.991 -3.616 -4.406 1.00 0.14 51 VAL A CA 16
ATOM 16989 C C . VAL A 1 62 ? 12.378 -4.002 -3.877 1.00 0.16 51 VAL A C 16
ATOM 16990 O O . VAL A 1 62 ? 13.242 -4.447 -4.632 1.00 0.25 51 VAL A O 16
ATOM 17003 N N . ASP A 1 63 ? 12.572 -3.846 -2.568 1.00 0.17 52 ASP A N 16
ATOM 17004 C CA . ASP A 1 63 ? 13.826 -4.228 -1.919 1.00 0.21 52 ASP A CA 16
ATOM 17005 C C . ASP A 1 63 ? 13.925 -5.741 -1.793 1.00 0.24 52 ASP A C 16
ATOM 17006 O O . ASP A 1 63 ? 15.018 -6.298 -1.675 1.00 0.33 52 ASP A O 16
ATOM 17015 N N . GLY A 1 64 ? 12.781 -6.409 -1.842 1.00 0.21 53 GLY A N 16
ATOM 17016 C CA . GLY A 1 64 ? 12.753 -7.846 -1.666 1.00 0.26 53 GLY A CA 16
ATOM 17017 C C . GLY A 1 64 ? 11.860 -8.263 -0.515 1.00 0.24 53 GLY A C 16
ATOM 17018 O O . GLY A 1 64 ? 11.474 -9.426 -0.413 1.00 0.27 53 GLY A O 16
ATOM 17022 N N . THR A 1 65 ? 11.541 -7.312 0.351 1.00 0.22 54 THR A N 16
ATOM 17023 C CA . THR A 1 65 ? 10.658 -7.560 1.481 1.00 0.22 54 THR A CA 16
ATOM 17024 C C . THR A 1 65 ? 9.195 -7.398 1.070 1.00 0.19 54 THR A C 16
ATOM 17025 O O . THR A 1 65 ? 8.907 -6.851 0.009 1.00 0.25 54 THR A O 16
ATOM 17036 N N . ASP A 1 66 ? 8.274 -7.888 1.894 1.00 0.21 55 ASP A N 16
ATOM 17037 C CA . ASP A 1 66 ? 6.848 -7.789 1.586 1.00 0.19 55 ASP A CA 16
ATOM 17038 C C . ASP A 1 66 ? 6.078 -7.308 2.811 1.00 0.25 55 ASP A C 16
ATOM 17039 O O . ASP A 1 66 ? 6.589 -7.354 3.931 1.00 0.44 55 ASP A O 16
ATOM 17048 N N . VAL A 1 67 ? 4.850 -6.850 2.595 1.00 0.16 56 VAL A N 16
ATOM 17049 C CA . VAL A 1 67 ? 4.028 -6.309 3.670 1.00 0.21 56 VAL A CA 16
ATOM 17050 C C . VAL A 1 67 ? 2.558 -6.630 3.433 1.00 0.22 56 VAL A C 16
ATOM 17051 O O . VAL A 1 67 ? 2.150 -6.877 2.301 1.00 0.30 56 VAL A O 16
ATOM 17064 N N . VAL A 1 68 ? 1.770 -6.630 4.499 1.00 0.17 57 VAL A N 16
ATOM 17065 C CA . VAL A 1 68 ? 0.345 -6.907 4.391 1.00 0.20 57 VAL A CA 16
ATOM 17066 C C . VAL A 1 68 ? -0.471 -5.882 5.177 1.00 0.21 57 VAL A C 16
ATOM 17067 O O . VAL A 1 68 ? -0.139 -5.538 6.312 1.00 0.30 57 VAL A O 16
ATOM 17080 N N . ILE A 1 69 ? -1.520 -5.376 4.550 1.00 0.18 58 ILE A N 16
ATOM 17081 C CA . ILE A 1 69 ? -2.385 -4.385 5.163 1.00 0.22 58 ILE A CA 16
ATOM 17082 C C . ILE A 1 69 ? -3.683 -5.035 5.609 1.00 0.29 58 ILE A C 16
ATOM 17083 O O . ILE A 1 69 ? -4.240 -5.869 4.892 1.00 0.32 58 ILE A O 16
ATOM 17099 N N . GLY A 1 70 ? -4.149 -4.672 6.797 1.00 0.35 59 GLY A N 16
ATOM 17100 C CA . GLY A 1 70 ? -5.411 -5.188 7.276 1.00 0.43 59 GLY A CA 16
ATOM 17101 C C . GLY A 1 70 ? -6.573 -4.400 6.728 1.00 0.50 59 GLY A C 16
ATOM 17102 O O . GLY A 1 70 ? -6.375 -3.369 6.092 1.00 1.02 59 GLY A O 16
ATOM 17106 N N . GLY A 1 71 ? -7.777 -4.857 7.014 1.00 0.35 60 GLY A N 16
ATOM 17107 C CA . GLY A 1 71 ? -8.962 -4.273 6.433 1.00 0.36 60 GLY A CA 16
ATOM 17108 C C . GLY A 1 71 ? -9.586 -3.270 7.360 1.00 0.33 60 GLY A C 16
ATOM 17109 O O . GLY A 1 71 ? -9.446 -3.389 8.580 1.00 0.40 60 GLY A O 16
ATOM 17113 N N . ASP A 1 72 ? -10.264 -2.280 6.789 1.00 0.28 61 ASP A N 16
ATOM 17114 C CA . ASP A 1 72 ? -10.798 -1.165 7.565 1.00 0.31 61 ASP A CA 16
ATOM 17115 C C . ASP A 1 72 ? -9.654 -0.474 8.321 1.00 0.29 61 ASP A C 16
ATOM 17116 O O . ASP A 1 72 ? -9.846 0.139 9.369 1.00 0.43 61 ASP A O 16
ATOM 17125 N N . SER A 1 73 ? -8.448 -0.596 7.769 1.00 0.22 62 SER A N 16
ATOM 17126 C CA . SER A 1 73 ? -7.261 -0.003 8.367 1.00 0.26 62 SER A CA 16
ATOM 17127 C C . SER A 1 73 ? -6.728 1.143 7.504 1.00 0.22 62 SER A C 16
ATOM 17128 O O . SER A 1 73 ? -7.067 1.263 6.326 1.00 0.23 62 SER A O 16
ATOM 17136 N N . ILE A 1 74 ? -5.889 1.977 8.106 1.00 0.20 63 ILE A N 16
ATOM 17137 C CA . ILE A 1 74 ? -5.262 3.098 7.413 1.00 0.19 63 ILE A CA 16
ATOM 17138 C C . ILE A 1 74 ? -3.811 3.233 7.869 1.00 0.24 63 ILE A C 16
ATOM 17139 O O . ILE A 1 74 ? -3.538 3.326 9.068 1.00 0.38 63 ILE A O 16
ATOM 17155 N N . VAL A 1 75 ? -2.884 3.219 6.923 1.00 0.15 64 VAL A N 16
ATOM 17156 C CA . VAL A 1 75 ? -1.467 3.313 7.250 1.00 0.18 64 VAL A CA 16
ATOM 17157 C C . VAL A 1 75 ? -0.692 3.994 6.121 1.00 0.15 64 VAL A C 16
ATOM 17158 O O . VAL A 1 75 ? -0.998 3.807 4.943 1.00 0.13 64 VAL A O 16
ATOM 17171 N N . GLU A 1 76 ? 0.290 4.809 6.483 1.00 0.18 65 GLU A N 16
ATOM 17172 C CA . GLU A 1 76 ? 1.111 5.490 5.496 1.00 0.16 65 GLU A CA 16
ATOM 17173 C C . GLU A 1 76 ? 2.378 4.701 5.222 1.00 0.13 65 GLU A C 16
ATOM 17174 O O . GLU A 1 76 ? 3.021 4.195 6.145 1.00 0.15 65 GLU A O 16
ATOM 17186 N N . MET A 1 77 ? 2.720 4.589 3.949 1.00 0.12 66 MET A N 16
ATOM 17187 C CA . MET A 1 77 ? 3.919 3.877 3.528 1.00 0.14 66 MET A CA 16
ATOM 17188 C C . MET A 1 77 ? 5.166 4.671 3.899 1.00 0.13 66 MET A C 16
ATOM 17189 O O . MET A 1 77 ? 5.662 5.475 3.108 1.00 0.17 66 MET A O 16
ATOM 17203 N N . THR A 1 78 ? 5.665 4.441 5.104 1.00 0.13 67 THR A N 16
ATOM 17204 C CA . THR A 1 78 ? 6.821 5.157 5.609 1.00 0.14 67 THR A CA 16
ATOM 17205 C C . THR A 1 78 ? 8.031 4.237 5.731 1.00 0.15 67 THR A C 16
ATOM 17206 O O . THR A 1 78 ? 8.042 3.144 5.161 1.00 0.16 67 THR A O 16
ATOM 17217 N N . ASP A 1 79 ? 9.038 4.667 6.479 1.00 0.18 68 ASP A N 16
ATOM 17218 C CA . ASP A 1 79 ? 10.256 3.879 6.642 1.00 0.23 68 ASP A CA 16
ATOM 17219 C C . ASP A 1 79 ? 10.037 2.730 7.622 1.00 0.25 68 ASP A C 16
ATOM 17220 O O . ASP A 1 79 ? 10.686 1.693 7.518 1.00 0.34 68 ASP A O 16
ATOM 17229 N N . GLU A 1 80 ? 9.116 2.910 8.567 1.00 0.29 69 GLU A N 16
ATOM 17230 C CA . GLU A 1 80 ? 8.733 1.823 9.462 1.00 0.39 69 GLU A CA 16
ATOM 17231 C C . GLU A 1 80 ? 8.029 0.734 8.672 1.00 0.35 69 GLU A C 16
ATOM 17232 O O . GLU A 1 80 ? 8.084 -0.449 9.003 1.00 0.49 69 GLU A O 16
ATOM 17244 N N . ILE A 1 81 ? 7.378 1.168 7.615 1.00 0.21 70 ILE A N 16
ATOM 17245 C CA . ILE A 1 81 ? 6.709 0.281 6.692 1.00 0.18 70 ILE A CA 16
ATOM 17246 C C . ILE A 1 81 ? 7.723 -0.384 5.766 1.00 0.18 70 ILE A C 16
ATOM 17247 O O . ILE A 1 81 ? 7.806 -1.610 5.678 1.00 0.24 70 ILE A O 16
ATOM 17263 N N . TYR A 1 82 ? 8.500 0.443 5.096 1.00 0.16 71 TYR A N 16
ATOM 17264 C CA . TYR A 1 82 ? 9.487 -0.021 4.143 1.00 0.17 71 TYR A CA 16
ATOM 17265 C C . TYR A 1 82 ? 10.885 0.198 4.703 1.00 0.27 71 TYR A C 16
ATOM 17266 O O . TYR A 1 82 ? 11.580 1.141 4.330 1.00 0.31 71 TYR A O 16
ATOM 17284 N N . ASN A 1 83 ? 11.274 -0.662 5.630 1.00 0.40 72 ASN A N 16
ATOM 17285 C CA . ASN A 1 83 ? 12.603 -0.600 6.214 1.00 0.53 72 ASN A CA 16
ATOM 17286 C C . ASN A 1 83 ? 13.607 -1.277 5.288 1.00 0.46 72 ASN A C 16
ATOM 17287 O O . ASN A 1 83 ? 13.740 -2.500 5.291 1.00 0.61 72 ASN A O 16
ATOM 17298 N N . THR A 1 84 ? 14.282 -0.482 4.471 1.00 0.40 73 THR A N 16
ATOM 17299 C CA . THR A 1 84 ? 15.254 -1.007 3.526 1.00 0.42 73 THR A CA 16
ATOM 17300 C C . THR A 1 84 ? 16.508 -1.480 4.247 1.00 0.58 73 THR A C 16
ATOM 17301 O O . THR A 1 84 ? 17.053 -0.765 5.089 1.00 0.69 73 THR A O 16
ATOM 17312 N N . GLY A 1 85 ? 16.959 -2.680 3.920 1.00 0.69 74 GLY A N 16
ATOM 17313 C CA . GLY A 1 85 ? 18.146 -3.217 4.547 1.00 0.90 74 GLY A CA 16
ATOM 17314 C C . GLY A 1 85 ? 17.821 -3.968 5.819 1.00 1.46 74 GLY A C 16
ATOM 17315 O O . GLY A 1 85 ? 18.637 -4.037 6.742 1.00 1.91 74 GLY A O 16
ATOM 17319 N N . ASP A 1 86 ? 16.615 -4.513 5.877 1.00 2.07 75 ASP A N 16
ATOM 17320 C CA . ASP A 1 86 ? 16.173 -5.279 7.034 1.00 3.16 75 ASP A CA 16
ATOM 17321 C C . ASP A 1 86 ? 16.681 -6.710 6.935 1.00 3.74 75 ASP A C 16
ATOM 17322 O O . ASP A 1 86 ? 15.960 -7.619 6.519 1.00 4.38 75 ASP A O 16
ATOM 17331 N N . ASN A 1 87 ? 17.942 -6.895 7.286 1.00 4.05 76 ASN A N 16
ATOM 17332 C CA . ASN A 1 87 ? 18.564 -8.200 7.247 1.00 5.07 76 ASN A CA 16
ATOM 17333 C C . ASN A 1 87 ? 18.179 -9.002 8.480 1.00 5.95 76 ASN A C 16
ATOM 17334 O O . ASN A 1 87 ? 18.667 -8.670 9.578 1.00 6.53 76 ASN A O 16
ATOM 17345 N N . GLY A 1 12 ? 8.493 10.713 -5.162 1.00 1.49 1 GLY A N 17
ATOM 17346 C CA . GLY A 1 12 ? 7.552 9.813 -5.870 1.00 1.01 1 GLY A CA 17
ATOM 17347 C C . GLY A 1 12 ? 8.261 8.673 -6.567 1.00 0.96 1 GLY A C 17
ATOM 17348 O O . GLY A 1 12 ? 8.423 8.687 -7.786 1.00 1.71 1 GLY A O 17
ATOM 17352 N N . ASN A 1 13 ? 8.704 7.693 -5.793 1.00 0.45 2 ASN A N 17
ATOM 17353 C CA . ASN A 1 13 ? 9.349 6.508 -6.346 1.00 0.32 2 ASN A CA 17
ATOM 17354 C C . ASN A 1 13 ? 8.558 5.281 -5.952 1.00 0.22 2 ASN A C 17
ATOM 17355 O O . ASN A 1 13 ? 8.044 5.204 -4.835 1.00 0.22 2 ASN A O 17
ATOM 17366 N N . ALA A 1 14 ? 8.451 4.329 -6.860 1.00 0.18 3 ALA A N 17
ATOM 17367 C CA . ALA A 1 14 ? 7.715 3.115 -6.583 1.00 0.14 3 ALA A CA 17
ATOM 17368 C C . ALA A 1 14 ? 8.560 2.180 -5.735 1.00 0.15 3 ALA A C 17
ATOM 17369 O O . ALA A 1 14 ? 9.549 1.611 -6.196 1.00 0.24 3 ALA A O 17
ATOM 17376 N N . ILE A 1 15 ? 8.153 2.042 -4.493 1.00 0.10 4 ILE A N 17
ATOM 17377 C CA . ILE A 1 15 ? 8.929 1.336 -3.491 1.00 0.10 4 ILE A CA 17
ATOM 17378 C C . ILE A 1 15 ? 8.461 -0.106 -3.333 1.00 0.09 4 ILE A C 17
ATOM 17379 O O . ILE A 1 15 ? 9.137 -0.928 -2.717 1.00 0.11 4 ILE A O 17
ATOM 17395 N N . GLY A 1 16 ? 7.303 -0.405 -3.892 1.00 0.09 5 GLY A N 17
ATOM 17396 C CA . GLY A 1 16 ? 6.758 -1.741 -3.807 1.00 0.09 5 GLY A CA 17
ATOM 17397 C C . GLY A 1 16 ? 5.588 -1.909 -4.732 1.00 0.08 5 GLY A C 17
ATOM 17398 O O . GLY A 1 16 ? 5.156 -0.945 -5.355 1.00 0.10 5 GLY A O 17
ATOM 17402 N N . PHE A 1 17 ? 5.077 -3.121 -4.836 1.00 0.08 6 PHE A N 17
ATOM 17403 C CA . PHE A 1 17 ? 4.016 -3.408 -5.784 1.00 0.08 6 PHE A CA 17
ATOM 17404 C C . PHE A 1 17 ? 3.018 -4.401 -5.210 1.00 0.09 6 PHE A C 17
ATOM 17405 O O . PHE A 1 17 ? 3.371 -5.256 -4.400 1.00 0.10 6 PHE A O 17
ATOM 17422 N N . ILE A 1 18 ? 1.771 -4.265 -5.625 1.00 0.09 7 ILE A N 17
ATOM 17423 C CA . ILE A 1 18 ? 0.692 -5.113 -5.127 1.00 0.09 7 ILE A CA 17
ATOM 17424 C C . ILE A 1 18 ? 0.734 -6.491 -5.772 1.00 0.11 7 ILE A C 17
ATOM 17425 O O . ILE A 1 18 ? 0.645 -6.614 -6.992 1.00 0.14 7 ILE A O 17
ATOM 17441 N N . THR A 1 19 ? 0.851 -7.525 -4.949 1.00 0.12 8 THR A N 17
ATOM 17442 C CA . THR A 1 19 ? 0.886 -8.892 -5.452 1.00 0.15 8 THR A CA 17
ATOM 17443 C C . THR A 1 19 ? -0.314 -9.691 -4.950 1.00 0.16 8 THR A C 17
ATOM 17444 O O . THR A 1 19 ? -0.700 -10.700 -5.544 1.00 0.20 8 THR A O 17
ATOM 17455 N N . LYS A 1 20 ? -0.903 -9.226 -3.859 1.00 0.15 9 LYS A N 17
ATOM 17456 C CA . LYS A 1 20 ? -2.141 -9.796 -3.346 1.00 0.17 9 LYS A CA 17
ATOM 17457 C C . LYS A 1 20 ? -3.013 -8.666 -2.823 1.00 0.14 9 LYS A C 17
ATOM 17458 O O . LYS A 1 20 ? -2.513 -7.749 -2.183 1.00 0.17 9 LYS A O 17
ATOM 17477 N N . LEU A 1 21 ? -4.299 -8.708 -3.119 1.00 0.13 10 LEU A N 17
ATOM 17478 C CA . LEU A 1 21 ? -5.196 -7.650 -2.698 1.00 0.13 10 LEU A CA 17
ATOM 17479 C C . LEU A 1 21 ? -6.617 -8.166 -2.540 1.00 0.13 10 LEU A C 17
ATOM 17480 O O . LEU A 1 21 ? -7.069 -9.016 -3.306 1.00 0.17 10 LEU A O 17
ATOM 17496 N N . ASP A 1 22 ? -7.306 -7.654 -1.535 1.00 0.14 11 ASP A N 17
ATOM 17497 C CA . ASP A 1 22 ? -8.697 -8.012 -1.298 1.00 0.16 11 ASP A CA 17
ATOM 17498 C C . ASP A 1 22 ? -9.493 -6.846 -0.794 1.00 0.16 11 ASP A C 17
ATOM 17499 O O . ASP A 1 22 ? -9.007 -6.034 -0.007 1.00 0.19 11 ASP A O 17
ATOM 17508 N N . GLY A 1 23 ? -10.713 -6.773 -1.263 1.00 0.23 12 GLY A N 17
ATOM 17509 C CA . GLY A 1 23 ? -11.671 -5.933 -0.632 1.00 0.23 12 GLY A CA 17
ATOM 17510 C C . GLY A 1 23 ? -11.712 -4.538 -1.212 1.00 0.20 12 GLY A C 17
ATOM 17511 O O . GLY A 1 23 ? -11.448 -4.339 -2.400 1.00 0.27 12 GLY A O 17
ATOM 17515 N N . SER A 1 24 ? -12.036 -3.569 -0.374 1.00 0.18 13 SER A N 17
ATOM 17516 C CA . SER A 1 24 ? -12.113 -2.186 -0.803 1.00 0.18 13 SER A CA 17
ATOM 17517 C C . SER A 1 24 ? -10.892 -1.430 -0.303 1.00 0.15 13 SER A C 17
ATOM 17518 O O . SER A 1 24 ? -10.712 -1.264 0.908 1.00 0.19 13 SER A O 17
ATOM 17526 N N . VAL A 1 25 ? -10.036 -0.999 -1.221 1.00 0.13 14 VAL A N 17
ATOM 17527 C CA . VAL A 1 25 ? -8.817 -0.306 -0.840 1.00 0.12 14 VAL A CA 17
ATOM 17528 C C . VAL A 1 25 ? -8.609 0.957 -1.675 1.00 0.11 14 VAL A C 17
ATOM 17529 O O . VAL A 1 25 ? -9.083 1.067 -2.808 1.00 0.13 14 VAL A O 17
ATOM 17542 N N . THR A 1 26 ? -7.912 1.904 -1.085 1.00 0.10 15 THR A N 17
ATOM 17543 C CA . THR A 1 26 ? -7.602 3.177 -1.714 1.00 0.10 15 THR A CA 17
ATOM 17544 C C . THR A 1 26 ? -6.254 3.653 -1.199 1.00 0.10 15 THR A C 17
ATOM 17545 O O . THR A 1 26 ? -5.795 3.169 -0.175 1.00 0.10 15 THR A O 17
ATOM 17556 N N . VAL A 1 27 ? -5.591 4.541 -1.909 1.00 0.10 16 VAL A N 17
ATOM 17557 C CA . VAL A 1 27 ? -4.352 5.096 -1.400 1.00 0.11 16 VAL A CA 17
ATOM 17558 C C . VAL A 1 27 ? -4.350 6.615 -1.527 1.00 0.11 16 VAL A C 17
ATOM 17559 O O . VAL A 1 27 ? -4.669 7.171 -2.571 1.00 0.12 16 VAL A O 17
ATOM 17572 N N . GLN A 1 28 ? -4.037 7.272 -0.434 1.00 0.12 17 GLN A N 17
ATOM 17573 C CA . GLN A 1 28 ? -3.929 8.713 -0.396 1.00 0.12 17 GLN A CA 17
ATOM 17574 C C . GLN A 1 28 ? -2.488 9.105 -0.641 1.00 0.13 17 GLN A C 17
ATOM 17575 O O . GLN A 1 28 ? -1.662 9.061 0.267 1.00 0.13 17 GLN A O 17
ATOM 17589 N N . SER A 1 29 ? -2.192 9.473 -1.869 1.00 0.16 18 SER A N 17
ATOM 17590 C CA . SER A 1 29 ? -0.839 9.809 -2.263 1.00 0.21 18 SER A CA 17
ATOM 17591 C C . SER A 1 29 ? -0.364 11.064 -1.530 1.00 0.24 18 SER A C 17
ATOM 17592 O O . SER A 1 29 ? -1.117 11.664 -0.766 1.00 0.25 18 SER A O 17
ATOM 17600 N N . ILE A 1 30 ? 0.872 11.479 -1.783 1.00 0.29 19 ILE A N 17
ATOM 17601 C CA . ILE A 1 30 ? 1.477 12.575 -1.026 1.00 0.33 19 ILE A CA 17
ATOM 17602 C C . ILE A 1 30 ? 0.836 13.928 -1.324 1.00 0.40 19 ILE A C 17
ATOM 17603 O O . ILE A 1 30 ? 1.186 14.933 -0.707 1.00 0.59 19 ILE A O 17
ATOM 17619 N N . ASN A 1 31 ? -0.088 13.956 -2.275 1.00 0.40 20 ASN A N 17
ATOM 17620 C CA . ASN A 1 31 ? -0.872 15.158 -2.540 1.00 0.46 20 ASN A CA 17
ATOM 17621 C C . ASN A 1 31 ? -2.198 15.085 -1.802 1.00 0.40 20 ASN A C 17
ATOM 17622 O O . ASN A 1 31 ? -2.985 16.031 -1.811 1.00 0.49 20 ASN A O 17
ATOM 17633 N N . GLY A 1 32 ? -2.436 13.942 -1.174 1.00 0.31 21 GLY A N 17
ATOM 17634 C CA . GLY A 1 32 ? -3.687 13.708 -0.479 1.00 0.29 21 GLY A CA 17
ATOM 17635 C C . GLY A 1 32 ? -4.723 13.150 -1.420 1.00 0.27 21 GLY A C 17
ATOM 17636 O O . GLY A 1 32 ? -5.898 13.024 -1.079 1.00 0.32 21 GLY A O 17
ATOM 17640 N N . GLN A 1 33 ? -4.268 12.816 -2.617 1.00 0.26 22 GLN A N 17
ATOM 17641 C CA . GLN A 1 33 ? -5.129 12.269 -3.646 1.00 0.25 22 GLN A CA 17
ATOM 17642 C C . GLN A 1 33 ? -5.398 10.794 -3.390 1.00 0.19 22 GLN A C 17
ATOM 17643 O O . GLN A 1 33 ? -4.465 9.994 -3.327 1.00 0.18 22 GLN A O 17
ATOM 17657 N N . GLU A 1 34 ? -6.664 10.441 -3.237 1.00 0.21 23 GLU A N 17
ATOM 17658 C CA . GLU A 1 34 ? -7.038 9.064 -2.967 1.00 0.16 23 GLU A CA 17
ATOM 17659 C C . GLU A 1 34 ? -7.256 8.312 -4.273 1.00 0.19 23 GLU A C 17
ATOM 17660 O O . GLU A 1 34 ? -8.210 8.567 -5.006 1.00 0.28 23 GLU A O 17
ATOM 17672 N N . ARG A 1 35 ? -6.348 7.406 -4.555 1.00 0.21 24 ARG A N 17
ATOM 17673 C CA . ARG A 1 35 ? -6.358 6.643 -5.788 1.00 0.30 24 ARG A CA 17
ATOM 17674 C C . ARG A 1 35 ? -6.696 5.183 -5.488 1.00 0.27 24 ARG A C 17
ATOM 17675 O O . ARG A 1 35 ? -6.317 4.661 -4.445 1.00 0.33 24 ARG A O 17
ATOM 17696 N N . VAL A 1 36 ? -7.423 4.534 -6.387 1.00 0.26 25 VAL A N 17
ATOM 17697 C CA . VAL A 1 36 ? -7.787 3.137 -6.190 1.00 0.25 25 VAL A CA 17
ATOM 17698 C C . VAL A 1 36 ? -6.575 2.241 -6.404 1.00 0.23 25 VAL A C 17
ATOM 17699 O O . VAL A 1 36 ? -5.744 2.502 -7.275 1.00 0.32 25 VAL A O 17
ATOM 17712 N N . LEU A 1 37 ? -6.462 1.203 -5.598 1.00 0.16 26 LEU A N 17
ATOM 17713 C CA . LEU A 1 37 ? -5.378 0.250 -5.754 1.00 0.15 26 LEU A CA 17
ATOM 17714 C C . LEU A 1 37 ? -5.907 -1.081 -6.240 1.00 0.15 26 LEU A C 17
ATOM 17715 O O . LEU A 1 37 ? -6.810 -1.663 -5.639 1.00 0.28 26 LEU A O 17
ATOM 17731 N N . LYS A 1 38 ? -5.366 -1.533 -7.347 1.00 0.30 27 LYS A N 17
ATOM 17732 C CA . LYS A 1 38 ? -5.650 -2.848 -7.867 1.00 0.27 27 LYS A CA 17
ATOM 17733 C C . LYS A 1 38 ? -4.372 -3.663 -7.839 1.00 0.21 27 LYS A C 17
ATOM 17734 O O . LYS A 1 38 ? -3.327 -3.154 -7.423 1.00 0.26 27 LYS A O 17
ATOM 17753 N N . LEU A 1 39 ? -4.429 -4.913 -8.254 1.00 0.19 28 LEU A N 17
ATOM 17754 C CA . LEU A 1 39 ? -3.227 -5.725 -8.261 1.00 0.16 28 LEU A CA 17
ATOM 17755 C C . LEU A 1 39 ? -2.236 -5.170 -9.261 1.00 0.18 28 LEU A C 17
ATOM 17756 O O . LEU A 1 39 ? -2.619 -4.606 -10.287 1.00 0.21 28 LEU A O 17
ATOM 17772 N N . GLY A 1 40 ? -0.961 -5.320 -8.960 1.00 0.19 29 GLY A N 17
ATOM 17773 C CA . GLY A 1 40 ? 0.056 -4.859 -9.866 1.00 0.21 29 GLY A CA 17
ATOM 17774 C C . GLY A 1 40 ? 0.353 -3.383 -9.704 1.00 0.19 29 GLY A C 17
ATOM 17775 O O . GLY A 1 40 ? 1.308 -2.875 -10.293 1.00 0.24 29 GLY A O 17
ATOM 17779 N N . ASP A 1 41 ? -0.462 -2.688 -8.906 1.00 0.19 30 ASP A N 17
ATOM 17780 C CA . ASP A 1 41 ? -0.256 -1.262 -8.676 1.00 0.16 30 ASP A CA 17
ATOM 17781 C C . ASP A 1 41 ? 1.048 -1.012 -7.946 1.00 0.13 30 ASP A C 17
ATOM 17782 O O . ASP A 1 41 ? 1.469 -1.798 -7.095 1.00 0.16 30 ASP A O 17
ATOM 17791 N N . PRO A 1 42 ? 1.697 0.092 -8.293 1.00 0.12 31 PRO A N 17
ATOM 17792 C CA . PRO A 1 42 ? 2.911 0.543 -7.643 1.00 0.12 31 PRO A CA 17
ATOM 17793 C C . PRO A 1 42 ? 2.630 1.325 -6.369 1.00 0.13 31 PRO A C 17
ATOM 17794 O O . PRO A 1 42 ? 1.775 2.204 -6.340 1.00 0.22 31 PRO A O 17
ATOM 17805 N N . ILE A 1 43 ? 3.349 0.997 -5.323 1.00 0.10 32 ILE A N 17
ATOM 17806 C CA . ILE A 1 43 ? 3.273 1.737 -4.085 1.00 0.11 32 ILE A CA 17
ATOM 17807 C C . ILE A 1 43 ? 4.424 2.710 -4.019 1.00 0.11 32 ILE A C 17
ATOM 17808 O O . ILE A 1 43 ? 5.564 2.351 -4.294 1.00 0.12 32 ILE A O 17
ATOM 17824 N N . PHE A 1 44 ? 4.121 3.934 -3.672 1.00 0.12 33 PHE A N 17
ATOM 17825 C CA . PHE A 1 44 ? 5.124 4.977 -3.617 1.00 0.13 33 PHE A CA 17
ATOM 17826 C C . PHE A 1 44 ? 5.313 5.448 -2.182 1.00 0.12 33 PHE A C 17
ATOM 17827 O O . PHE A 1 44 ? 4.383 5.404 -1.372 1.00 0.14 33 PHE A O 17
ATOM 17844 N N . PHE A 1 45 ? 6.530 5.871 -1.869 1.00 0.11 34 PHE A N 17
ATOM 17845 C CA . PHE A 1 45 ? 6.889 6.245 -0.509 1.00 0.11 34 PHE A CA 17
ATOM 17846 C C . PHE A 1 45 ? 6.147 7.510 -0.093 1.00 0.11 34 PHE A C 17
ATOM 17847 O O . PHE A 1 45 ? 6.444 8.604 -0.574 1.00 0.18 34 PHE A O 17
ATOM 17864 N N . GLY A 1 46 ? 5.189 7.358 0.808 1.00 0.10 35 GLY A N 17
ATOM 17865 C CA . GLY A 1 46 ? 4.448 8.503 1.283 1.00 0.12 35 GLY A CA 17
ATOM 17866 C C . GLY A 1 46 ? 2.952 8.399 1.047 1.00 0.10 35 GLY A C 17
ATOM 17867 O O . GLY A 1 46 ? 2.205 9.296 1.436 1.00 0.17 35 GLY A O 17
ATOM 17871 N N . GLU A 1 47 ? 2.493 7.316 0.425 1.00 0.12 36 GLU A N 17
ATOM 17872 C CA . GLU A 1 47 ? 1.063 7.186 0.163 1.00 0.11 36 GLU A CA 17
ATOM 17873 C C . GLU A 1 47 ? 0.367 6.518 1.341 1.00 0.11 36 GLU A C 17
ATOM 17874 O O . GLU A 1 47 ? 0.944 5.681 2.023 1.00 0.16 36 GLU A O 17
ATOM 17886 N N . THR A 1 48 ? -0.867 6.915 1.576 1.00 0.11 37 THR A N 17
ATOM 17887 C CA . THR A 1 48 ? -1.631 6.442 2.721 1.00 0.12 37 THR A CA 17
ATOM 17888 C C . THR A 1 48 ? -2.695 5.441 2.296 1.00 0.11 37 THR A C 17
ATOM 17889 O O . THR A 1 48 ? -3.694 5.814 1.700 1.00 0.12 37 THR A O 17
ATOM 17900 N N . VAL A 1 49 ? -2.497 4.177 2.612 1.00 0.12 38 VAL A N 17
ATOM 17901 C CA . VAL A 1 49 ? -3.420 3.152 2.161 1.00 0.12 38 VAL A CA 17
ATOM 17902 C C . VAL A 1 49 ? -4.647 3.089 3.064 1.00 0.13 38 VAL A C 17
ATOM 17903 O O . VAL A 1 49 ? -4.537 3.107 4.291 1.00 0.16 38 VAL A O 17
ATOM 17916 N N . LEU A 1 50 ? -5.803 3.036 2.432 1.00 0.15 39 LEU A N 17
ATOM 17917 C CA . LEU A 1 50 ? -7.084 2.999 3.109 1.00 0.15 39 LEU A CA 17
ATOM 17918 C C . LEU A 1 50 ? -7.814 1.719 2.756 1.00 0.17 39 LEU A C 17
ATOM 17919 O O . LEU A 1 50 ? -8.249 1.541 1.619 1.00 0.27 39 LEU A O 17
ATOM 17935 N N . THR A 1 51 ? -7.929 0.823 3.713 1.00 0.14 40 THR A N 17
ATOM 17936 C CA . THR A 1 51 ? -8.666 -0.405 3.505 1.00 0.16 40 THR A CA 17
ATOM 17937 C C . THR A 1 51 ? -10.004 -0.322 4.220 1.00 0.18 40 THR A C 17
ATOM 17938 O O . THR A 1 51 ? -10.165 0.446 5.168 1.00 0.22 40 THR A O 17
ATOM 17949 N N . GLY A 1 52 ? -10.966 -1.090 3.753 1.00 0.22 41 GLY A N 17
ATOM 17950 C CA . GLY A 1 52 ? -12.264 -1.110 4.382 1.00 0.27 41 GLY A CA 17
ATOM 17951 C C . GLY A 1 52 ? -12.670 -2.503 4.794 1.00 0.43 41 GLY A C 17
ATOM 17952 O O . GLY A 1 52 ? -12.443 -3.460 4.053 1.00 0.90 41 GLY A O 17
ATOM 17956 N N . GLY A 1 53 ? -13.244 -2.617 5.980 1.00 0.55 42 GLY A N 17
ATOM 17957 C CA . GLY A 1 53 ? -13.707 -3.896 6.482 1.00 0.61 42 GLY A CA 17
ATOM 17958 C C . GLY A 1 53 ? -12.601 -4.925 6.610 1.00 0.85 42 GLY A C 17
ATOM 17959 O O . GLY A 1 53 ? -11.837 -4.907 7.573 1.00 1.79 42 GLY A O 17
ATOM 17963 N N . SER A 1 54 ? -12.514 -5.826 5.641 1.00 0.67 43 SER A N 17
ATOM 17964 C CA . SER A 1 54 ? -11.503 -6.871 5.661 1.00 0.80 43 SER A CA 17
ATOM 17965 C C . SER A 1 54 ? -10.467 -6.654 4.558 1.00 0.74 43 SER A C 17
ATOM 17966 O O . SER A 1 54 ? -9.732 -7.574 4.206 1.00 1.24 43 SER A O 17
ATOM 17974 N N . GLY A 1 55 ? -10.426 -5.431 4.022 1.00 0.41 44 GLY A N 17
ATOM 17975 C CA . GLY A 1 55 ? -9.467 -5.081 2.981 1.00 0.35 44 GLY A CA 17
ATOM 17976 C C . GLY A 1 55 ? -8.048 -5.517 3.314 1.00 0.44 44 GLY A C 17
ATOM 17977 O O . GLY A 1 55 ? -7.425 -4.961 4.205 1.00 0.89 44 GLY A O 17
ATOM 17981 N N . SER A 1 56 ? -7.534 -6.501 2.589 1.00 0.22 45 SER A N 17
ATOM 17982 C CA . SER A 1 56 ? -6.232 -7.076 2.898 1.00 0.25 45 SER A CA 17
ATOM 17983 C C . SER A 1 56 ? -5.339 -7.014 1.675 1.00 0.27 45 SER A C 17
ATOM 17984 O O . SER A 1 56 ? -5.743 -7.406 0.585 1.00 0.49 45 SER A O 17
ATOM 17992 N N . VAL A 1 57 ? -4.131 -6.518 1.852 1.00 0.15 46 VAL A N 17
ATOM 17993 C CA . VAL A 1 57 ? -3.261 -6.228 0.720 1.00 0.13 46 VAL A CA 17
ATOM 17994 C C . VAL A 1 57 ? -1.817 -6.624 1.011 1.00 0.14 46 VAL A C 17
ATOM 17995 O O . VAL A 1 57 ? -1.271 -6.278 2.057 1.00 0.25 46 VAL A O 17
ATOM 18008 N N . THR A 1 58 ? -1.213 -7.341 0.081 1.00 0.14 47 THR A N 17
ATOM 18009 C CA . THR A 1 58 ? 0.188 -7.705 0.161 1.00 0.14 47 THR A CA 17
ATOM 18010 C C . THR A 1 58 ? 1.005 -6.817 -0.762 1.00 0.12 47 THR A C 17
ATOM 18011 O O . THR A 1 58 ? 0.924 -6.927 -1.989 1.00 0.12 47 THR A O 17
ATOM 18022 N N . ILE A 1 59 ? 1.761 -5.918 -0.168 1.00 0.10 48 ILE A N 17
ATOM 18023 C CA . ILE A 1 59 ? 2.646 -5.062 -0.924 1.00 0.10 48 ILE A CA 17
ATOM 18024 C C . ILE A 1 59 ? 4.048 -5.635 -0.932 1.00 0.10 48 ILE A C 17
ATOM 18025 O O . ILE A 1 59 ? 4.733 -5.665 0.092 1.00 0.13 48 ILE A O 17
ATOM 18041 N N . ALA A 1 60 ? 4.453 -6.114 -2.089 1.00 0.09 49 ALA A N 17
ATOM 18042 C CA . ALA A 1 60 ? 5.776 -6.666 -2.262 1.00 0.10 49 ALA A CA 17
ATOM 18043 C C . ALA A 1 60 ? 6.760 -5.554 -2.570 1.00 0.09 49 ALA A C 17
ATOM 18044 O O . ALA A 1 60 ? 6.827 -5.060 -3.699 1.00 0.11 49 ALA A O 17
ATOM 18051 N N . PHE A 1 61 ? 7.504 -5.146 -1.560 1.00 0.09 50 PHE A N 17
ATOM 18052 C CA . PHE A 1 61 ? 8.453 -4.059 -1.699 1.00 0.10 50 PHE A CA 17
ATOM 18053 C C . PHE A 1 61 ? 9.603 -4.453 -2.596 1.00 0.12 50 PHE A C 17
ATOM 18054 O O . PHE A 1 61 ? 10.017 -5.613 -2.647 1.00 0.16 50 PHE A O 17
ATOM 18071 N N . VAL A 1 62 ? 10.115 -3.457 -3.289 1.00 0.11 51 VAL A N 17
ATOM 18072 C CA . VAL A 1 62 ? 11.089 -3.657 -4.337 1.00 0.14 51 VAL A CA 17
ATOM 18073 C C . VAL A 1 62 ? 12.461 -4.017 -3.755 1.00 0.16 51 VAL A C 17
ATOM 18074 O O . VAL A 1 62 ? 13.380 -4.398 -4.482 1.00 0.25 51 VAL A O 17
ATOM 18087 N N . ASP A 1 63 ? 12.581 -3.910 -2.433 1.00 0.17 52 ASP A N 17
ATOM 18088 C CA . ASP A 1 63 ? 13.805 -4.292 -1.731 1.00 0.21 52 ASP A CA 17
ATOM 18089 C C . ASP A 1 63 ? 13.857 -5.802 -1.538 1.00 0.24 52 ASP A C 17
ATOM 18090 O O . ASP A 1 63 ? 14.926 -6.381 -1.341 1.00 0.33 52 ASP A O 17
ATOM 18099 N N . GLY A 1 64 ? 12.698 -6.440 -1.615 1.00 0.21 53 GLY A N 17
ATOM 18100 C CA . GLY A 1 64 ? 12.625 -7.871 -1.404 1.00 0.26 53 GLY A CA 17
ATOM 18101 C C . GLY A 1 64 ? 11.725 -8.232 -0.241 1.00 0.24 53 GLY A C 17
ATOM 18102 O O . GLY A 1 64 ? 11.400 -9.399 -0.038 1.00 0.27 53 GLY A O 17
ATOM 18106 N N . THR A 1 65 ? 11.331 -7.228 0.522 1.00 0.22 54 THR A N 17
ATOM 18107 C CA . THR A 1 65 ? 10.431 -7.425 1.645 1.00 0.22 54 THR A CA 17
ATOM 18108 C C . THR A 1 65 ? 8.976 -7.401 1.180 1.00 0.19 54 THR A C 17
ATOM 18109 O O . THR A 1 65 ? 8.673 -6.867 0.116 1.00 0.25 54 THR A O 17
ATOM 18120 N N . ASP A 1 66 ? 8.083 -8.007 1.954 1.00 0.21 55 ASP A N 17
ATOM 18121 C CA . ASP A 1 66 ? 6.658 -7.989 1.631 1.00 0.19 55 ASP A CA 17
ATOM 18122 C C . ASP A 1 66 ? 5.859 -7.652 2.879 1.00 0.25 55 ASP A C 17
ATOM 18123 O O . ASP A 1 66 ? 6.189 -8.104 3.977 1.00 0.44 55 ASP A O 17
ATOM 18132 N N . VAL A 1 67 ? 4.816 -6.858 2.719 1.00 0.16 56 VAL A N 17
ATOM 18133 C CA . VAL A 1 67 ? 3.969 -6.487 3.834 1.00 0.21 56 VAL A CA 17
ATOM 18134 C C . VAL A 1 67 ? 2.535 -6.896 3.602 1.00 0.22 56 VAL A C 17
ATOM 18135 O O . VAL A 1 67 ? 2.165 -7.334 2.512 1.00 0.30 56 VAL A O 17
ATOM 18148 N N . VAL A 1 68 ? 1.731 -6.731 4.630 1.00 0.17 57 VAL A N 17
ATOM 18149 C CA . VAL A 1 68 ? 0.318 -7.031 4.549 1.00 0.20 57 VAL A CA 17
ATOM 18150 C C . VAL A 1 68 ? -0.486 -5.974 5.296 1.00 0.21 57 VAL A C 17
ATOM 18151 O O . VAL A 1 68 ? -0.132 -5.574 6.406 1.00 0.30 57 VAL A O 17
ATOM 18164 N N . ILE A 1 69 ? -1.535 -5.490 4.661 1.00 0.18 58 ILE A N 17
ATOM 18165 C CA . ILE A 1 69 ? -2.389 -4.485 5.263 1.00 0.22 58 ILE A CA 17
ATOM 18166 C C . ILE A 1 69 ? -3.677 -5.124 5.750 1.00 0.29 58 ILE A C 17
ATOM 18167 O O . ILE A 1 69 ? -4.282 -5.926 5.036 1.00 0.32 58 ILE A O 17
ATOM 18183 N N . GLY A 1 70 ? -4.070 -4.798 6.972 1.00 0.35 59 GLY A N 17
ATOM 18184 C CA . GLY A 1 70 ? -5.331 -5.276 7.493 1.00 0.43 59 GLY A CA 17
ATOM 18185 C C . GLY A 1 70 ? -6.485 -4.445 6.988 1.00 0.50 59 GLY A C 17
ATOM 18186 O O . GLY A 1 70 ? -6.277 -3.465 6.281 1.00 1.02 59 GLY A O 17
ATOM 18190 N N . GLY A 1 71 ? -7.692 -4.806 7.385 1.00 0.35 60 GLY A N 17
ATOM 18191 C CA . GLY A 1 71 ? -8.876 -4.192 6.830 1.00 0.36 60 GLY A CA 17
ATOM 18192 C C . GLY A 1 71 ? -9.386 -3.078 7.702 1.00 0.33 60 GLY A C 17
ATOM 18193 O O . GLY A 1 71 ? -9.110 -3.056 8.904 1.00 0.40 60 GLY A O 17
ATOM 18197 N N . ASP A 1 72 ? -10.107 -2.139 7.092 1.00 0.28 61 ASP A N 17
ATOM 18198 C CA . ASP A 1 72 ? -10.606 -0.957 7.800 1.00 0.31 61 ASP A CA 17
ATOM 18199 C C . ASP A 1 72 ? -9.428 -0.171 8.388 1.00 0.29 61 ASP A C 17
ATOM 18200 O O . ASP A 1 72 ? -9.585 0.678 9.263 1.00 0.43 61 ASP A O 17
ATOM 18209 N N . SER A 1 73 ? -8.238 -0.460 7.880 1.00 0.22 62 SER A N 17
ATOM 18210 C CA . SER A 1 73 ? -7.027 0.155 8.388 1.00 0.26 62 SER A CA 17
ATOM 18211 C C . SER A 1 73 ? -6.537 1.261 7.463 1.00 0.22 62 SER A C 17
ATOM 18212 O O . SER A 1 73 ? -6.840 1.276 6.268 1.00 0.23 62 SER A O 17
ATOM 18220 N N . ILE A 1 74 ? -5.774 2.177 8.033 1.00 0.20 63 ILE A N 17
ATOM 18221 C CA . ILE A 1 74 ? -5.229 3.311 7.301 1.00 0.19 63 ILE A CA 17
ATOM 18222 C C . ILE A 1 74 ? -3.802 3.581 7.766 1.00 0.24 63 ILE A C 17
ATOM 18223 O O . ILE A 1 74 ? -3.568 3.821 8.950 1.00 0.38 63 ILE A O 17
ATOM 18239 N N . VAL A 1 75 ? -2.851 3.518 6.847 1.00 0.15 64 VAL A N 17
ATOM 18240 C CA . VAL A 1 75 ? -1.451 3.710 7.196 1.00 0.18 64 VAL A CA 17
ATOM 18241 C C . VAL A 1 75 ? -0.675 4.311 6.024 1.00 0.15 64 VAL A C 17
ATOM 18242 O O . VAL A 1 75 ? -0.960 4.013 4.864 1.00 0.13 64 VAL A O 17
ATOM 18255 N N . GLU A 1 76 ? 0.279 5.181 6.329 1.00 0.18 65 GLU A N 17
ATOM 18256 C CA . GLU A 1 76 ? 1.114 5.781 5.302 1.00 0.16 65 GLU A CA 17
ATOM 18257 C C . GLU A 1 76 ? 2.360 4.940 5.073 1.00 0.13 65 GLU A C 17
ATOM 18258 O O . GLU A 1 76 ? 2.989 4.467 6.021 1.00 0.15 65 GLU A O 17
ATOM 18270 N N . MET A 1 77 ? 2.689 4.748 3.804 1.00 0.12 66 MET A N 17
ATOM 18271 C CA . MET A 1 77 ? 3.861 3.986 3.403 1.00 0.14 66 MET A CA 17
ATOM 18272 C C . MET A 1 77 ? 5.133 4.742 3.768 1.00 0.13 66 MET A C 17
ATOM 18273 O O . MET A 1 77 ? 5.660 5.517 2.971 1.00 0.17 66 MET A O 17
ATOM 18287 N N . THR A 1 78 ? 5.618 4.506 4.976 1.00 0.13 67 THR A N 17
ATOM 18288 C CA . THR A 1 78 ? 6.792 5.187 5.483 1.00 0.14 67 THR A CA 17
ATOM 18289 C C . THR A 1 78 ? 7.951 4.209 5.652 1.00 0.15 67 THR A C 17
ATOM 18290 O O . THR A 1 78 ? 7.911 3.100 5.123 1.00 0.16 67 THR A O 17
ATOM 18301 N N . ASP A 1 79 ? 8.970 4.610 6.397 1.00 0.18 68 ASP A N 17
ATOM 18302 C CA . ASP A 1 79 ? 10.130 3.756 6.629 1.00 0.23 68 ASP A CA 17
ATOM 18303 C C . ASP A 1 79 ? 9.802 2.654 7.633 1.00 0.25 68 ASP A C 17
ATOM 18304 O O . ASP A 1 79 ? 10.420 1.591 7.625 1.00 0.34 68 ASP A O 17
ATOM 18313 N N . GLU A 1 80 ? 8.814 2.908 8.490 1.00 0.29 69 GLU A N 17
ATOM 18314 C CA . GLU A 1 80 ? 8.303 1.882 9.395 1.00 0.39 69 GLU A CA 17
ATOM 18315 C C . GLU A 1 80 ? 7.627 0.785 8.592 1.00 0.35 69 GLU A C 17
ATOM 18316 O O . GLU A 1 80 ? 7.597 -0.384 8.978 1.00 0.49 69 GLU A O 17
ATOM 18328 N N . ILE A 1 81 ? 7.090 1.194 7.465 1.00 0.21 70 ILE A N 17
ATOM 18329 C CA . ILE A 1 81 ? 6.442 0.299 6.533 1.00 0.18 70 ILE A CA 17
ATOM 18330 C C . ILE A 1 81 ? 7.474 -0.380 5.640 1.00 0.18 70 ILE A C 17
ATOM 18331 O O . ILE A 1 81 ? 7.508 -1.605 5.519 1.00 0.24 70 ILE A O 17
ATOM 18347 N N . TYR A 1 82 ? 8.318 0.429 5.034 1.00 0.16 71 TYR A N 17
ATOM 18348 C CA . TYR A 1 82 ? 9.310 -0.057 4.102 1.00 0.17 71 TYR A CA 17
ATOM 18349 C C . TYR A 1 82 ? 10.681 -0.083 4.762 1.00 0.27 71 TYR A C 17
ATOM 18350 O O . TYR A 1 82 ? 11.476 0.851 4.624 1.00 0.31 71 TYR A O 17
ATOM 18368 N N . ASN A 1 83 ? 10.936 -1.148 5.501 1.00 0.40 72 ASN A N 17
ATOM 18369 C CA . ASN A 1 83 ? 12.241 -1.362 6.106 1.00 0.53 72 ASN A CA 17
ATOM 18370 C C . ASN A 1 83 ? 13.234 -1.813 5.039 1.00 0.46 72 ASN A C 17
ATOM 18371 O O . ASN A 1 83 ? 13.247 -2.977 4.638 1.00 0.61 72 ASN A O 17
ATOM 18382 N N . THR A 1 84 ? 14.041 -0.877 4.571 1.00 0.40 73 THR A N 17
ATOM 18383 C CA . THR A 1 84 ? 14.996 -1.137 3.507 1.00 0.42 73 THR A CA 17
ATOM 18384 C C . THR A 1 84 ? 16.277 -1.767 4.043 1.00 0.58 73 THR A C 17
ATOM 18385 O O . THR A 1 84 ? 16.960 -1.187 4.891 1.00 0.69 73 THR A O 17
ATOM 18396 N N . GLY A 1 85 ? 16.601 -2.943 3.541 1.00 0.69 74 GLY A N 17
ATOM 18397 C CA . GLY A 1 85 ? 17.811 -3.624 3.944 1.00 0.90 74 GLY A CA 17
ATOM 18398 C C . GLY A 1 85 ? 18.046 -4.860 3.111 1.00 1.46 74 GLY A C 17
ATOM 18399 O O . GLY A 1 85 ? 18.977 -4.909 2.307 1.00 1.91 74 GLY A O 17
ATOM 18403 N N . ASP A 1 86 ? 17.183 -5.848 3.302 1.00 2.07 75 ASP A N 17
ATOM 18404 C CA . ASP A 1 86 ? 17.197 -7.078 2.513 1.00 3.16 75 ASP A CA 17
ATOM 18405 C C . ASP A 1 86 ? 16.032 -7.964 2.931 1.00 3.74 75 ASP A C 17
ATOM 18406 O O . ASP A 1 86 ? 15.398 -8.609 2.095 1.00 4.38 75 ASP A O 17
ATOM 18415 N N . ASN A 1 87 ? 15.747 -7.966 4.230 1.00 4.05 76 ASN A N 17
ATOM 18416 C CA . ASN A 1 87 ? 14.639 -8.722 4.792 1.00 5.07 76 ASN A CA 17
ATOM 18417 C C . ASN A 1 87 ? 14.591 -8.512 6.298 1.00 5.95 76 ASN A C 17
ATOM 18418 O O . ASN A 1 87 ? 15.201 -9.316 7.032 1.00 6.53 76 ASN A O 17
ATOM 18429 N N . GLY A 1 12 ? 9.071 10.905 -6.818 1.00 1.49 1 GLY A N 18
ATOM 18430 C CA . GLY A 1 12 ? 8.266 9.813 -6.220 1.00 1.01 1 GLY A CA 18
ATOM 18431 C C . GLY A 1 12 ? 8.456 8.500 -6.943 1.00 0.96 1 GLY A C 18
ATOM 18432 O O . GLY A 1 12 ? 7.833 8.262 -7.977 1.00 1.71 1 GLY A O 18
ATOM 18436 N N . ASN A 1 13 ? 9.322 7.650 -6.413 1.00 0.45 2 ASN A N 18
ATOM 18437 C CA . ASN A 1 13 ? 9.568 6.347 -7.005 1.00 0.32 2 ASN A CA 18
ATOM 18438 C C . ASN A 1 13 ? 8.684 5.292 -6.369 1.00 0.22 2 ASN A C 18
ATOM 18439 O O . ASN A 1 13 ? 8.239 5.432 -5.222 1.00 0.22 2 ASN A O 18
ATOM 18450 N N . ALA A 1 14 ? 8.437 4.237 -7.127 1.00 0.18 3 ALA A N 18
ATOM 18451 C CA . ALA A 1 14 ? 7.592 3.149 -6.672 1.00 0.14 3 ALA A CA 18
ATOM 18452 C C . ALA A 1 14 ? 8.402 2.185 -5.821 1.00 0.15 3 ALA A C 18
ATOM 18453 O O . ALA A 1 14 ? 9.268 1.463 -6.318 1.00 0.24 3 ALA A O 18
ATOM 18460 N N . ILE A 1 15 ? 8.104 2.186 -4.536 1.00 0.10 4 ILE A N 18
ATOM 18461 C CA . ILE A 1 15 ? 8.883 1.461 -3.550 1.00 0.10 4 ILE A CA 18
ATOM 18462 C C . ILE A 1 15 ? 8.403 0.022 -3.400 1.00 0.09 4 ILE A C 18
ATOM 18463 O O . ILE A 1 15 ? 9.091 -0.816 -2.817 1.00 0.11 4 ILE A O 18
ATOM 18479 N N . GLY A 1 16 ? 7.222 -0.260 -3.916 1.00 0.09 5 GLY A N 18
ATOM 18480 C CA . GLY A 1 16 ? 6.680 -1.599 -3.831 1.00 0.09 5 GLY A CA 18
ATOM 18481 C C . GLY A 1 16 ? 5.528 -1.796 -4.775 1.00 0.08 5 GLY A C 18
ATOM 18482 O O . GLY A 1 16 ? 5.109 -0.856 -5.446 1.00 0.10 5 GLY A O 18
ATOM 18486 N N . PHE A 1 17 ? 5.019 -3.013 -4.833 1.00 0.08 6 PHE A N 18
ATOM 18487 C CA . PHE A 1 17 ? 3.955 -3.351 -5.760 1.00 0.08 6 PHE A CA 18
ATOM 18488 C C . PHE A 1 17 ? 2.998 -4.347 -5.134 1.00 0.09 6 PHE A C 18
ATOM 18489 O O . PHE A 1 17 ? 3.387 -5.161 -4.299 1.00 0.10 6 PHE A O 18
ATOM 18506 N N . ILE A 1 18 ? 1.747 -4.271 -5.540 1.00 0.09 7 ILE A N 18
ATOM 18507 C CA . ILE A 1 18 ? 0.713 -5.145 -5.000 1.00 0.09 7 ILE A CA 18
ATOM 18508 C C . ILE A 1 18 ? 0.819 -6.539 -5.597 1.00 0.11 7 ILE A C 18
ATOM 18509 O O . ILE A 1 18 ? 0.823 -6.697 -6.814 1.00 0.14 7 ILE A O 18
ATOM 18525 N N . THR A 1 19 ? 0.901 -7.546 -4.750 1.00 0.12 8 THR A N 18
ATOM 18526 C CA . THR A 1 19 ? 0.948 -8.921 -5.224 1.00 0.15 8 THR A CA 18
ATOM 18527 C C . THR A 1 19 ? -0.263 -9.701 -4.737 1.00 0.16 8 THR A C 18
ATOM 18528 O O . THR A 1 19 ? -0.594 -10.763 -5.264 1.00 0.20 8 THR A O 18
ATOM 18539 N N . LYS A 1 20 ? -0.924 -9.153 -3.734 1.00 0.15 9 LYS A N 18
ATOM 18540 C CA . LYS A 1 20 ? -2.163 -9.708 -3.233 1.00 0.17 9 LYS A CA 18
ATOM 18541 C C . LYS A 1 20 ? -3.061 -8.567 -2.791 1.00 0.14 9 LYS A C 18
ATOM 18542 O O . LYS A 1 20 ? -2.578 -7.558 -2.287 1.00 0.17 9 LYS A O 18
ATOM 18561 N N . LEU A 1 21 ? -4.352 -8.711 -3.001 1.00 0.13 10 LEU A N 18
ATOM 18562 C CA . LEU A 1 21 ? -5.291 -7.646 -2.706 1.00 0.13 10 LEU A CA 18
ATOM 18563 C C . LEU A 1 21 ? -6.704 -8.188 -2.572 1.00 0.13 10 LEU A C 18
ATOM 18564 O O . LEU A 1 21 ? -7.118 -9.061 -3.333 1.00 0.17 10 LEU A O 18
ATOM 18580 N N . ASP A 1 22 ? -7.430 -7.675 -1.594 1.00 0.14 11 ASP A N 18
ATOM 18581 C CA . ASP A 1 22 ? -8.820 -8.067 -1.388 1.00 0.16 11 ASP A CA 18
ATOM 18582 C C . ASP A 1 22 ? -9.660 -6.902 -0.921 1.00 0.16 11 ASP A C 18
ATOM 18583 O O . ASP A 1 22 ? -9.184 -6.026 -0.200 1.00 0.19 11 ASP A O 18
ATOM 18592 N N . GLY A 1 23 ? -10.901 -6.896 -1.365 1.00 0.23 12 GLY A N 18
ATOM 18593 C CA . GLY A 1 23 ? -11.884 -6.019 -0.794 1.00 0.23 12 GLY A CA 18
ATOM 18594 C C . GLY A 1 23 ? -11.815 -4.596 -1.308 1.00 0.20 12 GLY A C 18
ATOM 18595 O O . GLY A 1 23 ? -11.478 -4.355 -2.468 1.00 0.27 12 GLY A O 18
ATOM 18599 N N . SER A 1 24 ? -12.132 -3.656 -0.430 1.00 0.18 13 SER A N 18
ATOM 18600 C CA . SER A 1 24 ? -12.205 -2.253 -0.775 1.00 0.18 13 SER A CA 18
ATOM 18601 C C . SER A 1 24 ? -10.957 -1.521 -0.295 1.00 0.15 13 SER A C 18
ATOM 18602 O O . SER A 1 24 ? -10.704 -1.440 0.910 1.00 0.19 13 SER A O 18
ATOM 18610 N N . VAL A 1 25 ? -10.175 -1.000 -1.233 1.00 0.13 14 VAL A N 18
ATOM 18611 C CA . VAL A 1 25 ? -8.916 -0.356 -0.895 1.00 0.12 14 VAL A CA 18
ATOM 18612 C C . VAL A 1 25 ? -8.739 0.963 -1.647 1.00 0.11 14 VAL A C 18
ATOM 18613 O O . VAL A 1 25 ? -9.297 1.171 -2.725 1.00 0.13 14 VAL A O 18
ATOM 18626 N N . THR A 1 26 ? -7.966 1.843 -1.044 1.00 0.10 15 THR A N 18
ATOM 18627 C CA . THR A 1 26 ? -7.668 3.159 -1.585 1.00 0.10 15 THR A CA 18
ATOM 18628 C C . THR A 1 26 ? -6.290 3.585 -1.114 1.00 0.10 15 THR A C 18
ATOM 18629 O O . THR A 1 26 ? -5.789 3.044 -0.136 1.00 0.10 15 THR A O 18
ATOM 18640 N N . VAL A 1 27 ? -5.653 4.509 -1.811 1.00 0.10 16 VAL A N 18
ATOM 18641 C CA . VAL A 1 27 ? -4.413 5.076 -1.305 1.00 0.11 16 VAL A CA 18
ATOM 18642 C C . VAL A 1 27 ? -4.418 6.592 -1.443 1.00 0.11 16 VAL A C 18
ATOM 18643 O O . VAL A 1 27 ? -4.904 7.139 -2.432 1.00 0.12 16 VAL A O 18
ATOM 18656 N N . GLN A 1 28 ? -3.916 7.250 -0.416 1.00 0.12 17 GLN A N 18
ATOM 18657 C CA . GLN A 1 28 ? -3.798 8.693 -0.381 1.00 0.12 17 GLN A CA 18
ATOM 18658 C C . GLN A 1 28 ? -2.347 9.090 -0.536 1.00 0.13 17 GLN A C 18
ATOM 18659 O O . GLN A 1 28 ? -1.583 9.034 0.422 1.00 0.13 17 GLN A O 18
ATOM 18673 N N . SER A 1 29 ? -1.967 9.482 -1.737 1.00 0.16 18 SER A N 18
ATOM 18674 C CA . SER A 1 29 ? -0.584 9.851 -2.009 1.00 0.21 18 SER A CA 18
ATOM 18675 C C . SER A 1 29 ? -0.173 11.067 -1.175 1.00 0.24 18 SER A C 18
ATOM 18676 O O . SER A 1 29 ? -0.981 11.610 -0.421 1.00 0.25 18 SER A O 18
ATOM 18684 N N . ILE A 1 30 ? 1.061 11.506 -1.325 1.00 0.29 19 ILE A N 18
ATOM 18685 C CA . ILE A 1 30 ? 1.578 12.613 -0.527 1.00 0.33 19 ILE A CA 18
ATOM 18686 C C . ILE A 1 30 ? 0.782 13.895 -0.763 1.00 0.40 19 ILE A C 18
ATOM 18687 O O . ILE A 1 30 ? 0.622 14.719 0.136 1.00 0.59 19 ILE A O 18
ATOM 18703 N N . ASN A 1 31 ? 0.255 14.035 -1.970 1.00 0.40 20 ASN A N 18
ATOM 18704 C CA . ASN A 1 31 ? -0.568 15.186 -2.323 1.00 0.46 20 ASN A CA 18
ATOM 18705 C C . ASN A 1 31 ? -2.002 15.010 -1.819 1.00 0.40 20 ASN A C 18
ATOM 18706 O O . ASN A 1 31 ? -2.829 15.914 -1.930 1.00 0.49 20 ASN A O 18
ATOM 18717 N N . GLY A 1 32 ? -2.292 13.826 -1.290 1.00 0.31 21 GLY A N 18
ATOM 18718 C CA . GLY A 1 32 ? -3.593 13.566 -0.700 1.00 0.29 21 GLY A CA 18
ATOM 18719 C C . GLY A 1 32 ? -4.551 12.928 -1.677 1.00 0.27 21 GLY A C 18
ATOM 18720 O O . GLY A 1 32 ? -5.704 12.659 -1.344 1.00 0.32 21 GLY A O 18
ATOM 18724 N N . GLN A 1 33 ? -4.067 12.683 -2.884 1.00 0.26 22 GLN A N 18
ATOM 18725 C CA . GLN A 1 33 ? -4.875 12.081 -3.930 1.00 0.25 22 GLN A CA 18
ATOM 18726 C C . GLN A 1 33 ? -5.237 10.644 -3.594 1.00 0.19 22 GLN A C 18
ATOM 18727 O O . GLN A 1 33 ? -4.360 9.804 -3.388 1.00 0.18 22 GLN A O 18
ATOM 18741 N N . GLU A 1 34 ? -6.531 10.377 -3.531 1.00 0.21 23 GLU A N 18
ATOM 18742 C CA . GLU A 1 34 ? -7.032 9.036 -3.282 1.00 0.16 23 GLU A CA 18
ATOM 18743 C C . GLU A 1 34 ? -7.321 8.318 -4.595 1.00 0.19 23 GLU A C 18
ATOM 18744 O O . GLU A 1 34 ? -8.156 8.758 -5.388 1.00 0.28 23 GLU A O 18
ATOM 18756 N N . ARG A 1 35 ? -6.618 7.222 -4.825 1.00 0.21 24 ARG A N 18
ATOM 18757 C CA . ARG A 1 35 ? -6.880 6.382 -5.982 1.00 0.30 24 ARG A CA 18
ATOM 18758 C C . ARG A 1 35 ? -7.251 4.992 -5.513 1.00 0.27 24 ARG A C 18
ATOM 18759 O O . ARG A 1 35 ? -7.068 4.656 -4.339 1.00 0.33 24 ARG A O 18
ATOM 18780 N N . VAL A 1 36 ? -7.753 4.182 -6.424 1.00 0.26 25 VAL A N 18
ATOM 18781 C CA . VAL A 1 36 ? -8.089 2.812 -6.090 1.00 0.25 25 VAL A CA 18
ATOM 18782 C C . VAL A 1 36 ? -6.914 1.919 -6.431 1.00 0.23 25 VAL A C 18
ATOM 18783 O O . VAL A 1 36 ? -6.266 2.085 -7.467 1.00 0.32 25 VAL A O 18
ATOM 18796 N N . LEU A 1 37 ? -6.611 1.005 -5.544 1.00 0.16 26 LEU A N 18
ATOM 18797 C CA . LEU A 1 37 ? -5.469 0.146 -5.740 1.00 0.15 26 LEU A CA 18
ATOM 18798 C C . LEU A 1 37 ? -5.875 -1.178 -6.334 1.00 0.15 26 LEU A C 18
ATOM 18799 O O . LEU A 1 37 ? -7.009 -1.631 -6.167 1.00 0.28 26 LEU A O 18
ATOM 18815 N N . LYS A 1 38 ? -4.940 -1.788 -7.034 1.00 0.30 27 LYS A N 18
ATOM 18816 C CA . LYS A 1 38 ? -5.210 -3.006 -7.777 1.00 0.27 27 LYS A CA 18
ATOM 18817 C C . LYS A 1 38 ? -4.050 -3.949 -7.591 1.00 0.21 27 LYS A C 18
ATOM 18818 O O . LYS A 1 38 ? -3.104 -3.626 -6.885 1.00 0.26 27 LYS A O 18
ATOM 18837 N N . LEU A 1 39 ? -4.098 -5.099 -8.225 1.00 0.19 28 LEU A N 18
ATOM 18838 C CA . LEU A 1 39 ? -2.956 -5.985 -8.180 1.00 0.16 28 LEU A CA 18
ATOM 18839 C C . LEU A 1 39 ? -1.904 -5.478 -9.135 1.00 0.18 28 LEU A C 18
ATOM 18840 O O . LEU A 1 39 ? -2.221 -5.002 -10.229 1.00 0.21 28 LEU A O 18
ATOM 18856 N N . GLY A 1 40 ? -0.659 -5.570 -8.729 1.00 0.19 29 GLY A N 18
ATOM 18857 C CA . GLY A 1 40 ? 0.406 -5.111 -9.571 1.00 0.21 29 GLY A CA 18
ATOM 18858 C C . GLY A 1 40 ? 0.536 -3.603 -9.545 1.00 0.19 29 GLY A C 18
ATOM 18859 O O . GLY A 1 40 ? 1.386 -3.034 -10.230 1.00 0.24 29 GLY A O 18
ATOM 18863 N N . ASP A 1 41 ? -0.314 -2.949 -8.753 1.00 0.19 30 ASP A N 18
ATOM 18864 C CA . ASP A 1 41 ? -0.273 -1.502 -8.630 1.00 0.16 30 ASP A CA 18
ATOM 18865 C C . ASP A 1 41 ? 0.923 -1.070 -7.803 1.00 0.13 30 ASP A C 18
ATOM 18866 O O . ASP A 1 41 ? 1.284 -1.698 -6.807 1.00 0.16 30 ASP A O 18
ATOM 18875 N N . PRO A 1 42 ? 1.581 -0.024 -8.278 1.00 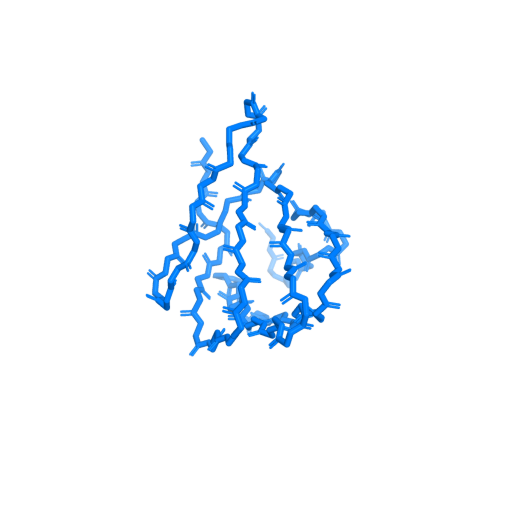0.12 31 PRO A N 18
ATOM 18876 C CA . PRO A 1 42 ? 2.782 0.516 -7.666 1.00 0.12 31 PRO A CA 18
ATOM 18877 C C . PRO A 1 42 ? 2.505 1.351 -6.427 1.00 0.13 31 PRO A C 18
ATOM 18878 O O . PRO A 1 42 ? 1.669 2.253 -6.436 1.00 0.22 31 PRO A O 18
ATOM 18889 N N . ILE A 1 43 ? 3.230 1.041 -5.371 1.00 0.10 32 ILE A N 18
ATOM 18890 C CA . ILE A 1 43 ? 3.186 1.809 -4.147 1.00 0.11 32 ILE A CA 18
ATOM 18891 C C . ILE A 1 43 ? 4.372 2.747 -4.102 1.00 0.11 32 ILE A C 18
ATOM 18892 O O . ILE A 1 43 ? 5.493 2.357 -4.420 1.00 0.12 32 ILE A O 18
ATOM 18908 N N . PHE A 1 44 ? 4.121 3.971 -3.713 1.00 0.12 33 PHE A N 18
ATOM 18909 C CA . PHE A 1 44 ? 5.147 4.994 -3.680 1.00 0.13 33 PHE A CA 18
ATOM 18910 C C . PHE A 1 44 ? 5.374 5.449 -2.243 1.00 0.12 33 PHE A C 18
ATOM 18911 O O . PHE A 1 44 ? 4.489 5.318 -1.392 1.00 0.14 33 PHE A O 18
ATOM 18928 N N . PHE A 1 45 ? 6.567 5.957 -1.968 1.00 0.11 34 PHE A N 18
ATOM 18929 C CA . PHE A 1 45 ? 6.943 6.318 -0.604 1.00 0.11 34 PHE A CA 18
ATOM 18930 C C . PHE A 1 45 ? 6.185 7.558 -0.148 1.00 0.11 34 PHE A C 18
ATOM 18931 O O . PHE A 1 45 ? 6.447 8.668 -0.617 1.00 0.18 34 PHE A O 18
ATOM 18948 N N . GLY A 1 46 ? 5.257 7.370 0.777 1.00 0.10 35 GLY A N 18
ATOM 18949 C CA . GLY A 1 46 ? 4.512 8.490 1.305 1.00 0.12 35 GLY A CA 18
ATOM 18950 C C . GLY A 1 46 ? 3.023 8.402 1.039 1.00 0.10 35 GLY A C 18
ATOM 18951 O O . GLY A 1 46 ? 2.302 9.373 1.256 1.00 0.17 35 GLY A O 18
ATOM 18955 N N . GLU A 1 47 ? 2.545 7.261 0.564 1.00 0.12 36 GLU A N 18
ATOM 18956 C CA . GLU A 1 47 ? 1.121 7.121 0.298 1.00 0.11 36 GLU A CA 18
ATOM 18957 C C . GLU A 1 47 ? 0.416 6.463 1.476 1.00 0.11 36 GLU A C 18
ATOM 18958 O O . GLU A 1 47 ? 0.977 5.608 2.157 1.00 0.16 36 GLU A O 18
ATOM 18970 N N . THR A 1 48 ? -0.806 6.890 1.713 1.00 0.11 37 THR A N 18
ATOM 18971 C CA . THR A 1 48 ? -1.591 6.434 2.844 1.00 0.12 37 THR A CA 18
ATOM 18972 C C . THR A 1 48 ? -2.674 5.460 2.394 1.00 0.11 37 THR A C 18
ATOM 18973 O O . THR A 1 48 ? -3.653 5.859 1.777 1.00 0.12 37 THR A O 18
ATOM 18984 N N . VAL A 1 49 ? -2.510 4.191 2.709 1.00 0.12 38 VAL A N 18
ATOM 18985 C CA . VAL A 1 49 ? -3.444 3.181 2.238 1.00 0.12 38 VAL A CA 18
ATOM 18986 C C . VAL A 1 49 ? -4.673 3.120 3.138 1.00 0.13 38 VAL A C 18
ATOM 18987 O O . VAL A 1 49 ? -4.564 3.110 4.364 1.00 0.16 38 VAL A O 18
ATOM 19000 N N . LEU A 1 50 ? -5.832 3.088 2.505 1.00 0.15 39 LEU A N 18
ATOM 19001 C CA . LEU A 1 50 ? -7.114 3.089 3.190 1.00 0.15 39 LEU A CA 18
ATOM 19002 C C . LEU A 1 50 ? -7.915 1.861 2.797 1.00 0.17 39 LEU A C 18
ATOM 19003 O O . LEU A 1 50 ? -8.361 1.742 1.655 1.00 0.27 39 LEU A O 18
ATOM 19019 N N . THR A 1 51 ? -8.079 0.944 3.728 1.00 0.14 40 THR A N 18
ATOM 19020 C CA . THR A 1 51 ? -8.893 -0.230 3.487 1.00 0.16 40 THR A CA 18
ATOM 19021 C C . THR A 1 51 ? -10.193 -0.112 4.265 1.00 0.18 40 THR A C 18
ATOM 19022 O O . THR A 1 51 ? -10.270 0.634 5.243 1.00 0.22 40 THR A O 18
ATOM 19033 N N . GLY A 1 52 ? -11.211 -0.833 3.837 1.00 0.22 41 GLY A N 18
ATOM 19034 C CA . GLY A 1 52 ? -12.502 -0.738 4.489 1.00 0.27 41 GLY A CA 18
ATOM 19035 C C . GLY A 1 52 ? -13.152 -2.082 4.730 1.00 0.43 41 GLY A C 18
ATOM 19036 O O . GLY A 1 52 ? -13.619 -2.725 3.792 1.00 0.90 41 GLY A O 18
ATOM 19040 N N . GLY A 1 53 ? -13.185 -2.492 5.997 1.00 0.55 42 GLY A N 18
ATOM 19041 C CA . GLY A 1 53 ? -13.783 -3.761 6.384 1.00 0.61 42 GLY A CA 18
ATOM 19042 C C . GLY A 1 53 ? -13.066 -4.945 5.774 1.00 0.85 42 GLY A C 18
ATOM 19043 O O . GLY A 1 53 ? -12.147 -5.508 6.367 1.00 1.79 42 GLY A O 18
ATOM 19047 N N . SER A 1 54 ? -13.483 -5.306 4.580 1.00 0.67 43 SER A N 18
ATOM 19048 C CA . SER A 1 54 ? -12.832 -6.330 3.812 1.00 0.80 43 SER A CA 18
ATOM 19049 C C . SER A 1 54 ? -11.825 -5.658 2.903 1.00 0.74 43 SER A C 18
ATOM 19050 O O . SER A 1 54 ? -12.172 -5.152 1.844 1.00 1.24 43 SER A O 18
ATOM 19058 N N . GLY A 1 55 ? -10.610 -5.571 3.381 1.00 0.41 44 GLY A N 18
ATOM 19059 C CA . GLY A 1 55 ? -9.539 -4.971 2.616 1.00 0.35 44 GLY A CA 18
ATOM 19060 C C . GLY A 1 55 ? -8.180 -5.519 3.006 1.00 0.44 44 GLY A C 18
ATOM 19061 O O . GLY A 1 55 ? -7.542 -4.995 3.909 1.00 0.89 44 GLY A O 18
ATOM 19065 N N . SER A 1 56 ? -7.728 -6.562 2.326 1.00 0.22 45 SER A N 18
ATOM 19066 C CA . SER A 1 56 ? -6.474 -7.217 2.679 1.00 0.25 45 SER A CA 18
ATOM 19067 C C . SER A 1 56 ? -5.493 -7.109 1.529 1.00 0.27 45 SER A C 18
ATOM 19068 O O . SER A 1 56 ? -5.703 -7.677 0.463 1.00 0.49 45 SER A O 18
ATOM 19076 N N . VAL A 1 57 ? -4.418 -6.386 1.742 1.00 0.15 46 VAL A N 18
ATOM 19077 C CA . VAL A 1 57 ? -3.515 -6.056 0.656 1.00 0.13 46 VAL A CA 18
ATOM 19078 C C . VAL A 1 57 ? -2.088 -6.463 0.988 1.00 0.14 46 VAL A C 18
ATOM 19079 O O . VAL A 1 57 ? -1.654 -6.353 2.127 1.00 0.25 46 VAL A O 18
ATOM 19092 N N . THR A 1 58 ? -1.371 -6.944 -0.011 1.00 0.14 47 THR A N 18
ATOM 19093 C CA . THR A 1 58 ? 0.017 -7.318 0.151 1.00 0.14 47 THR A CA 18
ATOM 19094 C C . THR A 1 58 ? 0.897 -6.490 -0.767 1.00 0.12 47 THR A C 18
ATOM 19095 O O . THR A 1 58 ? 0.861 -6.635 -1.992 1.00 0.12 47 THR A O 18
ATOM 19106 N N . ILE A 1 59 ? 1.673 -5.618 -0.161 1.00 0.10 48 ILE A N 18
ATOM 19107 C CA . ILE A 1 59 ? 2.587 -4.767 -0.885 1.00 0.10 48 ILE A CA 18
ATOM 19108 C C . ILE A 1 59 ? 3.983 -5.349 -0.835 1.00 0.10 48 ILE A C 18
ATOM 19109 O O . ILE A 1 59 ? 4.673 -5.267 0.183 1.00 0.13 48 ILE A O 18
ATOM 19125 N N . ALA A 1 60 ? 4.377 -5.964 -1.924 1.00 0.09 49 ALA A N 18
ATOM 19126 C CA . ALA A 1 60 ? 5.700 -6.527 -2.032 1.00 0.10 49 ALA A CA 18
ATOM 19127 C C . ALA A 1 60 ? 6.680 -5.433 -2.424 1.00 0.09 49 ALA A C 18
ATOM 19128 O O . ALA A 1 60 ? 6.723 -5.004 -3.579 1.00 0.11 49 ALA A O 18
ATOM 19135 N N . PHE A 1 61 ? 7.436 -4.959 -1.449 1.00 0.09 50 PHE A N 18
ATOM 19136 C CA . PHE A 1 61 ? 8.384 -3.883 -1.670 1.00 0.10 50 PHE A CA 18
ATOM 19137 C C . PHE A 1 61 ? 9.481 -4.317 -2.616 1.00 0.12 50 PHE A C 18
ATOM 19138 O O . PHE A 1 61 ? 9.866 -5.486 -2.660 1.00 0.16 50 PHE A O 18
ATOM 19155 N N . VAL A 1 62 ? 9.984 -3.352 -3.358 1.00 0.11 51 VAL A N 18
ATOM 19156 C CA . VAL A 1 62 ? 10.932 -3.601 -4.423 1.00 0.14 51 VAL A CA 18
ATOM 19157 C C . VAL A 1 62 ? 12.300 -4.004 -3.862 1.00 0.16 51 VAL A C 18
ATOM 19158 O O . VAL A 1 62 ? 13.187 -4.438 -4.596 1.00 0.25 51 VAL A O 18
ATOM 19171 N N . ASP A 1 63 ? 12.444 -3.877 -2.547 1.00 0.17 52 ASP A N 18
ATOM 19172 C CA . ASP A 1 63 ? 13.668 -4.260 -1.852 1.00 0.21 52 ASP A CA 18
ATOM 19173 C C . ASP A 1 63 ? 13.738 -5.772 -1.661 1.00 0.24 52 ASP A C 18
ATOM 19174 O O . ASP A 1 63 ? 14.818 -6.346 -1.514 1.00 0.33 52 ASP A O 18
ATOM 19183 N N . GLY A 1 64 ? 12.586 -6.418 -1.701 1.00 0.21 53 GLY A N 18
ATOM 19184 C CA . GLY A 1 64 ? 12.527 -7.839 -1.423 1.00 0.26 53 GLY A CA 18
ATOM 19185 C C . GLY A 1 64 ? 11.709 -8.132 -0.184 1.00 0.24 53 GLY A C 18
ATOM 19186 O O . GLY A 1 64 ? 11.370 -9.281 0.094 1.00 0.27 53 GLY A O 18
ATOM 19190 N N . THR A 1 65 ? 11.399 -7.085 0.565 1.00 0.22 54 THR A N 18
ATOM 19191 C CA . THR A 1 65 ? 10.541 -7.197 1.731 1.00 0.22 54 THR A CA 18
ATOM 19192 C C . THR A 1 65 ? 9.073 -7.111 1.314 1.00 0.19 54 THR A C 18
ATOM 19193 O O . THR A 1 65 ? 8.766 -6.653 0.215 1.00 0.25 54 THR A O 18
ATOM 19204 N N . ASP A 1 66 ? 8.166 -7.571 2.169 1.00 0.21 55 ASP A N 18
ATOM 19205 C CA . ASP A 1 66 ? 6.740 -7.543 1.852 1.00 0.19 55 ASP A CA 18
ATOM 19206 C C . ASP A 1 66 ? 5.954 -6.963 3.016 1.00 0.25 55 ASP A C 18
ATOM 19207 O O . ASP A 1 66 ? 6.403 -7.009 4.160 1.00 0.44 55 ASP A O 18
ATOM 19216 N N . VAL A 1 67 ? 4.786 -6.419 2.724 1.00 0.16 56 VAL A N 18
ATOM 19217 C CA . VAL A 1 67 ? 3.924 -5.861 3.752 1.00 0.21 56 VAL A CA 18
ATOM 19218 C C . VAL A 1 67 ? 2.477 -6.259 3.496 1.00 0.22 56 VAL A C 18
ATOM 19219 O O . VAL A 1 67 ? 2.081 -6.486 2.354 1.00 0.30 56 VAL A O 18
ATOM 19232 N N . VAL A 1 68 ? 1.700 -6.356 4.558 1.00 0.17 57 VAL A N 18
ATOM 19233 C CA . VAL A 1 68 ? 0.302 -6.727 4.443 1.00 0.20 57 VAL A CA 18
ATOM 19234 C C . VAL A 1 68 ? -0.570 -5.730 5.200 1.00 0.21 57 VAL A C 18
ATOM 19235 O O . VAL A 1 68 ? -0.184 -5.226 6.257 1.00 0.30 57 VAL A O 18
ATOM 19248 N N . ILE A 1 69 ? -1.719 -5.413 4.634 1.00 0.18 58 ILE A N 18
ATOM 19249 C CA . ILE A 1 69 ? -2.619 -4.443 5.224 1.00 0.22 58 ILE A CA 18
ATOM 19250 C C . ILE A 1 69 ? -3.927 -5.110 5.614 1.00 0.29 58 ILE A C 18
ATOM 19251 O O . ILE A 1 69 ? -4.510 -5.851 4.821 1.00 0.32 58 ILE A O 18
ATOM 19267 N N . GLY A 1 70 ? -4.366 -4.859 6.839 1.00 0.35 59 GLY A N 18
ATOM 19268 C CA . GLY A 1 70 ? -5.640 -5.373 7.292 1.00 0.43 59 GLY A CA 18
ATOM 19269 C C . GLY A 1 70 ? -6.791 -4.539 6.780 1.00 0.50 59 GLY A C 18
ATOM 19270 O O . GLY A 1 70 ? -6.574 -3.530 6.112 1.00 1.02 59 GLY A O 18
ATOM 19274 N N . GLY A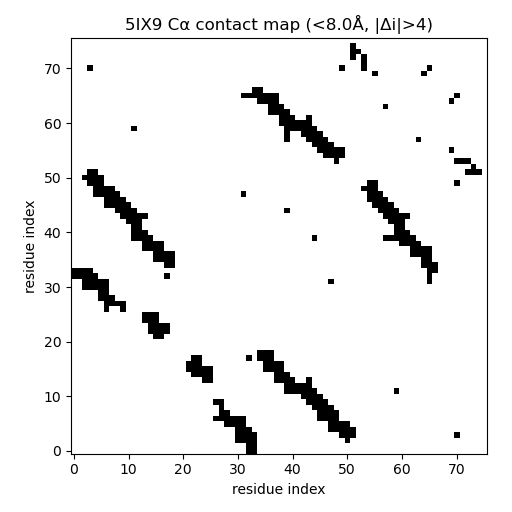 1 71 ? -8.004 -4.926 7.131 1.00 0.35 60 GLY A N 18
ATOM 19275 C CA . GLY A 1 71 ? -9.183 -4.285 6.597 1.00 0.36 60 GLY A CA 18
ATOM 19276 C C . GLY A 1 71 ? -9.694 -3.221 7.527 1.00 0.33 60 GLY A C 18
ATOM 19277 O O . GLY A 1 71 ? -9.532 -3.336 8.745 1.00 0.40 60 GLY A O 18
ATOM 19281 N N . ASP A 1 72 ? -10.296 -2.180 6.959 1.00 0.28 61 ASP A N 18
ATOM 19282 C CA . ASP A 1 72 ? -10.706 -1.004 7.734 1.00 0.31 61 ASP A CA 18
ATOM 19283 C C . ASP A 1 72 ? -9.483 -0.382 8.408 1.00 0.29 61 ASP A C 18
ATOM 19284 O O . ASP A 1 72 ? -9.579 0.302 9.425 1.00 0.43 61 ASP A O 18
ATOM 19293 N N . SER A 1 73 ? -8.318 -0.646 7.840 1.00 0.22 62 SER A N 18
ATOM 19294 C CA . SER A 1 73 ? -7.084 -0.099 8.362 1.00 0.26 62 SER A CA 18
ATOM 19295 C C . SER A 1 73 ? -6.589 1.043 7.487 1.00 0.22 62 SER A C 18
ATOM 19296 O O . SER A 1 73 ? -6.978 1.174 6.324 1.00 0.23 62 SER A O 18
ATOM 19304 N N . ILE A 1 74 ? -5.736 1.863 8.067 1.00 0.20 63 ILE A N 18
ATOM 19305 C CA . ILE A 1 74 ? -5.140 2.993 7.378 1.00 0.19 63 ILE A CA 18
ATOM 19306 C C . ILE A 1 74 ? -3.681 3.102 7.787 1.00 0.24 63 ILE A C 18
ATOM 19307 O O . ILE A 1 74 ? -3.368 3.133 8.979 1.00 0.38 63 ILE A O 18
ATOM 19323 N N . VAL A 1 75 ? -2.785 3.124 6.817 1.00 0.15 64 VAL A N 18
ATOM 19324 C CA . VAL A 1 75 ? -1.363 3.166 7.110 1.00 0.18 64 VAL A CA 18
ATOM 19325 C C . VAL A 1 75 ? -0.610 3.946 6.037 1.00 0.15 64 VAL A C 18
ATOM 19326 O O . VAL A 1 75 ? -0.939 3.870 4.851 1.00 0.13 64 VAL A O 18
ATOM 19339 N N . GLU A 1 76 ? 0.380 4.710 6.460 1.00 0.18 65 GLU A N 18
ATOM 19340 C CA . GLU A 1 76 ? 1.166 5.520 5.549 1.00 0.16 65 GLU A CA 18
ATOM 19341 C C . GLU A 1 76 ? 2.495 4.839 5.251 1.00 0.13 65 GLU A C 18
ATOM 19342 O O . GLU A 1 76 ? 3.245 4.491 6.166 1.00 0.15 65 GLU A O 18
ATOM 19354 N N . MET A 1 77 ? 2.765 4.640 3.967 1.00 0.12 66 MET A N 18
ATOM 19355 C CA . MET A 1 77 ? 3.978 3.961 3.520 1.00 0.14 66 MET A CA 18
ATOM 19356 C C . MET A 1 77 ? 5.218 4.781 3.873 1.00 0.13 66 MET A C 18
ATOM 19357 O O . MET A 1 77 ? 5.662 5.625 3.095 1.00 0.17 66 MET A O 18
ATOM 19371 N N . THR A 1 78 ? 5.762 4.525 5.053 1.00 0.13 67 THR A N 18
ATOM 19372 C CA . THR A 1 78 ? 6.898 5.273 5.559 1.00 0.14 67 THR A CA 18
ATOM 19373 C C . THR A 1 78 ? 8.113 4.372 5.785 1.00 0.15 67 THR A C 18
ATOM 19374 O O . THR A 1 78 ? 8.146 3.238 5.307 1.00 0.16 67 THR A O 18
ATOM 19385 N N . ASP A 1 79 ? 9.101 4.877 6.516 1.00 0.18 68 ASP A N 18
ATOM 19386 C CA . ASP A 1 79 ? 10.364 4.164 6.717 1.00 0.23 68 ASP A CA 18
ATOM 19387 C C . ASP A 1 79 ? 10.171 2.883 7.522 1.00 0.25 68 ASP A C 18
ATOM 19388 O O . ASP A 1 79 ? 10.716 1.837 7.176 1.00 0.34 68 ASP A O 18
ATOM 19397 N N . GLU A 1 80 ? 9.387 2.968 8.592 1.00 0.29 69 GLU A N 18
ATOM 19398 C CA . GLU A 1 80 ? 9.094 1.800 9.418 1.00 0.39 69 GLU A CA 18
ATOM 19399 C C . GLU A 1 80 ? 8.344 0.752 8.611 1.00 0.35 69 GLU A C 18
ATOM 19400 O O . GLU A 1 80 ? 8.459 -0.450 8.854 1.00 0.49 69 GLU A O 18
ATOM 19412 N N . ILE A 1 81 ? 7.583 1.232 7.651 1.00 0.21 70 ILE A N 18
ATOM 19413 C CA . ILE A 1 81 ? 6.854 0.382 6.734 1.00 0.18 70 ILE A CA 18
ATOM 19414 C C . ILE A 1 81 ? 7.803 -0.293 5.753 1.00 0.18 70 ILE A C 18
ATOM 19415 O O . ILE A 1 81 ? 7.809 -1.516 5.608 1.00 0.24 70 ILE A O 18
ATOM 19431 N N . TYR A 1 82 ? 8.612 0.514 5.096 1.00 0.16 71 TYR A N 18
ATOM 19432 C CA . TYR A 1 82 ? 9.516 0.021 4.077 1.00 0.17 71 TYR A CA 18
ATOM 19433 C C . TYR A 1 82 ? 10.939 -0.040 4.617 1.00 0.27 71 TYR A C 18
ATOM 19434 O O . TYR A 1 82 ? 11.752 0.855 4.378 1.00 0.31 71 TYR A O 18
ATOM 19452 N N . ASN A 1 83 ? 11.221 -1.095 5.365 1.00 0.40 72 ASN A N 18
ATOM 19453 C CA . ASN A 1 83 ? 12.561 -1.335 5.868 1.00 0.53 72 ASN A CA 18
ATOM 19454 C C . ASN A 1 83 ? 13.414 -1.952 4.767 1.00 0.46 72 ASN A C 18
ATOM 19455 O O . ASN A 1 83 ? 13.249 -3.122 4.420 1.00 0.61 72 ASN A O 18
ATOM 19466 N N . THR A 1 84 ? 14.296 -1.149 4.196 1.00 0.40 73 THR A N 18
ATOM 19467 C CA . THR A 1 84 ? 15.128 -1.594 3.091 1.00 0.42 73 THR A CA 18
ATOM 19468 C C . THR A 1 84 ? 16.303 -2.432 3.581 1.00 0.58 73 THR A C 18
ATOM 19469 O O . THR A 1 84 ? 17.071 -1.997 4.441 1.00 0.69 73 THR A O 18
ATOM 19480 N N . GLY A 1 85 ? 16.432 -3.632 3.036 1.00 0.69 74 GLY A N 18
ATOM 19481 C CA . GLY A 1 85 ? 17.547 -4.487 3.374 1.00 0.90 74 GLY A CA 18
ATOM 19482 C C . GLY A 1 85 ? 18.653 -4.400 2.343 1.00 1.46 74 GLY A C 18
ATOM 19483 O O . GLY A 1 85 ? 19.684 -5.060 2.465 1.00 1.91 74 GLY A O 18
ATOM 19487 N N . ASP A 1 86 ? 18.427 -3.600 1.311 1.00 2.07 75 ASP A N 18
ATOM 19488 C CA . ASP A 1 86 ? 19.434 -3.374 0.284 1.00 3.16 75 ASP A CA 18
ATOM 19489 C C . ASP A 1 86 ? 20.583 -2.550 0.840 1.00 3.74 75 ASP A C 18
ATOM 19490 O O . ASP A 1 86 ? 20.381 -1.439 1.330 1.00 4.38 75 ASP A O 18
ATOM 19499 N N . ASN A 1 87 ? 21.780 -3.111 0.783 1.00 4.05 76 ASN A N 18
ATOM 19500 C CA . ASN A 1 87 ? 22.966 -2.427 1.254 1.00 5.07 76 ASN A CA 18
ATOM 19501 C C . ASN A 1 87 ? 23.313 -1.284 0.314 1.00 5.95 76 ASN A C 18
ATOM 19502 O O . ASN A 1 87 ? 23.747 -1.565 -0.821 1.00 6.53 76 ASN A O 18
ATOM 19513 N N . GLY A 1 12 ? 9.583 11.340 -6.365 1.00 1.49 1 GLY A N 19
ATOM 19514 C CA . GLY A 1 12 ? 8.941 10.122 -5.818 1.00 1.01 1 GLY A CA 19
ATOM 19515 C C . GLY A 1 12 ? 9.199 8.911 -6.690 1.00 0.96 1 GLY A C 19
ATOM 19516 O O . GLY A 1 12 ? 9.257 9.022 -7.916 1.00 1.71 1 GLY A O 19
ATOM 19520 N N . ASN A 1 13 ? 9.373 7.757 -6.063 1.00 0.45 2 ASN A N 19
ATOM 19521 C CA . ASN A 1 13 ? 9.615 6.522 -6.777 1.00 0.32 2 ASN A CA 19
ATOM 19522 C C . ASN A 1 13 ? 8.765 5.405 -6.202 1.00 0.22 2 ASN A C 19
ATOM 19523 O O . ASN A 1 13 ? 8.278 5.494 -5.072 1.00 0.22 2 ASN A O 19
ATOM 19534 N N . ALA A 1 14 ? 8.578 4.364 -6.998 1.00 0.18 3 ALA A N 19
ATOM 19535 C CA . ALA A 1 14 ? 7.779 3.224 -6.587 1.00 0.14 3 ALA A CA 19
ATOM 19536 C C . ALA A 1 14 ? 8.585 2.321 -5.672 1.00 0.15 3 ALA A C 19
ATOM 19537 O O . ALA A 1 14 ? 9.616 1.771 -6.063 1.00 0.24 3 ALA A O 19
ATOM 19544 N N . ILE A 1 15 ? 8.108 2.180 -4.452 1.00 0.10 4 ILE A N 19
ATOM 19545 C CA . ILE A 1 15 ? 8.836 1.482 -3.412 1.00 0.10 4 ILE A CA 19
ATOM 19546 C C . ILE A 1 15 ? 8.373 0.035 -3.281 1.00 0.09 4 ILE A C 19
ATOM 19547 O O . ILE A 1 15 ? 9.022 -0.781 -2.627 1.00 0.11 4 ILE A O 19
ATOM 19563 N N . GLY A 1 16 ? 7.245 -0.274 -3.897 1.00 0.09 5 GLY A N 19
ATOM 19564 C CA . GLY A 1 16 ? 6.711 -1.618 -3.842 1.00 0.09 5 GLY A CA 19
ATOM 19565 C C . GLY A 1 16 ? 5.574 -1.802 -4.806 1.00 0.08 5 GLY A C 19
ATOM 19566 O O . GLY A 1 16 ? 5.202 -0.865 -5.508 1.00 0.10 5 GLY A O 19
ATOM 19570 N N . PHE A 1 17 ? 5.022 -3.001 -4.849 1.00 0.08 6 PHE A N 19
ATOM 19571 C CA . PHE A 1 17 ? 3.980 -3.324 -5.807 1.00 0.08 6 PHE A CA 19
ATOM 19572 C C . PHE A 1 17 ? 2.973 -4.288 -5.198 1.00 0.09 6 PHE A C 19
ATOM 19573 O O . PHE A 1 17 ? 3.305 -5.064 -4.303 1.00 0.10 6 PHE A O 19
ATOM 19590 N N . ILE A 1 18 ? 1.745 -4.227 -5.683 1.00 0.09 7 ILE A N 19
ATOM 19591 C CA . ILE A 1 18 ? 0.681 -5.086 -5.180 1.00 0.09 7 ILE A CA 19
ATOM 19592 C C . ILE A 1 18 ? 0.745 -6.464 -5.814 1.00 0.11 7 ILE A C 19
ATOM 19593 O O . ILE A 1 18 ? 0.635 -6.602 -7.035 1.00 0.14 7 ILE A O 19
ATOM 19609 N N . THR A 1 19 ? 0.906 -7.477 -4.984 1.00 0.12 8 THR A N 19
ATOM 19610 C CA . THR A 1 19 ? 0.973 -8.848 -5.455 1.00 0.15 8 THR A CA 19
ATOM 19611 C C . THR A 1 19 ? -0.253 -9.622 -5.001 1.00 0.16 8 THR A C 19
ATOM 19612 O O . THR A 1 19 ? -0.679 -10.580 -5.646 1.00 0.20 8 THR A O 19
ATOM 19623 N N . LYS A 1 20 ? -0.819 -9.186 -3.888 1.00 0.15 9 LYS A N 19
ATOM 19624 C CA . LYS A 1 20 ? -2.082 -9.712 -3.411 1.00 0.17 9 LYS A CA 19
ATOM 19625 C C . LYS A 1 20 ? -2.942 -8.552 -2.951 1.00 0.14 9 LYS A C 19
ATOM 19626 O O . LYS A 1 20 ? -2.423 -7.548 -2.471 1.00 0.17 9 LYS A O 19
ATOM 19645 N N . LEU A 1 21 ? -4.240 -8.678 -3.111 1.00 0.13 10 LEU A N 19
ATOM 19646 C CA . LEU A 1 21 ? -5.150 -7.608 -2.770 1.00 0.13 10 LEU A CA 19
ATOM 19647 C C . LEU A 1 21 ? -6.552 -8.144 -2.545 1.00 0.13 10 LEU A C 19
ATOM 19648 O O . LEU A 1 21 ? -7.003 -9.049 -3.249 1.00 0.17 10 LEU A O 19
ATOM 19664 N N . ASP A 1 22 ? -7.223 -7.589 -1.555 1.00 0.14 11 ASP A N 19
ATOM 19665 C CA . ASP A 1 22 ? -8.573 -7.999 -1.217 1.00 0.16 11 ASP A CA 19
ATOM 19666 C C . ASP A 1 22 ? -9.410 -6.848 -0.734 1.00 0.16 11 ASP A C 19
ATOM 19667 O O . ASP A 1 22 ? -8.922 -5.934 -0.067 1.00 0.19 11 ASP A O 19
ATOM 19676 N N . GLY A 1 23 ? -10.668 -6.901 -1.094 1.00 0.23 12 GLY A N 19
ATOM 19677 C CA . GLY A 1 23 ? -11.637 -6.063 -0.469 1.00 0.23 12 GLY A CA 19
ATOM 19678 C C . GLY A 1 23 ? -11.676 -4.661 -1.035 1.00 0.20 12 GLY A C 19
ATOM 19679 O O . GLY A 1 23 ? -11.412 -4.452 -2.223 1.00 0.27 12 GLY A O 19
ATOM 19683 N N . SER A 1 24 ? -12.005 -3.702 -0.184 1.00 0.18 13 SER A N 19
ATOM 19684 C CA . SER A 1 24 ? -12.100 -2.310 -0.594 1.00 0.18 13 SER A CA 19
ATOM 19685 C C . SER A 1 24 ? -10.866 -1.550 -0.123 1.00 0.15 13 SER A C 19
ATOM 19686 O O . SER A 1 24 ? -10.684 -1.336 1.079 1.00 0.19 13 SER A O 19
ATOM 19694 N N . VAL A 1 25 ? -10.012 -1.161 -1.062 1.00 0.13 14 VAL A N 19
ATOM 19695 C CA . VAL A 1 25 ? -8.756 -0.509 -0.719 1.00 0.12 14 VAL A CA 19
ATOM 19696 C C . VAL A 1 25 ? -8.528 0.751 -1.559 1.00 0.11 14 VAL A C 19
ATOM 19697 O O . VAL A 1 25 ? -9.034 0.878 -2.677 1.00 0.13 14 VAL A O 19
ATOM 19710 N N . THR A 1 26 ? -7.775 1.677 -0.992 1.00 0.10 15 THR A N 19
ATOM 19711 C CA . THR A 1 26 ? -7.452 2.948 -1.628 1.00 0.10 15 THR A CA 19
ATOM 19712 C C . THR A 1 26 ? -6.091 3.424 -1.144 1.00 0.10 15 THR A C 19
ATOM 19713 O O . THR A 1 26 ? -5.610 2.950 -0.123 1.00 0.10 15 THR A O 19
ATOM 19724 N N . VAL A 1 27 ? -5.449 4.310 -1.881 1.00 0.10 16 VAL A N 19
ATOM 19725 C CA . VAL A 1 27 ? -4.187 4.869 -1.433 1.00 0.11 16 VAL A CA 19
ATOM 19726 C C . VAL A 1 27 ? -4.197 6.388 -1.591 1.00 0.11 16 VAL A C 19
ATOM 19727 O O . VAL A 1 27 ? -4.597 6.917 -2.621 1.00 0.12 16 VAL A O 19
ATOM 19740 N N . GLN A 1 28 ? -3.807 7.074 -0.538 1.00 0.12 17 GLN A N 19
ATOM 19741 C CA . GLN A 1 28 ? -3.757 8.524 -0.529 1.00 0.12 17 GLN A CA 19
ATOM 19742 C C . GLN A 1 28 ? -2.325 8.989 -0.672 1.00 0.13 17 GLN A C 19
ATOM 19743 O O . GLN A 1 28 ? -1.577 9.006 0.300 1.00 0.13 17 GLN A O 19
ATOM 19757 N N . SER A 1 29 ? -1.946 9.369 -1.878 1.00 0.16 18 SER A N 19
ATOM 19758 C CA . SER A 1 29 ? -0.573 9.759 -2.152 1.00 0.21 18 SER A CA 19
ATOM 19759 C C . SER A 1 29 ? -0.171 10.981 -1.320 1.00 0.24 18 SER A C 19
ATOM 19760 O O . SER A 1 29 ? -1.008 11.554 -0.626 1.00 0.25 18 SER A O 19
ATOM 19768 N N . ILE A 1 30 ? 1.092 11.377 -1.376 1.00 0.29 19 ILE A N 19
ATOM 19769 C CA . ILE A 1 30 ? 1.578 12.493 -0.559 1.00 0.33 19 ILE A CA 19
ATOM 19770 C C . ILE A 1 30 ? 0.757 13.767 -0.769 1.00 0.40 19 ILE A C 19
ATOM 19771 O O . ILE A 1 30 ? 0.563 14.553 0.156 1.00 0.59 19 ILE A O 19
ATOM 19787 N N . ASN A 1 31 ? 0.255 13.950 -1.979 1.00 0.40 20 ASN A N 19
ATOM 19788 C CA . ASN A 1 31 ? -0.569 15.110 -2.308 1.00 0.46 20 ASN A CA 19
ATOM 19789 C C . ASN A 1 31 ? -1.984 14.970 -1.740 1.00 0.40 20 ASN A C 19
ATOM 19790 O O . ASN A 1 31 ? -2.756 15.926 -1.728 1.00 0.49 20 ASN A O 19
ATOM 19801 N N . GLY A 1 32 ? -2.317 13.770 -1.282 1.00 0.31 21 GLY A N 19
ATOM 19802 C CA . GLY A 1 32 ? -3.616 13.525 -0.681 1.00 0.29 21 GLY A CA 19
ATOM 19803 C C . GLY A 1 32 ? -4.597 12.953 -1.676 1.00 0.27 21 GLY A C 19
ATOM 19804 O O . GLY A 1 32 ? -5.778 12.781 -1.371 1.00 0.32 21 GLY A O 19
ATOM 19808 N N . GLN A 1 33 ? -4.102 12.654 -2.864 1.00 0.26 22 GLN A N 19
ATOM 19809 C CA . GLN A 1 33 ? -4.924 12.069 -3.907 1.00 0.25 22 GLN A CA 19
ATOM 19810 C C . GLN A 1 33 ? -5.207 10.606 -3.604 1.00 0.19 22 GLN A C 19
ATOM 19811 O O . GLN A 1 33 ? -4.284 9.819 -3.393 1.00 0.18 22 GLN A O 19
ATOM 19825 N N . GLU A 1 34 ? -6.481 10.256 -3.573 1.00 0.21 23 GLU A N 19
ATOM 19826 C CA . GLU A 1 34 ? -6.893 8.895 -3.286 1.00 0.16 23 GLU A CA 19
ATOM 19827 C C . GLU A 1 34 ? -7.036 8.091 -4.571 1.00 0.19 23 GLU A C 19
ATOM 19828 O O . GLU A 1 34 ? -7.932 8.327 -5.378 1.00 0.28 23 GLU A O 19
ATOM 19840 N N . ARG A 1 35 ? -6.126 7.155 -4.754 1.00 0.21 24 ARG A N 19
ATOM 19841 C CA . ARG A 1 35 ? -6.142 6.262 -5.894 1.00 0.30 24 ARG A CA 19
ATOM 19842 C C . ARG A 1 35 ? -6.616 4.884 -5.464 1.00 0.27 24 ARG A C 19
ATOM 19843 O O . ARG A 1 35 ? -6.247 4.403 -4.397 1.00 0.33 24 ARG A O 19
ATOM 19864 N N . VAL A 1 36 ? -7.441 4.258 -6.282 1.00 0.26 25 VAL A N 19
ATOM 19865 C CA . VAL A 1 36 ? -7.887 2.907 -5.997 1.00 0.25 25 VAL A CA 19
ATOM 19866 C C . VAL A 1 36 ? -6.788 1.923 -6.365 1.00 0.23 25 VAL A C 19
ATOM 19867 O O . VAL A 1 36 ? -6.122 2.073 -7.392 1.00 0.32 25 VAL A O 19
ATOM 19880 N N . LEU A 1 37 ? -6.580 0.936 -5.520 1.00 0.16 26 LEU A N 19
ATOM 19881 C CA . LEU A 1 37 ? -5.529 -0.030 -5.760 1.00 0.15 26 LEU A CA 19
ATOM 19882 C C . LEU A 1 37 ? -6.095 -1.332 -6.285 1.00 0.15 26 LEU A C 19
ATOM 19883 O O . LEU A 1 37 ? -7.031 -1.897 -5.719 1.00 0.28 26 LEU A O 19
ATOM 19899 N N . LYS A 1 38 ? -5.541 -1.768 -7.395 1.00 0.30 27 LYS A N 19
ATOM 19900 C CA . LYS A 1 38 ? -5.812 -3.078 -7.938 1.00 0.27 27 LYS A CA 19
ATOM 19901 C C . LYS A 1 38 ? -4.513 -3.857 -7.919 1.00 0.21 27 LYS A C 19
ATOM 19902 O O . LYS A 1 38 ? -3.485 -3.328 -7.487 1.00 0.26 27 LYS A O 19
ATOM 19921 N N . LEU A 1 39 ? -4.528 -5.095 -8.363 1.00 0.19 28 LEU A N 19
ATOM 19922 C CA . LEU A 1 39 ? -3.297 -5.864 -8.365 1.00 0.16 28 LEU A CA 19
ATOM 19923 C C . LEU A 1 39 ? -2.325 -5.281 -9.370 1.00 0.18 28 LEU A C 19
ATOM 19924 O O . LEU A 1 39 ? -2.728 -4.745 -10.402 1.00 0.21 28 LEU A O 19
ATOM 19940 N N . GLY A 1 40 ? -1.048 -5.368 -9.054 1.00 0.19 29 GLY A N 19
ATOM 19941 C CA . GLY A 1 40 ? -0.041 -4.890 -9.963 1.00 0.21 29 GLY A CA 19
ATOM 19942 C C . GLY A 1 40 ? 0.144 -3.389 -9.894 1.00 0.19 29 GLY A C 19
ATOM 19943 O O . GLY A 1 40 ? 0.955 -2.827 -10.630 1.00 0.24 29 GLY A O 19
ATOM 19947 N N . ASP A 1 41 ? -0.622 -2.726 -9.030 1.00 0.19 30 ASP A N 19
ATOM 19948 C CA . ASP A 1 41 ? -0.417 -1.304 -8.807 1.00 0.16 30 ASP A CA 19
ATOM 19949 C C . ASP A 1 41 ? 0.863 -1.087 -8.030 1.00 0.13 30 ASP A C 19
ATOM 19950 O O . ASP A 1 41 ? 1.221 -1.879 -7.157 1.00 0.16 30 ASP A O 19
ATOM 19959 N N . PRO A 1 42 ? 1.576 -0.023 -8.359 1.00 0.12 31 PRO A N 19
ATOM 19960 C CA . PRO A 1 42 ? 2.813 0.337 -7.697 1.00 0.12 31 PRO A CA 19
ATOM 19961 C C . PRO A 1 42 ? 2.577 1.252 -6.495 1.00 0.13 31 PRO A C 19
ATOM 19962 O O . PRO A 1 42 ? 1.759 2.172 -6.546 1.00 0.22 31 PRO A O 19
ATOM 19973 N N . ILE A 1 43 ? 3.278 0.981 -5.413 1.00 0.10 32 ILE A N 19
ATOM 19974 C CA . ILE A 1 43 ? 3.207 1.807 -4.230 1.00 0.11 32 ILE A CA 19
ATOM 19975 C C . ILE A 1 43 ? 4.382 2.768 -4.199 1.00 0.11 32 ILE A C 19
ATOM 19976 O O . ILE A 1 43 ? 5.501 2.399 -4.543 1.00 0.12 32 ILE A O 19
ATOM 19992 N N . PHE A 1 44 ? 4.114 3.989 -3.795 1.00 0.12 33 PHE A N 19
ATOM 19993 C CA . PHE A 1 44 ? 5.130 5.023 -3.725 1.00 0.13 33 PHE A CA 19
ATOM 19994 C C . PHE A 1 44 ? 5.302 5.471 -2.276 1.00 0.12 33 PHE A C 19
ATOM 19995 O O . PHE A 1 44 ? 4.392 5.326 -1.457 1.00 0.14 33 PHE A O 19
ATOM 20012 N N . PHE A 1 45 ? 6.473 6.001 -1.959 1.00 0.11 34 PHE A N 19
ATOM 20013 C CA . PHE A 1 45 ? 6.794 6.376 -0.588 1.00 0.11 34 PHE A CA 19
ATOM 20014 C C . PHE A 1 45 ? 6.005 7.613 -0.173 1.00 0.11 34 PHE A C 19
ATOM 20015 O O . PHE A 1 45 ? 6.147 8.682 -0.768 1.00 0.18 34 PHE A O 19
ATOM 20032 N N . GLY A 1 46 ? 5.174 7.462 0.847 1.00 0.10 35 GLY A N 19
ATOM 20033 C CA . GLY A 1 46 ? 4.424 8.588 1.355 1.00 0.12 35 GLY A CA 19
ATOM 20034 C C . GLY A 1 46 ? 2.929 8.460 1.139 1.00 0.10 35 GLY A C 19
ATOM 20035 O O . GLY A 1 46 ? 2.173 9.352 1.527 1.00 0.17 35 GLY A O 19
ATOM 20039 N N . GLU A 1 47 ? 2.483 7.371 0.522 1.00 0.12 36 GLU A N 19
ATOM 20040 C CA . GLU A 1 47 ? 1.053 7.192 0.296 1.00 0.11 36 GLU A CA 19
ATOM 20041 C C . GLU A 1 47 ? 0.385 6.564 1.512 1.00 0.11 36 GLU A C 19
ATOM 20042 O O . GLU A 1 47 ? 0.983 5.768 2.233 1.00 0.16 36 GLU A O 19
ATOM 20054 N N . THR A 1 48 ? -0.859 6.940 1.714 1.00 0.11 37 THR A N 19
ATOM 20055 C CA . THR A 1 48 ? -1.641 6.514 2.856 1.00 0.12 37 THR A CA 19
ATOM 20056 C C . THR A 1 48 ? -2.704 5.513 2.427 1.00 0.11 37 THR A C 19
ATOM 20057 O O . THR A 1 48 ? -3.683 5.878 1.786 1.00 0.12 37 THR A O 19
ATOM 20068 N N . VAL A 1 49 ? -2.526 4.257 2.783 1.00 0.12 38 VAL A N 19
ATOM 20069 C CA . VAL A 1 49 ? -3.425 3.219 2.313 1.00 0.12 38 VAL A CA 19
ATOM 20070 C C . VAL A 1 49 ? -4.686 3.170 3.166 1.00 0.13 38 VAL A C 19
ATOM 20071 O O . VAL A 1 49 ? -4.622 3.255 4.390 1.00 0.16 38 VAL A O 19
ATOM 20084 N N . LEU A 1 50 ? -5.815 3.031 2.500 1.00 0.15 39 LEU A N 19
ATOM 20085 C CA . LEU A 1 50 ? -7.118 3.055 3.138 1.00 0.15 39 LEU A CA 19
ATOM 20086 C C . LEU A 1 50 ? -7.907 1.807 2.786 1.00 0.17 39 LEU A C 19
ATOM 20087 O O . LEU A 1 50 ? -8.366 1.655 1.655 1.00 0.27 39 LEU A O 19
ATOM 20103 N N . THR A 1 51 ? -8.050 0.906 3.736 1.00 0.14 40 THR A N 19
ATOM 20104 C CA . THR A 1 51 ? -8.905 -0.249 3.546 1.00 0.16 40 THR A CA 19
ATOM 20105 C C . THR A 1 51 ? -10.181 -0.058 4.352 1.00 0.18 40 THR A C 19
ATOM 20106 O O . THR A 1 51 ? -10.244 0.806 5.229 1.00 0.22 40 THR A O 19
ATOM 20117 N N . GLY A 1 52 ? -11.201 -0.829 4.041 1.00 0.22 41 GLY A N 19
ATOM 20118 C CA . GLY A 1 52 ? -12.457 -0.707 4.755 1.00 0.27 41 GLY A CA 19
ATOM 20119 C C . GLY A 1 52 ? -13.116 -2.042 4.998 1.00 0.43 41 GLY A C 19
ATOM 20120 O O . GLY A 1 52 ? -13.427 -2.757 4.049 1.00 0.90 41 GLY A O 19
ATOM 20124 N N . GLY A 1 53 ? -13.332 -2.361 6.275 1.00 0.55 42 GLY A N 19
ATOM 20125 C CA . GLY A 1 53 ? -13.933 -3.627 6.663 1.00 0.61 42 GLY A CA 19
ATOM 20126 C C . GLY A 1 53 ? -13.198 -4.819 6.088 1.00 0.85 42 GLY A C 19
ATOM 20127 O O . GLY A 1 53 ? -12.208 -5.288 6.653 1.00 1.79 42 GLY A O 19
ATOM 20131 N N . SER A 1 54 ? -13.675 -5.286 4.953 1.00 0.67 43 SER A N 19
ATOM 20132 C CA . SER A 1 54 ? -13.059 -6.376 4.242 1.00 0.80 43 SER A CA 19
ATOM 20133 C C . SER A 1 54 ? -12.022 -5.810 3.288 1.00 0.74 43 SER A C 19
ATOM 20134 O O . SER A 1 54 ? -12.326 -5.455 2.156 1.00 1.24 43 SER A O 19
ATOM 20142 N N . GLY A 1 55 ? -10.826 -5.646 3.802 1.00 0.41 44 GLY A N 19
ATOM 20143 C CA . GLY A 1 55 ? -9.710 -5.190 3.009 1.00 0.35 44 GLY A CA 19
ATOM 20144 C C . GLY A 1 55 ? -8.428 -5.905 3.389 1.00 0.44 44 GLY A C 19
ATOM 20145 O O . GLY A 1 55 ? -8.182 -6.142 4.571 1.00 0.89 44 GLY A O 19
ATOM 20149 N N . SER A 1 56 ? -7.637 -6.294 2.403 1.00 0.22 45 SER A N 19
ATOM 20150 C CA . SER A 1 56 ? -6.294 -6.786 2.655 1.00 0.25 45 SER A CA 19
ATOM 20151 C C . SER A 1 56 ? -5.441 -6.537 1.437 1.00 0.27 45 SER A C 19
ATOM 20152 O O . SER A 1 56 ? -5.946 -6.471 0.325 1.00 0.49 45 SER A O 19
ATOM 20160 N N . VAL A 1 57 ? -4.156 -6.365 1.646 1.00 0.15 46 VAL A N 19
ATOM 20161 C CA . VAL A 1 57 ? -3.246 -6.038 0.558 1.00 0.13 46 VAL A CA 19
ATOM 20162 C C . VAL A 1 57 ? -1.854 -6.547 0.872 1.00 0.14 46 VAL A C 19
ATOM 20163 O O . VAL A 1 57 ? -1.374 -6.405 1.991 1.00 0.25 46 VAL A O 19
ATOM 20176 N N . THR A 1 58 ? -1.219 -7.143 -0.112 1.00 0.14 47 THR A N 19
ATOM 20177 C CA . THR A 1 58 ? 0.162 -7.545 0.006 1.00 0.14 47 THR A CA 19
ATOM 20178 C C . THR A 1 58 ? 1.030 -6.666 -0.877 1.00 0.12 47 THR A C 19
ATOM 20179 O O . THR A 1 58 ? 1.022 -6.789 -2.105 1.00 0.12 47 THR A O 19
ATOM 20190 N N . ILE A 1 59 ? 1.748 -5.763 -0.244 1.00 0.10 48 ILE A N 19
ATOM 20191 C CA . ILE A 1 59 ? 2.653 -4.885 -0.942 1.00 0.10 48 ILE A CA 19
ATOM 20192 C C . ILE A 1 59 ? 4.056 -5.450 -0.889 1.00 0.10 48 ILE A C 19
ATOM 20193 O O . ILE A 1 59 ? 4.751 -5.347 0.123 1.00 0.13 48 ILE A O 19
ATOM 20209 N N . ALA A 1 60 ? 4.445 -6.086 -1.972 1.00 0.09 49 ALA A N 19
ATOM 20210 C CA . ALA A 1 60 ? 5.781 -6.615 -2.094 1.00 0.10 49 ALA A CA 19
ATOM 20211 C C . ALA A 1 60 ? 6.732 -5.485 -2.444 1.00 0.09 49 ALA A C 19
ATOM 20212 O O . ALA A 1 60 ? 6.766 -5.019 -3.588 1.00 0.11 49 ALA A O 19
ATOM 20219 N N . PHE A 1 61 ? 7.471 -5.021 -1.450 1.00 0.09 50 PHE A N 19
ATOM 20220 C CA . PHE A 1 61 ? 8.373 -3.898 -1.627 1.00 0.10 50 PHE A CA 19
ATOM 20221 C C . PHE A 1 61 ? 9.507 -4.253 -2.565 1.00 0.12 50 PHE A C 19
ATOM 20222 O O . PHE A 1 61 ? 9.931 -5.405 -2.658 1.00 0.16 50 PHE A O 19
ATOM 20239 N N . VAL A 1 62 ? 10.002 -3.233 -3.238 1.00 0.11 51 VAL A N 19
ATOM 20240 C CA . VAL A 1 62 ? 10.983 -3.388 -4.293 1.00 0.14 51 VAL A CA 19
ATOM 20241 C C . VAL A 1 62 ? 12.376 -3.690 -3.719 1.00 0.16 51 VAL A C 19
ATOM 20242 O O . VAL A 1 62 ? 13.351 -3.830 -4.457 1.00 0.25 51 VAL A O 19
ATOM 20255 N N . ASP A 1 63 ? 12.456 -3.793 -2.394 1.00 0.17 52 ASP A N 19
ATOM 20256 C CA . ASP A 1 63 ? 13.716 -4.117 -1.727 1.00 0.21 52 ASP A CA 19
ATOM 20257 C C . ASP A 1 63 ? 13.819 -5.616 -1.481 1.00 0.24 52 ASP A C 19
ATOM 20258 O O . ASP A 1 63 ? 14.908 -6.157 -1.305 1.00 0.33 52 ASP A O 19
ATOM 20267 N N . GLY A 1 64 ? 12.676 -6.285 -1.486 1.00 0.21 53 GLY A N 19
ATOM 20268 C CA . GLY A 1 64 ? 12.648 -7.700 -1.181 1.00 0.26 53 GLY A CA 19
ATOM 20269 C C . GLY A 1 64 ? 11.721 -8.010 -0.025 1.00 0.24 53 GLY A C 19
ATOM 20270 O O . GLY A 1 64 ? 11.295 -9.150 0.153 1.00 0.27 53 GLY A O 19
ATOM 20274 N N . THR A 1 65 ? 11.417 -6.993 0.767 1.00 0.22 54 THR A N 19
ATOM 20275 C CA . THR A 1 65 ? 10.490 -7.128 1.877 1.00 0.22 54 THR A CA 19
ATOM 20276 C C . THR A 1 65 ? 9.044 -7.118 1.380 1.00 0.19 54 THR A C 19
ATOM 20277 O O . THR A 1 65 ? 8.770 -6.669 0.267 1.00 0.25 54 THR A O 19
ATOM 20288 N N . ASP A 1 66 ? 8.126 -7.626 2.192 1.00 0.21 55 ASP A N 19
ATOM 20289 C CA . ASP A 1 66 ? 6.710 -7.639 1.833 1.00 0.19 55 ASP A CA 19
ATOM 20290 C C . ASP A 1 66 ? 5.885 -7.145 3.011 1.00 0.25 55 ASP A C 19
ATOM 20291 O O . ASP A 1 66 ? 6.234 -7.393 4.166 1.00 0.44 55 ASP A O 19
ATOM 20300 N N . VAL A 1 67 ? 4.795 -6.455 2.725 1.00 0.16 56 VAL A N 19
ATOM 20301 C CA . VAL A 1 67 ? 3.927 -5.939 3.770 1.00 0.21 56 VAL A CA 19
ATOM 20302 C C . VAL A 1 67 ? 2.478 -6.290 3.490 1.00 0.22 56 VAL A C 19
ATOM 20303 O O . VAL A 1 67 ? 2.059 -6.379 2.337 1.00 0.30 56 VAL A O 19
ATOM 20316 N N . VAL A 1 68 ? 1.723 -6.503 4.550 1.00 0.17 57 VAL A N 19
ATOM 20317 C CA . VAL A 1 68 ? 0.314 -6.827 4.426 1.00 0.20 57 VAL A CA 19
ATOM 20318 C C . VAL A 1 68 ? -0.530 -5.784 5.151 1.00 0.21 57 VAL A C 19
ATOM 20319 O O . VAL A 1 68 ? -0.162 -5.304 6.224 1.00 0.30 57 VAL A O 19
ATOM 20332 N N . ILE A 1 69 ? -1.633 -5.402 4.537 1.00 0.18 58 ILE A N 19
ATOM 20333 C CA . ILE A 1 69 ? -2.516 -4.409 5.112 1.00 0.22 58 ILE A CA 19
ATOM 20334 C C . ILE A 1 69 ? -3.821 -5.058 5.544 1.00 0.29 58 ILE A C 19
ATOM 20335 O O . ILE A 1 69 ? -4.390 -5.864 4.807 1.00 0.32 58 ILE A O 19
ATOM 20351 N N . GLY A 1 70 ? -4.274 -4.722 6.743 1.00 0.35 59 GLY A N 19
ATOM 20352 C CA . GLY A 1 70 ? -5.509 -5.280 7.252 1.00 0.43 59 GLY A CA 19
ATOM 20353 C C . GLY A 1 70 ? -6.725 -4.540 6.742 1.00 0.50 59 GLY A C 19
ATOM 20354 O O . GLY A 1 70 ? -6.615 -3.702 5.852 1.00 1.02 59 GLY A O 19
ATOM 20358 N N . GLY A 1 71 ? -7.879 -4.828 7.323 1.00 0.35 60 GLY A N 19
ATOM 20359 C CA . GLY A 1 71 ? -9.114 -4.239 6.856 1.00 0.36 60 GLY A CA 19
ATOM 20360 C C . GLY A 1 71 ? -9.542 -3.087 7.727 1.00 0.33 60 GLY A C 19
ATOM 20361 O O . GLY A 1 71 ? -9.343 -3.122 8.942 1.00 0.40 60 GLY A O 19
ATOM 20365 N N . ASP A 1 72 ? -10.113 -2.057 7.104 1.00 0.28 61 ASP A N 19
ATOM 20366 C CA . ASP A 1 72 ? -10.463 -0.817 7.801 1.00 0.31 61 ASP A CA 19
ATOM 20367 C C . ASP A 1 72 ? -9.206 -0.175 8.393 1.00 0.29 61 ASP A C 19
ATOM 20368 O O . ASP A 1 72 ? -9.269 0.629 9.320 1.00 0.43 61 ASP A O 19
ATOM 20377 N N . SER A 1 73 ? -8.059 -0.539 7.839 1.00 0.22 62 SER A N 19
ATOM 20378 C CA . SER A 1 73 ? -6.790 -0.019 8.304 1.00 0.26 62 SER A CA 19
ATOM 20379 C C . SER A 1 73 ? -6.344 1.140 7.425 1.00 0.22 62 SER A C 19
ATOM 20380 O O . SER A 1 73 ? -6.724 1.234 6.255 1.00 0.23 62 SER A O 19
ATOM 20388 N N . ILE A 1 74 ? -5.540 2.014 8.002 1.00 0.20 63 ILE A N 19
ATOM 20389 C CA . ILE A 1 74 ? -5.059 3.204 7.325 1.00 0.19 63 ILE A CA 19
ATOM 20390 C C . ILE A 1 74 ? -3.615 3.448 7.724 1.00 0.24 63 ILE A C 19
ATOM 20391 O O . ILE A 1 74 ? -3.337 3.856 8.852 1.00 0.38 63 ILE A O 19
ATOM 20407 N N . VAL A 1 75 ? -2.701 3.174 6.816 1.00 0.15 64 VAL A N 19
ATOM 20408 C CA . VAL A 1 75 ? -1.287 3.262 7.120 1.00 0.18 64 VAL A CA 19
ATOM 20409 C C . VAL A 1 75 ? -0.534 4.001 6.036 1.00 0.15 64 VAL A C 19
ATOM 20410 O O . VAL A 1 75 ? -0.899 3.953 4.863 1.00 0.13 64 VAL A O 19
ATOM 20423 N N . GLU A 1 76 ? 0.523 4.675 6.436 1.00 0.18 65 GLU A N 19
ATOM 20424 C CA . GLU A 1 76 ? 1.288 5.506 5.526 1.00 0.16 65 GLU A CA 19
ATOM 20425 C C . GLU A 1 76 ? 2.609 4.839 5.177 1.00 0.13 65 GLU A C 19
ATOM 20426 O O . GLU A 1 76 ? 3.349 4.403 6.060 1.00 0.15 65 GLU A O 19
ATOM 20438 N N . MET A 1 77 ? 2.882 4.750 3.881 1.00 0.12 66 MET A N 19
ATOM 20439 C CA . MET A 1 77 ? 4.110 4.134 3.376 1.00 0.14 66 MET A CA 19
ATOM 20440 C C . MET A 1 77 ? 5.342 4.919 3.808 1.00 0.13 66 MET A C 19
ATOM 20441 O O . MET A 1 77 ? 5.788 5.831 3.111 1.00 0.17 66 MET A O 19
ATOM 20455 N N . THR A 1 78 ? 5.882 4.557 4.961 1.00 0.13 67 THR A N 19
ATOM 20456 C CA . THR A 1 78 ? 7.035 5.239 5.516 1.00 0.14 67 THR A CA 19
ATOM 20457 C C . THR A 1 78 ? 8.164 4.257 5.803 1.00 0.15 67 THR A C 19
ATOM 20458 O O . THR A 1 78 ? 8.134 3.117 5.338 1.00 0.16 67 THR A O 19
ATOM 20469 N N . ASP A 1 79 ? 9.144 4.695 6.583 1.00 0.18 68 ASP A N 19
ATOM 20470 C CA . ASP A 1 79 ? 10.274 3.848 6.955 1.00 0.23 68 ASP A CA 19
ATOM 20471 C C . ASP A 1 79 ? 9.810 2.725 7.881 1.00 0.25 68 ASP A C 19
ATOM 20472 O O . ASP A 1 79 ? 10.401 1.646 7.924 1.00 0.34 68 ASP A O 19
ATOM 20481 N N . GLU A 1 80 ? 8.720 2.988 8.592 1.00 0.29 69 GLU A N 19
ATOM 20482 C CA . GLU A 1 80 ? 8.142 2.026 9.522 1.00 0.39 69 GLU A CA 19
ATOM 20483 C C . GLU A 1 80 ? 7.432 0.916 8.762 1.00 0.35 69 GLU A C 19
ATOM 20484 O O . GLU A 1 80 ? 7.182 -0.171 9.287 1.00 0.49 69 GLU A O 19
ATOM 20496 N N . ILE A 1 81 ? 7.103 1.218 7.524 1.00 0.21 70 ILE A N 19
ATOM 20497 C CA . ILE A 1 81 ? 6.416 0.295 6.652 1.00 0.18 70 ILE A CA 19
ATOM 20498 C C . ILE A 1 81 ? 7.395 -0.405 5.721 1.00 0.18 70 ILE A C 19
ATOM 20499 O O . ILE A 1 81 ? 7.471 -1.630 5.676 1.00 0.24 70 ILE A O 19
ATOM 20515 N N . TYR A 1 82 ? 8.151 0.398 5.001 1.00 0.16 71 TYR A N 19
ATOM 20516 C CA . TYR A 1 82 ? 9.071 -0.093 3.999 1.00 0.17 71 TYR A CA 19
ATOM 20517 C C . TYR A 1 82 ? 10.462 -0.225 4.594 1.00 0.27 71 TYR A C 19
ATOM 20518 O O . TYR A 1 82 ? 11.282 0.690 4.518 1.00 0.31 71 TYR A O 19
ATOM 20536 N N . ASN A 1 83 ? 10.702 -1.361 5.213 1.00 0.40 72 ASN A N 19
ATOM 20537 C CA . ASN A 1 83 ? 12.023 -1.694 5.700 1.00 0.53 72 ASN A CA 19
ATOM 20538 C C . ASN A 1 83 ? 12.931 -2.058 4.532 1.00 0.46 72 ASN A C 19
ATOM 20539 O O . ASN A 1 83 ? 12.688 -3.037 3.823 1.00 0.61 72 ASN A O 19
ATOM 20550 N N . THR A 1 84 ? 13.954 -1.249 4.314 1.00 0.40 73 THR A N 19
ATOM 20551 C CA . THR A 1 84 ? 14.931 -1.520 3.277 1.00 0.42 73 THR A CA 19
ATOM 20552 C C . THR A 1 84 ? 16.130 -2.253 3.860 1.00 0.58 73 THR A C 19
ATOM 20553 O O . THR A 1 84 ? 16.853 -1.711 4.697 1.00 0.69 73 THR A O 19
ATOM 20564 N N . GLY A 1 85 ? 16.329 -3.483 3.426 1.00 0.69 74 GLY A N 19
ATOM 20565 C CA . GLY A 1 85 ? 17.414 -4.278 3.943 1.00 0.90 74 GLY A CA 19
ATOM 20566 C C . GLY A 1 85 ? 17.068 -5.746 4.010 1.00 1.46 74 GLY A C 19
ATOM 20567 O O . GLY A 1 85 ? 17.354 -6.413 5.005 1.00 1.91 74 GLY A O 19
ATOM 20571 N N . ASP A 1 86 ? 16.444 -6.259 2.956 1.00 2.07 75 ASP A N 19
ATOM 20572 C CA . ASP A 1 86 ? 16.117 -7.679 2.884 1.00 3.16 75 ASP A CA 19
ATOM 20573 C C . ASP A 1 86 ? 17.337 -8.469 2.419 1.00 3.74 75 ASP A C 19
ATOM 20574 O O . ASP A 1 86 ? 17.294 -9.199 1.428 1.00 4.38 75 ASP A O 19
ATOM 20583 N N . ASN A 1 87 ? 18.429 -8.307 3.150 1.00 4.05 76 ASN A N 19
ATOM 20584 C CA . ASN A 1 87 ? 19.686 -8.951 2.826 1.00 5.07 76 ASN A CA 19
ATOM 20585 C C . ASN A 1 87 ? 20.660 -8.790 3.985 1.00 5.95 76 ASN A C 19
ATOM 20586 O O . ASN A 1 87 ? 21.268 -7.708 4.106 1.00 6.53 76 ASN A O 19
ATOM 20597 N N . GLY A 1 12 ? 9.109 10.608 -4.624 1.00 1.49 1 GLY A N 20
ATOM 20598 C CA . GLY A 1 12 ? 7.882 9.786 -4.752 1.00 1.01 1 GLY A CA 20
ATOM 20599 C C . GLY A 1 12 ? 8.037 8.676 -5.771 1.00 0.96 1 GLY A C 20
ATOM 20600 O O . GLY A 1 12 ? 7.301 8.623 -6.755 1.00 1.71 1 GLY A O 20
ATOM 20604 N N . ASN A 1 13 ? 8.996 7.789 -5.542 1.00 0.45 2 ASN A N 20
ATOM 20605 C CA . ASN A 1 13 ? 9.227 6.664 -6.440 1.00 0.32 2 ASN A CA 20
ATOM 20606 C C . ASN A 1 13 ? 8.410 5.466 -5.999 1.00 0.22 2 ASN A C 20
ATOM 20607 O O . ASN A 1 13 ? 7.899 5.427 -4.877 1.00 0.22 2 ASN A O 20
ATOM 20618 N N . ALA A 1 14 ? 8.281 4.497 -6.889 1.00 0.18 3 ALA A N 20
ATOM 20619 C CA . ALA A 1 14 ? 7.547 3.287 -6.582 1.00 0.14 3 ALA A CA 20
ATOM 20620 C C . ALA A 1 14 ? 8.421 2.348 -5.769 1.00 0.15 3 ALA A C 20
ATOM 20621 O O . ALA A 1 14 ? 9.378 1.764 -6.276 1.00 0.24 3 ALA A O 20
ATOM 20628 N N . ILE A 1 15 ? 8.071 2.213 -4.507 1.00 0.10 4 ILE A N 20
ATOM 20629 C CA . ILE A 1 15 ? 8.889 1.504 -3.539 1.00 0.10 4 ILE A CA 20
ATOM 20630 C C . ILE A 1 15 ? 8.446 0.056 -3.386 1.00 0.09 4 ILE A C 20
ATOM 20631 O O . ILE A 1 15 ? 9.135 -0.756 -2.771 1.00 0.11 4 ILE A O 20
ATOM 20647 N N . GLY A 1 16 ? 7.289 -0.258 -3.935 1.00 0.09 5 GLY A N 20
ATOM 20648 C CA . GLY A 1 16 ? 6.781 -1.608 -3.871 1.00 0.09 5 GLY A CA 20
ATOM 20649 C C . GLY A 1 16 ? 5.603 -1.788 -4.778 1.00 0.08 5 GLY A C 20
ATOM 20650 O O . GLY A 1 16 ? 5.146 -0.829 -5.394 1.00 0.10 5 GLY A O 20
ATOM 20654 N N . PHE A 1 17 ? 5.110 -3.005 -4.871 1.00 0.08 6 PHE A N 20
ATOM 20655 C CA . PHE A 1 17 ? 4.051 -3.320 -5.807 1.00 0.08 6 PHE A CA 20
ATOM 20656 C C . PHE A 1 17 ? 3.101 -4.344 -5.213 1.00 0.09 6 PHE A C 20
ATOM 20657 O O . PHE A 1 17 ? 3.491 -5.160 -4.380 1.00 0.10 6 PHE A O 20
ATOM 20674 N N . ILE A 1 18 ? 1.854 -4.290 -5.639 1.00 0.09 7 ILE A N 20
ATOM 20675 C CA . ILE A 1 18 ? 0.826 -5.175 -5.107 1.00 0.09 7 ILE A CA 20
ATOM 20676 C C . ILE A 1 18 ? 0.924 -6.568 -5.714 1.00 0.11 7 ILE A C 20
ATOM 20677 O O . ILE A 1 18 ? 0.878 -6.723 -6.932 1.00 0.14 7 ILE A O 20
ATOM 20693 N N . THR A 1 19 ? 1.042 -7.576 -4.868 1.00 0.12 8 THR A N 20
ATOM 20694 C CA . THR A 1 19 ? 1.091 -8.955 -5.335 1.00 0.15 8 THR A CA 20
ATOM 20695 C C . THR A 1 19 ? -0.125 -9.730 -4.847 1.00 0.16 8 THR A C 20
ATOM 20696 O O . THR A 1 19 ? -0.499 -10.756 -5.418 1.00 0.20 8 THR A O 20
ATOM 20707 N N . LYS A 1 20 ? -0.739 -9.224 -3.792 1.00 0.15 9 LYS A N 20
ATOM 20708 C CA . LYS A 1 20 ? -2.001 -9.755 -3.311 1.00 0.17 9 LYS A CA 20
ATOM 20709 C C . LYS A 1 20 ? -2.875 -8.596 -2.869 1.00 0.14 9 LYS A C 20
ATOM 20710 O O . LYS A 1 20 ? -2.371 -7.611 -2.336 1.00 0.17 9 LYS A O 20
ATOM 20729 N N . LEU A 1 21 ? -4.167 -8.698 -3.099 1.00 0.13 10 LEU A N 20
ATOM 20730 C CA . LEU A 1 21 ? -5.077 -7.623 -2.769 1.00 0.13 10 LEU A CA 20
ATOM 20731 C C . LEU A 1 21 ? -6.502 -8.129 -2.691 1.00 0.13 10 LEU A C 20
ATOM 20732 O O . LEU A 1 21 ? -6.921 -8.955 -3.503 1.00 0.17 10 LEU A O 20
ATOM 20748 N N . ASP A 1 22 ? -7.235 -7.614 -1.723 1.00 0.14 11 ASP A N 20
ATOM 20749 C CA . ASP A 1 22 ? -8.627 -7.990 -1.528 1.00 0.16 11 ASP A CA 20
ATOM 20750 C C . ASP A 1 22 ? -9.391 -6.902 -0.795 1.00 0.16 11 ASP A C 20
ATOM 20751 O O . ASP A 1 22 ? -8.800 -6.068 -0.106 1.00 0.19 11 ASP A O 20
ATOM 20760 N N . GLY A 1 23 ? -10.709 -6.919 -0.947 1.00 0.23 12 GLY A N 20
ATOM 20761 C CA . GLY A 1 23 ? -11.559 -5.993 -0.233 1.00 0.23 12 GLY A CA 20
ATOM 20762 C C . GLY A 1 23 ? -11.544 -4.601 -0.825 1.00 0.20 12 GLY A C 20
ATOM 20763 O O . GLY A 1 23 ? -11.113 -4.402 -1.961 1.00 0.27 12 GLY A O 20
ATOM 20767 N N . SER A 1 24 ? -12.015 -3.636 -0.053 1.00 0.18 13 SER A N 20
ATOM 20768 C CA . SER A 1 24 ? -12.101 -2.267 -0.503 1.00 0.18 13 SER A CA 20
ATOM 20769 C C . SER A 1 24 ? -10.840 -1.514 -0.104 1.00 0.15 13 SER A C 20
ATOM 20770 O O . SER A 1 24 ? -10.545 -1.384 1.085 1.00 0.19 13 SER A O 20
ATOM 20778 N N . VAL A 1 25 ? -10.080 -1.049 -1.087 1.00 0.13 14 VAL A N 20
ATOM 20779 C CA . VAL A 1 25 ? -8.810 -0.393 -0.804 1.00 0.12 14 VAL A CA 20
ATOM 20780 C C . VAL A 1 25 ? -8.639 0.896 -1.610 1.00 0.11 14 VAL A C 20
ATOM 20781 O O . VAL A 1 25 ? -9.194 1.057 -2.698 1.00 0.13 14 VAL A O 20
ATOM 20794 N N . THR A 1 26 ? -7.865 1.800 -1.041 1.00 0.10 15 THR A N 20
ATOM 20795 C CA . THR A 1 26 ? -7.575 3.100 -1.630 1.00 0.10 15 THR A CA 20
ATOM 20796 C C . THR A 1 26 ? -6.201 3.557 -1.161 1.00 0.10 15 THR A C 20
ATOM 20797 O O . THR A 1 26 ? -5.700 3.044 -0.169 1.00 0.10 15 THR A O 20
ATOM 20808 N N . VAL A 1 27 ? -5.571 4.471 -1.877 1.00 0.10 16 VAL A N 20
ATOM 20809 C CA . VAL A 1 27 ? -4.328 5.051 -1.390 1.00 0.11 16 VAL A CA 20
ATOM 20810 C C . VAL A 1 27 ? -4.338 6.570 -1.544 1.00 0.11 16 VAL A C 20
ATOM 20811 O O . VAL A 1 27 ? -4.776 7.102 -2.561 1.00 0.12 16 VAL A O 20
ATOM 20824 N N . GLN A 1 28 ? -3.890 7.248 -0.501 1.00 0.12 17 GLN A N 20
ATOM 20825 C CA . GLN A 1 28 ? -3.777 8.696 -0.493 1.00 0.12 17 GLN A CA 20
ATOM 20826 C C . GLN A 1 28 ? -2.331 9.102 -0.696 1.00 0.13 17 GLN A C 20
ATOM 20827 O O . GLN A 1 28 ? -1.533 9.053 0.234 1.00 0.13 17 GLN A O 20
ATOM 20841 N N . SER A 1 29 ? -1.994 9.491 -1.910 1.00 0.16 18 SER A N 20
ATOM 20842 C CA . SER A 1 29 ? -0.628 9.872 -2.240 1.00 0.21 18 SER A CA 20
ATOM 20843 C C . SER A 1 29 ? -0.195 11.099 -1.435 1.00 0.24 18 SER A C 20
ATOM 20844 O O . SER A 1 29 ? -0.993 11.679 -0.704 1.00 0.25 18 SER A O 20
ATOM 20852 N N . ILE A 1 30 ? 1.058 11.512 -1.590 1.00 0.29 19 ILE A N 20
ATOM 20853 C CA . ILE A 1 30 ? 1.589 12.653 -0.836 1.00 0.33 19 ILE A CA 20
ATOM 20854 C C . ILE A 1 30 ? 0.919 13.969 -1.234 1.00 0.40 19 ILE A C 20
ATOM 20855 O O . ILE A 1 30 ? 1.177 15.016 -0.638 1.00 0.59 19 ILE A O 20
ATOM 20871 N N . ASN A 1 31 ? 0.070 13.911 -2.248 1.00 0.40 20 ASN A N 20
ATOM 20872 C CA . ASN A 1 31 ? -0.728 15.063 -2.650 1.00 0.46 20 ASN A CA 20
ATOM 20873 C C . ASN A 1 31 ? -2.070 15.029 -1.939 1.00 0.40 20 ASN A C 20
ATOM 20874 O O . ASN A 1 31 ? -2.858 15.967 -2.019 1.00 0.49 20 ASN A O 20
ATOM 20885 N N . GLY A 1 32 ? -2.324 13.917 -1.261 1.00 0.31 21 GLY A N 20
ATOM 20886 C CA . GLY A 1 32 ? -3.583 13.720 -0.567 1.00 0.29 21 GLY A CA 20
ATOM 20887 C C . GLY A 1 32 ? -4.626 13.144 -1.489 1.00 0.27 21 GLY A C 20
ATOM 20888 O O . GLY A 1 32 ? -5.795 13.008 -1.127 1.00 0.32 21 GLY A O 20
ATOM 20892 N N . GLN A 1 33 ? -4.190 12.802 -2.689 1.00 0.26 22 GLN A N 20
ATOM 20893 C CA . GLN A 1 33 ? -5.066 12.233 -3.691 1.00 0.25 22 GLN A CA 20
ATOM 20894 C C . GLN A 1 33 ? -5.298 10.753 -3.433 1.00 0.19 22 GLN A C 20
ATOM 20895 O O . GLN A 1 33 ? -4.350 9.987 -3.275 1.00 0.18 22 GLN A O 20
ATOM 20909 N N . GLU A 1 34 ? -6.564 10.369 -3.392 1.00 0.21 23 GLU A N 20
ATOM 20910 C CA . GLU A 1 34 ? -6.949 8.996 -3.116 1.00 0.16 23 GLU A CA 20
ATOM 20911 C C . GLU A 1 34 ? -7.327 8.271 -4.404 1.00 0.19 23 GLU A C 20
ATOM 20912 O O . GLU A 1 34 ? -8.265 8.668 -5.097 1.00 0.28 23 GLU A O 20
ATOM 20924 N N . ARG A 1 35 ? -6.580 7.226 -4.731 1.00 0.21 24 ARG A N 20
ATOM 20925 C CA . ARG A 1 35 ? -6.892 6.404 -5.892 1.00 0.30 24 ARG A CA 20
ATOM 20926 C C . ARG A 1 35 ? -7.226 4.998 -5.444 1.00 0.27 24 ARG A C 20
ATOM 20927 O O . ARG A 1 35 ? -6.992 4.632 -4.291 1.00 0.33 24 ARG A O 20
ATOM 20948 N N . VAL A 1 36 ? -7.749 4.207 -6.361 1.00 0.26 25 VAL A N 20
ATOM 20949 C CA . VAL A 1 36 ? -8.050 2.818 -6.068 1.00 0.25 25 VAL A CA 20
ATOM 20950 C C . VAL A 1 36 ? -6.821 1.969 -6.341 1.00 0.23 25 VAL A C 20
ATOM 20951 O O . VAL A 1 36 ? -6.077 2.216 -7.292 1.00 0.32 25 VAL A O 20
ATOM 20964 N N . LEU A 1 37 ? -6.585 0.995 -5.490 1.00 0.16 26 LEU A N 20
ATOM 20965 C CA . LEU A 1 37 ? -5.450 0.120 -5.674 1.00 0.15 26 LEU A CA 20
ATOM 20966 C C . LEU A 1 37 ? -5.872 -1.200 -6.270 1.00 0.15 26 LEU A C 20
ATOM 20967 O O . LEU A 1 37 ? -7.008 -1.649 -6.087 1.00 0.28 26 LEU A O 20
ATOM 20983 N N . LYS A 1 38 ? -4.947 -1.814 -6.985 1.00 0.30 27 LYS A N 20
ATOM 20984 C CA . LYS A 1 38 ? -5.228 -3.034 -7.725 1.00 0.27 27 LYS A CA 20
ATOM 20985 C C . LYS A 1 38 ? -4.032 -3.948 -7.620 1.00 0.21 27 LYS A C 20
ATOM 20986 O O . LYS A 1 38 ? -3.030 -3.583 -7.016 1.00 0.26 27 LYS A O 20
ATOM 21005 N N . LEU A 1 39 ? -4.113 -5.122 -8.207 1.00 0.19 28 LEU A N 20
ATOM 21006 C CA . LEU A 1 39 ? -2.958 -5.996 -8.209 1.00 0.16 28 LEU A CA 20
ATOM 21007 C C . LEU A 1 39 ? -1.940 -5.467 -9.189 1.00 0.18 28 LEU A C 20
ATOM 21008 O O . LEU A 1 39 ? -2.295 -5.018 -10.281 1.00 0.21 28 LEU A O 20
ATOM 21024 N N . GLY A 1 40 ? -0.683 -5.522 -8.808 1.00 0.19 29 GLY A N 20
ATOM 21025 C CA . GLY A 1 40 ? 0.352 -5.033 -9.673 1.00 0.21 29 GLY A CA 20
ATOM 21026 C C . GLY A 1 40 ? 0.459 -3.523 -9.631 1.00 0.19 29 GLY A C 20
ATOM 21027 O O . GLY A 1 40 ? 1.264 -2.930 -10.352 1.00 0.24 29 GLY A O 20
ATOM 21031 N N . ASP A 1 41 ? -0.360 -2.896 -8.788 1.00 0.19 30 ASP A N 20
ATOM 21032 C CA . ASP A 1 41 ? -0.313 -1.452 -8.622 1.00 0.16 30 ASP A CA 20
ATOM 21033 C C . ASP A 1 41 ? 0.906 -1.063 -7.803 1.00 0.13 30 ASP A C 20
ATOM 21034 O O . ASP A 1 41 ? 1.320 -1.774 -6.885 1.00 0.16 30 ASP A O 20
ATOM 21043 N N . PRO A 1 42 ? 1.523 0.044 -8.188 1.00 0.12 31 PRO A N 20
ATOM 21044 C CA . PRO A 1 42 ? 2.772 0.516 -7.605 1.00 0.12 31 PRO A CA 20
ATOM 21045 C C . PRO A 1 42 ? 2.571 1.385 -6.364 1.00 0.13 31 PRO A C 20
ATOM 21046 O O . PRO A 1 42 ? 1.843 2.370 -6.389 1.00 0.22 31 PRO A O 20
ATOM 21057 N N . ILE A 1 43 ? 3.239 1.026 -5.290 1.00 0.10 32 ILE A N 20
ATOM 21058 C CA . ILE A 1 43 ? 3.185 1.803 -4.072 1.00 0.11 32 ILE A CA 20
ATOM 21059 C C . ILE A 1 43 ? 4.329 2.793 -4.044 1.00 0.11 32 ILE A C 20
ATOM 21060 O O . ILE A 1 43 ? 5.468 2.447 -4.344 1.00 0.12 32 ILE A O 20
ATOM 21076 N N . PHE A 1 44 ? 4.015 4.014 -3.688 1.00 0.12 33 PHE A N 20
ATOM 21077 C CA . PHE A 1 44 ? 5.003 5.074 -3.638 1.00 0.13 33 PHE A CA 20
ATOM 21078 C C . PHE A 1 44 ? 5.238 5.492 -2.189 1.00 0.12 33 PHE A C 20
ATOM 21079 O O . PHE A 1 44 ? 4.350 5.361 -1.342 1.00 0.14 33 PHE A O 20
ATOM 21096 N N . PHE A 1 45 ? 6.441 5.971 -1.903 1.00 0.11 34 PHE A N 20
ATOM 21097 C CA . PHE A 1 45 ? 6.823 6.315 -0.538 1.00 0.11 34 PHE A CA 20
ATOM 21098 C C . PHE A 1 45 ? 6.064 7.541 -0.058 1.00 0.11 34 PHE A C 20
ATOM 21099 O O . PHE A 1 45 ? 6.250 8.642 -0.580 1.00 0.18 34 PHE A O 20
ATOM 21116 N N . GLY A 1 46 ? 5.209 7.346 0.932 1.00 0.10 35 GLY A N 20
ATOM 21117 C CA . GLY A 1 46 ? 4.482 8.455 1.502 1.00 0.12 35 GLY A CA 20
ATOM 21118 C C . GLY A 1 46 ? 2.986 8.371 1.281 1.00 0.10 35 GLY A C 20
ATOM 21119 O O . GLY A 1 46 ? 2.250 9.257 1.714 1.00 0.17 35 GLY A O 20
ATOM 21123 N N . GLU A 1 47 ? 2.511 7.319 0.620 1.00 0.12 36 GLU A N 20
ATOM 21124 C CA . GLU A 1 47 ? 1.083 7.215 0.351 1.00 0.11 36 GLU A CA 20
ATOM 21125 C C . GLU A 1 47 ? 0.360 6.554 1.516 1.00 0.11 36 GLU A C 20
ATOM 21126 O O . GLU A 1 47 ? 0.896 5.674 2.182 1.00 0.16 36 GLU A O 20
ATOM 21138 N N . THR A 1 48 ? -0.845 7.012 1.758 1.00 0.11 37 THR A N 20
ATOM 21139 C CA . THR A 1 48 ? -1.652 6.542 2.865 1.00 0.12 37 THR A CA 20
ATOM 21140 C C . THR A 1 48 ? -2.701 5.547 2.388 1.00 0.11 37 THR A C 20
ATOM 21141 O O . THR A 1 48 ? -3.680 5.926 1.753 1.00 0.12 37 THR A O 20
ATOM 21152 N N . VAL A 1 49 ? -2.511 4.282 2.703 1.00 0.12 38 VAL A N 20
ATOM 21153 C CA . VAL A 1 49 ? -3.416 3.255 2.222 1.00 0.12 38 VAL A CA 20
ATOM 21154 C C . VAL A 1 49 ? -4.651 3.180 3.106 1.00 0.13 38 VAL A C 20
ATOM 21155 O O . VAL A 1 49 ? -4.554 3.123 4.330 1.00 0.16 38 VAL A O 20
ATOM 21168 N N . LEU A 1 50 ? -5.802 3.193 2.461 1.00 0.15 39 LEU A N 20
ATOM 21169 C CA . LEU A 1 50 ? -7.084 3.185 3.136 1.00 0.15 39 LEU A CA 20
ATOM 21170 C C . LEU A 1 50 ? -7.867 1.949 2.744 1.00 0.17 39 LEU A C 20
ATOM 21171 O O . LEU A 1 50 ? -8.405 1.872 1.640 1.00 0.27 39 LEU A O 20
ATOM 21187 N N . THR A 1 51 ? -7.917 0.970 3.624 1.00 0.14 40 THR A N 20
ATOM 21188 C CA . THR A 1 51 ? -8.718 -0.206 3.368 1.00 0.16 40 THR A CA 20
ATOM 21189 C C . THR A 1 51 ? -10.025 -0.099 4.136 1.00 0.18 40 THR A C 20
ATOM 21190 O O . THR A 1 51 ? -10.134 0.670 5.091 1.00 0.22 40 THR A O 20
ATOM 21201 N N . GLY A 1 52 ? -11.019 -0.844 3.705 1.00 0.22 41 GLY A N 20
ATOM 21202 C CA . GLY A 1 52 ? -12.288 -0.843 4.388 1.00 0.27 41 GLY A CA 20
ATOM 21203 C C . GLY A 1 52 ? -12.876 -2.227 4.496 1.00 0.43 41 GLY A C 20
ATOM 21204 O O . GLY A 1 52 ? -12.806 -3.008 3.544 1.00 0.90 41 GLY A O 20
ATOM 21208 N N . GLY A 1 53 ? -13.429 -2.526 5.664 1.00 0.55 42 GLY A N 20
ATOM 21209 C CA . GLY A 1 53 ? -14.081 -3.799 5.908 1.00 0.61 42 GLY A CA 20
ATOM 21210 C C . GLY A 1 53 ? -13.208 -5.000 5.607 1.00 0.85 42 GLY A C 20
ATOM 21211 O O . GLY A 1 53 ? -12.283 -5.308 6.355 1.00 1.79 42 GLY A O 20
ATOM 21215 N N . SER A 1 54 ? -13.487 -5.655 4.489 1.00 0.67 43 SER A N 20
ATOM 21216 C CA . SER A 1 54 ? -12.808 -6.893 4.124 1.00 0.80 43 SER A CA 20
ATOM 21217 C C . SER A 1 54 ? -11.515 -6.599 3.356 1.00 0.74 43 SER A C 20
ATOM 21218 O O . SER A 1 54 ? -11.059 -7.404 2.543 1.00 1.24 43 SER A O 20
ATOM 21226 N N . GLY A 1 55 ? -10.929 -5.440 3.619 1.00 0.41 44 GLY A N 20
ATOM 21227 C CA . GLY A 1 55 ? -9.710 -5.047 2.943 1.00 0.35 44 GLY A CA 20
ATOM 21228 C C . GLY A 1 55 ? -8.501 -5.841 3.405 1.00 0.44 44 GLY A C 20
ATOM 21229 O O . GLY A 1 55 ? -8.339 -6.088 4.595 1.00 0.89 44 GLY A O 20
ATOM 21233 N N . SER A 1 56 ? -7.684 -6.284 2.458 1.00 0.22 45 SER A N 20
ATOM 21234 C CA . SER A 1 56 ? -6.406 -6.920 2.756 1.00 0.25 45 SER A CA 20
ATOM 21235 C C . SER A 1 56 ? -5.488 -6.774 1.553 1.00 0.27 45 SER A C 20
ATOM 21236 O O . SER A 1 56 ? -5.903 -7.005 0.425 1.00 0.49 45 SER A O 20
ATOM 21244 N N . VAL A 1 57 ? -4.252 -6.372 1.778 1.00 0.15 46 VAL A N 20
ATOM 21245 C CA . VAL A 1 57 ? -3.330 -6.124 0.672 1.00 0.13 46 VAL A CA 20
ATOM 21246 C C . VAL A 1 57 ? -1.933 -6.623 1.012 1.00 0.14 46 VAL A C 20
ATOM 21247 O O . VAL A 1 57 ? -1.519 -6.582 2.164 1.00 0.25 46 VAL A O 20
ATOM 21260 N N . THR A 1 58 ? -1.225 -7.102 0.004 1.00 0.14 47 THR A N 20
ATOM 21261 C CA . THR A 1 58 ? 0.160 -7.497 0.145 1.00 0.14 47 THR A CA 20
ATOM 21262 C C . THR A 1 58 ? 1.027 -6.663 -0.779 1.00 0.12 47 THR A C 20
ATOM 21263 O O . THR A 1 58 ? 0.945 -6.778 -2.007 1.00 0.12 47 THR A O 20
ATOM 21274 N N . ILE A 1 59 ? 1.833 -5.809 -0.188 1.00 0.10 48 ILE A N 20
ATOM 21275 C CA . ILE A 1 59 ? 2.715 -4.957 -0.948 1.00 0.10 48 ILE A CA 20
ATOM 21276 C C . ILE A 1 59 ? 4.123 -5.516 -0.937 1.00 0.10 48 ILE A C 20
ATOM 21277 O O . ILE A 1 59 ? 4.832 -5.441 0.069 1.00 0.13 48 ILE A O 20
ATOM 21293 N N . ALA A 1 60 ? 4.504 -6.109 -2.049 1.00 0.09 49 ALA A N 20
ATOM 21294 C CA . ALA A 1 60 ? 5.843 -6.620 -2.209 1.00 0.10 49 ALA A CA 20
ATOM 21295 C C . ALA A 1 60 ? 6.779 -5.465 -2.521 1.00 0.09 49 ALA A C 20
ATOM 21296 O O . ALA A 1 60 ? 6.773 -4.932 -3.631 1.00 0.11 49 ALA A O 20
ATOM 21303 N N . PHE A 1 61 ? 7.555 -5.061 -1.534 1.00 0.09 50 PHE A N 20
ATOM 21304 C CA . PHE A 1 61 ? 8.454 -3.936 -1.689 1.00 0.10 50 PHE A CA 20
ATOM 21305 C C . PHE A 1 61 ? 9.589 -4.284 -2.629 1.00 0.12 50 PHE A C 20
ATOM 21306 O O . PHE A 1 61 ? 10.022 -5.436 -2.711 1.00 0.16 50 PHE A O 20
ATOM 21323 N N . VAL A 1 62 ? 10.058 -3.270 -3.333 1.00 0.11 51 VAL A N 20
ATOM 21324 C CA . VAL A 1 62 ? 11.020 -3.439 -4.405 1.00 0.14 51 VAL A CA 20
ATOM 21325 C C . VAL A 1 62 ? 12.397 -3.824 -3.853 1.00 0.16 51 VAL A C 20
ATOM 21326 O O . VAL A 1 62 ? 13.327 -4.120 -4.607 1.00 0.25 51 VAL A O 20
ATOM 21339 N N . ASP A 1 63 ? 12.514 -3.825 -2.531 1.00 0.17 52 ASP A N 20
ATOM 21340 C CA . ASP A 1 63 ? 13.728 -4.278 -1.864 1.00 0.21 52 ASP A CA 20
ATOM 21341 C C . ASP A 1 63 ? 13.743 -5.801 -1.762 1.00 0.24 52 ASP A C 20
ATOM 21342 O O . ASP A 1 63 ? 14.798 -6.425 -1.631 1.00 0.33 52 ASP A O 20
ATOM 21351 N N . GLY A 1 64 ? 12.564 -6.400 -1.854 1.00 0.21 53 GLY A N 20
ATOM 21352 C CA . GLY A 1 64 ? 12.450 -7.838 -1.716 1.00 0.26 53 GLY A CA 20
ATOM 21353 C C . GLY A 1 64 ? 11.611 -8.235 -0.520 1.00 0.24 53 GLY A C 20
ATOM 21354 O O . GLY A 1 64 ? 11.313 -9.413 -0.323 1.00 0.27 53 GLY A O 20
ATOM 21358 N N . THR A 1 65 ? 11.238 -7.251 0.286 1.00 0.22 54 THR A N 20
ATOM 21359 C CA . THR A 1 65 ? 10.388 -7.487 1.442 1.00 0.22 54 THR A CA 20
ATOM 21360 C C . THR A 1 65 ? 8.914 -7.436 1.040 1.00 0.19 54 THR A C 20
ATOM 21361 O O . THR A 1 65 ? 8.591 -7.150 -0.114 1.00 0.25 54 THR A O 20
ATOM 21372 N N . ASP A 1 66 ? 8.019 -7.731 1.973 1.00 0.21 55 ASP A N 20
ATOM 21373 C CA . ASP A 1 66 ? 6.586 -7.666 1.697 1.00 0.19 55 ASP A CA 20
ATOM 21374 C C . ASP A 1 66 ? 5.821 -7.304 2.959 1.00 0.25 55 ASP A C 20
ATOM 21375 O O . ASP A 1 66 ? 6.264 -7.600 4.070 1.00 0.44 55 ASP A O 20
ATOM 21384 N N . VAL A 1 67 ? 4.691 -6.640 2.781 1.00 0.16 56 VAL A N 20
ATOM 21385 C CA . VAL A 1 67 ? 3.847 -6.244 3.889 1.00 0.21 56 VAL A CA 20
ATOM 21386 C C . VAL A 1 67 ? 2.406 -6.630 3.638 1.00 0.22 56 VAL A C 20
ATOM 21387 O O . VAL A 1 67 ? 2.027 -6.960 2.515 1.00 0.30 56 VAL A O 20
ATOM 21400 N N . VAL A 1 68 ? 1.605 -6.563 4.682 1.00 0.17 57 VAL A N 20
ATOM 21401 C CA . VAL A 1 68 ? 0.196 -6.890 4.576 1.00 0.20 57 VAL A CA 20
ATOM 21402 C C . VAL A 1 68 ? -0.657 -5.854 5.301 1.00 0.21 57 VAL A C 20
ATOM 21403 O O . VAL A 1 68 ? -0.364 -5.461 6.432 1.00 0.30 57 VAL A O 20
ATOM 21416 N N . ILE A 1 69 ? -1.691 -5.392 4.624 1.00 0.18 58 ILE A N 20
ATOM 21417 C CA . ILE A 1 69 ? -2.585 -4.398 5.182 1.00 0.22 58 ILE A CA 20
ATOM 21418 C C . ILE A 1 69 ? -3.908 -5.049 5.564 1.00 0.29 58 ILE A C 20
ATOM 21419 O O . ILE A 1 69 ? -4.468 -5.818 4.780 1.00 0.32 58 ILE A O 20
ATOM 21435 N N . GLY A 1 70 ? -4.388 -4.752 6.766 1.00 0.35 59 GLY A N 20
ATOM 21436 C CA . GLY A 1 70 ? -5.624 -5.344 7.244 1.00 0.43 59 GLY A CA 20
ATOM 21437 C C . GLY A 1 70 ? -6.854 -4.624 6.725 1.00 0.50 59 GLY A C 20
ATOM 21438 O O . GLY A 1 70 ? -6.778 -3.885 5.743 1.00 1.02 59 GLY A O 20
ATOM 21442 N N . GLY A 1 71 ? -7.979 -4.818 7.399 1.00 0.35 60 GLY A N 20
ATOM 21443 C CA . GLY A 1 71 ? -9.233 -4.250 6.945 1.00 0.36 60 GLY A CA 20
ATOM 21444 C C . GLY A 1 71 ? -9.629 -3.050 7.768 1.00 0.33 60 GLY A C 20
ATOM 21445 O O . GLY A 1 71 ? -9.431 -3.040 8.987 1.00 0.40 60 GLY A O 20
ATOM 21449 N N . ASP A 1 72 ? -10.190 -2.040 7.103 1.00 0.28 61 ASP A N 20
ATOM 21450 C CA . ASP A 1 72 ? -10.451 -0.741 7.727 1.00 0.31 61 ASP A CA 20
ATOM 21451 C C . ASP A 1 72 ? -9.136 -0.158 8.252 1.00 0.29 61 ASP A C 20
ATOM 21452 O O . ASP A 1 72 ? -9.100 0.634 9.191 1.00 0.43 61 ASP A O 20
ATOM 21461 N N . SER A 1 73 ? -8.056 -0.581 7.615 1.00 0.22 62 SER A N 20
ATOM 21462 C CA . SER A 1 73 ? -6.722 -0.180 7.958 1.00 0.26 62 SER A CA 20
ATOM 21463 C C . SER A 1 73 ? -6.306 1.053 7.173 1.00 0.22 62 SER A C 20
ATOM 21464 O O . SER A 1 73 ? -6.481 1.118 5.956 1.00 0.23 62 SER A O 20
ATOM 21472 N N . ILE A 1 74 ? -5.767 2.028 7.878 1.00 0.20 63 ILE A N 20
ATOM 21473 C CA . ILE A 1 74 ? -5.284 3.246 7.259 1.00 0.19 63 ILE A CA 20
ATOM 21474 C C . ILE A 1 74 ? -3.862 3.515 7.732 1.00 0.24 63 ILE A C 20
ATOM 21475 O O . ILE A 1 74 ? -3.640 3.900 8.879 1.00 0.38 63 ILE A O 20
ATOM 21491 N N . VAL A 1 75 ? -2.902 3.284 6.851 1.00 0.15 64 VAL A N 20
ATOM 21492 C CA . VAL A 1 75 ? -1.498 3.392 7.209 1.00 0.18 64 VAL A CA 20
ATOM 21493 C C . VAL A 1 75 ? -0.719 4.103 6.110 1.00 0.15 64 VAL A C 20
ATOM 21494 O O . VAL A 1 75 ? -1.023 3.955 4.926 1.00 0.13 64 VAL A O 20
ATOM 21507 N N . GLU A 1 76 ? 0.267 4.890 6.503 1.00 0.18 65 GLU A N 20
ATOM 21508 C CA . GLU A 1 76 ? 1.073 5.626 5.550 1.00 0.16 65 GLU A CA 20
ATOM 21509 C C . GLU A 1 76 ? 2.365 4.878 5.263 1.00 0.13 65 GLU A C 20
ATOM 21510 O O . GLU A 1 76 ? 3.055 4.436 6.184 1.00 0.15 65 GLU A O 20
ATOM 21522 N N . MET A 1 77 ? 2.670 4.726 3.982 1.00 0.12 66 MET A N 20
ATOM 21523 C CA . MET A 1 77 ? 3.859 3.999 3.541 1.00 0.14 66 MET A CA 20
ATOM 21524 C C . MET A 1 77 ? 5.127 4.763 3.911 1.00 0.13 66 MET A C 20
ATOM 21525 O O . MET A 1 77 ? 5.622 5.578 3.132 1.00 0.17 66 MET A O 20
ATOM 21539 N N . THR A 1 78 ? 5.644 4.493 5.101 1.00 0.13 67 THR A N 20
ATOM 21540 C CA . THR A 1 78 ? 6.806 5.193 5.615 1.00 0.14 67 THR A CA 20
ATOM 21541 C C . THR A 1 78 ? 8.016 4.268 5.715 1.00 0.15 67 THR A C 20
ATOM 21542 O O . THR A 1 78 ? 8.023 3.178 5.141 1.00 0.16 67 THR A O 20
ATOM 21553 N N . ASP A 1 79 ? 9.029 4.700 6.454 1.00 0.18 68 ASP A N 20
ATOM 21554 C CA . ASP A 1 79 ? 10.240 3.906 6.654 1.00 0.23 68 ASP A CA 20
ATOM 21555 C C . ASP A 1 79 ? 9.968 2.725 7.579 1.00 0.25 68 ASP A C 20
ATOM 21556 O O . ASP A 1 79 ? 10.655 1.705 7.522 1.00 0.34 68 ASP A O 20
ATOM 21565 N N . GLU A 1 80 ? 8.958 2.872 8.431 1.00 0.29 69 GLU A N 20
ATOM 21566 C CA . GLU A 1 80 ? 8.539 1.794 9.310 1.00 0.39 69 GLU A CA 20
ATOM 21567 C C . GLU A 1 80 ? 7.865 0.714 8.489 1.00 0.35 69 GLU A C 20
ATOM 21568 O O . GLU A 1 80 ? 7.919 -0.475 8.802 1.00 0.49 69 GLU A O 20
ATOM 21580 N N . ILE A 1 81 ? 7.233 1.168 7.431 1.00 0.21 70 ILE A N 20
ATOM 21581 C CA . ILE A 1 81 ? 6.548 0.311 6.490 1.00 0.18 70 ILE A CA 20
ATOM 21582 C C . ILE A 1 81 ? 7.538 -0.347 5.536 1.00 0.18 70 ILE A C 20
ATOM 21583 O O . ILE A 1 81 ? 7.492 -1.554 5.293 1.00 0.24 70 ILE A O 20
ATOM 21599 N N . TYR A 1 82 ? 8.432 0.463 5.006 1.00 0.16 71 TYR A N 20
ATOM 21600 C CA . TYR A 1 82 ? 9.418 0.000 4.049 1.00 0.17 71 TYR A CA 20
ATOM 21601 C C . TYR A 1 82 ? 10.805 0.020 4.677 1.00 0.27 71 TYR A C 20
ATOM 21602 O O . TYR A 1 82 ? 11.592 0.935 4.445 1.00 0.31 71 TYR A O 20
ATOM 21620 N N . ASN A 1 83 ? 11.083 -0.984 5.491 1.00 0.40 72 ASN A N 20
ATOM 21621 C CA . ASN A 1 83 ? 12.401 -1.149 6.073 1.00 0.53 72 ASN A CA 20
ATOM 21622 C C . ASN A 1 83 ? 13.272 -1.970 5.132 1.00 0.46 72 ASN A C 20
ATOM 21623 O O . ASN A 1 83 ? 13.136 -3.194 5.053 1.00 0.61 72 ASN A O 20
ATOM 21634 N N . THR A 1 84 ? 14.144 -1.288 4.405 1.00 0.40 73 THR A N 20
ATOM 21635 C CA . THR A 1 84 ? 14.987 -1.931 3.411 1.00 0.42 73 THR A CA 20
ATOM 21636 C C . THR A 1 84 ? 15.973 -2.895 4.054 1.00 0.58 73 THR A C 20
ATOM 21637 O O . THR A 1 84 ? 16.602 -2.576 5.065 1.00 0.69 73 THR A O 20
ATOM 21648 N N . GLY A 1 85 ? 16.092 -4.077 3.470 1.00 0.69 74 GLY A N 20
ATOM 21649 C CA . GLY A 1 85 ? 17.025 -5.062 3.962 1.00 0.90 74 GLY A CA 20
ATOM 21650 C C . GLY A 1 85 ? 18.121 -5.338 2.956 1.00 1.46 74 GLY A C 20
ATOM 21651 O O . GLY A 1 85 ? 19.287 -5.488 3.323 1.00 1.91 74 GLY A O 20
ATOM 21655 N N . ASP A 1 86 ? 17.749 -5.373 1.684 1.00 2.07 75 ASP A N 20
ATOM 21656 C CA . ASP A 1 86 ? 18.697 -5.652 0.613 1.00 3.16 75 ASP A CA 20
ATOM 21657 C C . ASP A 1 86 ? 19.507 -4.405 0.272 1.00 3.74 75 ASP A C 20
ATOM 21658 O O . ASP A 1 86 ? 20.718 -4.481 0.071 1.00 4.38 75 ASP A O 20
ATOM 21667 N N . ASN A 1 87 ? 18.834 -3.262 0.204 1.00 4.05 76 ASN A N 20
ATOM 21668 C CA . ASN A 1 87 ? 19.508 -1.992 -0.013 1.00 5.07 76 ASN A CA 20
ATOM 21669 C C . ASN A 1 87 ? 20.315 -1.602 1.216 1.00 5.95 76 ASN A C 20
ATOM 21670 O O . ASN A 1 87 ? 19.736 -1.000 2.144 1.00 6.53 76 ASN A O 20
#

Organism: NCBI:txid178399

Solvent-accessible surface area: 4284 Å² total; per-residue (Å²): 92,127,33,11,0,81,5,77,103,39,64,45,74,8,32,0,55,25,122,124,42,122,98,68,85,5,131,111,53,16,44,0,59,92,18,5,26,0,31,9,26,57,95,1,45,0,32,0,22,8,99,38,64,56,91,32,116,6,39,30,112,42,117,49,82,0,51,96,170,30,16,100,62,64,126,175

Nearest PDB structures (foldseek):
  5ix9-assembly1_A  TM=9.901E-01  e=1.974E-12  Marinomonas primoryensis
  2d93-assembly1_A  TM=3.208E-01  e=8.358E-01  Homo sapiens
  4lbq-assembly2_C  TM=2.442E-01  e=3.500E+00  Mus musculus
  4r0k-assembly1_A  TM=2.441E-01  e=5.747E+00  Bacteroides thetaiotaomicron VPI-5482
  1a78-assembly1_B  TM=3.581E-01  e=8.929E+00  Rhinella arenarum